Protein AF-0000000075993000 (afdb_homodimer)

InterPro domains:
  IPR000782 FAS1 domain [PF02469] (111-233)
  IPR000782 FAS1 domain [PF02469] (251-371)
  IPR000782 FAS1 domain [PF02469] (386-508)
  IPR000782 FAS1 domain [PF02469] (522-649)
  IPR000782 FAS1 domain [PS50213] (97-231)
  IPR000782 FAS1 domain [PS50213] (239-369)
  IPR000782 FAS1 domain [PS50213] (374-506)
  IPR000782 FAS1 domain [PS50213] (510-647)
  IPR000782 FAS1 domain [SM00554] (134-234)
  IPR000782 FAS1 domain [SM00554] (275-372)
  IPR000782 FAS1 domain [SM00554] (411-509)
  IPR000782 FAS1 domain [SM00554] (552-650)
  IPR011489 EMI domain [PS51041] (40-94)
  IPR036378 FAS1 domain superfamily [G3DSA:2.30.180.10] (84-234)
  IPR036378 FAS1 domain superfamily [G3DSA:2.30.180.10] (239-372)
  IPR036378 FAS1 domain superfamily [G3DSA:2.30.180.10] (373-509)
  IPR036378 FAS1 domain superfamily [G3DSA:2.30.180.10] (510-650)
  IPR036378 FAS1 domain superfamily [SSF82153] (71-234)
  IPR036378 FAS1 domain superfamily [SSF82153] (240-372)
  IPR036378 FAS1 domain superfamily [SSF82153] (376-510)

Nearest PDB structures (foldseek):
  7asg-assembly1_A  TM=9.316E-01  e=2.089E-61  Homo sapiens
  5yjg-assembly1_A  TM=9.046E-01  e=1.477E-60  Homo sapiens
  1x3b-assembly1_A  TM=9.179E-01  e=3.092E-10  Homo sapiens
  2vxp-assembly2_B  TM=9.434E-01  e=1.058E-09  Homo sapiens
  2ltc-assembly1_A  TM=9.354E-01  e=1.564E-09  Homo sapiens

Structure (mmCIF, N/CA/C/O backbone):
data_AF-0000000075993000-model_v1
#
loop_
_entity.id
_entity.type
_entity.pdbx_description
1 polymer 'Transforming growth factor-beta-induced protein ig-h3-like'
#
loop_
_atom_site.group_PDB
_atom_site.id
_atom_site.type_symbol
_atom_site.label_atom_id
_atom_site.label_alt_id
_atom_site.label_comp_id
_atom_site.label_asym_id
_atom_site.label_entity_id
_atom_site.label_seq_id
_atom_site.pdbx_PDB_ins_code
_atom_site.Cartn_x
_atom_site.Cartn_y
_atom_site.Cartn_z
_atom_site.occupancy
_atom_site.B_iso_or_equiv
_atom_site.auth_seq_id
_atom_site.auth_comp_id
_atom_site.auth_asym_id
_atom_site.auth_atom_id
_atom_site.pdbx_PDB_model_num
ATOM 1 N N . MET A 1 1 ? 17.406 63.75 -23.922 1 22.97 1 MET A N 1
ATOM 2 C CA . MET A 1 1 ? 16.062 63.188 -24 1 22.97 1 MET A CA 1
ATOM 3 C C . MET A 1 1 ? 16.078 61.688 -23.812 1 22.97 1 MET A C 1
ATOM 5 O O . MET A 1 1 ? 15.125 61 -24.188 1 22.97 1 MET A O 1
ATOM 9 N N . GLU A 1 2 ? 17.156 61.125 -23.328 1 26.25 2 GLU A N 1
ATOM 10 C CA . GLU A 1 2 ? 17.578 59.719 -23.188 1 26.25 2 GLU A CA 1
ATOM 11 C C . GLU A 1 2 ? 16.656 58.969 -22.234 1 26.25 2 GLU A C 1
ATOM 13 O O . GLU A 1 2 ? 16.547 59.312 -21.062 1 26.25 2 GLU A O 1
ATOM 18 N N . TYR A 1 3 ? 15.492 58.469 -22.812 1 26.23 3 TYR A N 1
ATOM 19 C CA . TYR A 1 3 ? 14.336 57.75 -22.266 1 26.23 3 TYR A CA 1
ATOM 20 C C . TYR A 1 3 ? 14.758 56.438 -21.625 1 26.23 3 TYR A C 1
ATOM 22 O O . TYR A 1 3 ? 15.273 55.562 -22.297 1 26.23 3 TYR A O 1
ATOM 30 N N . LEU A 1 4 ? 15.32 56.469 -20.406 1 24.98 4 LEU A N 1
ATOM 31 C CA . LEU A 1 4 ? 15.789 55.406 -19.547 1 24.98 4 LEU A CA 1
ATOM 32 C C . LEU A 1 4 ? 14.68 54.375 -19.297 1 24.98 4 LEU A C 1
ATOM 34 O O . LEU A 1 4 ? 13.648 54.719 -18.703 1 24.98 4 LEU A O 1
ATOM 38 N N . LEU A 1 5 ? 14.43 53.531 -20.312 1 24.03 5 LEU A N 1
ATOM 39 C CA . LEU A 1 5 ? 13.422 52.469 -20.344 1 24.03 5 LEU A CA 1
ATOM 40 C C . LEU A 1 5 ? 13.578 51.531 -19.156 1 24.03 5 LEU A C 1
ATOM 42 O O . LEU A 1 5 ? 14.648 50.938 -18.969 1 24.03 5 LEU A O 1
ATOM 46 N N . HIS A 1 6 ? 13.055 51.875 -18 1 26.45 6 HIS A N 1
ATOM 47 C CA . HIS A 1 6 ? 12.977 51.094 -16.766 1 26.45 6 HIS A CA 1
ATOM 48 C C . HIS A 1 6 ? 12.336 49.75 -17 1 26.45 6 HIS A C 1
ATOM 50 O O . HIS A 1 6 ? 11.156 49.656 -17.344 1 26.45 6 HIS A O 1
ATOM 56 N N . ARG A 1 7 ? 13.039 48.688 -17.594 1 23.31 7 ARG A N 1
ATOM 57 C CA . ARG A 1 7 ? 12.57 47.344 -17.828 1 23.31 7 ARG A CA 1
ATOM 58 C C . ARG A 1 7 ? 12.133 46.656 -16.531 1 23.31 7 ARG A C 1
ATOM 60 O O . ARG A 1 7 ? 12.898 46.594 -15.562 1 23.31 7 ARG A O 1
ATOM 67 N N . LYS A 1 8 ? 10.789 46.625 -16.281 1 26.06 8 LYS A N 1
ATOM 68 C CA . LYS A 1 8 ? 10.016 45.906 -15.273 1 26.06 8 LYS A CA 1
ATOM 69 C C . LYS A 1 8 ? 10.336 44.438 -15.297 1 26.06 8 LYS A C 1
ATOM 71 O O . LYS A 1 8 ? 10.094 43.75 -16.297 1 26.06 8 LYS A O 1
ATOM 76 N N . PHE A 1 9 ? 11.461 44 -14.656 1 25.22 9 PHE A N 1
ATOM 77 C CA . PHE A 1 9 ? 11.734 42.562 -14.484 1 25.22 9 PHE A CA 1
ATOM 78 C C . PHE A 1 9 ? 10.594 41.906 -13.734 1 25.22 9 PHE A C 1
ATOM 80 O O . PHE A 1 9 ? 10.32 42.219 -12.578 1 25.22 9 PHE A O 1
ATOM 87 N N . PHE A 1 10 ? 9.461 41.625 -14.352 1 25.41 10 PHE A N 1
ATOM 88 C CA . PHE A 1 10 ? 8.414 40.781 -13.812 1 25.41 10 PHE A CA 1
ATOM 89 C C . PHE A 1 10 ? 9 39.438 -13.367 1 25.41 10 PHE A C 1
ATOM 91 O O . PHE A 1 10 ? 9.602 38.719 -14.164 1 25.41 10 PHE A O 1
ATOM 98 N N . PHE A 1 11 ? 9.5 39.375 -12.117 1 25.78 11 PHE A N 1
ATOM 99 C CA . PHE A 1 11 ? 9.844 38.125 -11.461 1 25.78 11 PHE A CA 1
ATOM 100 C C . PHE A 1 11 ? 8.664 37.156 -11.492 1 25.78 11 PHE A C 1
ATOM 102 O O . PHE A 1 11 ? 7.621 37.438 -10.898 1 25.78 11 PHE A O 1
ATOM 109 N N . PHE A 1 12 ? 8.438 36.438 -12.578 1 25.92 12 PHE A N 1
ATOM 110 C CA . PHE A 1 12 ? 7.578 35.25 -12.625 1 25.92 12 PHE A CA 1
ATOM 111 C C . PHE A 1 12 ? 7.965 34.281 -11.539 1 25.92 12 PHE A C 1
ATOM 113 O O . PHE A 1 12 ? 9.062 33.719 -11.562 1 25.92 12 PHE A O 1
ATOM 120 N N . LEU A 1 13 ? 7.535 34.562 -10.281 1 24.69 13 LEU A N 1
ATOM 121 C CA . LEU A 1 13 ? 7.57 33.5 -9.281 1 24.69 13 LEU A CA 1
ATOM 122 C C . LEU A 1 13 ? 6.895 32.219 -9.797 1 24.69 13 LEU A C 1
ATOM 124 O O . LEU A 1 13 ? 5.684 32.219 -10.016 1 24.69 13 LEU A O 1
ATOM 128 N N . LEU A 1 14 ? 7.602 31.438 -10.57 1 25.73 14 LEU A N 1
ATOM 129 C CA . LEU A 1 14 ? 7.199 30.062 -10.891 1 25.73 14 LEU A CA 1
ATOM 130 C C . LEU A 1 14 ? 6.961 29.266 -9.617 1 25.73 14 LEU A C 1
ATOM 132 O O . LEU A 1 14 ? 7.895 29 -8.859 1 25.73 14 LEU A O 1
ATOM 136 N N . LEU A 1 15 ? 5.832 29.484 -8.945 1 24.83 15 LEU A N 1
ATOM 137 C CA . LEU A 1 15 ? 5.379 28.531 -7.949 1 24.83 15 LEU A CA 1
ATOM 138 C C . LEU A 1 15 ? 5.484 27.094 -8.484 1 24.83 15 LEU A C 1
ATOM 140 O O . LEU A 1 15 ? 4.82 26.75 -9.461 1 24.83 15 LEU A O 1
ATOM 144 N N . THR A 1 16 ? 6.664 26.531 -8.344 1 27.11 16 THR A N 1
ATOM 145 C CA . THR A 1 16 ? 6.84 25.109 -8.594 1 27.11 16 THR A CA 1
ATOM 146 C C . THR A 1 16 ? 5.816 24.297 -7.805 1 27.11 16 THR A C 1
ATOM 148 O O . THR A 1 16 ? 5.84 24.281 -6.574 1 27.11 16 THR A O 1
ATOM 151 N N . LEU A 1 17 ? 4.57 24.219 -8.211 1 26.45 17 LEU A N 1
ATOM 152 C CA . LEU A 1 17 ? 3.682 23.156 -7.758 1 26.45 17 LEU A CA 1
ATOM 153 C C . LEU A 1 17 ? 4.406 21.812 -7.738 1 26.45 17 LEU A C 1
ATOM 155 O O . LEU A 1 17 ? 4.906 21.359 -8.766 1 26.45 17 LEU A O 1
ATOM 159 N N . SER A 1 18 ? 5.016 21.578 -6.578 1 27.55 18 SER A N 1
ATOM 160 C CA . SER A 1 18 ? 5.523 20.234 -6.371 1 27.55 18 SER A CA 1
ATOM 161 C C . SER A 1 18 ? 4.516 19.188 -6.828 1 27.55 18 SER A C 1
ATOM 163 O O . SER A 1 18 ? 3.455 19.031 -6.219 1 27.55 18 SER A O 1
ATOM 165 N N . ALA A 1 19 ? 4.367 19.031 -8.062 1 30.27 19 ALA A N 1
ATOM 166 C CA . ALA A 1 19 ? 3.627 17.891 -8.609 1 30.27 19 ALA A CA 1
ATOM 167 C C . ALA A 1 19 ? 4.062 16.578 -7.945 1 30.27 19 ALA A C 1
ATOM 169 O O . ALA A 1 19 ? 5.234 16.203 -8.016 1 30.27 19 ALA A O 1
ATOM 170 N N . ASN A 1 20 ? 3.51 16.234 -6.828 1 30.47 20 ASN A N 1
ATOM 171 C CA . ASN A 1 20 ? 3.666 14.836 -6.422 1 30.47 20 ASN A CA 1
ATOM 172 C C . ASN A 1 20 ? 3.611 13.891 -7.617 1 30.47 20 ASN A C 1
ATOM 174 O O . ASN A 1 20 ? 2.682 13.961 -8.422 1 30.47 20 ASN A O 1
ATOM 178 N N . PRO A 1 21 ? 4.766 13.43 -8.023 1 31.42 21 PRO A N 1
ATOM 179 C CA . PRO A 1 21 ? 4.684 12.492 -9.148 1 31.42 21 PRO A CA 1
ATOM 180 C C . PRO A 1 21 ? 3.609 11.43 -8.953 1 31.42 21 PRO A C 1
ATOM 182 O O . PRO A 1 21 ? 3.658 10.664 -7.984 1 31.42 21 PRO A O 1
ATOM 185 N N . VAL A 1 22 ? 2.363 11.742 -9.203 1 32.16 22 VAL A N 1
ATOM 186 C CA . VAL A 1 22 ? 1.381 10.68 -9.414 1 32.16 22 VAL A CA 1
ATOM 187 C C . VAL A 1 22 ? 2.023 9.516 -10.164 1 32.16 22 VAL A C 1
ATOM 189 O O . VAL A 1 22 ? 2.654 9.719 -11.203 1 32.16 22 VAL A O 1
ATOM 192 N N . ILE A 1 23 ? 2.385 8.547 -9.516 1 34.31 23 ILE A N 1
ATOM 193 C CA . ILE A 1 23 ? 2.674 7.316 -10.25 1 34.31 23 ILE A CA 1
ATOM 194 C C . ILE A 1 23 ? 1.697 7.168 -11.414 1 34.31 23 ILE A C 1
ATOM 196 O O . ILE A 1 23 ? 0.492 7.012 -11.203 1 34.31 23 ILE A O 1
ATOM 200 N N . GLN A 1 24 ? 1.908 7.863 -12.508 1 34.94 24 GLN A N 1
ATOM 201 C CA . GLN A 1 24 ? 1.195 7.727 -13.773 1 34.94 24 GLN A CA 1
ATOM 202 C C . GLN A 1 24 ? 1.063 6.262 -14.172 1 34.94 24 GLN A C 1
ATOM 204 O O . GLN A 1 24 ? 2.064 5.598 -14.453 1 34.94 24 GLN A O 1
ATOM 209 N N . CYS A 1 25 ? 0.255 5.535 -13.508 1 42.47 25 CYS A N 1
ATOM 210 C CA . CYS A 1 25 ? -0.104 4.305 -14.195 1 42.47 25 CYS A CA 1
ATOM 211 C C . CYS A 1 25 ? -0.369 4.566 -15.68 1 42.47 25 CYS A C 1
ATOM 213 O O . CYS A 1 25 ? -1.432 5.074 -16.047 1 42.47 25 CYS A O 1
ATOM 215 N N . ARG A 1 26 ? 0.635 4.801 -16.469 1 51.22 26 ARG A N 1
ATOM 216 C CA . ARG A 1 26 ? 0.528 5.188 -17.875 1 51.22 26 ARG A CA 1
ATOM 217 C C . ARG A 1 26 ? -0.186 4.109 -18.688 1 51.22 26 ARG A C 1
ATOM 219 O O . ARG A 1 26 ? 0.268 2.967 -18.75 1 51.22 26 ARG A O 1
ATOM 226 N N . ARG A 1 27 ? -1.456 4.219 -18.891 1 67.5 27 ARG A N 1
ATOM 227 C CA . ARG A 1 27 ? -2.148 3.443 -19.922 1 67.5 27 ARG A CA 1
ATOM 228 C C . ARG A 1 27 ? -1.314 3.346 -21.188 1 67.5 27 ARG A C 1
ATOM 230 O O . ARG A 1 27 ? -0.72 4.332 -21.625 1 67.5 27 ARG A O 1
ATOM 237 N N . ILE A 1 28 ? -1.024 2.068 -21.547 1 80 28 ILE A N 1
ATOM 238 C CA . ILE A 1 28 ? -0.287 1.869 -22.797 1 80 28 ILE A CA 1
ATOM 239 C C . ILE A 1 28 ? -1.031 2.539 -23.953 1 80 28 ILE A C 1
ATOM 241 O O . ILE A 1 28 ? -2.213 2.264 -24.172 1 80 28 ILE A O 1
ATOM 245 N N . PRO A 1 29 ? -0.452 3.484 -24.547 1 84 29 PRO A N 1
ATOM 246 C CA . PRO A 1 29 ? -1.113 4.168 -25.656 1 84 29 PRO A CA 1
ATOM 247 C C . PRO A 1 29 ? -1.571 3.207 -26.75 1 84 29 PRO A C 1
ATOM 249 O O . PRO A 1 29 ? -0.965 2.15 -26.938 1 84 29 PRO A O 1
ATOM 252 N N . ARG A 1 30 ? -2.559 3.564 -27.5 1 85.81 30 ARG A N 1
ATOM 253 C CA . ARG A 1 30 ? -3.176 2.73 -28.516 1 85.81 30 ARG A CA 1
ATOM 254 C C . ARG A 1 30 ? -2.176 2.389 -29.625 1 85.81 30 ARG A C 1
ATOM 256 O O . ARG A 1 30 ? -2.199 1.282 -30.172 1 85.81 30 ARG A O 1
ATOM 263 N N . TRP A 1 31 ? -1.375 3.328 -29.969 1 88.44 31 TRP A N 1
ATOM 264 C CA . TRP A 1 31 ? -0.399 3.08 -31.031 1 88.44 31 TRP A CA 1
ATOM 265 C C . TRP A 1 31 ? 0.56 1.963 -30.625 1 88.44 31 TRP A C 1
ATOM 267 O O . TRP A 1 31 ? 0.963 1.155 -31.469 1 88.44 31 TRP A O 1
ATOM 277 N N . HIS A 1 32 ? 0.935 1.922 -29.422 1 88.12 32 HIS A N 1
ATOM 278 C CA . HIS A 1 32 ? 1.843 0.882 -28.953 1 88.12 32 HIS A CA 1
ATOM 279 C C . HIS A 1 32 ? 1.156 -0.48 -28.938 1 88.12 32 HIS A C 1
ATOM 281 O O . HIS A 1 32 ? 1.783 -1.5 -29.234 1 88.12 32 HIS A O 1
ATOM 287 N N . ILE A 1 33 ? -0.085 -0.45 -28.562 1 89.88 33 ILE A N 1
ATOM 288 C CA . ILE A 1 33 ? -0.856 -1.688 -28.562 1 89.88 33 ILE A CA 1
ATOM 289 C C . ILE A 1 33 ? -0.908 -2.256 -29.984 1 89.88 33 ILE A C 1
ATOM 291 O O . ILE A 1 33 ? -0.686 -3.451 -30.188 1 89.88 33 ILE A O 1
ATOM 295 N N . LYS A 1 34 ? -1.112 -1.364 -30.922 1 91.25 34 LYS A N 1
ATOM 296 C CA . LYS A 1 34 ? -1.179 -1.784 -32.312 1 91.25 34 LYS A CA 1
ATOM 297 C C . LYS A 1 34 ? 0.169 -2.314 -32.781 1 91.25 34 LYS A C 1
ATOM 299 O O . LYS A 1 34 ? 0.229 -3.318 -33.5 1 91.25 34 LYS A O 1
ATOM 304 N N . MET A 1 35 ? 1.173 -1.666 -32.438 1 91.62 35 MET A N 1
ATOM 305 C CA . MET A 1 35 ? 2.516 -2.096 -32.812 1 91.62 35 MET A CA 1
ATOM 306 C C . MET A 1 35 ? 2.836 -3.465 -32.219 1 91.62 35 MET A C 1
ATOM 308 O O . MET A 1 35 ? 3.396 -4.324 -32.906 1 91.62 35 MET A O 1
ATOM 312 N N . ALA A 1 36 ? 2.496 -3.672 -31 1 92.44 36 ALA A N 1
ATOM 313 C CA . ALA A 1 36 ? 2.734 -4.953 -30.328 1 92.44 36 ALA A CA 1
ATOM 314 C C . ALA A 1 36 ? 1.921 -6.066 -30.984 1 92.44 36 ALA A C 1
ATOM 316 O O . ALA A 1 36 ? 2.422 -7.176 -31.172 1 92.44 36 ALA A O 1
ATOM 317 N N . GLN A 1 37 ? 0.7 -5.734 -31.312 1 92.5 37 GLN A N 1
ATOM 318 C CA . GLN A 1 37 ? -0.177 -6.711 -31.938 1 92.5 37 GLN A CA 1
ATOM 319 C C . GLN A 1 37 ? 0.339 -7.098 -33.312 1 92.5 37 GLN A C 1
ATOM 321 O O . GLN A 1 37 ? 0.194 -8.242 -33.75 1 92.5 37 GLN A O 1
ATOM 326 N N . SER A 1 38 ? 0.966 -6.172 -34 1 93 38 SER A N 1
ATOM 327 C CA . SER A 1 38 ? 1.459 -6.398 -35.344 1 93 38 SER A CA 1
ATOM 328 C C . SER A 1 38 ? 2.621 -7.387 -35.375 1 93 38 SER A C 1
ATOM 330 O O . SER A 1 38 ? 2.951 -7.961 -36.406 1 93 38 SER A O 1
ATOM 332 N N . GLN A 1 39 ? 3.207 -7.652 -34.188 1 93 39 GLN A N 1
ATOM 333 C CA . GLN A 1 39 ? 4.328 -8.578 -34.094 1 93 39 GLN A CA 1
ATOM 334 C C . GLN A 1 39 ? 3.855 -10.031 -34.188 1 93 39 GLN A C 1
ATOM 336 O O . GLN A 1 39 ? 4.664 -10.945 -34.375 1 93 39 GLN A O 1
ATOM 341 N N . GLY A 1 40 ? 2.52 -10.234 -34.062 1 93.19 40 GLY A N 1
ATOM 342 C CA . GLY A 1 40 ? 1.977 -11.578 -34.219 1 93.19 40 GLY A CA 1
ATOM 343 C C . GLY A 1 40 ? 1.785 -12.281 -32.875 1 93.19 40 GLY A C 1
ATOM 344 O O . GLY A 1 40 ? 2.121 -11.734 -31.828 1 93.19 40 GLY A O 1
ATOM 345 N N . PRO A 1 41 ? 1.266 -13.469 -32.906 1 94.38 41 PRO A N 1
ATOM 346 C CA . PRO A 1 41 ? 0.976 -14.203 -31.688 1 94.38 41 PRO A CA 1
ATOM 347 C C . PRO A 1 41 ? 2.238 -14.703 -30.984 1 94.38 41 PRO A C 1
ATOM 349 O O . PRO A 1 41 ? 3.225 -15.031 -31.656 1 94.38 41 PRO A O 1
ATOM 352 N N . ASN A 1 42 ? 2.203 -14.758 -29.703 1 96 42 ASN A N 1
ATOM 353 C CA . ASN A 1 42 ? 3.227 -15.344 -28.844 1 96 42 ASN A CA 1
ATOM 354 C C . ASN A 1 42 ? 4.57 -14.641 -29 1 96 42 ASN A C 1
ATOM 356 O O . ASN A 1 42 ? 5.617 -15.289 -29.031 1 96 42 ASN A O 1
ATOM 360 N N . THR A 1 43 ? 4.5 -13.375 -29.328 1 96.94 43 THR A N 1
ATOM 361 C CA . THR A 1 43 ? 5.672 -12.508 -29.312 1 96.94 43 THR A CA 1
ATOM 362 C C . THR A 1 43 ? 5.73 -11.688 -28.031 1 96.94 43 THR A C 1
ATOM 364 O O . THR A 1 43 ? 4.699 -11.25 -27.516 1 96.94 43 THR A O 1
ATOM 367 N N . CYS A 1 44 ? 6.91 -11.555 -27.516 1 96.62 44 CYS A N 1
ATOM 368 C CA . CYS A 1 44 ? 7.066 -10.859 -26.25 1 96.62 44 CYS A CA 1
ATOM 369 C C . CYS A 1 44 ? 8.141 -9.789 -26.344 1 96.62 44 CYS A C 1
ATOM 371 O O . CYS A 1 44 ? 9.07 -9.906 -27.141 1 96.62 44 CYS A O 1
ATOM 373 N N . ALA A 1 45 ? 8.039 -8.82 -25.484 1 96.19 45 ALA A N 1
ATOM 374 C CA . ALA A 1 45 ? 8.953 -7.684 -25.484 1 96.19 45 ALA A CA 1
ATOM 375 C C . ALA A 1 45 ? 10.219 -8 -24.688 1 96.19 45 ALA A C 1
ATOM 377 O O . ALA A 1 45 ? 10.156 -8.617 -23.625 1 96.19 45 ALA A O 1
ATOM 378 N N . VAL A 1 46 ? 11.336 -7.672 -25.188 1 96.88 46 VAL A N 1
ATOM 379 C CA . VAL A 1 46 ? 12.625 -7.684 -24.516 1 96.88 46 VAL A CA 1
ATOM 380 C C . VAL A 1 46 ? 13.125 -6.254 -24.312 1 96.88 46 VAL A C 1
ATOM 382 O O . VAL A 1 46 ? 13.273 -5.504 -25.281 1 96.88 46 VAL A O 1
ATOM 385 N N . GLU A 1 47 ? 13.305 -5.941 -23.109 1 96.44 47 GLU A N 1
ATOM 386 C CA . GLU A 1 47 ? 13.773 -4.602 -22.766 1 96.44 47 GLU A CA 1
ATOM 387 C C . GLU A 1 47 ? 15.297 -4.562 -22.672 1 96.44 47 GLU A C 1
ATOM 389 O O . GLU A 1 47 ? 15.898 -5.336 -21.938 1 96.44 47 GLU A O 1
ATOM 394 N N . GLU A 1 48 ? 15.898 -3.684 -23.406 1 96.81 48 GLU A N 1
ATOM 395 C CA . GLU A 1 48 ? 17.359 -3.561 -23.422 1 96.81 48 GLU A CA 1
ATOM 396 C C . GLU A 1 48 ? 17.797 -2.178 -22.969 1 96.81 48 GLU A C 1
ATOM 398 O O . GLU A 1 48 ? 17.141 -1.175 -23.266 1 96.81 48 GLU A O 1
ATOM 403 N N . VAL A 1 49 ? 18.875 -2.15 -22.219 1 94.88 49 VAL A N 1
ATOM 404 C CA . VAL A 1 49 ? 19.469 -0.895 -21.766 1 94.88 49 VAL A CA 1
ATOM 405 C C . VAL A 1 49 ? 20.672 -0.548 -22.625 1 94.88 49 VAL A C 1
ATOM 407 O O . VAL A 1 49 ? 21.766 -1.104 -22.438 1 94.88 49 VAL A O 1
ATOM 410 N N . PRO A 1 50 ? 20.5 0.38 -23.5 1 94.44 50 PRO A N 1
ATOM 411 C CA . PRO A 1 50 ? 21.594 0.703 -24.406 1 94.44 50 PRO A CA 1
ATOM 412 C C . PRO A 1 50 ? 22.891 1.068 -23.672 1 94.44 50 PRO A C 1
ATOM 414 O O . PRO A 1 50 ? 22.844 1.743 -22.625 1 94.44 50 PRO A O 1
ATOM 417 N N . GLY A 1 51 ? 23.969 0.574 -24.188 1 90.75 51 GLY A N 1
ATOM 418 C CA . GLY A 1 51 ? 25.25 0.896 -23.594 1 90.75 51 GLY A CA 1
ATOM 419 C C . GLY A 1 51 ? 25.688 -0.091 -22.516 1 90.75 51 GLY A C 1
ATOM 420 O O . GLY A 1 51 ? 26.797 -0.007 -22 1 90.75 51 GLY A O 1
ATOM 421 N N . THR A 1 52 ? 24.766 -0.912 -22.141 1 88.5 52 THR A N 1
ATOM 422 C CA . THR A 1 52 ? 25.078 -1.95 -21.172 1 88.5 52 THR A CA 1
ATOM 423 C C . THR A 1 52 ? 24.734 -3.332 -21.719 1 88.5 52 THR A C 1
ATOM 425 O O . THR A 1 52 ? 24.219 -3.451 -22.844 1 88.5 52 THR A O 1
ATOM 428 N N . ASN A 1 53 ? 25.047 -4.312 -21.016 1 87.56 53 ASN A N 1
ATOM 429 C CA . ASN A 1 53 ? 24.703 -5.68 -21.406 1 87.56 53 ASN A CA 1
ATOM 430 C C . ASN A 1 53 ? 23.438 -6.16 -20.703 1 87.56 53 ASN A C 1
ATOM 432 O O . ASN A 1 53 ? 23.125 -7.348 -20.734 1 87.56 53 ASN A O 1
ATOM 436 N N . LYS A 1 54 ? 22.75 -5.207 -20.188 1 91.06 54 LYS A N 1
ATOM 437 C CA . LYS A 1 54 ? 21.562 -5.59 -19.422 1 91.06 54 LYS A CA 1
ATOM 438 C C . LYS A 1 54 ? 20.344 -5.746 -20.344 1 91.06 54 LYS A C 1
ATOM 440 O O . LYS A 1 54 ? 20.031 -4.84 -21.125 1 91.06 54 LYS A O 1
ATOM 445 N N . LYS A 1 55 ? 19.781 -6.855 -20.312 1 95 55 LYS A N 1
ATOM 446 C CA . LYS A 1 55 ? 18.562 -7.195 -21.047 1 95 55 LYS A CA 1
ATOM 447 C C . LYS A 1 55 ? 17.562 -7.883 -20.125 1 95 55 LYS A C 1
ATOM 449 O O . LYS A 1 55 ? 17.938 -8.695 -19.281 1 95 55 LYS A O 1
ATOM 454 N N . PHE A 1 56 ? 16.297 -7.523 -20.328 1 95.31 56 PHE A N 1
ATOM 455 C CA . PHE A 1 56 ? 15.242 -8.125 -19.531 1 95.31 56 PHE A CA 1
ATOM 456 C C . PHE A 1 56 ? 14.164 -8.734 -20.422 1 95.31 56 PHE A C 1
ATOM 458 O O . PHE A 1 56 ? 13.508 -8.031 -21.188 1 95.31 56 PHE A O 1
ATOM 465 N N . TRP A 1 57 ? 14.039 -9.969 -20.344 1 95.69 57 TRP A N 1
ATOM 466 C CA . TRP A 1 57 ? 12.953 -10.664 -21.031 1 95.69 57 TRP A CA 1
ATOM 467 C C . TRP A 1 57 ? 11.656 -10.578 -20.219 1 95.69 57 TRP A C 1
ATOM 469 O O . TRP A 1 57 ? 11.492 -11.289 -19.234 1 95.69 57 TRP A O 1
ATOM 479 N N . THR A 1 58 ? 10.703 -9.82 -20.641 1 92 58 THR A N 1
ATOM 480 C CA . THR A 1 58 ? 9.508 -9.508 -19.859 1 92 58 THR A CA 1
ATOM 481 C C . THR A 1 58 ? 8.492 -10.641 -19.953 1 92 58 THR A C 1
ATOM 483 O O . THR A 1 58 ? 7.609 -10.758 -19.094 1 92 58 THR A O 1
ATOM 486 N N . GLU A 1 59 ? 8.539 -11.414 -21.016 1 91.19 59 GLU A N 1
ATOM 487 C CA . GLU A 1 59 ? 7.562 -12.453 -21.328 1 91.19 59 GLU A CA 1
ATOM 488 C C . GLU A 1 59 ? 6.156 -11.867 -21.438 1 91.19 59 GLU A C 1
ATOM 490 O O . GLU A 1 59 ? 5.172 -12.547 -21.125 1 91.19 59 GLU A O 1
ATOM 495 N N . CYS A 1 60 ? 6.086 -10.617 -21.734 1 89.75 60 CYS A N 1
ATOM 496 C CA . CYS A 1 60 ? 4.844 -9.898 -21.969 1 89.75 60 CYS A CA 1
ATOM 497 C C . CYS A 1 60 ? 4.844 -9.234 -23.344 1 89.75 60 CYS A C 1
ATOM 499 O O . CYS A 1 60 ? 5.867 -8.703 -23.781 1 89.75 60 CYS A O 1
ATOM 501 N N . LYS A 1 61 ? 3.693 -9.281 -23.922 1 90 61 LYS A N 1
ATOM 502 C CA . LYS A 1 61 ? 3.574 -8.664 -25.234 1 90 61 LYS A CA 1
ATOM 503 C C . LYS A 1 61 ? 3.516 -7.145 -25.125 1 90 61 LYS A C 1
ATOM 505 O O . LYS A 1 61 ? 4.125 -6.438 -25.922 1 90 61 LYS A O 1
ATOM 510 N N . TYR A 1 62 ? 2.795 -6.723 -24.172 1 92 62 TYR A N 1
ATOM 511 C CA . TYR A 1 62 ? 2.562 -5.289 -24.016 1 92 62 TYR A CA 1
ATOM 512 C C . TYR A 1 62 ? 3.463 -4.703 -22.938 1 92 62 TYR A C 1
ATOM 514 O O . TYR A 1 62 ? 3.18 -4.84 -21.75 1 92 62 TYR A O 1
ATOM 522 N N . TRP A 1 63 ? 4.586 -4.145 -23.375 1 92.38 63 TRP A N 1
ATOM 523 C CA . TRP A 1 63 ? 5.598 -3.562 -22.5 1 92.38 63 TRP A CA 1
ATOM 524 C C . TRP A 1 63 ? 6.125 -2.254 -23.078 1 92.38 63 TRP A C 1
ATOM 526 O O . TRP A 1 63 ? 6.602 -2.215 -24.219 1 92.38 63 TRP A O 1
ATOM 536 N N . MET A 1 64 ? 6.051 -1.215 -22.281 1 89.75 64 MET A N 1
ATOM 537 C CA . MET A 1 64 ? 6.523 0.083 -22.75 1 89.75 64 MET A CA 1
ATOM 538 C C . MET A 1 64 ? 7.949 0.35 -22.281 1 89.75 64 MET A C 1
ATOM 540 O O . MET A 1 64 ? 8.336 -0.077 -21.188 1 89.75 64 MET A O 1
ATOM 544 N N . ASN A 1 65 ? 8.672 1.039 -23.172 1 89.88 65 ASN A N 1
ATOM 545 C CA . ASN A 1 65 ? 10.016 1.443 -22.75 1 89.88 65 ASN A CA 1
ATOM 546 C C . ASN A 1 65 ? 9.969 2.396 -21.562 1 89.88 65 ASN A C 1
ATOM 548 O O . ASN A 1 65 ? 8.992 3.129 -21.391 1 89.88 65 ASN A O 1
ATOM 552 N N . ARG A 1 66 ? 10.969 2.33 -20.75 1 92.25 66 ARG A N 1
ATOM 553 C CA . ARG A 1 66 ? 11.086 3.17 -19.562 1 92.25 66 ARG A CA 1
ATOM 554 C C . ARG A 1 66 ? 12.523 3.648 -19.375 1 92.25 66 ARG A C 1
ATOM 556 O O . ARG A 1 66 ? 13.352 3.516 -20.281 1 92.25 66 ARG A O 1
ATOM 563 N N . GLU A 1 67 ? 12.75 4.387 -18.328 1 93.31 67 GLU A N 1
ATOM 564 C CA . GLU A 1 67 ? 14.086 4.848 -17.984 1 93.31 67 GLU A CA 1
ATOM 565 C C . GLU A 1 67 ? 14.664 4.039 -16.828 1 93.31 67 GLU A C 1
ATOM 567 O O . GLU A 1 67 ? 14 3.852 -15.797 1 93.31 67 GLU A O 1
ATOM 572 N N . ILE A 1 68 ? 15.812 3.484 -17.078 1 95.06 68 ILE A N 1
ATOM 573 C CA . ILE A 1 68 ? 16.5 2.752 -16.031 1 95.06 68 ILE A CA 1
ATOM 574 C C . ILE A 1 68 ? 17.828 3.441 -15.695 1 95.06 68 ILE A C 1
ATOM 576 O O . ILE A 1 68 ? 18.766 3.42 -16.5 1 95.06 68 ILE A O 1
ATOM 580 N N . CYS A 1 69 ? 17.859 4.105 -14.531 1 94.94 69 CYS A N 1
ATOM 581 C CA . CYS A 1 69 ? 19.031 4.805 -14.016 1 94.94 69 CYS A CA 1
ATOM 582 C C . CYS A 1 69 ? 19.516 5.859 -15.008 1 94.94 69 CYS A C 1
ATOM 584 O O . CYS A 1 69 ? 20.703 5.934 -15.312 1 94.94 69 CYS A O 1
ATOM 586 N N . GLY A 1 70 ? 18.609 6.508 -15.602 1 92.75 70 GLY A N 1
ATOM 587 C CA . GLY A 1 70 ? 18.906 7.652 -16.453 1 92.75 70 GLY A CA 1
ATOM 588 C C . GLY A 1 70 ? 19.047 7.293 -17.922 1 92.75 70 GLY A C 1
ATOM 589 O O . GLY A 1 70 ? 19.281 8.164 -18.75 1 92.75 70 GLY A O 1
ATOM 590 N N . VAL A 1 71 ? 18.891 5.992 -18.25 1 95.06 71 VAL A N 1
ATOM 591 C CA . VAL A 1 71 ? 19.016 5.555 -19.641 1 95.06 71 VAL A CA 1
ATOM 592 C C . VAL A 1 71 ? 17.672 5.094 -20.172 1 95.06 71 VAL A C 1
ATOM 594 O O . VAL A 1 71 ? 17.031 4.227 -19.578 1 95.06 71 VAL A O 1
ATOM 597 N N . LYS A 1 72 ? 17.297 5.652 -21.281 1 95.25 72 LYS A N 1
ATOM 598 C CA . LYS A 1 72 ? 16.062 5.215 -21.922 1 95.25 72 LYS A CA 1
ATOM 599 C C . LYS A 1 72 ? 16.234 3.84 -22.562 1 95.25 72 LYS A C 1
ATOM 601 O O . LYS A 1 72 ? 17.156 3.625 -23.344 1 95.25 72 LYS A O 1
ATOM 606 N N . THR A 1 73 ? 15.32 2.984 -22.234 1 96 73 THR A N 1
ATOM 607 C CA . THR A 1 73 ? 15.453 1.614 -22.719 1 96 73 THR A CA 1
ATOM 608 C C . THR A 1 73 ? 14.852 1.475 -24.125 1 96 73 THR A C 1
ATOM 610 O O . THR A 1 73 ? 14.133 2.361 -24.578 1 96 73 THR A O 1
ATOM 613 N N . VAL A 1 74 ? 15.266 0.374 -24.781 1 96.38 74 VAL A N 1
ATOM 614 C CA . VAL A 1 74 ? 14.727 0.036 -26.094 1 96.38 74 VAL A CA 1
ATOM 615 C C . VAL A 1 74 ? 14.016 -1.316 -26.031 1 96.38 74 VAL A C 1
ATOM 617 O O . VAL A 1 74 ? 14.477 -2.23 -25.344 1 96.38 74 VAL A O 1
ATOM 620 N N . ILE A 1 75 ? 12.891 -1.357 -26.797 1 95.25 75 ILE A N 1
ATOM 621 C CA . ILE A 1 75 ? 12.102 -2.584 -26.797 1 95.25 75 ILE A CA 1
ATOM 622 C C . ILE A 1 75 ? 12.312 -3.338 -28.109 1 95.25 75 ILE A C 1
ATOM 624 O O . ILE A 1 75 ? 12.242 -2.748 -29.188 1 95.25 75 ILE A O 1
ATOM 628 N N . ARG A 1 76 ? 12.664 -4.566 -27.953 1 95.31 76 ARG A N 1
ATOM 629 C CA . ARG A 1 76 ? 12.711 -5.496 -29.078 1 95.31 76 ARG A CA 1
ATOM 630 C C . ARG A 1 76 ? 11.773 -6.676 -28.844 1 95.31 76 ARG A C 1
ATOM 632 O O . ARG A 1 76 ? 11.453 -7.012 -27.703 1 95.31 76 ARG A O 1
ATOM 639 N N . TYR A 1 77 ? 11.273 -7.25 -29.938 1 95.56 77 TYR A N 1
ATOM 640 C CA . TYR A 1 77 ? 10.367 -8.383 -29.797 1 95.56 77 TYR A CA 1
ATOM 641 C C . TYR A 1 77 ? 11.039 -9.68 -30.219 1 95.56 77 TYR A C 1
ATOM 643 O O . TYR A 1 77 ? 11.805 -9.703 -31.188 1 95.56 77 TYR A O 1
ATOM 651 N N . GLU A 1 78 ? 10.828 -10.656 -29.469 1 96.31 78 GLU A N 1
ATOM 652 C CA . GLU A 1 78 ? 11.211 -12.039 -29.75 1 96.31 78 GLU A CA 1
ATOM 653 C C . GLU A 1 78 ? 10.078 -13.008 -29.422 1 96.31 78 GLU A C 1
ATOM 655 O O . GLU A 1 78 ? 9.047 -12.594 -28.875 1 96.31 78 GLU A O 1
ATOM 660 N N . CYS A 1 79 ? 10.227 -14.211 -29.859 1 96.88 79 CYS A N 1
ATOM 661 C CA . CYS A 1 79 ? 9.234 -15.203 -29.469 1 96.88 79 CYS A CA 1
ATOM 662 C C . CYS A 1 79 ? 9.219 -15.398 -27.953 1 96.88 79 CYS A C 1
ATOM 664 O O . CYS A 1 79 ? 10.273 -15.414 -27.312 1 96.88 79 CYS A O 1
ATOM 666 N N . CYS A 1 80 ? 8.062 -15.508 -27.438 1 96 80 CYS A N 1
ATOM 667 C CA . CYS A 1 80 ? 7.93 -15.828 -26.016 1 96 80 CYS A CA 1
ATOM 668 C C . CYS A 1 80 ? 8.555 -17.188 -25.703 1 96 80 CYS A C 1
ATOM 670 O O . CYS A 1 80 ? 8.891 -17.938 -26.625 1 96 80 CYS A O 1
ATOM 672 N N . GLU A 1 81 ? 8.688 -17.375 -24.406 1 94.25 81 GLU A N 1
ATOM 673 C CA . GLU A 1 81 ? 9.227 -18.656 -23.969 1 94.25 81 GLU A CA 1
ATOM 674 C C . GLU A 1 81 ? 8.414 -19.828 -24.531 1 94.25 81 GLU A C 1
ATOM 676 O O . GLU A 1 81 ? 7.184 -19.828 -24.469 1 94.25 81 GLU A O 1
ATOM 681 N N . GLY A 1 82 ? 9.141 -20.797 -25.141 1 94.81 82 GLY A N 1
ATOM 682 C CA . GLY A 1 82 ? 8.516 -22.031 -25.594 1 94.81 82 GLY A CA 1
ATOM 683 C C . GLY A 1 82 ? 7.992 -21.938 -27.016 1 94.81 82 GLY A C 1
ATOM 684 O O . GLY A 1 82 ? 7.531 -22.938 -27.578 1 94.81 82 GLY A O 1
ATOM 685 N N . PHE A 1 83 ? 8.086 -20.797 -27.656 1 96.56 83 PHE A N 1
ATOM 686 C CA . PHE A 1 83 ? 7.539 -20.625 -29 1 96.56 83 PHE A CA 1
ATOM 687 C C . PHE A 1 83 ? 8.641 -20.281 -29.984 1 96.56 83 PHE A C 1
ATOM 689 O O . PHE A 1 83 ? 9.734 -19.875 -29.594 1 96.56 83 PHE A O 1
ATOM 696 N N . GLN A 1 84 ? 8.367 -20.562 -31.219 1 96.25 84 GLN A N 1
ATOM 697 C CA . GLN A 1 84 ? 9.32 -20.281 -32.281 1 96.25 84 GLN A CA 1
ATOM 698 C C . GLN A 1 84 ? 8.594 -19.875 -33.562 1 96.25 84 GLN A C 1
ATOM 700 O O . GLN A 1 84 ? 7.383 -20.047 -33.688 1 96.25 84 GLN A O 1
ATOM 705 N N . GLN A 1 85 ? 9.336 -19.297 -34.438 1 96.06 85 GLN A N 1
ATOM 706 C CA . GLN A 1 85 ? 8.758 -18.875 -35.719 1 96.06 85 GLN A CA 1
ATOM 707 C C . GLN A 1 85 ? 8.562 -20.062 -36.656 1 96.06 85 GLN A C 1
ATOM 709 O O . GLN A 1 85 ? 9.344 -21.016 -36.625 1 96.06 85 GLN A O 1
ATOM 714 N N . VAL A 1 86 ? 7.547 -20.031 -37.312 1 94.69 86 VAL A N 1
ATOM 715 C CA . VAL A 1 86 ? 7.266 -21 -38.375 1 94.69 86 VAL A CA 1
ATOM 716 C C . VAL A 1 86 ? 7.25 -20.297 -39.719 1 94.69 86 VAL A C 1
ATOM 718 O O . VAL A 1 86 ? 6.738 -19.188 -39.844 1 94.69 86 VAL A O 1
ATOM 721 N N . LYS A 1 87 ? 7.848 -20.953 -40.719 1 91.56 87 LYS A N 1
ATOM 722 C CA . LYS A 1 87 ? 7.953 -20.359 -42.031 1 91.56 87 LYS A CA 1
ATOM 723 C C . LYS A 1 87 ? 6.578 -20 -42.594 1 91.56 87 LYS A C 1
ATOM 725 O O . LYS A 1 87 ? 5.648 -20.812 -42.531 1 91.56 87 LYS A O 1
ATOM 730 N N . HIS A 1 88 ? 6.449 -18.75 -43 1 90 88 HIS A N 1
ATOM 731 C CA . HIS A 1 88 ? 5.285 -18.203 -43.688 1 90 88 HIS A CA 1
ATOM 732 C C . HIS A 1 88 ? 4.102 -18.047 -42.75 1 90 88 HIS A C 1
ATOM 734 O O . HIS A 1 88 ? 2.951 -18 -43.188 1 90 88 HIS A O 1
ATOM 740 N N . LYS A 1 89 ? 4.27 -18.172 -41.5 1 91.81 89 LYS A N 1
ATOM 741 C CA . LYS A 1 89 ? 3.232 -17.906 -40.5 1 91.81 89 LYS A CA 1
ATOM 742 C C . LYS A 1 89 ? 3.566 -16.672 -39.688 1 91.81 89 LYS A C 1
ATOM 744 O O . LYS A 1 89 ? 4.738 -16.375 -39.406 1 91.81 89 LYS A O 1
ATOM 749 N N . PRO A 1 90 ? 2.596 -15.992 -39.344 1 91.56 90 PRO A N 1
ATOM 750 C CA . PRO A 1 90 ? 2.855 -14.766 -38.594 1 91.56 90 PRO A CA 1
ATOM 751 C C . PRO A 1 90 ? 3.303 -15.047 -37.156 1 91.56 90 PRO A C 1
ATOM 753 O O . PRO A 1 90 ? 2.834 -16.016 -36.531 1 91.56 90 PRO A O 1
ATOM 756 N N . GLY A 1 91 ? 4.156 -14.195 -36.688 1 95.12 91 GLY A N 1
ATOM 757 C CA . GLY A 1 91 ? 4.582 -14.25 -35.312 1 95.12 91 GLY A CA 1
ATOM 758 C C . GLY A 1 91 ? 5.305 -15.539 -34.938 1 95.12 91 GLY A C 1
ATOM 759 O O . GLY A 1 91 ? 6.148 -16 -35.719 1 95.12 91 GLY A O 1
ATOM 760 N N . CYS A 1 92 ? 5.043 -15.938 -33.719 1 96.81 92 CYS A N 1
ATOM 761 C CA . CYS A 1 92 ? 5.656 -17.156 -33.219 1 96.81 92 CYS A CA 1
ATOM 762 C C . CYS A 1 92 ? 4.609 -18.234 -32.969 1 96.81 92 CYS A C 1
ATOM 764 O O . CYS A 1 92 ? 4.27 -18.5 -31.797 1 96.81 92 CYS A O 1
ATOM 766 N N . SER A 1 93 ? 4.246 -18.938 -34 1 96.19 93 SER A N 1
ATOM 767 C CA . SER A 1 93 ? 3.145 -19.891 -33.906 1 96.19 93 SER A CA 1
ATOM 768 C C . SER A 1 93 ? 3.658 -21.312 -33.719 1 96.19 93 SER A C 1
ATOM 770 O O . SER A 1 93 ? 2.873 -22.234 -33.5 1 96.19 93 SER A O 1
ATOM 772 N N . GLY A 1 94 ? 4.934 -21.5 -33.75 1 96.75 94 GLY A N 1
ATOM 773 C CA . GLY A 1 94 ? 5.531 -22.797 -33.469 1 96.75 94 GLY A CA 1
ATOM 774 C C . GLY A 1 94 ? 5.75 -23.047 -32 1 96.75 94 GLY A C 1
ATOM 775 O O . GLY A 1 94 ? 6.129 -22.125 -31.266 1 96.75 94 GLY A O 1
ATOM 776 N N . VAL A 1 95 ? 5.469 -24.266 -31.547 1 96.94 95 VAL A N 1
ATOM 777 C CA . VAL A 1 95 ? 5.703 -24.641 -30.156 1 96.94 95 VAL A CA 1
ATOM 778 C C . VAL A 1 95 ? 6.914 -25.562 -30.062 1 96.94 95 VAL A C 1
ATOM 780 O O . VAL A 1 95 ? 6.93 -26.641 -30.672 1 96.94 95 VAL A O 1
ATOM 783 N N . LYS A 1 96 ? 7.852 -25.156 -29.281 1 95 96 LYS A N 1
ATOM 784 C CA . LYS A 1 96 ? 9.062 -25.953 -29.109 1 95 96 LYS A CA 1
ATOM 785 C C . LYS A 1 96 ? 8.805 -27.125 -28.172 1 95 96 LYS A C 1
ATOM 787 O O . LYS A 1 96 ? 8.008 -27.031 -27.234 1 95 96 LYS A O 1
ATOM 792 N N . PRO A 1 97 ? 9.477 -28.234 -28.453 1 93.69 97 PRO A N 1
ATOM 793 C CA . PRO A 1 97 ? 9.359 -29.344 -27.484 1 93.69 97 PRO A CA 1
ATOM 794 C C . PRO A 1 97 ? 9.891 -28.969 -26.109 1 93.69 97 PRO A C 1
ATOM 796 O O . PRO A 1 97 ? 10.859 -28.219 -25.984 1 93.69 97 PRO A O 1
ATOM 799 N N . MET A 1 98 ? 9.273 -29.5 -25.125 1 93.44 98 MET A N 1
ATOM 800 C CA . MET A 1 98 ? 9.719 -29.25 -23.75 1 93.44 98 MET A CA 1
ATOM 801 C C . MET A 1 98 ? 10.883 -30.156 -23.391 1 93.44 98 MET A C 1
ATOM 803 O O . MET A 1 98 ? 10.961 -31.297 -23.859 1 93.44 98 MET A O 1
ATOM 807 N N . THR A 1 99 ? 11.758 -29.688 -22.641 1 93.38 99 THR A N 1
ATOM 808 C CA . THR A 1 99 ? 12.891 -30.438 -22.125 1 93.38 99 THR A CA 1
ATOM 809 C C . THR A 1 99 ? 12.93 -30.375 -20.594 1 93.38 99 THR A C 1
ATOM 811 O O . THR A 1 99 ? 12.055 -29.766 -19.969 1 93.38 99 THR A O 1
ATOM 814 N N . ASN A 1 100 ? 13.867 -31.125 -19.953 1 94.38 100 ASN A N 1
ATOM 815 C CA . ASN A 1 100 ? 14.031 -31.047 -18.516 1 94.38 100 ASN A CA 1
ATOM 816 C C . ASN A 1 100 ? 14.68 -29.719 -18.094 1 94.38 100 ASN A C 1
ATOM 818 O O . ASN A 1 100 ? 15.094 -28.938 -18.938 1 94.38 100 ASN A O 1
ATOM 822 N N . VAL A 1 101 ? 14.789 -29.469 -16.812 1 96.88 101 VAL A N 1
ATOM 823 C CA . VAL A 1 101 ? 15.234 -28.188 -16.297 1 96.88 101 VAL A CA 1
ATOM 824 C C . VAL A 1 101 ? 16.703 -27.953 -16.672 1 96.88 101 VAL A C 1
ATOM 826 O O . VAL A 1 101 ? 17.109 -26.812 -16.938 1 96.88 101 VAL A O 1
ATOM 829 N N . LEU A 1 102 ? 17.516 -29 -16.719 1 96.69 102 LEU A N 1
ATOM 830 C CA . LEU A 1 102 ? 18.938 -28.859 -17.031 1 96.69 102 LEU A CA 1
ATOM 831 C C . LEU A 1 102 ? 19.125 -28.438 -18.484 1 96.69 102 LEU A C 1
ATOM 833 O O . LEU A 1 102 ? 19.859 -27.484 -18.766 1 96.69 102 LEU A O 1
ATOM 837 N N . ASP A 1 103 ? 18.5 -29.125 -19.375 1 96.06 103 ASP A N 1
ATOM 838 C CA . ASP A 1 103 ? 18.609 -28.812 -20.797 1 96.06 103 ASP A CA 1
ATOM 839 C C . ASP A 1 103 ? 18 -27.453 -21.109 1 96.06 103 ASP A C 1
ATOM 841 O O . ASP A 1 103 ? 18.5 -26.719 -21.969 1 96.06 103 ASP A O 1
ATOM 845 N N . THR A 1 104 ? 16.891 -27.203 -20.422 1 97.12 104 THR A N 1
ATOM 846 C CA . THR A 1 104 ? 16.281 -25.875 -20.578 1 97.12 104 THR A CA 1
ATOM 847 C C . THR A 1 104 ? 17.25 -24.781 -20.172 1 97.12 104 THR A C 1
ATOM 849 O O . THR A 1 104 ? 17.438 -23.797 -20.891 1 97.12 104 THR A O 1
ATOM 852 N N . ALA A 1 105 ? 17.922 -24.938 -19 1 98.31 105 ALA A N 1
ATOM 853 C CA . ALA A 1 105 ? 18.906 -23.969 -18.516 1 98.31 105 ALA A CA 1
ATOM 854 C C . ALA A 1 105 ? 20.062 -23.828 -19.516 1 98.31 105 ALA A C 1
ATOM 856 O O . ALA A 1 105 ? 20.516 -22.703 -19.781 1 98.31 105 ALA A O 1
ATOM 857 N N . ARG A 1 106 ? 20.484 -24.922 -20.078 1 97.56 106 ARG A N 1
ATOM 858 C CA . ARG A 1 106 ? 21.562 -24.891 -21.047 1 97.56 106 ARG A CA 1
ATOM 859 C C . ARG A 1 106 ? 21.156 -24.141 -22.312 1 97.56 106 ARG A C 1
ATOM 861 O O . ARG A 1 106 ? 21.922 -23.328 -22.828 1 97.56 106 ARG A O 1
ATOM 868 N N . GLU A 1 107 ? 19.969 -24.406 -22.812 1 96.44 107 GLU A N 1
ATOM 869 C CA . GLU A 1 107 ? 19.453 -23.75 -24 1 96.44 107 GLU A CA 1
ATOM 870 C C . GLU A 1 107 ? 19.328 -22.25 -23.797 1 96.44 107 GLU A C 1
ATOM 872 O O . GLU A 1 107 ? 19.453 -21.469 -24.75 1 96.44 107 GLU A O 1
ATOM 877 N N . LEU A 1 108 ? 19.125 -21.875 -22.547 1 96.69 108 LEU A N 1
ATOM 878 C CA . LEU A 1 108 ? 18.953 -20.453 -22.219 1 96.69 108 LEU A CA 1
ATOM 879 C C . LEU A 1 108 ? 20.297 -19.766 -22.094 1 96.69 108 LEU A C 1
ATOM 881 O O . LEU A 1 108 ? 20.359 -18.531 -21.938 1 96.69 108 LEU A O 1
ATOM 885 N N . GLY A 1 109 ? 21.344 -20.516 -22.078 1 96.25 109 GLY A N 1
ATOM 886 C CA . GLY A 1 109 ? 22.672 -19.922 -22.062 1 96.25 109 GLY A CA 1
ATOM 887 C C . GLY A 1 109 ? 23.375 -20.078 -20.734 1 96.25 109 GLY A C 1
ATOM 888 O O . GLY A 1 109 ? 24.5 -19.609 -20.562 1 96.25 109 GLY A O 1
ATOM 889 N N . ALA A 1 110 ? 22.734 -20.703 -19.75 1 98.31 110 ALA A N 1
ATOM 890 C CA . ALA A 1 110 ? 23.375 -20.938 -18.453 1 98.31 110 ALA A CA 1
ATOM 891 C C . ALA A 1 110 ? 24.281 -22.156 -18.5 1 98.31 110 ALA A C 1
ATOM 893 O O . ALA A 1 110 ? 24.125 -23.078 -17.688 1 98.31 110 ALA A O 1
ATOM 894 N N . THR A 1 111 ? 25.266 -22.172 -19.359 1 98.44 111 THR A N 1
ATOM 895 C CA . THR A 1 111 ? 26.078 -23.344 -19.625 1 98.44 111 THR A CA 1
ATOM 896 C C . THR A 1 111 ? 27.031 -23.625 -18.469 1 98.44 111 THR A C 1
ATOM 898 O O . THR A 1 111 ? 27.234 -24.781 -18.094 1 98.44 111 THR A O 1
ATOM 901 N N . TYR A 1 112 ? 27.641 -22.547 -17.844 1 98 112 TYR A N 1
ATOM 902 C CA . TYR A 1 112 ? 28.516 -22.75 -16.688 1 98 112 TYR A CA 1
ATOM 903 C C . TYR A 1 112 ? 27.781 -23.438 -15.555 1 98 112 TYR A C 1
ATOM 905 O O . TYR A 1 112 ? 28.281 -24.406 -14.977 1 98 112 TYR A O 1
ATOM 913 N N . PHE A 1 113 ? 26.703 -22.984 -15.281 1 98.06 113 PHE A N 1
ATOM 914 C CA . PHE A 1 113 ? 25.906 -23.516 -14.18 1 98.06 113 PHE A CA 1
ATOM 915 C C . PHE A 1 113 ? 25.625 -25 -14.383 1 98.06 113 PHE A C 1
ATOM 917 O O . PHE A 1 113 ? 25.797 -25.797 -13.461 1 98.06 113 PHE A O 1
ATOM 924 N N . VAL A 1 114 ? 25.109 -25.344 -15.617 1 97.94 114 VAL A N 1
ATOM 925 C CA . VAL A 1 114 ? 24.781 -26.734 -15.945 1 97.94 114 VAL A CA 1
ATOM 926 C C . VAL A 1 114 ? 26.031 -27.594 -15.836 1 97.94 114 VAL A C 1
ATOM 928 O O . VAL A 1 114 ? 25.969 -28.719 -15.336 1 97.94 114 VAL A O 1
ATOM 931 N N . ASP A 1 115 ? 27.172 -27.078 -16.297 1 97 115 ASP A N 1
ATOM 932 C CA . ASP A 1 115 ? 28.422 -27.812 -16.188 1 97 115 ASP A CA 1
ATOM 933 C C . ASP A 1 115 ? 28.797 -28.062 -14.734 1 97 115 ASP A C 1
ATOM 935 O O . ASP A 1 115 ? 29.234 -29.156 -14.375 1 97 115 ASP A O 1
ATOM 939 N N . TYR A 1 116 ? 28.594 -27.078 -13.922 1 96.94 116 TYR A N 1
ATOM 940 C CA . TYR A 1 116 ? 28.891 -27.219 -12.5 1 96.94 116 TYR A CA 1
ATOM 941 C C . TYR A 1 116 ? 27.953 -28.219 -11.844 1 96.94 116 TYR A C 1
ATOM 943 O O . TYR A 1 116 ? 28.375 -28.984 -10.969 1 96.94 116 TYR A O 1
ATOM 951 N N . LEU A 1 117 ? 26.703 -28.219 -12.18 1 96.06 117 LEU A N 1
ATOM 952 C CA . LEU A 1 117 ? 25.766 -29.203 -11.664 1 96.06 117 LEU A CA 1
ATOM 953 C C . LEU A 1 117 ? 26.203 -30.625 -12.031 1 96.06 117 LEU A C 1
ATOM 955 O O . LEU A 1 117 ? 26.109 -31.531 -11.203 1 96.06 117 LEU A O 1
ATOM 959 N N . THR A 1 118 ? 26.656 -30.75 -13.281 1 93.94 118 THR A N 1
ATOM 960 C CA . THR A 1 118 ? 27.125 -32.031 -13.766 1 93.94 118 THR A CA 1
ATOM 961 C C . THR A 1 118 ? 28.375 -32.469 -13 1 93.94 118 THR A C 1
ATOM 963 O O . THR A 1 118 ? 28.469 -33.625 -12.562 1 93.94 118 THR A O 1
ATOM 966 N N . GLN A 1 119 ? 29.25 -31.578 -12.82 1 92.75 119 GLN A N 1
ATOM 967 C CA . GLN A 1 119 ? 30.484 -31.844 -12.094 1 92.75 119 GLN A CA 1
ATOM 968 C C . GLN A 1 119 ? 30.203 -32.281 -10.656 1 92.75 119 GLN A C 1
ATOM 970 O O . GLN A 1 119 ? 30.875 -33.156 -10.109 1 92.75 119 GLN A O 1
ATOM 975 N N . ALA A 1 120 ? 29.188 -31.703 -10.109 1 92.56 120 ALA A N 1
ATOM 976 C CA . ALA A 1 120 ? 28.859 -31.938 -8.711 1 92.56 120 ALA A CA 1
ATOM 977 C C . ALA A 1 120 ? 28 -33.188 -8.555 1 92.56 120 ALA A C 1
ATOM 979 O O . ALA A 1 120 ? 27.625 -33.562 -7.441 1 92.56 120 ALA A O 1
ATOM 980 N N . GLY A 1 121 ? 27.547 -33.812 -9.648 1 90.5 121 GLY A N 1
ATOM 981 C CA . GLY A 1 121 ? 26.75 -35.031 -9.586 1 90.5 121 GLY A CA 1
ATOM 982 C C . GLY A 1 121 ? 25.266 -34.781 -9.367 1 90.5 121 GLY A C 1
ATOM 983 O O . GLY A 1 121 ? 24.547 -35.656 -8.891 1 90.5 121 GLY A O 1
ATOM 984 N N . LEU A 1 122 ? 24.828 -33.625 -9.609 1 91.56 122 LEU A N 1
ATOM 985 C CA . LEU A 1 122 ? 23.422 -33.281 -9.375 1 91.56 122 LEU A CA 1
ATOM 986 C C . LEU A 1 122 ? 22.625 -33.375 -10.664 1 91.56 122 LEU A C 1
ATOM 988 O O . LEU A 1 122 ? 21.391 -33.281 -10.641 1 91.56 122 LEU A O 1
ATOM 992 N N . ALA A 1 123 ? 23.234 -33.594 -11.797 1 92 123 ALA A N 1
ATOM 993 C CA . ALA A 1 123 ? 22.594 -33.531 -13.117 1 92 123 ALA A CA 1
ATOM 994 C C . ALA A 1 123 ? 21.609 -34.688 -13.305 1 92 123 ALA A C 1
ATOM 996 O O . ALA A 1 123 ? 20.516 -34.469 -13.836 1 92 123 ALA A O 1
ATOM 997 N N . ASP A 1 124 ? 21.938 -35.844 -12.891 1 88.88 124 ASP A N 1
ATOM 998 C CA . ASP A 1 124 ? 21.109 -37 -13.141 1 88.88 124 ASP A CA 1
ATOM 999 C C . ASP A 1 124 ? 19.75 -36.875 -12.445 1 88.88 124 ASP A C 1
ATOM 1001 O O . ASP A 1 124 ? 18.719 -37.219 -13.031 1 88.88 124 ASP A O 1
ATOM 1005 N N . SER A 1 125 ? 19.797 -36.406 -11.242 1 86.75 125 SER A N 1
ATOM 1006 C CA . SER A 1 125 ? 18.547 -36.219 -10.508 1 86.75 125 SER A CA 1
ATOM 1007 C C . SER A 1 125 ? 17.672 -35.156 -11.164 1 86.75 125 SER A C 1
ATOM 1009 O O . SER A 1 125 ? 16.438 -35.219 -11.094 1 86.75 125 SER A O 1
ATOM 1011 N N . LEU A 1 126 ? 18.266 -34.281 -11.805 1 91.12 126 LEU A N 1
ATOM 1012 C CA . LEU A 1 126 ? 17.547 -33.156 -12.422 1 91.12 126 LEU A CA 1
ATOM 1013 C C . LEU A 1 126 ? 17.047 -33.562 -13.812 1 91.12 126 LEU A C 1
ATOM 1015 O O . LEU A 1 126 ? 16.172 -32.875 -14.367 1 91.12 126 LEU A O 1
ATOM 1019 N N . ARG A 1 127 ? 17.578 -34.594 -14.398 1 85.56 127 ARG A N 1
ATOM 1020 C CA . ARG A 1 127 ? 17.156 -35.062 -15.711 1 85.56 127 ARG A CA 1
ATOM 1021 C C . ARG A 1 127 ? 15.969 -36.031 -15.594 1 85.56 127 ARG A C 1
ATOM 1023 O O . ARG A 1 127 ? 15.133 -36.094 -16.484 1 85.56 127 ARG A O 1
ATOM 1030 N N . GLN A 1 128 ? 15.953 -36.75 -14.547 1 74.69 128 GLN A N 1
ATOM 1031 C CA . GLN A 1 128 ? 14.938 -37.781 -14.391 1 74.69 128 GLN A CA 1
ATOM 1032 C C . GLN A 1 128 ? 13.625 -37.188 -13.898 1 74.69 128 GLN A C 1
ATOM 1034 O O . GLN A 1 128 ? 13.602 -36.125 -13.281 1 74.69 128 GLN A O 1
ATOM 1039 N N . ALA A 1 129 ? 12.555 -38 -14.445 1 66.06 129 ALA A N 1
ATOM 1040 C CA . ALA A 1 129 ? 11.211 -37.656 -14.008 1 66.06 129 ALA A CA 1
ATOM 1041 C C . ALA A 1 129 ? 11.047 -37.844 -12.5 1 66.06 129 ALA A C 1
ATOM 1043 O O . ALA A 1 129 ? 11.492 -38.875 -11.961 1 66.06 129 ALA A O 1
ATOM 1044 N N . GLY A 1 130 ? 10.945 -36.812 -11.75 1 73.44 130 GLY A N 1
ATOM 1045 C CA . GLY A 1 130 ? 10.75 -36.875 -10.305 1 73.44 130 GLY A CA 1
ATOM 1046 C C . GLY A 1 130 ? 10.07 -35.625 -9.758 1 73.44 130 GLY A C 1
ATOM 1047 O O . GLY A 1 130 ? 9.07 -35.156 -10.297 1 73.44 130 GLY A O 1
ATOM 1048 N N . ALA A 1 131 ? 10.602 -35.219 -8.75 1 84.12 131 ALA A N 1
ATOM 1049 C CA . ALA A 1 131 ? 10.039 -34.094 -8.039 1 84.12 131 ALA A CA 1
ATOM 1050 C C . ALA A 1 131 ? 10.289 -32.781 -8.82 1 84.12 131 ALA A C 1
ATOM 1052 O O . ALA A 1 131 ? 11.344 -32.625 -9.438 1 84.12 131 ALA A O 1
ATOM 1053 N N . ALA A 1 132 ? 9.266 -32 -8.938 1 94.06 132 ALA A N 1
ATOM 1054 C CA . ALA A 1 132 ? 9.375 -30.719 -9.617 1 94.06 132 ALA A CA 1
ATOM 1055 C C . ALA A 1 132 ? 10.398 -29.828 -8.922 1 94.06 132 ALA A C 1
ATOM 1057 O O . ALA A 1 132 ? 10.539 -29.859 -7.695 1 94.06 132 ALA A O 1
ATOM 1058 N N . VAL A 1 133 ? 11.133 -29.078 -9.727 1 96.19 133 VAL A N 1
ATOM 1059 C CA . VAL A 1 133 ? 12.18 -28.219 -9.18 1 96.19 133 VAL A CA 1
ATOM 1060 C C . VAL A 1 133 ? 12.172 -26.875 -9.891 1 96.19 133 VAL A C 1
ATOM 1062 O O . VAL A 1 133 ? 11.805 -26.781 -11.062 1 96.19 133 VAL A O 1
ATOM 1065 N N . THR A 1 134 ? 12.477 -25.875 -9.211 1 97.88 134 THR A N 1
ATOM 1066 C CA . THR A 1 134 ? 12.773 -24.562 -9.797 1 97.88 134 THR A CA 1
ATOM 1067 C C . THR A 1 134 ? 14.266 -24.266 -9.711 1 97.88 134 THR A C 1
ATOM 1069 O O . THR A 1 134 ? 14.875 -24.422 -8.656 1 97.88 134 THR A O 1
ATOM 1072 N N . LEU A 1 135 ? 14.844 -23.922 -10.82 1 98.44 135 LEU A N 1
ATOM 1073 C CA . LEU A 1 135 ? 16.234 -23.516 -10.859 1 98.44 135 LEU A CA 1
ATOM 1074 C C . LEU A 1 135 ? 16.344 -22 -11.016 1 98.44 135 LEU A C 1
ATOM 1076 O O . LEU A 1 135 ? 15.773 -21.422 -11.938 1 98.44 135 LEU A O 1
ATOM 1080 N N . PHE A 1 136 ? 16.984 -21.422 -10.086 1 98.75 136 PHE A N 1
ATOM 1081 C CA . PHE A 1 136 ? 17.484 -20.062 -10.305 1 98.75 136 PHE A CA 1
ATOM 1082 C C . PHE A 1 136 ? 18.875 -20.094 -10.898 1 98.75 136 PHE A C 1
ATOM 1084 O O . PHE A 1 136 ? 19.875 -20.062 -10.164 1 98.75 136 PHE A O 1
ATOM 1091 N N . ALA A 1 137 ? 18.938 -20.094 -12.195 1 98.81 137 ALA A N 1
ATOM 1092 C CA . ALA A 1 137 ? 20.172 -20.359 -12.914 1 98.81 137 ALA A CA 1
ATOM 1093 C C . ALA A 1 137 ? 20.938 -19.062 -13.188 1 98.81 137 ALA A C 1
ATOM 1095 O O . ALA A 1 137 ? 20.469 -18.203 -13.938 1 98.81 137 ALA A O 1
ATOM 1096 N N . PRO A 1 138 ? 22.141 -18.938 -12.641 1 98.62 138 PRO A N 1
ATOM 1097 C CA . PRO A 1 138 ? 22.922 -17.75 -12.945 1 98.62 138 PRO A CA 1
ATOM 1098 C C . PRO A 1 138 ? 23.422 -17.734 -14.391 1 98.62 138 PRO A C 1
ATOM 1100 O O . PRO A 1 138 ? 23.766 -18.781 -14.945 1 98.62 138 PRO A O 1
ATOM 1103 N N . THR A 1 139 ? 23.469 -16.594 -14.906 1 97.88 139 THR A N 1
ATOM 1104 C CA . THR A 1 139 ? 24.078 -16.422 -16.219 1 97.88 139 THR A CA 1
ATOM 1105 C C . THR A 1 139 ? 25.594 -16.688 -16.141 1 97.88 139 THR A C 1
ATOM 1107 O O . THR A 1 139 ? 26.172 -16.703 -15.062 1 97.88 139 THR A O 1
ATOM 1110 N N . ASN A 1 140 ? 26.172 -16.938 -17.312 1 97.88 140 ASN A N 1
ATOM 1111 C CA . ASN A 1 140 ? 27.625 -17.109 -17.359 1 97.88 140 ASN A CA 1
ATOM 1112 C C . ASN A 1 140 ? 28.328 -15.859 -16.844 1 97.88 140 ASN A C 1
ATOM 1114 O O . ASN A 1 140 ? 29.328 -15.961 -16.109 1 97.88 140 ASN A O 1
ATOM 1118 N N . GLU A 1 141 ? 27.766 -14.703 -17.156 1 95.75 141 GLU A N 1
ATOM 1119 C CA . GLU A 1 141 ? 28.344 -13.43 -16.719 1 95.75 141 GLU A CA 1
ATOM 1120 C C . GLU A 1 141 ? 28.328 -13.305 -15.203 1 95.75 141 GLU A C 1
ATOM 1122 O O . GLU A 1 141 ? 29.219 -12.711 -14.617 1 95.75 141 GLU A O 1
ATOM 1127 N N . ALA A 1 142 ? 27.328 -13.828 -14.57 1 96.56 142 ALA A N 1
ATOM 1128 C CA . ALA A 1 142 ? 27.219 -13.781 -13.117 1 96.56 142 ALA A CA 1
ATOM 1129 C C . ALA A 1 142 ? 28.406 -14.484 -12.461 1 96.56 142 ALA A C 1
ATOM 1131 O O . ALA A 1 142 ? 28.922 -14.016 -11.438 1 96.56 142 ALA A O 1
ATOM 1132 N N . PHE A 1 143 ? 28.859 -15.578 -12.992 1 96.88 143 PHE A N 1
ATOM 1133 C CA . PHE A 1 143 ? 30.016 -16.297 -12.469 1 96.88 143 PHE A CA 1
ATOM 1134 C C . PHE A 1 143 ? 31.297 -15.508 -12.711 1 96.88 143 PHE A C 1
ATOM 1136 O O . PHE A 1 143 ? 32.188 -15.492 -11.859 1 96.88 143 PHE A O 1
ATOM 1143 N N . GLU A 1 144 ? 31.359 -14.852 -13.82 1 94.88 144 GLU A N 1
ATOM 1144 C CA . GLU A 1 144 ? 32.562 -14.109 -14.203 1 94.88 144 GLU A CA 1
ATOM 1145 C C . GLU A 1 144 ? 32.75 -12.883 -13.32 1 94.88 144 GLU A C 1
ATOM 1147 O O . GLU A 1 144 ? 33.875 -12.445 -13.086 1 94.88 144 GLU A O 1
ATOM 1152 N N . THR A 1 145 ? 31.688 -12.375 -12.812 1 91.12 145 THR A N 1
ATOM 1153 C CA . THR A 1 145 ? 31.75 -11.117 -12.078 1 91.12 145 THR A CA 1
ATOM 1154 C C . THR A 1 145 ? 31.859 -11.375 -10.578 1 91.12 145 THR A C 1
ATOM 1156 O O . THR A 1 145 ? 31.859 -10.43 -9.781 1 91.12 145 THR A O 1
ATOM 1159 N N . MET A 1 146 ? 31.906 -12.586 -10.148 1 94.06 146 MET A N 1
ATOM 1160 C CA . MET A 1 146 ? 32.062 -12.906 -8.727 1 94.06 146 MET A CA 1
ATOM 1161 C C . MET A 1 146 ? 33.375 -12.375 -8.195 1 94.06 146 MET A C 1
ATOM 1163 O O . MET A 1 146 ? 34.406 -12.391 -8.898 1 94.06 146 MET A O 1
ATOM 1167 N N . SER A 1 147 ? 33.375 -12 -6.977 1 90.81 147 SER A N 1
ATOM 1168 C CA . SER A 1 147 ? 34.625 -11.617 -6.336 1 90.81 147 SER A CA 1
ATOM 1169 C C . SER A 1 147 ? 35.594 -12.797 -6.219 1 90.81 147 SER A C 1
ATOM 1171 O O . SER A 1 147 ? 35.156 -13.945 -6.141 1 90.81 147 SER A O 1
ATOM 1173 N N . PRO A 1 148 ? 36.875 -12.492 -6.156 1 93.62 148 PRO A N 1
ATOM 1174 C CA . PRO A 1 148 ? 37.844 -13.586 -6.059 1 93.62 148 PRO A CA 1
ATOM 1175 C C . PRO A 1 148 ? 37.656 -14.453 -4.82 1 93.62 148 PRO A C 1
ATOM 1177 O O . PRO A 1 148 ? 37.75 -15.68 -4.898 1 93.62 148 PRO A O 1
ATOM 1180 N N . LEU A 1 149 ? 37.281 -13.883 -3.801 1 91.56 149 LEU A N 1
ATOM 1181 C CA . LEU A 1 149 ? 37.062 -14.617 -2.562 1 91.56 149 LEU A CA 1
ATOM 1182 C C . LEU A 1 149 ? 35.875 -15.555 -2.691 1 91.56 149 LEU A C 1
ATOM 1184 O O . LEU A 1 149 ? 35.938 -16.719 -2.299 1 91.56 149 LEU A O 1
ATOM 1188 N N . LYS A 1 150 ? 34.844 -15.078 -3.244 1 91.5 150 LYS A N 1
ATOM 1189 C CA . LYS A 1 150 ? 33.625 -15.875 -3.393 1 91.5 150 LYS A CA 1
ATOM 1190 C C . LYS A 1 150 ? 33.812 -16.969 -4.449 1 91.5 150 LYS A C 1
ATOM 1192 O O . LYS A 1 150 ? 33.25 -18.047 -4.332 1 91.5 150 LYS A O 1
ATOM 1197 N N . ARG A 1 151 ? 34.562 -16.656 -5.434 1 94.38 151 ARG A N 1
ATOM 1198 C CA . ARG A 1 151 ? 34.875 -17.641 -6.469 1 94.38 151 ARG A CA 1
ATOM 1199 C C . ARG A 1 151 ? 35.625 -18.828 -5.898 1 94.38 151 ARG A C 1
ATOM 1201 O O . ARG A 1 151 ? 35.344 -19.984 -6.246 1 94.38 151 ARG A O 1
ATOM 1208 N N . LYS A 1 152 ? 36.562 -18.484 -5.031 1 94.62 152 LYS A N 1
ATOM 1209 C CA . LYS A 1 152 ? 37.312 -19.531 -4.371 1 94.62 152 LYS A CA 1
ATOM 1210 C C . LYS A 1 152 ? 36.406 -20.391 -3.49 1 94.62 152 LYS A C 1
ATOM 1212 O O . LYS A 1 152 ? 36.5 -21.625 -3.5 1 94.62 152 LYS A O 1
ATOM 1217 N N . GLU A 1 153 ? 35.562 -19.75 -2.797 1 92.94 153 GLU A N 1
ATOM 1218 C CA . GLU A 1 153 ? 34.625 -20.453 -1.951 1 92.94 153 GLU A CA 1
ATOM 1219 C C . GLU A 1 153 ? 33.719 -21.359 -2.781 1 92.94 153 GLU A C 1
ATOM 1221 O O . GLU A 1 153 ? 33.406 -22.484 -2.377 1 92.94 153 GLU A O 1
ATOM 1226 N N . PHE A 1 154 ? 33.281 -20.891 -3.852 1 94.94 154 PHE A N 1
ATOM 1227 C CA . PHE A 1 154 ? 32.406 -21.625 -4.766 1 94.94 154 PHE A CA 1
ATOM 1228 C C . PHE A 1 154 ? 33.094 -22.859 -5.293 1 94.94 154 PHE A C 1
ATOM 1230 O O . PHE A 1 154 ? 32.531 -23.953 -5.27 1 94.94 154 PHE A O 1
ATOM 1237 N N . GLN A 1 155 ? 34.375 -22.688 -5.68 1 93.62 155 GLN A N 1
ATOM 1238 C CA . GLN A 1 155 ? 35.125 -23.797 -6.219 1 93.62 155 GLN A CA 1
ATOM 1239 C C . GLN A 1 155 ? 35.344 -24.891 -5.168 1 93.62 155 GLN A C 1
ATOM 1241 O O . GLN A 1 155 ? 35.281 -26.078 -5.48 1 93.62 155 GLN A O 1
ATOM 1246 N N . GLU A 1 156 ? 35.5 -24.438 -4.012 1 92.81 156 GLU A N 1
ATOM 1247 C CA . GLU A 1 156 ? 35.656 -25.391 -2.912 1 92.81 156 GLU A CA 1
ATOM 1248 C C . GLU A 1 156 ? 34.344 -26.156 -2.652 1 92.81 156 GLU A C 1
ATOM 1250 O O . GLU A 1 156 ? 34.375 -27.328 -2.303 1 92.81 156 GLU A O 1
ATOM 1255 N N . SER A 1 157 ? 33.281 -25.484 -2.855 1 91.5 157 SER A N 1
ATOM 1256 C CA . SER A 1 157 ? 31.969 -26.094 -2.629 1 91.5 157 SER A CA 1
ATOM 1257 C C . SER A 1 157 ? 31.688 -27.188 -3.66 1 91.5 157 SER A C 1
ATOM 1259 O O . SER A 1 157 ? 30.938 -28.125 -3.383 1 91.5 157 SER A O 1
ATOM 1261 N N . LEU A 1 158 ? 32.25 -27.047 -4.848 1 92.06 158 LEU A N 1
ATOM 1262 C CA . LEU A 1 158 ? 32 -27.984 -5.934 1 92.06 158 LEU A CA 1
ATOM 1263 C C . LEU A 1 158 ? 32.625 -29.359 -5.629 1 92.06 158 LEU A C 1
ATOM 1265 O O . LEU A 1 158 ? 32.219 -30.359 -6.223 1 92.06 158 LEU A O 1
ATOM 1269 N N . LYS A 1 159 ? 33.531 -29.406 -4.727 1 88.94 159 LYS A N 1
ATOM 1270 C CA . LYS A 1 159 ? 34.188 -30.641 -4.367 1 88.94 159 LYS A CA 1
ATOM 1271 C C . LYS A 1 159 ? 33.344 -31.484 -3.424 1 88.94 159 LYS A C 1
ATOM 1273 O O . LYS A 1 159 ? 33.594 -32.688 -3.25 1 88.94 159 LYS A O 1
ATOM 1278 N N . LYS A 1 160 ? 32.312 -30.891 -2.934 1 85.56 160 LYS A N 1
ATOM 1279 C CA . LYS A 1 160 ? 31.406 -31.594 -2.043 1 85.56 160 LYS A CA 1
ATOM 1280 C C . LYS A 1 160 ? 30.234 -32.188 -2.816 1 85.56 160 LYS A C 1
ATOM 1282 O O . LYS A 1 160 ? 29.734 -31.578 -3.77 1 85.56 160 LYS A O 1
ATOM 1287 N N . PRO A 1 161 ? 29.828 -33.406 -2.557 1 78 161 PRO A N 1
ATOM 1288 C CA . PRO A 1 161 ? 28.703 -34.031 -3.268 1 78 161 PRO A CA 1
ATOM 1289 C C . PRO A 1 161 ? 27.422 -33.188 -3.199 1 78 161 PRO A C 1
ATOM 1291 O O . PRO A 1 161 ? 26.656 -33.125 -4.164 1 78 161 PRO A O 1
ATOM 1294 N N . GLU A 1 162 ? 27.141 -32.594 -2.127 1 86.56 162 GLU A N 1
ATOM 1295 C CA . GLU A 1 162 ? 26 -31.688 -1.945 1 86.56 162 GLU A CA 1
ATOM 1296 C C . GLU A 1 162 ? 26.469 -30.25 -1.759 1 86.56 162 GLU A C 1
ATOM 1298 O O . GLU A 1 162 ? 26.375 -29.703 -0.659 1 86.56 162 GLU A O 1
ATOM 1303 N N . SER A 1 163 ? 26.906 -29.734 -3.02 1 92 163 SER A N 1
ATOM 1304 C CA . SER A 1 163 ? 27.438 -28.375 -2.98 1 92 163 SER A CA 1
ATOM 1305 C C . SER A 1 163 ? 26.406 -27.406 -2.432 1 92 163 SER A C 1
ATOM 1307 O O . SER A 1 163 ? 25.328 -27.219 -3.02 1 92 163 SER A O 1
ATOM 1309 N N . PRO A 1 164 ? 26.719 -26.703 -1.365 1 92.88 164 PRO A N 1
ATOM 1310 C CA . PRO A 1 164 ? 25.797 -25.719 -0.803 1 92.88 164 PRO A CA 1
ATOM 1311 C C . PRO A 1 164 ? 25.438 -24.609 -1.792 1 92.88 164 PRO A C 1
ATOM 1313 O O . PRO A 1 164 ? 24.281 -24.172 -1.85 1 92.88 164 PRO A O 1
ATOM 1316 N N . TYR A 1 165 ? 26.375 -24.172 -2.613 1 95.12 165 TYR A N 1
ATOM 1317 C CA . TYR A 1 165 ? 26.141 -23.125 -3.598 1 95.12 165 TYR A CA 1
ATOM 1318 C C . TYR A 1 165 ? 25.094 -23.562 -4.613 1 95.12 165 TYR A C 1
ATOM 1320 O O . TYR A 1 165 ? 24.125 -22.844 -4.875 1 95.12 165 TYR A O 1
ATOM 1328 N N . LEU A 1 166 ? 25.297 -24.766 -5.113 1 96.69 166 LEU A N 1
ATOM 1329 C CA . LEU A 1 166 ? 24.422 -25.234 -6.176 1 96.69 166 LEU A CA 1
ATOM 1330 C C . LEU A 1 166 ? 23.016 -25.531 -5.629 1 96.69 166 LEU A C 1
ATOM 1332 O O . LEU A 1 166 ? 22.016 -25.156 -6.242 1 96.69 166 LEU A O 1
ATOM 1336 N N . LEU A 1 167 ? 22.938 -26.156 -4.441 1 96.19 167 LEU A N 1
ATOM 1337 C CA . LEU A 1 167 ? 21.641 -26.5 -3.838 1 96.19 167 LEU A CA 1
ATOM 1338 C C . LEU A 1 167 ? 20.875 -25.234 -3.451 1 96.19 167 LEU A C 1
ATOM 1340 O O . LEU A 1 167 ? 19.641 -25.234 -3.436 1 96.19 167 LEU A O 1
ATOM 1344 N N . HIS A 1 168 ? 21.609 -24.141 -3.145 1 96.94 168 HIS A N 1
ATOM 1345 C CA . HIS A 1 168 ? 20.984 -22.891 -2.75 1 96.94 168 HIS A CA 1
ATOM 1346 C C . HIS A 1 168 ? 20.344 -22.188 -3.947 1 96.94 168 HIS A C 1
ATOM 1348 O O . HIS A 1 168 ? 19.641 -21.188 -3.785 1 96.94 168 HIS A O 1
ATOM 1354 N N . HIS A 1 169 ? 20.547 -22.75 -5.195 1 98.19 169 HIS A N 1
ATOM 1355 C CA . HIS A 1 169 ? 19.938 -22.203 -6.402 1 98.19 169 HIS A CA 1
ATOM 1356 C C . HIS A 1 169 ? 18.719 -23.016 -6.809 1 98.19 169 HIS A C 1
ATOM 1358 O O . HIS A 1 169 ? 18.156 -22.812 -7.891 1 98.19 169 HIS A O 1
ATOM 1364 N N . MET A 1 170 ? 18.297 -23.938 -5.965 1 96.94 170 MET A N 1
ATOM 1365 C CA . MET A 1 170 ? 17.219 -24.859 -6.328 1 96.94 170 MET A CA 1
ATOM 1366 C C . MET A 1 170 ? 16.125 -24.859 -5.266 1 96.94 170 MET A C 1
ATOM 1368 O O . MET A 1 170 ? 16.422 -24.797 -4.07 1 96.94 170 MET A O 1
ATOM 1372 N N . VAL A 1 171 ? 14.922 -24.906 -5.734 1 96.69 171 VAL A N 1
ATOM 1373 C CA . VAL A 1 171 ? 13.75 -25.031 -4.871 1 96.69 171 VAL A CA 1
ATOM 1374 C C . VAL A 1 171 ? 12.938 -26.25 -5.277 1 96.69 171 VAL A C 1
ATOM 1376 O O . VAL A 1 171 ? 12.742 -26.5 -6.469 1 96.69 171 VAL A O 1
ATOM 1379 N N . GLY A 1 172 ? 12.477 -27.016 -4.305 1 94.75 172 GLY A N 1
ATOM 1380 C CA . GLY A 1 172 ? 11.844 -28.297 -4.547 1 94.75 172 GLY A CA 1
ATOM 1381 C C . GLY A 1 172 ? 10.383 -28.188 -4.945 1 94.75 172 GLY A C 1
ATOM 1382 O O . GLY A 1 172 ? 9.547 -28.969 -4.488 1 94.75 172 GLY A O 1
ATOM 1383 N N . ARG A 1 173 ? 9.969 -27.266 -5.73 1 95.44 173 ARG A N 1
ATOM 1384 C CA . ARG A 1 173 ? 8.648 -27.062 -6.32 1 95.44 173 ARG A CA 1
ATOM 1385 C C . ARG A 1 173 ? 8.695 -26.031 -7.441 1 95.44 173 ARG A C 1
ATOM 1387 O O . ARG A 1 173 ? 9.688 -25.312 -7.594 1 95.44 173 ARG A O 1
ATOM 1394 N N . LYS A 1 174 ? 7.676 -25.984 -8.203 1 96.62 174 LYS A N 1
ATOM 1395 C CA . LYS A 1 174 ? 7.566 -24.984 -9.25 1 96.62 174 LYS A CA 1
ATOM 1396 C C . LYS A 1 174 ? 7.195 -23.625 -8.68 1 96.62 174 LYS A C 1
ATOM 1398 O O . LYS A 1 174 ? 6.203 -23.5 -7.957 1 96.62 174 LYS A O 1
ATOM 1403 N N . LEU A 1 175 ? 8.016 -22.688 -8.93 1 96.88 175 LEU A N 1
ATOM 1404 C CA . LEU A 1 175 ? 7.75 -21.312 -8.531 1 96.88 175 LEU A CA 1
ATOM 1405 C C . LEU A 1 175 ? 7.574 -20.406 -9.742 1 96.88 175 LEU A C 1
ATOM 1407 O O . LEU A 1 175 ? 8.562 -20 -10.359 1 96.88 175 LEU A O 1
ATOM 1411 N N . GLN A 1 176 ? 6.336 -20.094 -10.023 1 95.88 176 GLN A N 1
ATOM 1412 C CA . GLN A 1 176 ? 6.035 -19.172 -11.102 1 95.88 176 GLN A CA 1
ATOM 1413 C C . GLN A 1 176 ? 6.035 -17.719 -10.602 1 95.88 176 GLN A C 1
ATOM 1415 O O . GLN A 1 176 ? 5.656 -17.453 -9.461 1 95.88 176 GLN A O 1
ATOM 1420 N N . SER A 1 177 ? 6.445 -16.828 -11.469 1 95.56 177 SER A N 1
ATOM 1421 C CA . SER A 1 177 ? 6.551 -15.422 -11.07 1 95.56 177 SER A CA 1
ATOM 1422 C C . SER A 1 177 ? 5.195 -14.859 -10.664 1 95.56 177 SER A C 1
ATOM 1424 O O . SER A 1 177 ? 5.121 -13.898 -9.898 1 95.56 177 SER A O 1
ATOM 1426 N N . SER A 1 178 ? 4.129 -15.398 -11.148 1 91 178 SER A N 1
ATOM 1427 C CA . SER A 1 178 ? 2.787 -14.953 -10.789 1 91 178 SER A CA 1
ATOM 1428 C C . SER A 1 178 ? 2.506 -15.172 -9.305 1 91 178 SER A C 1
ATOM 1430 O O . SER A 1 178 ? 1.602 -14.555 -8.742 1 91 178 SER A O 1
ATOM 1432 N N . ASN A 1 179 ? 3.299 -16.031 -8.727 1 90.69 179 ASN A N 1
ATOM 1433 C CA . ASN A 1 179 ? 3.125 -16.344 -7.309 1 90.69 179 ASN A CA 1
ATOM 1434 C C . ASN A 1 179 ? 4.074 -15.516 -6.438 1 90.69 179 ASN A C 1
ATOM 1436 O O . ASN A 1 179 ? 4.117 -15.695 -5.219 1 90.69 179 ASN A O 1
ATOM 1440 N N . PHE A 1 180 ? 4.816 -14.688 -7.094 1 94.06 180 PHE A N 1
ATOM 1441 C CA . PHE A 1 180 ? 5.738 -13.859 -6.328 1 94.06 180 PHE A CA 1
ATOM 1442 C C . PHE A 1 180 ? 5.02 -12.656 -5.73 1 94.06 180 PHE A C 1
ATOM 1444 O O . PHE A 1 180 ? 4.148 -12.062 -6.375 1 94.06 180 PHE A O 1
ATOM 1451 N N . ASP A 1 181 ? 5.301 -12.391 -4.492 1 89.69 181 ASP A N 1
ATOM 1452 C CA . ASP A 1 181 ? 4.77 -11.227 -3.795 1 89.69 181 ASP A CA 1
ATOM 1453 C C . ASP A 1 181 ? 5.848 -10.164 -3.604 1 89.69 181 ASP A C 1
ATOM 1455 O O . ASP A 1 181 ? 6.957 -10.297 -4.125 1 89.69 181 ASP A O 1
ATOM 1459 N N . ALA A 1 182 ? 5.473 -9.117 -2.959 1 89.94 182 ALA A N 1
ATOM 1460 C CA . ALA A 1 182 ? 6.438 -8.062 -2.656 1 89.94 182 ALA A CA 1
ATOM 1461 C C . ALA A 1 182 ? 7.625 -8.617 -1.876 1 89.94 182 ALA A C 1
ATOM 1463 O O . ALA A 1 182 ? 8.758 -8.156 -2.043 1 89.94 182 ALA A O 1
ATOM 1464 N N . ASP A 1 183 ? 7.359 -9.586 -1.097 1 93.88 183 ASP A N 1
ATOM 1465 C CA . ASP A 1 183 ? 8.383 -10.297 -0.333 1 93.88 183 ASP A CA 1
ATOM 1466 C C . ASP A 1 183 ? 7.965 -11.742 -0.065 1 93.88 183 ASP A C 1
ATOM 1468 O O . ASP A 1 183 ? 6.973 -11.984 0.625 1 93.88 183 ASP A O 1
ATOM 1472 N N . LEU A 1 184 ? 8.758 -12.641 -0.566 1 95.81 184 LEU A N 1
ATOM 1473 C CA . LEU A 1 184 ? 8.469 -14.07 -0.433 1 95.81 184 LEU A CA 1
ATOM 1474 C C . LEU A 1 184 ? 9.711 -14.836 0.002 1 95.81 184 LEU A C 1
ATOM 1476 O O . LEU A 1 184 ? 10.766 -14.727 -0.626 1 95.81 184 LEU A O 1
ATOM 1480 N N . GLU A 1 185 ? 9.586 -15.57 1.074 1 95.44 185 GLU A N 1
ATOM 1481 C CA . GLU A 1 185 ? 10.664 -16.453 1.508 1 95.44 185 GLU A CA 1
ATOM 1482 C C . GLU A 1 185 ? 10.359 -17.906 1.145 1 95.44 185 GLU A C 1
ATOM 1484 O O . GLU A 1 185 ? 9.266 -18.406 1.418 1 95.44 185 GLU A O 1
ATOM 1489 N N . VAL A 1 186 ? 11.297 -18.531 0.483 1 96.19 186 VAL A N 1
ATOM 1490 C CA . VAL A 1 186 ? 11.117 -19.922 0.083 1 96.19 186 VAL A CA 1
ATOM 1491 C C . VAL A 1 186 ? 12.328 -20.734 0.511 1 96.19 186 VAL A C 1
ATOM 1493 O O . VAL A 1 186 ? 13.469 -20.281 0.419 1 96.19 186 VAL A O 1
ATOM 1496 N N . GLU A 1 187 ? 12.086 -21.922 0.992 1 95.88 187 GLU A N 1
ATOM 1497 C CA . GLU A 1 187 ? 13.18 -22.797 1.388 1 95.88 187 GLU A CA 1
ATOM 1498 C C . GLU A 1 187 ? 13.867 -23.406 0.169 1 95.88 187 GLU A C 1
ATOM 1500 O O . GLU A 1 187 ? 13.203 -23.953 -0.72 1 95.88 187 GLU A O 1
ATOM 1505 N N . SER A 1 188 ? 15.156 -23.234 0.072 1 95.94 188 SER A N 1
ATOM 1506 C CA . SER A 1 188 ? 15.93 -23.875 -0.986 1 95.94 188 SER A CA 1
ATOM 1507 C C . SER A 1 188 ? 16.219 -25.344 -0.649 1 95.94 188 SER A C 1
ATOM 1509 O O . SER A 1 188 ? 15.844 -25.828 0.418 1 95.94 188 SER A O 1
ATOM 1511 N N . LEU A 1 189 ? 16.828 -26.031 -1.544 1 94.62 189 LEU A N 1
ATOM 1512 C CA . LEU A 1 189 ? 17.172 -27.422 -1.32 1 94.62 189 LEU A CA 1
ATOM 1513 C C . LEU A 1 189 ? 18.406 -27.547 -0.447 1 94.62 189 LEU A C 1
ATOM 1515 O O . LEU A 1 189 ? 18.797 -28.656 -0.055 1 94.62 189 LEU A O 1
ATOM 1519 N N . TYR A 1 190 ? 19.109 -26.406 -0.211 1 92.94 190 TYR A N 1
ATOM 1520 C CA . TYR A 1 190 ? 20.188 -26.406 0.77 1 92.94 190 TYR A CA 1
ATOM 1521 C C . TYR A 1 190 ? 19.641 -26.312 2.188 1 92.94 190 TYR A C 1
ATOM 1523 O O . TYR A 1 190 ? 19.391 -25.219 2.695 1 92.94 190 TYR A O 1
ATOM 1531 N N . ASP A 1 191 ? 19.547 -27.484 2.818 1 77.5 191 ASP A N 1
ATOM 1532 C CA . ASP A 1 191 ? 18.906 -27.938 4.047 1 77.5 191 ASP A CA 1
ATOM 1533 C C . ASP A 1 191 ? 18.562 -26.766 4.961 1 77.5 191 ASP A C 1
ATOM 1535 O O . ASP A 1 191 ? 19.344 -26.422 5.855 1 77.5 191 ASP A O 1
ATOM 1539 N N . GLY A 1 192 ? 17.281 -26.141 4.82 1 80 192 GLY A N 1
ATOM 1540 C CA . GLY A 1 192 ? 16.656 -25.219 5.754 1 80 192 GLY A CA 1
ATOM 1541 C C . GLY A 1 192 ? 16.922 -23.766 5.422 1 80 192 GLY A C 1
ATOM 1542 O O . GLY A 1 192 ? 16.422 -22.859 6.109 1 80 192 GLY A O 1
ATOM 1543 N N . GLN A 1 193 ? 17.703 -23.578 4.359 1 92.5 193 GLN A N 1
ATOM 1544 C CA . GLN A 1 193 ? 18.031 -22.188 4.047 1 92.5 193 GLN A CA 1
ATOM 1545 C C . GLN A 1 193 ? 17 -21.594 3.09 1 92.5 193 GLN A C 1
ATOM 1547 O O . GLN A 1 193 ? 16.5 -22.266 2.195 1 92.5 193 GLN A O 1
ATOM 1552 N N . LYS A 1 194 ? 16.719 -20.328 3.312 1 95.56 194 LYS A N 1
ATOM 1553 C CA . LYS A 1 194 ? 15.633 -19.688 2.566 1 95.56 194 LYS A CA 1
ATOM 1554 C C . LYS A 1 194 ? 16.188 -18.688 1.556 1 95.56 194 LYS A C 1
ATOM 1556 O O . LYS A 1 194 ? 17.266 -18.109 1.753 1 95.56 194 LYS A O 1
ATOM 1561 N N . LEU A 1 195 ? 15.492 -18.578 0.456 1 96.69 195 LEU A N 1
ATOM 1562 C CA . LEU A 1 195 ? 15.68 -17.516 -0.532 1 96.69 195 LEU A CA 1
ATOM 1563 C C . LEU A 1 195 ? 14.633 -16.422 -0.36 1 96.69 195 LEU A C 1
ATOM 1565 O O . LEU A 1 195 ? 13.484 -16.703 -0.024 1 96.69 195 LEU A O 1
ATOM 1569 N N . ARG A 1 196 ? 15.102 -15.273 -0.493 1 96.69 196 ARG A N 1
ATOM 1570 C CA . ARG A 1 196 ? 14.18 -14.141 -0.466 1 96.69 196 ARG A CA 1
ATOM 1571 C C . ARG A 1 196 ? 13.891 -13.641 -1.876 1 96.69 196 ARG A C 1
ATOM 1573 O O . ARG A 1 196 ? 14.797 -13.219 -2.592 1 96.69 196 ARG A O 1
ATOM 1580 N N . ILE A 1 197 ? 12.625 -13.719 -2.232 1 98 197 ILE A N 1
ATOM 1581 C CA . ILE A 1 197 ? 12.195 -13.297 -3.559 1 98 197 ILE A CA 1
ATOM 1582 C C . ILE A 1 197 ? 11.352 -12.023 -3.447 1 98 197 ILE A C 1
ATOM 1584 O O . ILE A 1 197 ? 10.438 -11.953 -2.625 1 98 197 ILE A O 1
ATOM 1588 N N . ASN A 1 198 ? 11.688 -11.008 -4.238 1 97.56 198 ASN A N 1
ATOM 1589 C CA . ASN A 1 198 ? 10.984 -9.734 -4.184 1 97.56 198 ASN A CA 1
ATOM 1590 C C . ASN A 1 198 ? 10.508 -9.297 -5.566 1 97.56 198 ASN A C 1
ATOM 1592 O O . ASN A 1 198 ? 11.266 -9.359 -6.535 1 97.56 198 ASN A O 1
ATOM 1596 N N . ARG A 1 199 ? 9.305 -8.953 -5.621 1 97.06 199 ARG A N 1
ATOM 1597 C CA . ARG A 1 199 ? 8.727 -8.375 -6.832 1 97.06 199 ARG A CA 1
ATOM 1598 C C . ARG A 1 199 ? 8.391 -6.902 -6.629 1 97.06 199 ARG A C 1
ATOM 1600 O O . ARG A 1 199 ? 7.707 -6.543 -5.668 1 97.06 199 ARG A O 1
ATOM 1607 N N . TYR A 1 200 ? 8.844 -6.055 -7.508 1 94.12 200 TYR A N 1
ATOM 1608 C CA . TYR A 1 200 ? 8.641 -4.617 -7.395 1 94.12 200 TYR A CA 1
ATOM 1609 C C . TYR A 1 200 ? 7.566 -4.141 -8.367 1 94.12 200 TYR A C 1
ATOM 1611 O O . TYR A 1 200 ? 7.27 -4.816 -9.352 1 94.12 200 TYR A O 1
ATOM 1619 N N . SER A 1 201 ? 6.992 -2.977 -8.102 1 89.5 201 SER A N 1
ATOM 1620 C CA . SER A 1 201 ? 5.891 -2.439 -8.898 1 89.5 201 SER A CA 1
ATOM 1621 C C . SER A 1 201 ? 6.34 -2.131 -10.32 1 89.5 201 SER A C 1
ATOM 1623 O O . SER A 1 201 ? 5.523 -2.127 -11.25 1 89.5 201 SER A O 1
ATOM 1625 N N . ASN A 1 202 ? 7.602 -1.898 -10.523 1 90.44 202 ASN A N 1
ATOM 1626 C CA . ASN A 1 202 ? 8.109 -1.573 -11.852 1 90.44 202 ASN A CA 1
ATOM 1627 C C . ASN A 1 202 ? 8.359 -2.83 -12.68 1 90.44 202 ASN A C 1
ATOM 1629 O O . ASN A 1 202 ? 8.844 -2.748 -13.805 1 90.44 202 ASN A O 1
ATOM 1633 N N . GLY A 1 203 ? 8.133 -4.016 -12.086 1 92.12 203 GLY A N 1
ATOM 1634 C CA . GLY A 1 203 ? 8.234 -5.258 -12.828 1 92.12 203 GLY A CA 1
ATOM 1635 C C . GLY A 1 203 ? 9.531 -6 -12.578 1 92.12 203 GLY A C 1
ATOM 1636 O O . GLY A 1 203 ? 9.688 -7.156 -12.977 1 92.12 203 GLY A O 1
ATOM 1637 N N . MET A 1 204 ? 10.414 -5.367 -11.875 1 95.62 204 MET A N 1
ATOM 1638 C CA . MET A 1 204 ? 11.672 -6.047 -11.555 1 95.62 204 MET A CA 1
ATOM 1639 C C . MET A 1 204 ? 11.445 -7.121 -10.492 1 95.62 204 MET A C 1
ATOM 1641 O O . MET A 1 204 ? 10.609 -6.961 -9.602 1 95.62 204 MET A O 1
ATOM 1645 N N . ILE A 1 205 ? 12.156 -8.211 -10.633 1 97.5 205 ILE A N 1
ATOM 1646 C CA . ILE A 1 205 ? 12.117 -9.32 -9.688 1 97.5 205 ILE A CA 1
ATOM 1647 C C . ILE A 1 205 ? 13.539 -9.648 -9.234 1 97.5 205 ILE A C 1
ATOM 1649 O O . ILE A 1 205 ? 14.477 -9.633 -10.031 1 97.5 205 ILE A O 1
ATOM 1653 N N . THR A 1 206 ? 13.656 -9.891 -7.953 1 98 206 THR A N 1
ATOM 1654 C CA . THR A 1 206 ? 14.969 -10.266 -7.445 1 98 206 THR A CA 1
ATOM 1655 C C . THR A 1 206 ? 14.875 -11.523 -6.582 1 98 206 THR A C 1
ATOM 1657 O O . THR A 1 206 ? 13.82 -11.812 -6.012 1 98 206 THR A O 1
ATOM 1660 N N . VAL A 1 207 ? 15.914 -12.281 -6.559 1 98.25 207 VAL A N 1
ATOM 1661 C CA . VAL A 1 207 ? 16.141 -13.391 -5.648 1 98.25 207 VAL A CA 1
ATOM 1662 C C . VAL A 1 207 ? 17.422 -13.156 -4.848 1 98.25 207 VAL A C 1
ATOM 1664 O O . VAL A 1 207 ? 18.516 -13.141 -5.41 1 98.25 207 VAL A O 1
ATOM 1667 N N . ASN A 1 208 ? 17.266 -12.992 -3.551 1 97.25 208 ASN A N 1
ATOM 1668 C CA . ASN A 1 208 ? 18.375 -12.547 -2.711 1 97.25 208 ASN A CA 1
ATOM 1669 C C . ASN A 1 208 ? 19.062 -11.312 -3.297 1 97.25 208 ASN A C 1
ATOM 1671 O O . ASN A 1 208 ? 20.297 -11.273 -3.402 1 97.25 208 ASN A O 1
ATOM 1675 N N . CYS A 1 209 ? 18.281 -10.453 -3.795 1 96.94 209 CYS A N 1
ATOM 1676 C CA . CYS A 1 209 ? 18.641 -9.141 -4.324 1 96.94 209 CYS A CA 1
ATOM 1677 C C . CYS A 1 209 ? 19.422 -9.281 -5.629 1 96.94 209 CYS A C 1
ATOM 1679 O O . CYS A 1 209 ? 20 -8.312 -6.125 1 96.94 209 CYS A O 1
ATOM 1681 N N . GLY A 1 210 ? 19.547 -10.477 -6.176 1 96.62 210 GLY A N 1
ATOM 1682 C CA . GLY A 1 210 ? 19.984 -10.672 -7.543 1 96.62 210 GLY A CA 1
ATOM 1683 C C . GLY A 1 210 ? 18.875 -10.555 -8.562 1 96.62 210 GLY A C 1
ATOM 1684 O O . GLY A 1 210 ? 17.797 -11.141 -8.383 1 96.62 210 GLY A O 1
ATOM 1685 N N . PRO A 1 211 ? 19.016 -9.828 -9.562 1 96.81 211 PRO A N 1
ATOM 1686 C CA . PRO A 1 211 ? 17.922 -9.602 -10.5 1 96.81 211 PRO A CA 1
ATOM 1687 C C . PRO A 1 211 ? 17.609 -10.828 -11.352 1 96.81 211 PRO A C 1
ATOM 1689 O O . PRO A 1 211 ? 18.516 -11.539 -11.781 1 96.81 211 PRO A O 1
ATOM 1692 N N . VAL A 1 212 ? 16.312 -11.109 -11.547 1 98.12 212 VAL A N 1
ATOM 1693 C CA . VAL A 1 212 ? 15.852 -12.102 -12.508 1 98.12 212 VAL A CA 1
ATOM 1694 C C . VAL A 1 212 ? 15.797 -11.492 -13.906 1 98.12 212 VAL A C 1
ATOM 1696 O O . VAL A 1 212 ? 15.086 -10.516 -14.141 1 98.12 212 VAL A O 1
ATOM 1699 N N . VAL A 1 213 ? 16.547 -12.055 -14.867 1 97.25 213 VAL A N 1
ATOM 1700 C CA . VAL A 1 213 ? 16.656 -11.445 -16.188 1 97.25 213 VAL A CA 1
ATOM 1701 C C . VAL A 1 213 ? 15.672 -12.117 -17.156 1 97.25 213 VAL A C 1
ATOM 1703 O O . VAL A 1 213 ? 15.203 -11.5 -18.109 1 97.25 213 VAL A O 1
ATOM 1706 N N . ARG A 1 214 ? 15.414 -13.375 -16.969 1 97.31 214 ARG A N 1
ATOM 1707 C CA . ARG A 1 214 ? 14.422 -14.133 -17.719 1 97.31 214 ARG A CA 1
ATOM 1708 C C . ARG A 1 214 ? 13.641 -15.07 -16.812 1 97.31 214 ARG A C 1
ATOM 1710 O O . ARG A 1 214 ? 14.219 -15.914 -16.141 1 97.31 214 ARG A O 1
ATOM 1717 N N . LYS A 1 215 ? 12.328 -14.812 -16.844 1 97.19 215 LYS A N 1
ATOM 1718 C CA . LYS A 1 215 ? 11.523 -15.531 -15.867 1 97.19 215 LYS A CA 1
ATOM 1719 C C . LYS A 1 215 ? 10.656 -16.594 -16.531 1 97.19 215 LYS A C 1
ATOM 1721 O O . LYS A 1 215 ? 10.461 -16.562 -17.75 1 97.19 215 LYS A O 1
ATOM 1726 N N . ASP A 1 216 ? 10.242 -17.609 -15.781 1 96.94 216 ASP A N 1
ATOM 1727 C CA . ASP A 1 216 ? 9.141 -18.531 -16.078 1 96.94 216 ASP A CA 1
ATOM 1728 C C . ASP A 1 216 ? 9.445 -19.359 -17.328 1 96.94 216 ASP A C 1
ATOM 1730 O O . ASP A 1 216 ? 8.609 -19.469 -18.219 1 96.94 216 ASP A O 1
ATOM 1734 N N . GLN A 1 217 ? 10.625 -19.891 -17.359 1 97.94 217 GLN A N 1
ATOM 1735 C CA . GLN A 1 217 ? 10.938 -20.844 -18.422 1 97.94 217 GLN A CA 1
ATOM 1736 C C . GLN A 1 217 ? 10.508 -22.25 -18.031 1 97.94 217 GLN A C 1
ATOM 1738 O O . GLN A 1 217 ? 11.148 -22.906 -17.203 1 97.94 217 GLN A O 1
ATOM 1743 N N . GLU A 1 218 ? 9.5 -22.766 -18.656 1 96.62 218 GLU A N 1
ATOM 1744 C CA . GLU A 1 218 ? 8.859 -24.016 -18.266 1 96.62 218 GLU A CA 1
ATOM 1745 C C . GLU A 1 218 ? 9.648 -25.234 -18.766 1 96.62 218 GLU A C 1
ATOM 1747 O O . GLU A 1 218 ? 10.164 -25.219 -19.891 1 96.62 218 GLU A O 1
ATOM 1752 N N . ALA A 1 219 ? 9.758 -26.188 -17.922 1 96.25 219 ALA A N 1
ATOM 1753 C CA . ALA A 1 219 ? 10.367 -27.469 -18.234 1 96.25 219 ALA A CA 1
ATOM 1754 C C . ALA A 1 219 ? 9.445 -28.625 -17.828 1 96.25 219 ALA A C 1
ATOM 1756 O O . ALA A 1 219 ? 8.422 -28.406 -17.172 1 96.25 219 ALA A O 1
ATOM 1757 N N . LYS A 1 220 ? 9.766 -29.812 -18.297 1 93.94 220 LYS A N 1
ATOM 1758 C CA . LYS A 1 220 ? 8.961 -31 -18.016 1 93.94 220 LYS A CA 1
ATOM 1759 C C . LYS A 1 220 ? 8.867 -31.266 -16.5 1 93.94 220 LYS A C 1
ATOM 1761 O O . LYS A 1 220 ? 7.848 -31.734 -16.016 1 93.94 220 LYS A O 1
ATOM 1766 N N . ASN A 1 221 ? 9.945 -30.953 -15.852 1 95 221 ASN A N 1
ATOM 1767 C CA . ASN A 1 221 ? 10 -31.281 -14.43 1 95 221 ASN A CA 1
ATOM 1768 C C . ASN A 1 221 ? 10.227 -30.031 -13.578 1 95 221 ASN A C 1
ATOM 1770 O O . ASN A 1 221 ? 10.797 -30.109 -12.492 1 95 221 ASN A O 1
ATOM 1774 N N . GLY A 1 222 ? 9.875 -28.875 -14.133 1 96.44 222 GLY A N 1
ATOM 1775 C CA . GLY A 1 222 ? 10.055 -27.688 -13.297 1 96.44 222 GLY A CA 1
ATOM 1776 C C . GLY A 1 222 ? 10.062 -26.391 -14.078 1 96.44 222 GLY A C 1
ATOM 1777 O O . GLY A 1 222 ? 9.406 -26.281 -15.117 1 96.44 222 GLY A O 1
ATOM 1778 N N . ILE A 1 223 ? 10.672 -25.359 -13.414 1 97.5 223 ILE A N 1
ATOM 1779 C CA . ILE A 1 223 ? 10.773 -24.016 -13.984 1 97.5 223 ILE A CA 1
ATOM 1780 C C . ILE A 1 223 ? 12.203 -23.5 -13.852 1 97.5 223 ILE A C 1
ATOM 1782 O O . ILE A 1 223 ? 12.891 -23.797 -12.867 1 97.5 223 ILE A O 1
ATOM 1786 N N . VAL A 1 224 ? 12.648 -22.781 -14.828 1 98.56 224 VAL A N 1
ATOM 1787 C CA . VAL A 1 224 ? 13.977 -22.172 -14.789 1 98.56 224 VAL A CA 1
ATOM 1788 C C . VAL A 1 224 ? 13.844 -20.656 -14.859 1 98.56 224 VAL A C 1
ATOM 1790 O O . VAL A 1 224 ? 13.141 -20.125 -15.727 1 98.56 224 VAL A O 1
ATOM 1793 N N . HIS A 1 225 ? 14.391 -20 -13.922 1 98.69 225 HIS A N 1
ATOM 1794 C CA . HIS A 1 225 ? 14.594 -18.547 -13.977 1 98.69 225 HIS A CA 1
ATOM 1795 C C . HIS A 1 225 ? 16.062 -18.203 -14.156 1 98.69 225 HIS A C 1
ATOM 1797 O O . HIS A 1 225 ? 16.922 -18.734 -13.445 1 98.69 225 HIS A O 1
ATOM 1803 N N . LEU A 1 226 ? 16.359 -17.375 -15.125 1 98.56 226 LEU A N 1
ATOM 1804 C CA . LEU A 1 226 ? 17.734 -16.906 -15.273 1 98.56 226 LEU A CA 1
ATOM 1805 C C . LEU A 1 226 ? 18 -15.695 -14.383 1 98.56 226 LEU A C 1
ATOM 1807 O O . LEU A 1 226 ? 17.203 -14.75 -14.359 1 98.56 226 LEU A O 1
ATOM 1811 N N . ILE A 1 227 ? 19.062 -15.727 -13.609 1 98.31 227 ILE A N 1
ATOM 1812 C CA . ILE A 1 227 ? 19.391 -14.633 -12.703 1 98.31 227 ILE A CA 1
ATOM 1813 C C . ILE A 1 227 ? 20.797 -14.125 -13 1 98.31 227 ILE A C 1
ATOM 1815 O O . ILE A 1 227 ? 21.625 -14.859 -13.547 1 98.31 227 ILE A O 1
ATOM 1819 N N . ASP A 1 228 ? 21.031 -12.906 -12.688 1 96.88 228 ASP A N 1
ATOM 1820 C CA . ASP A 1 228 ? 22.328 -12.289 -12.992 1 96.88 228 ASP A CA 1
ATOM 1821 C C . ASP A 1 228 ? 23.188 -12.172 -11.734 1 96.88 228 ASP A C 1
ATOM 1823 O O . ASP A 1 228 ? 23.797 -11.125 -11.5 1 96.88 228 ASP A O 1
ATOM 1827 N N . GLN A 1 229 ? 23.125 -13.18 -10.883 1 96.06 229 GLN A N 1
ATOM 1828 C CA . GLN A 1 229 ? 23.906 -13.227 -9.656 1 96.06 229 GLN A CA 1
ATOM 1829 C C . GLN A 1 229 ? 24.016 -14.648 -9.117 1 96.06 229 GLN A C 1
ATOM 1831 O O . GLN A 1 229 ? 23.047 -15.406 -9.164 1 96.06 229 GLN A O 1
ATOM 1836 N N . VAL A 1 230 ? 25.188 -14.977 -8.664 1 97.69 230 VAL A N 1
ATOM 1837 C CA . VAL A 1 230 ? 25.328 -16.266 -7.98 1 97.69 230 VAL A CA 1
ATOM 1838 C C . VAL A 1 230 ? 24.844 -16.125 -6.539 1 97.69 230 VAL A C 1
ATOM 1840 O O . VAL A 1 230 ? 25.219 -15.195 -5.832 1 97.69 230 VAL A O 1
ATOM 1843 N N . LEU A 1 231 ? 23.984 -17 -6.156 1 97 231 LEU A N 1
ATOM 1844 C CA . LEU A 1 231 ? 23.438 -16.953 -4.805 1 97 231 LEU A CA 1
ATOM 1845 C C . LEU A 1 231 ? 24.422 -17.562 -3.807 1 97 231 LEU A C 1
ATOM 1847 O O . LEU A 1 231 ? 24.812 -18.734 -3.939 1 97 231 LEU A O 1
ATOM 1851 N N . VAL A 1 232 ? 24.797 -16.797 -2.848 1 94.19 232 VAL A N 1
ATOM 1852 C CA . VAL A 1 232 ? 25.75 -17.219 -1.829 1 94.19 232 VAL A CA 1
ATOM 1853 C C . VAL A 1 232 ? 25 -17.812 -0.639 1 94.19 232 VAL A C 1
ATOM 1855 O O . VAL A 1 232 ? 24.172 -17.141 -0.025 1 94.19 232 VAL A O 1
ATOM 1858 N N . PRO A 1 233 ? 25.234 -19.062 -0.347 1 93.62 233 PRO A N 1
ATOM 1859 C CA . PRO A 1 233 ? 24.562 -19.672 0.806 1 93.62 233 PRO A CA 1
ATOM 1860 C C . PRO A 1 233 ? 25.062 -19.109 2.139 1 93.62 233 PRO A C 1
ATOM 1862 O O . PRO A 1 233 ? 26.219 -18.703 2.248 1 93.62 233 PRO A O 1
ATOM 1865 N N . PRO A 1 234 ? 24.109 -19.078 3.07 1 88.81 234 PRO A N 1
ATOM 1866 C CA . PRO A 1 234 ? 24.547 -18.625 4.395 1 88.81 234 PRO A CA 1
ATOM 1867 C C . PRO A 1 234 ? 25.531 -19.578 5.051 1 88.81 234 PRO A C 1
ATOM 1869 O O . PRO A 1 234 ? 25.641 -20.75 4.648 1 88.81 234 PRO A O 1
ATOM 1872 N N . GLY A 1 235 ? 26.234 -19.094 5.957 1 80.25 235 GLY A N 1
ATOM 1873 C CA . GLY A 1 235 ? 27.203 -19.906 6.676 1 80.25 235 GLY A CA 1
ATOM 1874 C C . GLY A 1 235 ? 26.562 -20.953 7.566 1 80.25 235 GLY A C 1
ATOM 1875 O O . GLY A 1 235 ? 25.359 -21.188 7.473 1 80.25 235 GLY A O 1
ATOM 1876 N N . ARG A 1 236 ? 27.328 -21.609 8.414 1 74.06 236 ARG A N 1
ATOM 1877 C CA . ARG A 1 236 ? 26.938 -22.719 9.266 1 74.06 236 ARG A CA 1
ATOM 1878 C C . ARG A 1 236 ? 25.875 -22.297 10.273 1 74.06 236 ARG A C 1
ATOM 1880 O O . ARG A 1 236 ? 25.016 -23.094 10.672 1 74.06 236 ARG A O 1
ATOM 1887 N N . THR A 1 237 ? 25.891 -21.031 10.594 1 75.31 237 THR A N 1
ATOM 1888 C CA . THR A 1 237 ? 24.953 -20.531 11.594 1 75.31 237 THR A CA 1
ATOM 1889 C C . THR A 1 237 ? 23.656 -20.078 10.945 1 75.31 237 THR A C 1
ATOM 1891 O O . THR A 1 237 ? 22.734 -19.625 11.633 1 75.31 237 THR A O 1
ATOM 1894 N N . GLY A 1 238 ? 23.562 -20.266 9.695 1 84 238 GLY A N 1
ATOM 1895 C CA . GLY A 1 238 ? 22.359 -19.828 8.992 1 84 238 GLY A CA 1
ATOM 1896 C C . GLY A 1 238 ? 22.344 -18.328 8.703 1 84 238 GLY A C 1
ATOM 1897 O O . GLY A 1 238 ? 23.359 -17.656 8.883 1 84 238 GLY A O 1
ATOM 1898 N N . THR A 1 239 ? 21.25 -17.938 8.203 1 87 239 THR A N 1
ATOM 1899 C CA . THR A 1 239 ? 21.094 -16.516 7.918 1 87 239 THR A CA 1
ATOM 1900 C C . THR A 1 239 ? 20.859 -15.734 9.195 1 87 239 THR A C 1
ATOM 1902 O O . THR A 1 239 ? 20 -16.094 10.008 1 87 239 THR A O 1
ATOM 1905 N N . LEU A 1 240 ? 21.672 -14.719 9.414 1 92.94 240 LEU A N 1
ATOM 1906 C CA . LEU A 1 240 ? 21.609 -13.891 10.617 1 92.94 240 LEU A CA 1
ATOM 1907 C C . LEU A 1 240 ? 20.609 -12.75 10.438 1 92.94 240 LEU A C 1
ATOM 1909 O O . LEU A 1 240 ? 20.281 -12.383 9.305 1 92.94 240 LEU A O 1
ATOM 1913 N N . THR A 1 241 ? 20.078 -12.273 11.617 1 95.31 241 THR A N 1
ATOM 1914 C CA . THR A 1 241 ? 19.234 -11.078 11.578 1 95.31 241 THR A CA 1
ATOM 1915 C C . THR A 1 241 ? 20.078 -9.836 11.305 1 95.31 241 THR A C 1
ATOM 1917 O O . THR A 1 241 ? 21.297 -9.867 11.398 1 95.31 241 THR A O 1
ATOM 1920 N N . ILE A 1 242 ? 19.469 -8.75 11.008 1 96.44 242 ILE A N 1
ATOM 1921 C CA . ILE A 1 242 ? 20.125 -7.5 10.656 1 96.44 242 ILE A CA 1
ATOM 1922 C C . ILE A 1 242 ? 21.047 -7.066 11.797 1 96.44 242 ILE A C 1
ATOM 1924 O O . ILE A 1 242 ? 22.234 -6.816 11.586 1 96.44 242 ILE A O 1
ATOM 1928 N N . PRO A 1 243 ? 20.562 -7.07 13.078 1 96.19 243 PRO A N 1
ATOM 1929 C CA . PRO A 1 243 ? 21.453 -6.645 14.148 1 96.19 243 PRO A CA 1
ATOM 1930 C C . PRO A 1 243 ? 22.641 -7.594 14.336 1 96.19 243 PRO A C 1
ATOM 1932 O O . PRO A 1 243 ? 23.766 -7.145 14.617 1 96.19 243 PRO A O 1
ATOM 1935 N N . GLU A 1 244 ? 22.453 -8.836 14.133 1 95.19 244 GLU A N 1
ATOM 1936 C CA . GLU A 1 244 ? 23.516 -9.82 14.281 1 95.19 244 GLU A CA 1
ATOM 1937 C C . GLU A 1 244 ? 24.609 -9.617 13.227 1 95.19 244 GLU A C 1
ATOM 1939 O O . GLU A 1 244 ? 25.797 -9.719 13.523 1 95.19 244 GLU A O 1
ATOM 1944 N N . ILE A 1 245 ? 24.156 -9.359 12.031 1 95.81 245 ILE A N 1
ATOM 1945 C CA . ILE A 1 245 ? 25.109 -9.125 10.953 1 95.81 245 ILE A CA 1
ATOM 1946 C C . ILE A 1 245 ? 25.969 -7.898 11.273 1 95.81 245 ILE A C 1
ATOM 1948 O O . ILE A 1 245 ? 27.188 -7.91 11.086 1 95.81 245 ILE A O 1
ATOM 1952 N N . LEU A 1 246 ? 25.359 -6.844 11.758 1 96.38 246 LEU A N 1
ATOM 1953 C CA . LEU A 1 246 ? 26.062 -5.602 12.07 1 96.38 246 LEU A CA 1
ATOM 1954 C C . LEU A 1 246 ? 27.141 -5.836 13.125 1 96.38 246 LEU A C 1
ATOM 1956 O O . LEU A 1 246 ? 28.234 -5.289 13.031 1 96.38 246 LEU A O 1
ATOM 1960 N N . VAL A 1 247 ? 26.859 -6.641 14.109 1 94.25 247 VAL A N 1
ATOM 1961 C CA . VAL A 1 247 ? 27.781 -6.887 15.211 1 94.25 247 VAL A CA 1
ATOM 1962 C C . VAL A 1 247 ? 28.938 -7.754 14.734 1 94.25 247 VAL A C 1
ATOM 1964 O O . VAL A 1 247 ? 30.094 -7.535 15.117 1 94.25 247 VAL A O 1
ATOM 1967 N N . GLU A 1 248 ? 28.719 -8.656 13.805 1 93.56 248 GLU A N 1
ATOM 1968 C CA . GLU A 1 248 ? 29.719 -9.625 13.359 1 93.56 248 GLU A CA 1
ATOM 1969 C C . GLU A 1 248 ? 30.641 -9.016 12.312 1 93.56 248 GLU A C 1
ATOM 1971 O O . GLU A 1 248 ? 31.828 -9.359 12.25 1 93.56 248 GLU A O 1
ATOM 1976 N N . ASP A 1 249 ? 30.25 -8.266 11.258 1 92.19 249 ASP A N 1
ATOM 1977 C CA . ASP A 1 249 ? 31 -7.77 10.109 1 92.19 249 ASP A CA 1
ATOM 1978 C C . ASP A 1 249 ? 32.125 -6.832 10.555 1 92.19 249 ASP A C 1
ATOM 1980 O O . ASP A 1 249 ? 33.188 -6.82 9.961 1 92.19 249 ASP A O 1
ATOM 1984 N N . GLY A 1 250 ? 32.125 -6.09 11.641 1 93 250 GLY A N 1
ATOM 1985 C CA . GLY A 1 250 ? 33.188 -5.223 12.18 1 93 250 GLY A CA 1
ATOM 1986 C C . GLY A 1 250 ? 33.25 -3.881 11.477 1 93 250 GLY A C 1
ATOM 1987 O O . GLY A 1 250 ? 33.875 -2.947 11.977 1 93 250 GLY A O 1
ATOM 1988 N N . ARG A 1 251 ? 32.812 -3.621 10.273 1 95.38 251 ARG A N 1
ATOM 1989 C CA . ARG A 1 251 ? 32.844 -2.361 9.539 1 95.38 251 ARG A CA 1
ATOM 1990 C C . ARG A 1 251 ? 31.766 -1.398 10.031 1 95.38 251 ARG A C 1
ATOM 1992 O O . ARG A 1 251 ? 31.734 -0.236 9.625 1 95.38 251 ARG A O 1
ATOM 1999 N N . PHE A 1 252 ? 30.844 -1.978 10.883 1 97.81 252 PHE A N 1
ATOM 2000 C CA . PHE A 1 252 ? 29.688 -1.2 11.336 1 97.81 252 PHE A CA 1
ATOM 2001 C C . PHE A 1 252 ? 29.703 -1.053 12.852 1 97.81 252 PHE A C 1
ATOM 2003 O O . PHE A 1 252 ? 28.656 -1.114 13.492 1 97.81 252 PHE A O 1
ATOM 2010 N N . ARG A 1 253 ? 30.844 -0.858 13.438 1 96.38 253 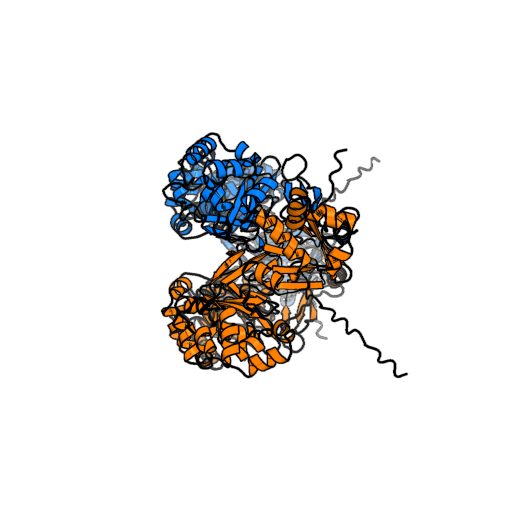ARG A N 1
ATOM 2011 C CA . ARG A 1 253 ? 30.984 -0.837 14.891 1 96.38 253 ARG A CA 1
ATOM 2012 C C . ARG A 1 253 ? 30.203 0.318 15.5 1 96.38 253 ARG A C 1
ATOM 2014 O O . ARG A 1 253 ? 29.516 0.144 16.516 1 96.38 253 ARG A O 1
ATOM 2021 N N . GLU A 1 254 ? 30.281 1.498 14.945 1 95 254 GLU A N 1
ATOM 2022 C CA . GLU A 1 254 ? 29.578 2.664 15.469 1 95 254 GLU A CA 1
ATOM 2023 C C . GLU A 1 254 ? 28.062 2.479 15.383 1 95 254 GLU A C 1
ATOM 2025 O O . GLU A 1 254 ? 27.344 2.768 16.344 1 95 254 GLU A O 1
ATOM 2030 N N . LEU A 1 255 ? 27.609 2.01 14.266 1 96.25 255 LEU A N 1
ATOM 2031 C CA . LEU A 1 255 ? 26.172 1.778 14.078 1 96.25 255 LEU A CA 1
ATOM 2032 C C . LEU A 1 255 ? 25.672 0.704 15.039 1 96.25 255 LEU A C 1
ATOM 2034 O O . LEU A 1 255 ? 24.609 0.863 15.656 1 96.25 255 LEU A O 1
ATOM 2038 N N . ALA A 1 256 ? 26.438 -0.381 15.18 1 96.19 256 ALA A N 1
ATOM 2039 C CA . ALA A 1 256 ? 26.062 -1.477 16.078 1 96.19 256 ALA A CA 1
ATOM 2040 C C . ALA A 1 256 ? 25.984 -1.001 17.516 1 96.19 256 ALA A C 1
ATOM 2042 O O . ALA A 1 256 ? 25.031 -1.318 18.234 1 96.19 256 ALA A O 1
ATOM 2043 N N . THR A 1 257 ? 26.969 -0.237 17.906 1 94.38 257 THR A N 1
ATOM 2044 C CA . THR A 1 257 ? 27 0.283 19.266 1 94.38 257 THR A CA 1
ATOM 2045 C C . THR A 1 257 ? 25.812 1.198 19.531 1 94.38 257 THR A C 1
ATOM 2047 O O . THR A 1 257 ? 25.156 1.104 20.562 1 94.38 257 THR A O 1
ATOM 2050 N N . THR A 1 258 ? 25.516 2.053 18.578 1 94.31 258 THR A N 1
ATOM 2051 C CA . THR A 1 258 ? 24.391 2.969 18.688 1 94.31 258 THR A CA 1
ATOM 2052 C C . THR A 1 258 ? 23.062 2.197 18.766 1 94.31 258 THR A C 1
ATOM 2054 O O . THR A 1 258 ? 22.172 2.551 19.531 1 94.31 258 THR A O 1
ATOM 2057 N N . LEU A 1 259 ? 22.984 1.219 18.016 1 95.25 259 LEU A N 1
ATOM 2058 C CA . LEU A 1 259 ? 21.781 0.38 17.984 1 95.25 259 LEU A CA 1
ATOM 2059 C C . LEU A 1 259 ? 21.594 -0.332 19.312 1 95.25 259 LEU A C 1
ATOM 2061 O O . LEU A 1 259 ? 20.484 -0.37 19.844 1 95.25 259 LEU A O 1
ATOM 2065 N N . LEU A 1 260 ? 22.641 -0.858 19.875 1 92.75 260 LEU A N 1
ATOM 2066 C CA . LEU A 1 260 ? 22.578 -1.585 21.141 1 92.75 260 LEU A CA 1
ATOM 2067 C C . LEU A 1 260 ? 22.188 -0.655 22.281 1 92.75 260 LEU A C 1
ATOM 2069 O O . LEU A 1 260 ? 21.531 -1.079 23.234 1 92.75 260 LEU A O 1
ATOM 2073 N N . GLN A 1 261 ? 22.531 0.591 22.141 1 92.56 261 GLN A N 1
ATOM 2074 C CA . GLN A 1 261 ? 22.203 1.577 23.156 1 92.56 261 GLN A CA 1
ATOM 2075 C C . GLN A 1 261 ? 20.734 1.994 23.062 1 92.56 261 GLN A C 1
ATOM 2077 O O . GLN A 1 261 ? 20.203 2.66 23.953 1 92.56 261 GLN A O 1
ATOM 2082 N N . SER A 1 262 ? 20.156 1.598 21.984 1 91.12 262 SER A N 1
ATOM 2083 C CA . SER A 1 262 ? 18.766 1.953 21.75 1 91.12 262 SER A CA 1
ATOM 2084 C C . SER A 1 262 ? 17.859 0.734 21.875 1 91.12 262 SER A C 1
ATOM 2086 O O . SER A 1 262 ? 18.312 -0.402 21.719 1 91.12 262 SER A O 1
ATOM 2088 N N . ASN A 1 263 ? 16.672 0.897 22.203 1 87.56 263 ASN A N 1
ATOM 2089 C CA . ASN A 1 263 ? 15.711 -0.199 22.281 1 87.56 263 ASN A CA 1
ATOM 2090 C C . ASN A 1 263 ? 15.258 -0.641 20.891 1 87.56 263 ASN A C 1
ATOM 2092 O O . ASN A 1 263 ? 14.438 -1.553 20.766 1 87.56 263 ASN A O 1
ATOM 2096 N N . LEU A 1 264 ? 15.859 -0.043 19.922 1 92.69 264 LEU A N 1
ATOM 2097 C CA . LEU A 1 264 ? 15.477 -0.371 18.547 1 92.69 264 LEU A CA 1
ATOM 2098 C C . LEU A 1 264 ? 16 -1.748 18.156 1 92.69 264 LEU A C 1
ATOM 2100 O O . LEU A 1 264 ? 15.438 -2.398 17.266 1 92.69 264 LEU A O 1
ATOM 2104 N N . VAL A 1 265 ? 17.047 -2.262 18.812 1 92.94 265 VAL A N 1
ATOM 2105 C CA . VAL A 1 265 ? 17.672 -3.537 18.484 1 92.94 265 VAL A CA 1
ATOM 2106 C C . VAL A 1 265 ? 16.656 -4.668 18.625 1 92.94 265 VAL A C 1
ATOM 2108 O O . VAL A 1 265 ? 16.578 -5.562 17.781 1 92.94 265 VAL A O 1
ATOM 2111 N N . ASN A 1 266 ? 15.875 -4.629 19.625 1 90.5 266 ASN A N 1
ATOM 2112 C CA . ASN A 1 266 ? 14.875 -5.668 19.859 1 90.5 266 ASN A CA 1
ATOM 2113 C C . ASN A 1 266 ? 13.766 -5.613 18.812 1 90.5 266 ASN A C 1
ATOM 2115 O O . ASN A 1 266 ? 13.305 -6.652 18.328 1 90.5 266 ASN A O 1
ATOM 2119 N N . GLU A 1 267 ? 13.375 -4.402 18.547 1 89.25 267 GLU A N 1
ATOM 2120 C CA . GLU A 1 267 ? 12.367 -4.238 17.516 1 89.25 267 GLU A CA 1
ATOM 2121 C C . GLU A 1 267 ? 12.844 -4.801 16.188 1 89.25 267 GLU A C 1
ATOM 2123 O O . GLU A 1 267 ? 12.094 -5.473 15.477 1 89.25 267 GLU A O 1
ATOM 2128 N N . LEU A 1 268 ? 14.109 -4.605 15.844 1 92.81 268 LEU A N 1
ATOM 2129 C CA . LEU A 1 268 ? 14.664 -5.035 14.57 1 92.81 268 LEU A CA 1
ATOM 2130 C C . LEU A 1 268 ? 14.922 -6.539 14.562 1 92.81 268 LEU A C 1
ATOM 2132 O O . LEU A 1 268 ? 14.859 -7.18 13.516 1 92.81 268 LEU A O 1
ATOM 2136 N N . ARG A 1 269 ? 15.125 -7.031 15.719 1 90.38 269 ARG A N 1
ATOM 2137 C CA . ARG A 1 269 ? 15.375 -8.469 15.828 1 90.38 269 ARG A CA 1
ATOM 2138 C C . ARG A 1 269 ? 14.094 -9.266 15.625 1 90.38 269 ARG A C 1
ATOM 2140 O O . ARG A 1 269 ? 14.094 -10.305 14.969 1 90.38 269 ARG A O 1
ATOM 2147 N N . LEU A 1 270 ? 13.023 -8.781 16.141 1 84.69 270 LEU A N 1
ATOM 2148 C CA . LEU A 1 270 ? 11.773 -9.531 16.172 1 84.69 270 LEU A CA 1
ATOM 2149 C C . LEU A 1 270 ? 10.891 -9.156 14.977 1 84.69 270 LEU A C 1
ATOM 2151 O O . LEU A 1 270 ? 9.969 -9.898 14.633 1 84.69 270 LEU A O 1
ATOM 2155 N N . GLY A 1 271 ? 11.25 -8.031 14.438 1 85.81 271 GLY A N 1
ATOM 2156 C CA . GLY A 1 271 ? 10.391 -7.547 13.367 1 85.81 271 GLY A CA 1
ATOM 2157 C C . GLY A 1 271 ? 10.977 -7.77 11.984 1 85.81 271 GLY A C 1
ATOM 2158 O O . GLY A 1 271 ? 11.945 -8.516 11.828 1 85.81 271 GLY A O 1
ATOM 2159 N N . GLY A 1 272 ? 10.203 -7.09 10.969 1 88.19 272 GLY A N 1
ATOM 2160 C CA . GLY A 1 272 ? 10.617 -7.172 9.578 1 88.19 272 GLY A CA 1
ATOM 2161 C C . GLY A 1 272 ? 9.523 -7.703 8.664 1 88.19 272 GLY A C 1
ATOM 2162 O O . GLY A 1 272 ? 8.422 -8 9.117 1 88.19 272 GLY A O 1
ATOM 2163 N N . PRO A 1 273 ? 9.984 -7.75 7.355 1 94.88 273 PRO A N 1
ATOM 2164 C CA . PRO A 1 273 ? 11.305 -7.512 6.781 1 94.88 273 PRO A CA 1
ATOM 2165 C C . PRO A 1 273 ? 11.648 -6.027 6.684 1 94.88 273 PRO A C 1
ATOM 2167 O O . PRO A 1 273 ? 10.75 -5.188 6.566 1 94.88 273 PRO A O 1
ATOM 2170 N N . TYR A 1 274 ? 13.039 -5.691 6.727 1 97.38 274 TYR A N 1
ATOM 2171 C CA . TYR A 1 274 ? 13.555 -4.324 6.684 1 97.38 274 TYR A CA 1
ATOM 2172 C C . TYR A 1 274 ? 14.641 -4.184 5.625 1 97.38 274 TYR A C 1
ATOM 2174 O O . TYR A 1 274 ? 15.195 -5.184 5.164 1 97.38 274 TYR A O 1
ATOM 2182 N N . THR A 1 275 ? 14.867 -3.047 5.191 1 97.88 275 THR A N 1
ATOM 2183 C CA . THR A 1 275 ? 16.109 -2.641 4.559 1 97.88 275 THR A CA 1
ATOM 2184 C C . THR A 1 275 ? 16.891 -1.688 5.461 1 97.88 275 THR A C 1
ATOM 2186 O O . THR A 1 275 ? 16.422 -0.597 5.781 1 97.88 275 THR A O 1
ATOM 2189 N N . LEU A 1 276 ? 17.953 -2.113 5.902 1 98.31 276 LEU A N 1
ATOM 2190 C CA . LEU A 1 276 ? 18.812 -1.239 6.691 1 98.31 276 LEU A CA 1
ATOM 2191 C C . LEU A 1 276 ? 19.844 -0.543 5.809 1 98.31 276 LEU A C 1
ATOM 2193 O O . LEU A 1 276 ? 20.594 -1.202 5.082 1 98.31 276 LEU A O 1
ATOM 2197 N N . LEU A 1 277 ? 19.812 0.716 5.801 1 98.12 277 LEU A N 1
ATOM 2198 C CA . LEU A 1 277 ? 20.859 1.528 5.191 1 98.12 277 LEU A CA 1
ATOM 2199 C C . LEU A 1 277 ? 22.016 1.766 6.168 1 98.12 277 LEU A C 1
ATOM 2201 O O . LEU A 1 277 ? 21.938 2.66 7.012 1 98.12 277 LEU A O 1
ATOM 2205 N N . ALA A 1 278 ? 23.062 1.041 5.996 1 98.25 278 ALA A N 1
ATOM 2206 C CA . ALA A 1 278 ? 24.094 0.982 7.031 1 98.25 278 ALA A CA 1
ATOM 2207 C C . ALA A 1 278 ? 25.312 1.814 6.641 1 98.25 278 ALA A C 1
ATOM 2209 O O . ALA A 1 278 ? 26.062 1.444 5.734 1 98.25 278 ALA A O 1
ATOM 2210 N N . PRO A 1 279 ? 25.578 2.879 7.395 1 97.75 279 PRO A N 1
ATOM 2211 C CA . PRO A 1 279 ? 26.828 3.609 7.156 1 97.75 279 PRO A CA 1
ATOM 2212 C C . PRO A 1 279 ? 28.047 2.883 7.703 1 97.75 279 PRO A C 1
ATOM 2214 O O . PRO A 1 279 ? 27.984 2.246 8.758 1 97.75 279 PRO A O 1
ATOM 2217 N N . LEU A 1 280 ? 29.125 3.012 7.012 1 97.19 280 LEU A N 1
ATOM 2218 C CA . LEU A 1 280 ? 30.406 2.467 7.461 1 97.19 280 LEU A CA 1
ATOM 2219 C C . LEU A 1 280 ? 30.969 3.293 8.609 1 97.19 280 LEU A C 1
ATOM 2221 O O . LEU A 1 280 ? 30.547 4.434 8.828 1 97.19 280 LEU A O 1
ATOM 2225 N N . ASP A 1 281 ? 31.891 2.682 9.328 1 97 281 ASP A N 1
ATOM 2226 C CA . ASP A 1 281 ? 32.562 3.406 10.406 1 97 281 ASP A CA 1
ATOM 2227 C C . ASP A 1 281 ? 33.219 4.676 9.875 1 97 281 ASP A C 1
ATOM 2229 O O . ASP A 1 281 ? 33.219 5.715 10.539 1 97 281 ASP A O 1
ATOM 2233 N N . GLU A 1 282 ? 33.781 4.648 8.672 1 95.94 282 GLU A N 1
ATOM 2234 C CA . GLU A 1 282 ? 34.406 5.797 8.047 1 95.94 282 GLU A CA 1
ATOM 2235 C C . GLU A 1 282 ? 33.438 6.945 7.848 1 95.94 282 GLU A C 1
ATOM 2237 O O . GLU A 1 282 ? 33.812 8.117 7.891 1 95.94 282 GLU A O 1
ATOM 2242 N N . SER A 1 283 ? 32.219 6.598 7.605 1 95.69 283 SER A N 1
ATOM 2243 C CA . SER A 1 283 ? 31.172 7.602 7.41 1 95.69 283 SER A CA 1
ATOM 2244 C C . SER A 1 283 ? 30.922 8.391 8.688 1 95.69 283 SER A C 1
ATOM 2246 O O . SER A 1 283 ? 30.688 9.602 8.641 1 95.69 283 SER A O 1
ATOM 2248 N N . PHE A 1 284 ? 31.016 7.738 9.859 1 94.69 284 PHE A N 1
ATOM 2249 C CA . PHE A 1 284 ? 30.828 8.398 11.141 1 94.69 284 PHE A CA 1
ATOM 2250 C C . PHE A 1 284 ? 32.031 9.297 11.461 1 94.69 284 PHE A C 1
ATOM 2252 O O . PHE A 1 284 ? 31.875 10.32 12.125 1 94.69 284 PHE A O 1
ATOM 2259 N N . GLU A 1 285 ? 33.156 8.898 11.016 1 93.31 285 GLU A N 1
ATOM 2260 C CA . GLU A 1 285 ? 34.375 9.648 11.289 1 93.31 285 GLU A CA 1
ATOM 2261 C C . GLU A 1 285 ? 34.375 10.992 10.57 1 93.31 285 GLU A C 1
ATOM 2263 O O . GLU A 1 285 ? 35.094 11.914 10.961 1 93.31 285 GLU A O 1
ATOM 2268 N N . LYS A 1 286 ? 33.562 11.062 9.484 1 92.44 286 LYS A N 1
ATOM 2269 C CA . LYS A 1 286 ? 33.469 12.312 8.742 1 92.44 286 LYS A CA 1
ATOM 2270 C C . LYS A 1 286 ? 32.719 13.375 9.555 1 92.44 286 LYS A C 1
ATOM 2272 O O . LYS A 1 286 ? 32.781 14.562 9.242 1 92.44 286 LYS A O 1
ATOM 2277 N N . ILE A 1 287 ? 32.031 12.945 10.547 1 90.5 287 ILE A N 1
ATOM 2278 C CA . ILE A 1 287 ? 31.234 13.828 11.398 1 90.5 287 ILE A CA 1
ATOM 2279 C C . ILE A 1 287 ? 32.062 14.25 12.602 1 90.5 287 ILE A C 1
ATOM 2281 O O . ILE A 1 287 ? 32.781 13.43 13.203 1 90.5 287 ILE A O 1
ATOM 2285 N N . SER A 1 288 ? 32 15.5 13 1 88.5 288 SER A N 1
ATOM 2286 C CA . SER A 1 288 ? 32.781 16 14.133 1 88.5 288 SER A CA 1
ATOM 2287 C C . SER A 1 288 ? 32.406 15.273 15.422 1 88.5 288 SER A C 1
ATOM 2289 O O . SER A 1 288 ? 31.297 14.773 15.562 1 88.5 288 SER A O 1
ATOM 2291 N N . LEU A 1 289 ? 33.375 15.172 16.234 1 89.25 289 LEU A N 1
ATOM 2292 C CA . LEU A 1 289 ? 33.188 14.469 17.5 1 89.25 289 LEU A CA 1
ATOM 2293 C C . LEU A 1 289 ? 32.031 15.094 18.281 1 89.25 289 LEU A C 1
ATOM 2295 O O . LEU A 1 289 ? 31.234 14.375 18.875 1 89.25 289 LEU A O 1
ATOM 2299 N N . ALA A 1 290 ? 31.984 16.375 18.234 1 81.75 290 ALA A N 1
ATOM 2300 C CA . ALA A 1 290 ? 30.922 17.078 18.969 1 81.75 290 ALA A CA 1
ATOM 2301 C C . ALA A 1 290 ? 29.547 16.766 18.391 1 81.75 290 ALA A C 1
ATOM 2303 O O . ALA A 1 290 ? 28.594 16.516 19.141 1 81.75 290 ALA A O 1
ATOM 2304 N N . GLU A 1 291 ? 29.5 16.766 17.109 1 83 291 GLU A N 1
ATOM 2305 C CA . GLU A 1 291 ? 28.234 16.484 16.438 1 83 291 GLU A CA 1
ATOM 2306 C C . GLU A 1 291 ? 27.812 15.023 16.656 1 83 291 GLU A C 1
ATOM 2308 O O . GLU A 1 291 ? 26.641 14.734 16.859 1 83 291 GLU A O 1
ATOM 2313 N N . ARG A 1 292 ? 28.734 14.148 16.656 1 89.75 292 ARG A N 1
ATOM 2314 C CA . ARG A 1 292 ? 28.469 12.734 16.875 1 89.75 292 ARG A CA 1
ATOM 2315 C C . ARG A 1 292 ? 27.922 12.5 18.281 1 89.75 292 ARG A C 1
ATOM 2317 O O . ARG A 1 292 ? 26.984 11.727 18.484 1 89.75 292 ARG A O 1
ATOM 2324 N N . ALA A 1 293 ? 28.578 13.172 19.172 1 87.06 293 ALA A N 1
ATOM 2325 C CA . ALA A 1 293 ? 28.156 13.047 20.562 1 87.06 293 ALA A CA 1
ATOM 2326 C C . ALA A 1 293 ? 26.719 13.547 20.75 1 87.06 293 ALA A C 1
ATOM 2328 O O . ALA A 1 293 ? 25.953 12.969 21.516 1 87.06 293 ALA A O 1
ATOM 2329 N N . ARG A 1 294 ? 26.406 14.539 20.031 1 81.19 294 ARG A N 1
ATOM 2330 C CA . ARG A 1 294 ? 25.062 15.094 20.109 1 81.19 294 ARG A CA 1
ATOM 2331 C C . ARG A 1 294 ? 24.047 14.156 19.484 1 81.19 294 ARG A C 1
ATOM 2333 O O . ARG A 1 294 ? 22.938 13.977 20.016 1 81.19 294 ARG A O 1
ATOM 2340 N N . MET A 1 295 ? 24.375 13.609 18.438 1 86.62 295 MET A N 1
ATOM 2341 C CA . MET A 1 295 ? 23.469 12.766 17.672 1 86.62 295 MET A CA 1
ATOM 2342 C C . MET A 1 295 ? 23.219 11.438 18.375 1 86.62 295 MET A C 1
ATOM 2344 O O . MET A 1 295 ? 22.109 10.898 18.328 1 86.62 295 MET A O 1
ATOM 2348 N N . THR A 1 296 ? 24.219 10.938 19.094 1 88.25 296 THR A N 1
ATOM 2349 C CA . THR A 1 296 ? 24.125 9.594 19.641 1 88.25 296 THR A CA 1
ATOM 2350 C C . THR A 1 296 ? 23.922 9.633 21.141 1 88.25 296 THR A C 1
ATOM 2352 O O . THR A 1 296 ? 23.516 8.641 21.75 1 88.25 296 THR A O 1
ATOM 2355 N N . GLY A 1 297 ? 24.25 10.789 21.719 1 86.25 297 GLY A N 1
ATOM 2356 C CA . GLY A 1 297 ? 24.188 10.898 23.172 1 86.25 297 GLY A CA 1
ATOM 2357 C C . GLY A 1 297 ? 22.766 11.062 23.688 1 86.25 297 GLY A C 1
ATOM 2358 O O . GLY A 1 297 ? 22.422 10.523 24.734 1 86.25 297 GLY A O 1
ATOM 2359 N N . ASP A 1 298 ? 21.953 11.789 22.969 1 87.81 298 ASP A N 1
ATOM 2360 C CA . ASP A 1 298 ? 20.547 11.977 23.328 1 87.81 298 ASP A CA 1
ATOM 2361 C C . ASP A 1 298 ? 19.703 10.805 22.844 1 87.81 298 ASP A C 1
ATOM 2363 O O . ASP A 1 298 ? 19.719 10.461 21.672 1 87.81 298 ASP A O 1
ATOM 2367 N N . PRO A 1 299 ? 18.938 10.18 23.812 1 90.5 299 PRO A N 1
ATOM 2368 C CA . PRO A 1 299 ? 18.172 8.992 23.438 1 90.5 299 PRO A CA 1
ATOM 2369 C C . PRO A 1 299 ? 17.188 9.258 22.297 1 90.5 299 PRO A C 1
ATOM 2371 O O . PRO A 1 299 ? 17.031 8.414 21.406 1 90.5 299 PRO A O 1
ATOM 2374 N N . GLU A 1 300 ? 16.484 10.383 22.281 1 89.44 300 GLU A N 1
ATOM 2375 C CA . GLU A 1 300 ? 15.516 10.695 21.219 1 89.44 300 GLU A CA 1
ATOM 2376 C C . GLU A 1 300 ? 16.219 10.914 19.891 1 89.44 300 GLU A C 1
ATOM 2378 O O . GLU A 1 300 ? 15.727 10.469 18.844 1 89.44 300 GLU A O 1
ATOM 2383 N N . SER A 1 301 ? 17.328 11.617 19.969 1 90.75 301 SER A N 1
ATOM 2384 C CA . SER A 1 301 ? 18.094 11.859 18.75 1 90.75 301 SER A CA 1
ATOM 2385 C C . SER A 1 301 ? 18.688 10.57 18.203 1 90.75 301 SER A C 1
ATOM 2387 O O . SER A 1 301 ? 18.688 10.336 17 1 90.75 301 SER A O 1
ATOM 2389 N N . ARG A 1 302 ? 19.156 9.781 19.125 1 94.19 302 ARG A N 1
ATOM 2390 C CA . ARG A 1 302 ? 19.719 8.492 18.75 1 94.19 302 ARG A CA 1
ATOM 2391 C C . ARG A 1 302 ? 18.672 7.629 18.031 1 94.19 302 ARG A C 1
ATOM 2393 O O . ARG A 1 302 ? 18.969 7.055 16.984 1 94.19 302 ARG A O 1
ATOM 2400 N N . LEU A 1 303 ? 17.516 7.598 18.578 1 94.69 303 LEU A N 1
ATOM 2401 C CA . LEU A 1 303 ? 16.438 6.809 18 1 94.69 303 LEU A CA 1
ATOM 2402 C C . LEU A 1 303 ? 16.031 7.367 16.641 1 94.69 303 LEU A C 1
ATOM 2404 O O . LEU A 1 303 ? 15.805 6.609 15.688 1 94.69 303 LEU A O 1
ATOM 2408 N N . ALA A 1 304 ? 15.906 8.656 16.547 1 93.62 304 ALA A N 1
ATOM 2409 C CA . ALA A 1 304 ? 15.547 9.297 15.281 1 93.62 304 ALA A CA 1
ATOM 2410 C C . ALA A 1 304 ? 16.578 9.008 14.203 1 93.62 304 ALA A C 1
ATOM 2412 O O . ALA A 1 304 ? 16.234 8.742 13.055 1 93.62 304 ALA A O 1
ATOM 2413 N N . LEU A 1 305 ? 17.797 9.102 14.594 1 95.38 305 LEU A N 1
ATOM 2414 C CA . LEU A 1 305 ? 18.891 8.828 13.664 1 95.38 305 LEU A CA 1
ATOM 2415 C C . LEU A 1 305 ? 18.797 7.395 13.133 1 95.38 305 LEU A C 1
ATOM 2417 O O . LEU A 1 305 ? 18.859 7.172 11.922 1 95.38 305 LEU A O 1
ATOM 2421 N N . LEU A 1 306 ? 18.656 6.457 14.047 1 97 306 LEU A N 1
ATOM 2422 C CA . LEU A 1 306 ? 18.625 5.043 13.688 1 97 306 LEU A CA 1
ATOM 2423 C C . LEU A 1 306 ? 17.406 4.73 12.812 1 97 306 LEU A C 1
ATOM 2425 O O . LEU A 1 306 ? 17.547 4.074 11.773 1 97 306 LEU A O 1
ATOM 2429 N N . LYS A 1 307 ? 16.266 5.219 13.211 1 97 307 LYS A N 1
ATOM 2430 C CA . LYS A 1 307 ? 15.031 4.93 12.492 1 97 307 LYS A CA 1
ATOM 2431 C C . LYS A 1 307 ? 15.047 5.547 11.094 1 97 307 LYS A C 1
ATOM 2433 O O . LYS A 1 307 ? 14.367 5.066 10.195 1 97 307 LYS A O 1
ATOM 2438 N N . ASN A 1 308 ? 15.828 6.605 10.938 1 96.81 308 ASN A N 1
ATOM 2439 C CA . ASN A 1 308 ? 15.961 7.234 9.633 1 96.81 308 ASN A CA 1
ATOM 2440 C C . ASN A 1 308 ? 16.75 6.359 8.664 1 96.81 308 ASN A C 1
ATOM 2442 O O . ASN A 1 308 ? 16.75 6.598 7.457 1 96.81 308 ASN A O 1
ATOM 2446 N N . HIS A 1 309 ? 17.375 5.309 9.148 1 98 309 HIS A N 1
ATOM 2447 C CA . HIS A 1 309 ? 18.188 4.41 8.336 1 98 309 HIS A CA 1
ATOM 2448 C C . HIS A 1 309 ? 17.469 3.08 8.109 1 98 309 HIS A C 1
ATOM 2450 O O . HIS A 1 309 ? 18.078 2.127 7.605 1 98 309 HIS A O 1
ATOM 2456 N N . VAL A 1 310 ? 16.25 2.975 8.484 1 98 310 VAL A N 1
ATOM 2457 C CA . VAL A 1 310 ? 15.531 1.717 8.359 1 98 310 VAL A CA 1
ATOM 2458 C C . VAL A 1 310 ? 14.289 1.92 7.492 1 98 310 VAL A C 1
ATOM 2460 O O . VAL A 1 310 ? 13.438 2.756 7.805 1 98 310 VAL A O 1
ATOM 2463 N N . ILE A 1 311 ? 14.227 1.227 6.426 1 97 311 ILE A N 1
ATOM 2464 C CA . ILE A 1 311 ? 13.039 1.17 5.574 1 97 311 ILE A CA 1
ATOM 2465 C C . ILE A 1 311 ? 12.188 -0.038 5.953 1 97 311 ILE A C 1
ATOM 2467 O O . ILE A 1 311 ? 12.688 -1.165 6.008 1 97 311 ILE A O 1
ATOM 2471 N N . PRO A 1 312 ? 10.859 0.101 6.238 1 95.25 312 PRO A N 1
ATOM 2472 C CA . PRO A 1 312 ? 10.031 -1.005 6.719 1 95.25 312 PRO A CA 1
ATOM 2473 C C . PRO A 1 312 ? 9.547 -1.912 5.59 1 95.25 312 PRO A C 1
ATOM 2475 O O . PRO A 1 312 ? 8.375 -2.312 5.574 1 95.25 312 PRO A O 1
ATOM 2478 N N . HIS A 1 313 ? 10.352 -2.275 4.656 1 94.5 313 HIS A N 1
ATOM 2479 C CA . HIS A 1 313 ? 10.18 -3.26 3.594 1 94.5 313 HIS A CA 1
ATOM 2480 C C . HIS A 1 313 ? 11.484 -3.492 2.842 1 94.5 313 HIS A C 1
ATOM 2482 O O . HIS A 1 313 ? 12.445 -2.736 3.008 1 94.5 313 HIS A O 1
ATOM 2488 N N . VAL A 1 314 ? 11.492 -4.449 2.059 1 96.81 314 VAL A N 1
ATOM 2489 C CA . VAL A 1 314 ? 12.734 -4.824 1.402 1 96.81 314 VAL A CA 1
ATOM 2490 C C . VAL A 1 314 ? 12.922 -4.008 0.125 1 96.81 314 VAL A C 1
ATOM 2492 O O . VAL A 1 314 ? 12.023 -3.959 -0.72 1 96.81 314 VAL A O 1
ATOM 2495 N N . MET A 1 315 ? 14.055 -3.369 0.038 1 96.12 315 MET A N 1
ATOM 2496 C CA . MET A 1 315 ? 14.438 -2.629 -1.161 1 96.12 315 MET A CA 1
ATOM 2497 C C . MET A 1 315 ? 15.828 -3.051 -1.64 1 96.12 315 MET A C 1
ATOM 2499 O O . MET A 1 315 ? 16.844 -2.627 -1.077 1 96.12 315 MET A O 1
ATOM 2503 N N . CYS A 1 316 ? 15.82 -3.846 -2.674 1 96.12 316 CYS A N 1
ATOM 2504 C CA . CYS A 1 316 ? 17.062 -4.25 -3.314 1 96.12 316 CYS A CA 1
ATOM 2505 C C . CYS A 1 316 ? 17.469 -3.26 -4.402 1 96.12 316 CYS A C 1
ATOM 2507 O O . CYS A 1 316 ? 16.609 -2.633 -5.023 1 96.12 316 CYS A O 1
ATOM 2509 N N . THR A 1 317 ? 18.75 -3.131 -4.672 1 92.69 317 THR A N 1
ATOM 2510 C CA . THR A 1 317 ? 19.297 -2.146 -5.602 1 92.69 317 THR A CA 1
ATOM 2511 C C . THR A 1 317 ? 18.688 -2.316 -6.992 1 92.69 317 THR A C 1
ATOM 2513 O O . THR A 1 317 ? 18.344 -1.332 -7.645 1 92.69 317 THR A O 1
ATOM 2516 N N . PRO A 1 318 ? 18.516 -3.596 -7.488 1 91.44 318 PRO A N 1
ATOM 2517 C CA . PRO A 1 318 ? 17.938 -3.729 -8.828 1 91.44 318 PRO A CA 1
ATOM 2518 C C . PRO A 1 318 ? 16.5 -3.23 -8.906 1 91.44 318 PRO A C 1
ATOM 2520 O O . PRO A 1 318 ? 15.984 -2.977 -10 1 91.44 318 PRO A O 1
ATOM 2523 N N . GLY A 1 319 ? 15.852 -3.145 -7.801 1 93.75 319 GLY A N 1
ATOM 2524 C CA . GLY A 1 319 ? 14.492 -2.625 -7.762 1 93.75 319 GLY A CA 1
ATOM 2525 C C . GLY A 1 319 ? 14.43 -1.114 -7.875 1 93.75 319 GLY A C 1
ATOM 2526 O O . GLY A 1 319 ? 13.359 -0.549 -8.102 1 93.75 319 GLY A O 1
ATOM 2527 N N . ILE A 1 320 ? 15.586 -0.475 -7.77 1 95.88 320 ILE A N 1
ATOM 2528 C CA . ILE A 1 320 ? 15.68 0.977 -7.875 1 95.88 320 ILE A CA 1
ATOM 2529 C C . ILE A 1 320 ? 16.062 1.364 -9.305 1 95.88 320 ILE A C 1
ATOM 2531 O O . ILE A 1 320 ? 17.219 1.284 -9.688 1 95.88 320 ILE A O 1
ATOM 2535 N N . ILE A 1 321 ? 15.062 1.76 -10.062 1 94.44 321 ILE A N 1
ATOM 2536 C CA . ILE A 1 321 ? 15.359 2.029 -11.461 1 94.44 321 ILE A CA 1
ATOM 2537 C C . ILE A 1 321 ? 15.219 3.525 -11.742 1 94.44 321 ILE A C 1
ATOM 2539 O O . ILE A 1 321 ? 15.742 4.027 -12.742 1 94.44 321 ILE A O 1
ATOM 2543 N N . ASP A 1 322 ? 14.391 4.152 -10.891 1 92.56 322 ASP A N 1
ATOM 2544 C CA . ASP A 1 322 ? 14.148 5.59 -10.969 1 92.56 322 ASP A CA 1
ATOM 2545 C C . ASP A 1 322 ? 14.031 6.199 -9.57 1 92.56 322 ASP A C 1
ATOM 2547 O O . ASP A 1 322 ? 14.484 5.605 -8.586 1 92.56 322 ASP A O 1
ATOM 2551 N N . LYS A 1 323 ? 13.586 7.406 -9.555 1 92.94 323 LYS A N 1
ATOM 2552 C CA . LYS A 1 323 ? 13.453 8.062 -8.25 1 92.94 323 LYS A CA 1
ATOM 2553 C C . LYS A 1 323 ? 12.281 7.484 -7.465 1 92.94 323 LYS A C 1
ATOM 2555 O O . LYS A 1 323 ? 11.172 7.367 -7.984 1 92.94 323 LYS A O 1
ATOM 2560 N N . HIS A 1 324 ? 12.656 7.035 -6.273 1 94.06 324 HIS A N 1
ATOM 2561 C CA . HIS A 1 324 ? 11.656 6.492 -5.359 1 94.06 324 HIS A CA 1
ATOM 2562 C C . HIS A 1 324 ? 11.625 7.273 -4.051 1 94.06 324 HIS A C 1
ATOM 2564 O O . HIS A 1 324 ? 12.641 7.402 -3.373 1 94.06 324 HIS A O 1
ATOM 2570 N N . LYS A 1 325 ? 10.477 7.836 -3.764 1 94.69 325 LYS A N 1
ATOM 2571 C CA . LYS A 1 325 ? 10.266 8.438 -2.451 1 94.69 325 LYS A CA 1
ATOM 2572 C C . LYS A 1 325 ? 9.789 7.395 -1.439 1 94.69 325 LYS A C 1
ATOM 2574 O O . LYS A 1 325 ? 8.734 6.781 -1.616 1 94.69 325 LYS A O 1
ATOM 2579 N N . ILE A 1 326 ? 10.531 7.215 -0.373 1 94.88 326 ILE A N 1
ATOM 2580 C CA . ILE A 1 326 ? 10.242 6.148 0.58 1 94.88 326 ILE A CA 1
ATOM 2581 C C . ILE A 1 326 ? 10.164 6.727 1.991 1 94.88 326 ILE A C 1
ATOM 2583 O O . ILE A 1 326 ? 10.953 7.598 2.357 1 94.88 326 ILE A O 1
ATOM 2587 N N . ARG A 1 327 ? 9.219 6.219 2.771 1 93.56 327 ARG A N 1
ATOM 2588 C CA . ARG A 1 327 ? 9.094 6.613 4.172 1 93.56 327 ARG A CA 1
ATOM 2589 C C . ARG A 1 327 ? 9.891 5.684 5.074 1 93.56 327 ARG A C 1
ATOM 2591 O O . ARG A 1 327 ? 9.781 4.461 4.973 1 93.56 327 ARG A O 1
ATOM 2598 N N . THR A 1 328 ? 10.688 6.203 5.934 1 96.19 328 THR A N 1
ATOM 2599 C CA . THR A 1 328 ? 11.477 5.406 6.863 1 96.19 328 THR A CA 1
ATOM 2600 C C . THR A 1 328 ? 10.656 5.043 8.094 1 96.19 328 THR A C 1
ATOM 2602 O O . THR A 1 328 ? 9.516 5.488 8.242 1 96.19 328 THR A O 1
ATOM 2605 N N . LEU A 1 329 ? 11.258 4.254 8.906 1 93.75 329 LEU A N 1
ATOM 2606 C CA . LEU A 1 329 ? 10.617 3.861 10.156 1 93.75 329 LEU A CA 1
ATOM 2607 C C . LEU A 1 329 ? 10.391 5.07 11.055 1 93.75 329 LEU A C 1
ATOM 2609 O O . LEU A 1 329 ? 9.461 5.078 11.867 1 93.75 329 LEU A O 1
ATOM 2613 N N . GLY A 1 330 ? 11.25 6.059 10.875 1 90.38 330 GLY A N 1
ATOM 2614 C CA . GLY A 1 330 ? 11.133 7.273 11.664 1 90.38 330 GLY A CA 1
ATOM 2615 C C . GLY A 1 330 ? 10.086 8.234 11.125 1 90.38 330 GLY A C 1
ATOM 2616 O O . GLY A 1 330 ? 9.797 9.258 11.742 1 90.38 330 GLY A O 1
ATOM 2617 N N . GLY A 1 331 ? 9.555 7.91 9.977 1 87.88 331 GLY A N 1
ATOM 2618 C CA . GLY A 1 331 ? 8.5 8.734 9.414 1 87.88 331 GLY A CA 1
ATOM 2619 C C . GLY A 1 331 ? 9 9.719 8.375 1 87.88 331 GLY A C 1
ATOM 2620 O O . GLY A 1 331 ? 8.203 10.281 7.609 1 87.88 331 GLY A O 1
ATOM 2621 N N . ASP A 1 332 ? 10.266 9.906 8.281 1 91.06 332 ASP A N 1
ATOM 2622 C CA . ASP A 1 332 ? 10.844 10.812 7.297 1 91.06 332 ASP A CA 1
ATOM 2623 C C . ASP A 1 332 ? 10.844 10.188 5.906 1 91.06 332 ASP A C 1
ATOM 2625 O O . ASP A 1 332 ? 10.766 8.969 5.766 1 91.06 332 ASP A O 1
ATOM 2629 N N . HIS A 1 333 ? 10.945 11.078 4.941 1 93.44 333 HIS A N 1
ATOM 2630 C CA . HIS A 1 333 ? 11.023 10.609 3.562 1 93.44 333 HIS A CA 1
ATOM 2631 C C . HIS A 1 333 ? 12.453 10.68 3.033 1 93.44 333 HIS A C 1
ATOM 2633 O O . HIS A 1 333 ? 13.148 11.672 3.262 1 93.44 333 HIS A O 1
ATOM 2639 N N . ILE A 1 334 ? 12.797 9.648 2.451 1 95.88 334 ILE A N 1
ATOM 2640 C CA . ILE A 1 334 ? 14.07 9.641 1.754 1 95.88 334 ILE A CA 1
ATOM 2641 C C . ILE A 1 334 ? 13.859 9.297 0.281 1 95.88 334 ILE A C 1
ATOM 2643 O O . ILE A 1 334 ? 12.828 8.727 -0.084 1 95.88 334 ILE A O 1
ATOM 2647 N N . HIS A 1 335 ? 14.859 9.711 -0.515 1 96.44 335 HIS A N 1
ATOM 2648 C CA . HIS A 1 335 ? 14.781 9.477 -1.953 1 96.44 335 HIS A CA 1
ATOM 2649 C C . HIS A 1 335 ? 15.836 8.469 -2.406 1 96.44 335 HIS A C 1
ATOM 2651 O O . HIS A 1 335 ? 17.031 8.711 -2.242 1 96.44 335 HIS A O 1
ATOM 2657 N N . LEU A 1 336 ? 15.344 7.418 -2.934 1 97.06 336 LEU A N 1
ATOM 2658 C CA . LEU A 1 336 ? 16.234 6.461 -3.576 1 97.06 336 LEU A CA 1
ATOM 2659 C C . LEU A 1 336 ? 16.266 6.672 -5.086 1 97.06 336 LEU A C 1
ATOM 2661 O O . LEU A 1 336 ? 15.219 6.848 -5.715 1 97.06 336 LEU A O 1
ATOM 2665 N N . HIS A 1 337 ? 17.422 6.734 -5.629 1 96 337 HIS A N 1
ATOM 2666 C CA . HIS A 1 337 ? 17.547 6.898 -7.074 1 96 337 HIS A CA 1
ATOM 2667 C C . HIS A 1 337 ? 18.859 6.316 -7.582 1 96 337 HIS A C 1
ATOM 2669 O O . HIS A 1 337 ? 19.703 5.895 -6.793 1 96 337 HIS A O 1
ATOM 2675 N N . CYS A 1 338 ? 18.922 6.184 -8.906 1 95.62 338 CYS A N 1
ATOM 2676 C CA . CYS A 1 338 ? 20.141 5.645 -9.508 1 95.62 338 CYS A CA 1
ATOM 2677 C C . CYS A 1 338 ? 20.5 6.398 -10.781 1 95.62 338 CYS A C 1
ATOM 2679 O O . CYS A 1 338 ? 19.656 7.105 -11.344 1 95.62 338 CYS A O 1
ATOM 2681 N N . ASN A 1 339 ? 21.734 6.363 -11.062 1 93 339 ASN A N 1
ATOM 2682 C CA . ASN A 1 339 ? 22.281 6.797 -12.336 1 93 339 ASN A CA 1
ATOM 2683 C C . ASN A 1 339 ? 23.406 5.867 -12.812 1 93 339 ASN A C 1
ATOM 2685 O O . ASN A 1 339 ? 23.547 4.754 -12.305 1 93 339 ASN A O 1
ATOM 2689 N N . GLN A 1 340 ? 24.109 6.227 -13.758 1 88.62 340 GLN A N 1
ATOM 2690 C CA . GLN A 1 340 ? 25.125 5.363 -14.352 1 88.62 340 GLN A CA 1
ATOM 2691 C C . GLN A 1 340 ? 26.266 5.086 -13.359 1 88.62 340 GLN A C 1
ATOM 2693 O O . GLN A 1 340 ? 26.969 4.082 -13.484 1 88.62 340 GLN A O 1
ATOM 2698 N N . SER A 1 341 ? 26.344 5.914 -12.352 1 90.25 341 SER A N 1
ATOM 2699 C CA . SER A 1 341 ? 27.438 5.773 -11.391 1 90.25 341 SER A CA 1
ATOM 2700 C C . SER A 1 341 ? 27.047 4.863 -10.234 1 90.25 341 SER A C 1
ATOM 2702 O O . SER A 1 341 ? 27.922 4.375 -9.5 1 90.25 341 SER A O 1
ATOM 2704 N N . GLY A 1 342 ? 25.781 4.773 -10.055 1 93.06 342 GLY A N 1
ATOM 2705 C CA . GLY A 1 342 ? 25.344 3.898 -8.977 1 93.06 342 GLY A CA 1
ATOM 2706 C C . GLY A 1 342 ? 24.016 4.309 -8.367 1 93.06 342 GLY A C 1
ATOM 2707 O O . GLY A 1 342 ? 23.219 4.992 -9.016 1 93.06 342 GLY A O 1
ATOM 2708 N N . THR A 1 343 ? 23.781 3.77 -7.203 1 95.62 343 THR A N 1
ATOM 2709 C CA . THR A 1 343 ? 22.531 4.047 -6.484 1 95.62 343 THR A CA 1
ATOM 2710 C C . THR A 1 343 ? 22.781 5.031 -5.344 1 95.62 343 THR A C 1
ATOM 2712 O O . THR A 1 343 ? 23.844 5.027 -4.734 1 95.62 343 THR A O 1
ATOM 2715 N N . PHE A 1 344 ? 21.797 5.828 -5.105 1 97.06 344 PHE A N 1
ATOM 2716 C CA . PHE A 1 344 ? 21.922 6.891 -4.117 1 97.06 344 PHE A CA 1
ATOM 2717 C C . PHE A 1 344 ? 20.703 6.918 -3.193 1 97.06 344 PHE A C 1
ATOM 2719 O O . PHE A 1 344 ? 19.594 6.57 -3.604 1 97.06 344 PHE A O 1
ATOM 2726 N N . VAL A 1 345 ? 20.906 7.242 -1.963 1 97.25 345 VAL A N 1
ATOM 2727 C CA . VAL A 1 345 ? 19.891 7.652 -1.009 1 97.25 345 VAL A CA 1
ATOM 2728 C C . VAL A 1 345 ? 20.031 9.141 -0.703 1 97.25 345 VAL A C 1
ATOM 2730 O O . VAL A 1 345 ? 21 9.555 -0.051 1 97.25 345 VAL A O 1
ATOM 2733 N N . ASN A 1 346 ? 19 9.828 -1.102 1 95.5 346 ASN A N 1
ATOM 2734 C CA . ASN A 1 346 ? 19.219 11.273 -1.141 1 95.5 346 ASN A CA 1
ATOM 2735 C C . ASN A 1 346 ? 20.484 11.641 -1.901 1 95.5 346 ASN A C 1
ATOM 2737 O O . ASN A 1 346 ? 20.625 11.312 -3.082 1 95.5 346 ASN A O 1
ATOM 2741 N N . ASP A 1 347 ? 21.547 12.195 -1.266 1 92.38 347 ASP A N 1
ATOM 2742 C CA . ASP A 1 347 ? 22.797 12.57 -1.925 1 92.38 347 ASP A CA 1
ATOM 2743 C C . ASP A 1 347 ? 23.922 11.625 -1.522 1 92.38 347 ASP A C 1
ATOM 2745 O O . ASP A 1 347 ? 25.078 11.852 -1.885 1 92.38 347 ASP A O 1
ATOM 2749 N N . VAL A 1 348 ? 23.531 10.594 -0.859 1 96 348 VAL A N 1
ATOM 2750 C CA . VAL A 1 348 ? 24.547 9.672 -0.355 1 96 348 VAL A CA 1
ATOM 2751 C C . VAL A 1 348 ? 24.625 8.445 -1.255 1 96 348 VAL A C 1
ATOM 2753 O O . VAL A 1 348 ? 23.609 7.797 -1.52 1 96 348 VAL A O 1
ATOM 2756 N N . LYS A 1 349 ? 25.812 8.047 -1.638 1 95.44 349 LYS A N 1
ATOM 2757 C CA . LYS A 1 349 ? 26.016 6.902 -2.518 1 95.44 349 LYS A CA 1
ATOM 2758 C C . LYS A 1 349 ? 26 5.594 -1.73 1 95.44 349 LYS A C 1
ATOM 2760 O O . LYS A 1 349 ? 26.516 5.535 -0.615 1 95.44 349 LYS A O 1
ATOM 2765 N N . THR A 1 350 ? 25.391 4.578 -2.273 1 95.25 350 THR A N 1
ATOM 2766 C CA . THR A 1 350 ? 25.453 3.232 -1.713 1 95.25 350 THR A CA 1
ATOM 2767 C C . THR A 1 350 ? 26.547 2.41 -2.379 1 95.25 350 THR A C 1
ATOM 2769 O O . THR A 1 350 ? 26.922 2.682 -3.52 1 95.25 350 THR A O 1
ATOM 2772 N N . THR A 1 351 ? 27.062 1.482 -1.646 1 92.38 351 THR A N 1
ATOM 2773 C CA . THR A 1 351 ? 28 0.543 -2.26 1 92.38 351 THR A CA 1
ATOM 2774 C C . THR A 1 351 ? 27.25 -0.531 -3.041 1 92.38 351 THR A C 1
ATOM 2776 O O . THR A 1 351 ? 26.016 -0.642 -2.936 1 92.38 351 THR A O 1
ATOM 2779 N N . SER A 1 352 ? 27.953 -1.274 -3.842 1 86.19 352 SER A N 1
ATOM 2780 C CA . SER A 1 352 ? 27.344 -2.33 -4.648 1 86.19 352 SER A CA 1
ATOM 2781 C C . SER A 1 352 ? 27.062 -3.576 -3.814 1 86.19 352 SER A C 1
ATOM 2783 O O . SER A 1 352 ? 26.328 -4.461 -4.238 1 86.19 352 SER A O 1
ATOM 2785 N N . GLU A 1 353 ? 27.594 -3.562 -2.711 1 89.12 353 GLU A N 1
ATOM 2786 C CA . GLU A 1 353 ? 27.453 -4.73 -1.846 1 89.12 353 GLU A CA 1
ATOM 2787 C C . GLU A 1 353 ? 26.125 -4.691 -1.093 1 89.12 353 GLU A C 1
ATOM 2789 O O . GLU A 1 353 ? 25.75 -3.662 -0.527 1 89.12 353 GLU A O 1
ATOM 2794 N N . VAL A 1 354 ? 25.422 -5.785 -1.197 1 93.31 354 VAL A N 1
ATOM 2795 C CA . VAL A 1 354 ? 24.188 -5.965 -0.433 1 93.31 354 VAL A CA 1
ATOM 2796 C C . VAL A 1 354 ? 24.297 -7.215 0.436 1 93.31 354 VAL A C 1
ATOM 2798 O O . VAL A 1 354 ? 24.812 -8.25 -0.009 1 93.31 354 VAL A O 1
ATOM 2801 N N . MET A 1 355 ? 23.922 -7.098 1.657 1 94.81 355 MET A N 1
ATOM 2802 C CA . MET A 1 355 ? 23.938 -8.242 2.559 1 94.81 355 MET A CA 1
ATOM 2803 C C . MET A 1 355 ? 22.516 -8.734 2.838 1 94.81 355 MET A C 1
ATOM 2805 O O . MET A 1 355 ? 21.641 -7.945 3.178 1 94.81 355 MET A O 1
ATOM 2809 N N . ILE A 1 356 ? 22.312 -10.031 2.686 1 95.25 356 ILE A N 1
ATOM 2810 C CA . ILE A 1 356 ? 21 -10.633 2.92 1 95.25 356 ILE A CA 1
ATOM 2811 C C . ILE A 1 356 ? 20.891 -11.078 4.375 1 95.25 356 ILE A C 1
ATOM 2813 O O . ILE A 1 356 ? 21.797 -11.75 4.895 1 95.25 356 ILE A O 1
ATOM 2817 N N . ALA A 1 357 ? 19.859 -10.641 5.031 1 95.94 357 ALA A N 1
ATOM 2818 C CA . ALA A 1 357 ? 19.562 -11.031 6.41 1 95.94 357 ALA A CA 1
ATOM 2819 C C . ALA A 1 357 ? 18.281 -11.836 6.5 1 95.94 357 ALA A C 1
ATOM 2821 O O . ALA A 1 357 ? 17.516 -11.898 5.535 1 95.94 357 ALA A O 1
ATOM 2822 N N . LYS A 1 358 ? 18.078 -12.492 7.605 1 94.25 358 LYS A N 1
ATOM 2823 C CA . LYS A 1 358 ? 16.859 -13.266 7.867 1 94.25 358 LYS A CA 1
ATOM 2824 C C . LYS A 1 358 ? 15.625 -12.383 7.801 1 94.25 358 LYS A C 1
ATOM 2826 O O . LYS A 1 358 ? 14.578 -12.797 7.293 1 94.25 358 LYS A O 1
ATOM 2831 N N . ASN A 1 359 ? 15.781 -11.227 8.344 1 95.12 359 ASN A N 1
ATOM 2832 C CA . ASN A 1 359 ? 14.625 -10.344 8.43 1 95.12 359 ASN A CA 1
ATOM 2833 C C . ASN A 1 359 ? 14.789 -9.109 7.547 1 95.12 359 ASN A C 1
ATOM 2835 O O . ASN A 1 359 ? 14.352 -8.016 7.906 1 95.12 359 ASN A O 1
ATOM 2839 N N . GLY A 1 360 ? 15.516 -9.234 6.449 1 96.62 360 GLY A N 1
ATOM 2840 C CA . GLY A 1 360 ? 15.625 -8.125 5.516 1 96.62 360 GLY A CA 1
ATOM 2841 C C . GLY A 1 360 ? 16.938 -8.094 4.773 1 96.62 360 GLY A C 1
ATOM 2842 O O . GLY A 1 360 ? 17.484 -9.141 4.418 1 96.62 360 GLY A O 1
ATOM 2843 N N . VAL A 1 361 ? 17.359 -6.863 4.406 1 97.12 361 VAL A N 1
ATOM 2844 C CA . VAL A 1 361 ? 18.609 -6.676 3.66 1 97.12 361 VAL A CA 1
ATOM 2845 C C . VAL A 1 361 ? 19.359 -5.457 4.203 1 97.12 361 VAL A C 1
ATOM 2847 O O . VAL A 1 361 ? 18.766 -4.602 4.859 1 97.12 361 VAL A O 1
ATOM 2850 N N . ILE A 1 362 ? 20.656 -5.434 3.992 1 97.69 362 ILE A N 1
ATOM 2851 C CA . ILE A 1 362 ? 21.5 -4.32 4.406 1 97.69 362 ILE A CA 1
ATOM 2852 C C . ILE A 1 362 ? 22.188 -3.703 3.184 1 97.69 362 ILE A C 1
ATOM 2854 O O . ILE A 1 362 ? 22.875 -4.395 2.438 1 97.69 362 ILE A O 1
ATOM 2858 N N . ASN A 1 363 ? 21.906 -2.514 2.939 1 97.38 363 ASN A N 1
ATOM 2859 C CA . ASN A 1 363 ? 22.625 -1.718 1.952 1 97.38 363 ASN A CA 1
ATOM 2860 C C . ASN A 1 363 ? 23.672 -0.815 2.611 1 97.38 363 ASN A C 1
ATOM 2862 O O . ASN A 1 363 ? 23.375 -0.16 3.613 1 97.38 363 ASN A O 1
ATOM 2866 N N . ILE A 1 364 ? 24.828 -0.754 2.098 1 97.31 364 ILE A N 1
ATOM 2867 C CA . ILE A 1 364 ? 25.922 -0.038 2.736 1 97.31 364 ILE A CA 1
ATOM 2868 C C . ILE A 1 364 ? 26 1.39 2.197 1 97.31 364 ILE A C 1
ATOM 2870 O O . ILE A 1 364 ? 25.969 1.604 0.984 1 97.31 364 ILE A O 1
ATOM 2874 N N . LEU A 1 365 ? 26.094 2.334 3.09 1 97.06 365 LEU A N 1
ATOM 2875 C CA . LEU A 1 365 ? 26.156 3.748 2.736 1 97.06 365 LEU A CA 1
ATOM 2876 C C . LEU A 1 365 ? 27.562 4.305 2.957 1 97.06 365 LEU A C 1
ATOM 2878 O O . LEU A 1 365 ? 28.266 3.859 3.859 1 97.06 365 LEU A O 1
ATOM 2882 N N . THR A 1 366 ? 27.859 5.312 2.182 1 96.12 366 THR A N 1
ATOM 2883 C CA . THR A 1 366 ? 29.172 5.938 2.283 1 96.12 366 THR A CA 1
ATOM 2884 C C . THR A 1 366 ? 29.125 7.152 3.203 1 96.12 366 THR A C 1
ATOM 2886 O O . THR A 1 366 ? 30.172 7.742 3.512 1 96.12 366 THR A O 1
ATOM 2889 N N . ASP A 1 367 ? 27.922 7.559 3.625 1 96.44 367 ASP A N 1
ATOM 2890 C CA . ASP A 1 367 ? 27.719 8.648 4.578 1 96.44 367 ASP A CA 1
ATOM 2891 C C . ASP A 1 367 ? 26.516 8.383 5.473 1 96.44 367 ASP A C 1
ATOM 2893 O O . ASP A 1 367 ? 25.688 7.523 5.172 1 96.44 367 ASP A O 1
ATOM 2897 N N . VAL A 1 368 ? 26.453 9.102 6.562 1 96.06 368 VAL A N 1
ATOM 2898 C CA . VAL A 1 368 ? 25.344 8.969 7.496 1 96.06 368 VAL A CA 1
ATOM 2899 C C . VAL A 1 368 ? 24.172 9.836 7.027 1 96.06 368 VAL A C 1
ATOM 2901 O O . VAL A 1 368 ? 24.359 10.969 6.586 1 96.06 368 VAL A O 1
ATOM 2904 N N . LEU A 1 369 ? 23.016 9.297 7.066 1 95.5 369 LEU A N 1
ATOM 2905 C CA . LEU A 1 369 ? 21.797 10.055 6.777 1 95.5 369 LEU A CA 1
ATOM 2906 C C . LEU A 1 369 ? 21.297 10.781 8.023 1 95.5 369 LEU A C 1
ATOM 2908 O O . LEU A 1 369 ? 20.562 10.203 8.828 1 95.5 369 LEU A O 1
ATOM 2912 N N . VAL A 1 370 ? 21.625 11.992 8.164 1 92.69 370 VAL A N 1
ATOM 2913 C CA . VAL A 1 370 ? 21.25 12.742 9.359 1 92.69 370 VAL A CA 1
ATOM 2914 C C . VAL A 1 370 ? 19.906 13.438 9.141 1 92.69 370 VAL A C 1
ATOM 2916 O O . VAL A 1 370 ? 19.797 14.344 8.312 1 92.69 370 VAL A O 1
ATOM 2919 N N . PRO A 1 371 ? 18.891 13.086 9.883 1 92.88 371 PRO A N 1
ATOM 2920 C CA . PRO A 1 371 ? 17.594 13.766 9.742 1 92.88 371 PRO A CA 1
ATOM 2921 C C . PRO A 1 371 ? 17.578 15.133 10.414 1 92.88 371 PRO A C 1
ATOM 2923 O O . PRO A 1 371 ? 18.453 15.438 11.234 1 92.88 371 PRO A O 1
ATOM 2926 N N . GLU A 1 372 ? 16.625 15.891 10.062 1 90.69 372 GLU A N 1
ATOM 2927 C CA . GLU A 1 372 ? 16.5 17.234 10.625 1 90.69 372 GLU A CA 1
ATOM 2928 C C . GLU A 1 372 ? 16.328 17.172 12.141 1 90.69 372 GLU A C 1
ATOM 2930 O O . GLU A 1 372 ? 16.875 18.016 12.859 1 90.69 372 GLU A O 1
ATOM 2935 N N . ARG A 1 373 ? 15.664 16.234 12.617 1 90.5 373 ARG A N 1
ATOM 2936 C CA . ARG A 1 373 ? 15.289 16.125 14.023 1 90.5 373 ARG A CA 1
ATOM 2937 C C . ARG A 1 373 ? 16.516 15.914 14.906 1 90.5 373 ARG A C 1
ATOM 2939 O O . ARG A 1 373 ? 16.438 16.062 16.125 1 90.5 373 ARG A O 1
ATOM 2946 N N . VAL A 1 374 ? 17.625 15.578 14.305 1 91.88 374 VAL A N 1
ATOM 2947 C CA . VAL A 1 374 ? 18.844 15.32 15.07 1 91.88 374 VAL A CA 1
ATOM 2948 C C . VAL A 1 374 ? 19.766 16.531 15 1 91.88 374 VAL A C 1
ATOM 2950 O O . VAL A 1 374 ? 20.734 16.625 15.758 1 91.88 374 VAL A O 1
ATOM 2953 N N . ARG A 1 375 ? 19.438 17.516 14.227 1 90.12 375 ARG A N 1
ATOM 2954 C CA . ARG A 1 375 ? 20.25 18.719 14.062 1 90.12 375 ARG A CA 1
ATOM 2955 C C . ARG A 1 375 ? 19.812 19.797 15.031 1 90.12 375 ARG A C 1
ATOM 2957 O O . ARG A 1 375 ? 18.641 19.891 15.383 1 90.12 375 ARG A O 1
ATOM 2964 N N . SER A 1 376 ? 20.797 20.562 15.414 1 90.5 376 SER A N 1
ATOM 2965 C CA . SER A 1 376 ? 20.453 21.719 16.234 1 90.5 376 SER A CA 1
ATOM 2966 C C . SER A 1 376 ? 19.719 22.781 15.406 1 90.5 376 SER A C 1
ATOM 2968 O O . SER A 1 376 ? 19.781 22.766 14.172 1 90.5 376 SER A O 1
ATOM 2970 N N . VAL A 1 377 ? 19.062 23.656 16.094 1 93.25 377 VAL A N 1
ATOM 2971 C CA . VAL A 1 377 ? 18.328 24.734 15.43 1 93.25 377 VAL A CA 1
ATOM 2972 C C . VAL A 1 377 ? 19.281 25.562 14.586 1 93.25 377 VAL A C 1
ATOM 2974 O O . VAL A 1 377 ? 18.953 25.969 13.469 1 93.25 377 VAL A O 1
ATOM 2977 N N . LEU A 1 378 ? 20.5 25.797 15.094 1 93 378 LEU A N 1
ATOM 2978 C CA . LEU A 1 378 ? 21.469 26.578 14.328 1 93 378 LEU A CA 1
ATOM 2979 C C . LEU A 1 378 ? 21.906 25.844 13.078 1 93 378 LEU A C 1
ATOM 2981 O O . LEU A 1 378 ? 21.984 26.422 11.992 1 93 378 LEU A O 1
ATOM 2985 N N . ASP A 1 379 ? 22.156 24.578 13.234 1 90.38 379 ASP A N 1
ATOM 2986 C CA . ASP A 1 379 ? 22.562 23.781 12.086 1 90.38 379 ASP A CA 1
ATOM 2987 C C . ASP A 1 379 ? 21.453 23.75 11.023 1 90.38 379 ASP A C 1
ATOM 2989 O O . ASP A 1 379 ? 21.734 23.766 9.828 1 90.38 379 ASP A O 1
ATOM 2993 N N . LEU A 1 380 ? 20.219 23.656 11.508 1 93 380 LEU A N 1
ATOM 2994 C CA . LEU A 1 380 ? 19.094 23.703 10.578 1 93 380 LEU A CA 1
ATOM 2995 C C . LEU A 1 380 ? 19.078 25.031 9.828 1 93 380 LEU A C 1
ATOM 2997 O O . LEU A 1 380 ? 18.828 25.062 8.617 1 93 380 LEU A O 1
ATOM 3001 N N . ALA A 1 381 ? 19.297 26.062 10.547 1 95.94 381 ALA A N 1
ATOM 3002 C CA . ALA A 1 381 ? 19.281 27.391 9.945 1 95.94 381 ALA A CA 1
ATOM 3003 C C . ALA A 1 381 ? 20.406 27.547 8.922 1 95.94 381 ALA A C 1
ATOM 3005 O O . ALA A 1 381 ? 20.203 28.109 7.848 1 95.94 381 ALA A O 1
ATOM 3006 N N . VAL A 1 382 ? 21.578 27.016 9.25 1 93.06 382 VAL A N 1
ATOM 3007 C CA . VAL A 1 382 ? 22.75 27.109 8.383 1 93.06 382 VAL A CA 1
ATOM 3008 C C . VAL A 1 382 ? 22.5 26.344 7.09 1 93.06 382 VAL A C 1
ATOM 3010 O O . VAL A 1 382 ? 22.938 26.781 6.016 1 93.06 382 VAL A O 1
ATOM 3013 N N . GLN A 1 383 ? 21.781 25.281 7.234 1 89.19 383 GLN A N 1
ATOM 3014 C CA . GLN A 1 383 ? 21.531 24.438 6.074 1 89.19 383 GLN A CA 1
ATOM 3015 C C . GLN A 1 383 ? 20.438 25.016 5.188 1 89.19 383 GLN A C 1
ATOM 3017 O O . GLN A 1 383 ? 20.312 24.656 4.016 1 89.19 383 GLN A O 1
ATOM 3022 N N . SER A 1 384 ? 19.672 25.859 5.754 1 92.56 384 SER A N 1
ATOM 3023 C CA . SER A 1 384 ? 18.578 26.469 4.996 1 92.56 384 SER A CA 1
ATOM 3024 C C . SER A 1 384 ? 19.094 27.5 4.012 1 92.56 384 SER A C 1
ATOM 3026 O O . SER A 1 384 ? 19.984 28.297 4.352 1 92.56 384 SER A O 1
ATOM 3028 N N . ASN A 1 385 ? 18.625 27.547 2.791 1 91.06 385 ASN A N 1
ATOM 3029 C CA . ASN A 1 385 ? 19.062 28.484 1.766 1 91.06 385 ASN A CA 1
ATOM 3030 C C . ASN A 1 385 ? 18.453 29.859 1.98 1 91.06 385 ASN A C 1
ATOM 3032 O O . ASN A 1 385 ? 18.906 30.844 1.389 1 91.06 385 ASN A O 1
ATOM 3036 N N . ASN A 1 386 ? 17.562 30 2.875 1 94.5 386 ASN A N 1
ATOM 3037 C CA . ASN A 1 386 ? 16.844 31.266 3.041 1 94.5 386 ASN A CA 1
ATOM 3038 C C . ASN A 1 386 ? 17.172 31.922 4.375 1 94.5 386 ASN A C 1
ATOM 3040 O O . ASN A 1 386 ? 16.547 32.906 4.754 1 94.5 386 ASN A O 1
ATOM 3044 N N . LEU A 1 387 ? 18.156 31.359 5.09 1 97.94 387 LEU A N 1
ATOM 3045 C CA . LEU A 1 387 ? 18.422 31.875 6.422 1 97.94 387 LEU A CA 1
ATOM 3046 C C . LEU A 1 387 ? 19.922 32.188 6.598 1 97.94 387 LEU A C 1
ATOM 3048 O O . LEU A 1 387 ? 20.469 31.953 7.672 1 97.94 387 LEU A O 1
ATOM 3052 N N . LYS A 1 388 ? 20.609 32.656 5.59 1 96.75 388 LYS A N 1
ATOM 3053 C CA . LYS A 1 388 ? 22.047 32.938 5.633 1 96.75 388 LYS A CA 1
ATOM 3054 C C . LYS A 1 388 ? 22.359 34.094 6.562 1 96.75 388 LYS A C 1
ATOM 3056 O O . LYS A 1 388 ? 23.281 34 7.379 1 96.75 388 LYS A O 1
ATOM 3061 N N . THR A 1 389 ? 21.656 35.188 6.41 1 96.44 389 THR A N 1
ATOM 3062 C CA . THR A 1 389 ? 21.891 36.375 7.23 1 96.44 389 THR A CA 1
ATOM 3063 C C . THR A 1 389 ? 21.656 36.062 8.703 1 96.44 389 THR A C 1
ATOM 3065 O O . THR A 1 389 ? 22.469 36.438 9.562 1 96.44 389 THR A O 1
ATOM 3068 N N . PHE A 1 390 ? 20.594 35.438 8.961 1 97 390 PHE A N 1
ATOM 3069 C CA . PHE A 1 390 ? 20.281 35.031 10.328 1 97 390 PHE A CA 1
ATOM 3070 C C . PHE A 1 390 ? 21.406 34.219 10.938 1 97 390 PHE A C 1
ATOM 3072 O O . PHE A 1 390 ? 21.828 34.469 12.062 1 97 390 PHE A O 1
ATOM 3079 N N . SER A 1 391 ? 21.844 33.156 10.195 1 96.19 391 SER A N 1
ATOM 3080 C CA . SER A 1 391 ? 22.891 32.281 10.664 1 96.19 391 SER A CA 1
ATOM 3081 C C . SER A 1 391 ? 24.203 33.031 10.898 1 96.19 391 SER A C 1
ATOM 3083 O O . SER A 1 391 ? 24.906 32.75 11.875 1 96.19 391 SER A O 1
ATOM 3085 N N . THR A 1 392 ? 24.516 33.938 10.039 1 95.12 392 THR A N 1
ATOM 3086 C CA . THR A 1 392 ? 25.719 34.719 10.172 1 95.12 392 THR A CA 1
ATOM 3087 C C . THR A 1 392 ? 25.656 35.594 11.422 1 95.12 392 THR A C 1
ATOM 3089 O O . THR A 1 392 ? 26.625 35.688 12.172 1 95.12 392 THR A O 1
ATOM 3092 N N . LEU A 1 393 ? 24.516 36.219 11.633 1 95.75 393 LEU A N 1
ATOM 3093 C CA . LEU A 1 393 ? 24.328 37.062 12.812 1 95.75 393 LEU A CA 1
ATOM 3094 C C . LEU A 1 393 ? 24.438 36.25 14.086 1 95.75 393 LEU A C 1
ATOM 3096 O O . LEU A 1 393 ? 25.047 36.688 15.062 1 95.75 393 LEU A O 1
ATOM 3100 N N . ALA A 1 394 ? 23.812 35.094 14.055 1 95.31 394 ALA A N 1
ATOM 3101 C CA . ALA A 1 394 ? 23.859 34.219 15.219 1 95.31 394 ALA A CA 1
ATOM 3102 C C . ALA A 1 394 ? 25.297 33.844 15.555 1 95.31 394 ALA A C 1
ATOM 3104 O O . ALA A 1 394 ? 25.688 33.844 16.719 1 95.31 394 ALA A O 1
ATOM 3105 N N . ARG A 1 395 ? 26.047 33.5 14.578 1 92.75 395 ARG A N 1
ATOM 3106 C CA . ARG A 1 395 ? 27.438 33.062 14.758 1 92.75 395 ARG A CA 1
ATOM 3107 C C . ARG A 1 395 ? 28.312 34.219 15.234 1 92.75 395 ARG A C 1
ATOM 3109 O O . ARG A 1 395 ? 29.297 34 15.961 1 92.75 395 ARG A O 1
ATOM 3116 N N . SER A 1 396 ? 28 35.375 14.797 1 92.25 396 SER A N 1
ATOM 3117 C CA . SER A 1 396 ? 28.797 36.562 15.172 1 92.25 396 SER A CA 1
ATOM 3118 C C . SER A 1 396 ? 28.531 36.969 16.625 1 92.25 396 SER A C 1
ATOM 3120 O O . SER A 1 396 ? 29.297 37.719 17.203 1 92.25 396 SER A O 1
ATOM 3122 N N . THR A 1 397 ? 27.484 36.438 17.125 1 91.5 397 THR A N 1
ATOM 3123 C CA . THR A 1 397 ? 27.141 36.75 18.5 1 91.5 397 THR A CA 1
ATOM 3124 C C . THR A 1 397 ? 27.328 35.5 19.391 1 91.5 397 THR A C 1
ATOM 3126 O O . THR A 1 397 ? 27.688 34.438 18.906 1 91.5 397 THR A O 1
ATOM 3129 N N . ASP A 1 398 ? 27.188 35.656 20.641 1 87.06 398 ASP A N 1
ATOM 3130 C CA . ASP A 1 398 ? 27.281 34.562 21.594 1 87.06 398 ASP A CA 1
ATOM 3131 C C . ASP A 1 398 ? 26.047 33.688 21.562 1 87.06 398 ASP A C 1
ATOM 3133 O O . ASP A 1 398 ? 25.969 32.656 22.266 1 87.06 398 ASP A O 1
ATOM 3137 N N . MET A 1 399 ? 25.156 34.062 20.656 1 89 399 MET A N 1
ATOM 3138 C CA . MET A 1 399 ? 23.891 33.312 20.578 1 89 399 MET A CA 1
ATOM 3139 C C . MET A 1 399 ? 24.109 31.953 19.922 1 89 399 MET A C 1
ATOM 3141 O O . MET A 1 399 ? 23.281 31.062 20.062 1 89 399 MET A O 1
ATOM 3145 N N . ALA A 1 400 ? 25.141 31.781 19.156 1 90.56 400 ALA A N 1
ATOM 3146 C CA . ALA A 1 400 ? 25.453 30.5 18.5 1 90.56 400 ALA A CA 1
ATOM 3147 C C . ALA A 1 400 ? 25.5 29.359 19.516 1 90.56 400 ALA A C 1
ATOM 3149 O O . ALA A 1 400 ? 24.969 28.281 19.266 1 90.56 400 ALA A O 1
ATOM 3150 N N . GLN A 1 401 ? 26.047 29.641 20.641 1 88.12 401 GLN A N 1
ATOM 3151 C CA . GLN A 1 401 ? 26.188 28.609 21.656 1 88.12 401 GLN A CA 1
ATOM 3152 C C . GLN A 1 401 ? 24.844 28.219 22.234 1 88.12 401 GLN A C 1
ATOM 3154 O O . GLN A 1 401 ? 24.594 27.031 22.5 1 88.12 401 GLN A O 1
ATOM 3159 N N . GLU A 1 402 ? 24 29.188 22.375 1 86.81 402 GLU A N 1
ATOM 3160 C CA . GLU A 1 402 ? 22.656 28.922 22.891 1 86.81 402 GLU A CA 1
ATOM 3161 C C . GLU A 1 402 ? 21.844 28.094 21.906 1 86.81 402 GLU A C 1
ATOM 3163 O O . GLU A 1 402 ? 21.078 27.219 22.297 1 86.81 402 GLU A O 1
ATOM 3168 N N . LEU A 1 403 ? 22.016 28.375 20.688 1 91 403 LEU A N 1
ATOM 3169 C CA . LEU A 1 403 ? 21.25 27.734 19.641 1 91 403 LEU A CA 1
ATOM 3170 C C . LEU A 1 403 ? 21.766 26.328 19.375 1 91 403 LEU A C 1
ATOM 3172 O O . LEU A 1 403 ? 21.078 25.516 18.75 1 91 403 LEU A O 1
ATOM 3176 N N . LEU A 1 404 ? 22.969 26.031 19.844 1 86.44 404 LEU A N 1
ATOM 3177 C CA . LEU A 1 404 ? 23.578 24.719 19.641 1 86.44 404 LEU A CA 1
ATOM 3178 C C . LEU A 1 404 ? 23.359 23.812 20.859 1 86.44 404 LEU A C 1
ATOM 3180 O O . LEU A 1 404 ? 23.562 22.609 20.781 1 86.44 404 LEU A O 1
ATOM 3184 N N . ARG A 1 405 ? 22.906 24.344 21.953 1 83.12 405 ARG A N 1
ATOM 3185 C CA . ARG A 1 405 ? 22.812 23.594 23.203 1 83.12 405 ARG A CA 1
ATOM 3186 C C . ARG A 1 405 ? 21.719 22.547 23.125 1 83.12 405 ARG A C 1
ATOM 3188 O O . ARG A 1 405 ? 20.562 22.859 22.828 1 83.12 405 ARG A O 1
ATOM 3195 N N . PRO A 1 406 ? 22.031 21.281 23.469 1 77.75 406 PRO A N 1
ATOM 3196 C CA . PRO A 1 406 ? 21.062 20.188 23.328 1 77.75 406 PRO A CA 1
ATOM 3197 C C . PRO A 1 406 ? 19.984 20.219 24.406 1 77.75 406 PRO A C 1
ATOM 3199 O O . PRO A 1 406 ? 18.875 19.719 24.203 1 77.75 406 PRO A O 1
ATOM 3202 N N . ASN A 1 407 ? 20.188 20.734 25.547 1 78.38 407 ASN A N 1
ATOM 3203 C CA . ASN A 1 407 ? 19.25 20.625 26.656 1 78.38 407 ASN A CA 1
ATOM 3204 C C . ASN A 1 407 ? 18.312 21.812 26.734 1 78.38 407 ASN A C 1
ATOM 3206 O O . ASN A 1 407 ? 17.547 21.953 27.688 1 78.38 407 ASN A O 1
ATOM 3210 N N . VAL A 1 408 ? 18.438 22.641 25.734 1 83.06 408 VAL A N 1
ATOM 3211 C CA . VAL A 1 408 ? 17.531 23.781 25.734 1 83.06 408 VAL A CA 1
ATOM 3212 C C . VAL A 1 408 ? 16.516 23.609 24.609 1 83.06 408 VAL A C 1
ATOM 3214 O O . VAL A 1 408 ? 16.844 23.156 23.516 1 83.06 408 VAL A O 1
ATOM 3217 N N . THR A 1 409 ? 15.273 23.797 24.953 1 90.81 409 THR A N 1
ATOM 3218 C CA . THR A 1 409 ? 14.219 23.766 23.938 1 90.81 409 THR A CA 1
ATOM 3219 C C . THR A 1 409 ? 13.797 25.188 23.562 1 90.81 409 THR A C 1
ATOM 3221 O O . THR A 1 409 ? 13.438 25.984 24.438 1 90.81 409 THR A O 1
ATOM 3224 N N . ILE A 1 410 ? 13.984 25.484 22.297 1 94.69 410 ILE A N 1
ATOM 3225 C CA . ILE A 1 410 ? 13.688 26.844 21.875 1 94.69 410 ILE A CA 1
ATOM 3226 C C . ILE A 1 410 ? 12.898 26.828 20.578 1 94.69 410 ILE A C 1
ATOM 3228 O O . ILE A 1 410 ? 12.883 25.812 19.859 1 94.69 410 ILE A O 1
ATOM 3232 N N . THR A 1 411 ? 12.195 27.812 20.281 1 97.25 411 THR A N 1
ATOM 3233 C CA . THR A 1 411 ? 11.562 28.094 19 1 97.25 411 THR A CA 1
ATOM 3234 C C . THR A 1 411 ? 12.094 29.391 18.406 1 97.25 411 THR A C 1
ATOM 3236 O O . THR A 1 411 ? 12.133 30.422 19.094 1 97.25 411 THR A O 1
ATOM 3239 N N . VAL A 1 412 ? 12.562 29.281 17.203 1 97.69 412 VAL A N 1
ATOM 3240 C CA . VAL A 1 412 ? 13.148 30.438 16.531 1 97.69 412 VAL A CA 1
ATOM 3241 C C . VAL A 1 412 ? 12.211 30.906 15.414 1 97.69 412 VAL A C 1
ATOM 3243 O O . VAL A 1 412 ? 11.859 30.125 14.531 1 97.69 412 VAL A O 1
ATOM 3246 N N . PHE A 1 413 ? 11.781 32.094 15.547 1 98.31 413 PHE A N 1
ATOM 3247 C CA . PHE A 1 413 ? 11.148 32.75 14.414 1 98.31 413 PHE A CA 1
ATOM 3248 C C . PHE A 1 413 ? 12.195 33.469 13.555 1 98.31 413 PHE A C 1
ATOM 3250 O O . PHE A 1 413 ? 12.469 34.656 13.742 1 98.31 413 PHE A O 1
ATOM 3257 N N . ALA A 1 414 ? 12.703 32.75 12.57 1 98.38 414 ALA A N 1
ATOM 3258 C CA . ALA A 1 414 ? 13.859 33.219 11.812 1 98.38 414 ALA A CA 1
ATOM 3259 C C . ALA A 1 414 ? 13.422 34.031 10.594 1 98.38 414 ALA A C 1
ATOM 3261 O O . ALA A 1 414 ? 12.742 33.5 9.703 1 98.38 414 ALA A O 1
ATOM 3262 N N . PRO A 1 415 ? 13.836 35.312 10.562 1 98.5 415 PRO A N 1
ATOM 3263 C CA . PRO A 1 415 ? 13.523 36.062 9.352 1 98.5 415 PRO A CA 1
ATOM 3264 C C . PRO A 1 415 ? 14.281 35.562 8.125 1 98.5 415 PRO A C 1
ATOM 3266 O O . PRO A 1 415 ? 15.445 35.188 8.234 1 98.5 415 PRO A O 1
ATOM 3269 N N . SER A 1 416 ? 13.648 35.594 7.051 1 98.44 416 SER A N 1
ATOM 3270 C CA . SER A 1 416 ? 14.266 35.188 5.797 1 98.44 416 SER A CA 1
ATOM 3271 C C . SER A 1 416 ? 15.312 36.188 5.344 1 98.44 416 SER A C 1
ATOM 3273 O O . SER A 1 416 ? 15.383 37.312 5.879 1 98.44 416 SER A O 1
ATOM 3275 N N . ASP A 1 417 ? 16.156 35.781 4.387 1 98.12 417 ASP A N 1
ATOM 3276 C CA . ASP A 1 417 ? 17.109 36.688 3.799 1 98.12 417 ASP A CA 1
ATOM 3277 C C . ASP A 1 417 ? 16.422 37.906 3.16 1 98.12 417 ASP A C 1
ATOM 3279 O O . ASP A 1 417 ? 16.875 39.031 3.279 1 98.12 417 ASP A O 1
ATOM 3283 N N . LYS A 1 418 ? 15.328 37.656 2.535 1 97.75 418 LYS A N 1
ATOM 3284 C CA . LYS A 1 418 ? 14.547 38.75 1.928 1 97.75 418 LYS A CA 1
ATOM 3285 C C . LYS A 1 418 ? 14.039 39.719 2.984 1 97.75 418 LYS A C 1
ATOM 3287 O O . LYS A 1 418 ? 13.969 40.938 2.738 1 97.75 418 LYS A O 1
ATOM 3292 N N . ALA A 1 419 ? 13.625 39.219 4.133 1 98.06 419 ALA A N 1
ATOM 3293 C CA . ALA A 1 419 ? 13.172 40.062 5.234 1 98.06 419 ALA A CA 1
ATOM 3294 C C . ALA A 1 419 ? 14.289 41 5.691 1 98.06 419 ALA A C 1
ATOM 3296 O O . ALA A 1 419 ? 14.047 42.188 5.949 1 98.06 419 ALA A O 1
ATOM 3297 N N . PHE A 1 420 ? 15.523 40.5 5.82 1 97.56 420 PHE A N 1
ATOM 3298 C CA . PHE A 1 420 ? 16.656 41.344 6.23 1 97.56 420 PHE A CA 1
ATOM 3299 C C . PHE A 1 420 ? 17 42.375 5.16 1 97.56 420 PHE A C 1
ATOM 3301 O O . PHE A 1 420 ? 17.375 43.5 5.477 1 97.56 420 PHE A O 1
ATOM 3308 N N . GLU A 1 421 ? 16.875 41.938 3.91 1 96.69 421 GLU A N 1
ATOM 3309 C CA . GLU A 1 421 ? 17.172 42.844 2.799 1 96.69 421 GLU A CA 1
ATOM 3310 C C . GLU A 1 421 ? 16.203 44.031 2.771 1 96.69 421 GLU A C 1
ATOM 3312 O O . GLU A 1 421 ? 16.547 45.094 2.283 1 96.69 421 GLU A O 1
ATOM 3317 N N . ALA A 1 422 ? 15.016 43.812 3.271 1 95.75 422 ALA A N 1
ATOM 3318 C CA . ALA A 1 422 ? 13.984 44.844 3.256 1 95.75 422 ALA A CA 1
ATOM 3319 C C . ALA A 1 422 ? 14.242 45.906 4.324 1 95.75 422 ALA A C 1
ATOM 3321 O O . ALA A 1 422 ? 13.641 46.969 4.301 1 95.75 422 ALA A O 1
ATOM 3322 N N . LEU A 1 423 ? 15.172 45.688 5.258 1 96.06 423 LEU A N 1
ATOM 3323 C CA . LEU A 1 423 ? 15.523 46.656 6.27 1 96.06 423 LEU A CA 1
ATOM 3324 C C . LEU A 1 423 ? 16.281 47.844 5.645 1 96.06 423 LEU A C 1
ATOM 3326 O O . LEU A 1 423 ? 16.984 47.688 4.645 1 96.06 423 LEU A O 1
ATOM 3330 N N . PRO A 1 424 ? 16.141 49.031 6.316 1 94.69 424 PRO A N 1
ATOM 3331 C CA . PRO A 1 424 ? 16.984 50.125 5.863 1 94.69 424 PRO A CA 1
ATOM 3332 C C . PRO A 1 424 ? 18.469 49.812 5.938 1 94.69 424 PRO A C 1
ATOM 3334 O O . PRO A 1 424 ? 18.922 49.125 6.867 1 94.69 424 PRO A O 1
ATOM 3337 N N . GLU A 1 425 ? 19.219 50.375 5.039 1 95.19 425 GLU A N 1
ATOM 3338 C CA . GLU A 1 425 ? 20.641 50.062 4.934 1 95.19 425 GLU A CA 1
ATOM 3339 C C . GLU A 1 425 ? 21.359 50.406 6.234 1 95.19 425 GLU A C 1
ATOM 3341 O O . GLU A 1 425 ? 22.25 49.656 6.66 1 95.19 425 GLU A O 1
ATOM 3346 N N . GLU A 1 426 ? 21 51.438 6.801 1 95 426 GLU A N 1
ATOM 3347 C CA . GLU A 1 426 ? 21.641 51.844 8.039 1 95 426 GLU A CA 1
ATOM 3348 C C . GLU A 1 426 ? 21.438 50.812 9.148 1 95 426 GLU A C 1
ATOM 3350 O O . GLU A 1 426 ? 22.375 50.531 9.906 1 95 426 GLU A O 1
ATOM 3355 N N . ARG A 1 427 ? 20.281 50.312 9.195 1 94.31 427 ARG A N 1
ATOM 3356 C CA . ARG A 1 427 ? 19.969 49.312 10.211 1 94.31 427 ARG A CA 1
ATOM 3357 C C . ARG A 1 427 ? 20.719 48 9.93 1 94.31 427 ARG A C 1
ATOM 3359 O O . ARG A 1 427 ? 21.203 47.344 10.852 1 94.31 427 ARG A O 1
ATOM 3366 N N . ARG A 1 428 ? 20.812 47.594 8.711 1 95 428 ARG A N 1
ATOM 3367 C CA . ARG A 1 428 ? 21.531 46.406 8.328 1 95 428 ARG A CA 1
ATOM 3368 C C . ARG A 1 428 ? 23 46.5 8.711 1 95 428 ARG A C 1
ATOM 3370 O O . ARG A 1 428 ? 23.578 45.531 9.242 1 95 428 ARG A O 1
ATOM 3377 N N . GLN A 1 429 ? 23.516 47.688 8.461 1 93.81 429 GLN A N 1
ATOM 3378 C CA . GLN A 1 429 ? 24.922 47.906 8.789 1 93.81 429 GLN A CA 1
ATOM 3379 C C . GLN A 1 429 ? 25.156 47.875 10.297 1 93.81 429 GLN A C 1
ATOM 3381 O O . GLN A 1 429 ? 26.141 47.312 10.766 1 93.81 429 GLN A O 1
ATOM 3386 N N . ARG A 1 430 ? 24.266 48.438 10.977 1 94.94 430 ARG A N 1
ATOM 3387 C CA . ARG A 1 430 ? 24.375 48.469 12.43 1 94.94 430 ARG A CA 1
ATOM 3388 C C . ARG A 1 430 ? 24.312 47.031 13.008 1 94.94 430 ARG A C 1
ATOM 3390 O O . ARG A 1 430 ? 25.031 46.719 13.961 1 94.94 430 ARG A O 1
ATOM 3397 N N . LEU A 1 431 ? 23.516 46.25 12.422 1 94.19 431 LEU A N 1
ATOM 3398 C CA . LEU A 1 431 ? 23.359 44.875 12.891 1 94.19 431 LEU A CA 1
ATOM 3399 C C . LEU A 1 431 ? 24.625 44.094 12.617 1 94.19 431 LEU A C 1
ATOM 3401 O O . LEU A 1 431 ? 24.969 43.156 13.383 1 94.19 431 LEU A O 1
ATOM 3405 N N . GLN A 1 432 ? 25.312 44.438 11.57 1 91.38 432 GLN A N 1
ATOM 3406 C CA . GLN A 1 432 ? 26.531 43.719 11.203 1 91.38 432 GLN A CA 1
ATOM 3407 C C . GLN A 1 432 ? 27.719 44.188 12.047 1 91.38 432 GLN A C 1
ATOM 3409 O O . GLN A 1 432 ? 28.609 43.406 12.367 1 91.38 432 GLN A O 1
ATOM 3414 N N . GLU A 1 433 ? 27.609 45.438 12.461 1 92.81 433 GLU A N 1
ATOM 3415 C CA . GLU A 1 433 ? 28.766 46.062 13.109 1 92.81 433 GLU A CA 1
ATOM 3416 C C . GLU A 1 433 ? 28.656 45.969 14.625 1 92.81 433 GLU A C 1
ATOM 3418 O O . GLU A 1 433 ? 29.656 45.969 15.336 1 92.81 433 GLU A O 1
ATOM 3423 N N . ASN A 1 434 ? 27.469 46.031 15.102 1 94.81 434 ASN A N 1
ATOM 3424 C CA . ASN A 1 434 ? 27.234 46.062 16.547 1 94.81 434 ASN A CA 1
ATOM 3425 C C . ASN A 1 434 ? 26.719 44.719 17.047 1 94.81 434 ASN A C 1
ATOM 3427 O O . ASN A 1 434 ? 25.516 44.438 16.953 1 94.81 434 ASN A O 1
ATOM 3431 N N . THR A 1 435 ? 27.516 44.094 17.766 1 93.75 435 THR A N 1
ATOM 3432 C CA . THR A 1 435 ? 27.203 42.75 18.234 1 93.75 435 THR A CA 1
ATOM 3433 C C . THR A 1 435 ? 26.078 42.781 19.266 1 93.75 435 THR A C 1
ATOM 3435 O O . THR A 1 435 ? 25.281 41.844 19.344 1 93.75 435 THR A O 1
ATOM 3438 N N . ASP A 1 436 ? 26.047 43.781 19.984 1 93.38 436 ASP A N 1
ATOM 3439 C CA . ASP A 1 436 ? 25.016 43.906 21.016 1 93.38 436 ASP A CA 1
ATOM 3440 C C . ASP A 1 436 ? 23.641 44.094 20.406 1 93.38 436 ASP A C 1
ATOM 3442 O O . ASP A 1 436 ? 22.656 43.531 20.891 1 93.38 436 ASP A O 1
ATOM 3446 N N . GLU A 1 437 ? 23.609 44.938 19.422 1 93.06 437 GLU A N 1
ATOM 3447 C CA . GLU A 1 437 ? 22.344 45.125 18.719 1 93.06 437 GLU A CA 1
ATOM 3448 C C . GLU A 1 437 ? 21.875 43.844 18.047 1 93.06 437 GLU A C 1
ATOM 3450 O O . GLU A 1 437 ? 20.688 43.531 18.062 1 93.06 437 GLU A O 1
ATOM 3455 N N . ALA A 1 438 ? 22.828 43.156 17.453 1 94.81 438 ALA A N 1
ATOM 3456 C CA . ALA A 1 438 ? 22.516 41.906 16.812 1 94.81 438 ALA A CA 1
ATOM 3457 C C . ALA A 1 438 ? 22 40.875 17.844 1 94.81 438 ALA A C 1
ATOM 3459 O O . ALA A 1 438 ? 21.031 40.156 17.578 1 94.81 438 ALA A O 1
ATOM 3460 N N . ARG A 1 439 ? 22.625 40.812 18.938 1 93.81 439 ARG A N 1
ATOM 3461 C CA . ARG A 1 439 ? 22.234 39.906 20.016 1 93.81 439 ARG A CA 1
ATOM 3462 C C . ARG A 1 439 ? 20.828 40.219 20.484 1 93.81 439 ARG A C 1
ATOM 3464 O O . ARG A 1 439 ? 20.016 39.281 20.656 1 93.81 439 ARG A O 1
ATOM 3471 N N . ARG A 1 440 ? 20.531 41.469 20.719 1 92.12 440 ARG A N 1
ATOM 3472 C CA . ARG A 1 440 ? 19.203 41.875 21.172 1 92.12 440 ARG A CA 1
ATOM 3473 C C . ARG A 1 440 ? 18.141 41.5 20.141 1 92.12 440 ARG A C 1
ATOM 3475 O O . ARG A 1 440 ? 17.047 41.062 20.5 1 92.12 440 ARG A O 1
ATOM 3482 N N . LEU A 1 441 ? 18.484 41.75 18.922 1 93.94 441 LEU A N 1
ATOM 3483 C CA . LEU A 1 441 ? 17.562 41.375 17.844 1 93.94 441 LEU A CA 1
ATOM 3484 C C . LEU A 1 441 ? 17.25 39.906 17.859 1 93.94 441 LEU A C 1
ATOM 3486 O O . LEU A 1 441 ? 16.094 39.5 17.797 1 93.94 441 LEU A O 1
ATOM 3490 N N . LEU A 1 442 ? 18.297 39.094 17.922 1 94.88 442 LEU A N 1
ATOM 3491 C CA . LEU A 1 442 ? 18.141 37.656 17.891 1 94.88 442 LEU A CA 1
ATOM 3492 C C . LEU A 1 442 ? 17.359 37.156 19.109 1 94.88 442 LEU A C 1
ATOM 3494 O O . LEU A 1 442 ? 16.5 36.281 18.984 1 94.88 442 LEU A O 1
ATOM 3498 N N . GLN A 1 443 ? 17.625 37.719 20.25 1 94.06 443 GLN A N 1
ATOM 3499 C CA . GLN A 1 443 ? 16.922 37.344 21.469 1 94.06 443 GLN A CA 1
ATOM 3500 C C . GLN A 1 443 ? 15.422 37.594 21.344 1 94.06 443 GLN A C 1
ATOM 3502 O O . GLN A 1 443 ? 14.609 36.875 21.906 1 94.06 443 GLN A O 1
ATOM 3507 N N . TYR A 1 444 ? 15.062 38.625 20.594 1 95.62 444 TYR A N 1
ATOM 3508 C CA . TYR A 1 444 ? 13.656 38.969 20.406 1 95.62 444 TYR A CA 1
ATOM 3509 C C . TYR A 1 444 ? 12.992 38 19.438 1 95.62 444 TYR A C 1
ATOM 3511 O O . TYR A 1 444 ? 11.758 37.875 19.391 1 95.62 444 TYR A O 1
ATOM 3519 N N . HIS A 1 445 ? 13.789 37.188 18.703 1 97.19 445 HIS A N 1
ATOM 3520 C CA . HIS A 1 445 ? 13.25 36.281 17.703 1 97.19 445 HIS A CA 1
ATOM 3521 C C . HIS A 1 445 ? 13.266 34.844 18.234 1 97.19 445 HIS A C 1
ATOM 3523 O O . HIS A 1 445 ? 12.922 33.906 17.5 1 97.19 445 HIS A O 1
ATOM 3529 N N . ILE A 1 446 ? 13.68 34.656 19.453 1 95.88 446 ILE A N 1
ATOM 3530 C CA . ILE A 1 446 ? 13.812 33.312 20.031 1 95.88 446 ILE A CA 1
ATOM 3531 C C . ILE A 1 446 ? 12.953 33.219 21.297 1 95.88 446 ILE A C 1
ATOM 3533 O O . ILE A 1 446 ? 13.008 34.094 22.156 1 95.88 446 ILE A O 1
ATOM 3537 N N . ILE A 1 447 ? 12.148 32.219 21.328 1 95.5 447 ILE A N 1
ATOM 3538 C CA . ILE A 1 447 ? 11.344 32 22.516 1 95.5 447 ILE A CA 1
ATOM 3539 C C . ILE A 1 447 ? 11.742 30.672 23.172 1 95.5 447 ILE A C 1
ATOM 3541 O O . ILE A 1 447 ? 12.344 29.812 22.516 1 95.5 447 ILE A O 1
ATOM 3545 N N . GLN A 1 448 ? 11.344 30.562 24.453 1 90.75 448 GLN A N 1
ATOM 3546 C CA . GLN A 1 448 ? 11.609 29.328 25.172 1 90.75 448 GLN A CA 1
ATOM 3547 C C . GLN A 1 448 ? 10.531 28.281 24.891 1 90.75 448 GLN A C 1
ATOM 3549 O O . GLN A 1 448 ? 9.352 28.625 24.781 1 90.75 448 GLN A O 1
ATOM 3554 N N . GLY A 1 449 ? 11.008 27.062 24.75 1 91.5 449 GLY A N 1
ATOM 3555 C CA . GLY A 1 449 ? 10.086 25.953 24.531 1 91.5 449 GLY A CA 1
ATOM 3556 C C . GLY A 1 449 ? 9.852 25.656 23.062 1 91.5 449 GLY A C 1
ATOM 3557 O O . GLY A 1 449 ? 10.172 26.469 22.188 1 91.5 449 GLY A O 1
ATOM 3558 N N . LYS A 1 450 ? 9.375 24.484 22.781 1 92.5 450 LYS A N 1
ATOM 3559 C CA . LYS A 1 450 ? 8.992 24.078 21.422 1 92.5 450 LYS A CA 1
ATOM 3560 C C . LYS A 1 450 ? 7.535 24.422 21.141 1 92.5 450 LYS A C 1
ATOM 3562 O O . LYS A 1 450 ? 6.625 23.797 21.688 1 92.5 450 LYS A O 1
ATOM 3567 N N . VAL A 1 451 ? 7.332 25.391 20.344 1 94.94 451 VAL A N 1
ATOM 3568 C CA . VAL A 1 451 ? 5.988 25.844 19.984 1 94.94 451 VAL A CA 1
ATOM 3569 C C . VAL A 1 451 ? 5.73 25.547 18.5 1 94.94 451 VAL A C 1
ATOM 3571 O O . VAL A 1 451 ? 6.137 26.328 17.641 1 94.94 451 VAL A O 1
ATOM 3574 N N . LYS A 1 452 ? 5.016 24.5 18.219 1 95.19 452 LYS A N 1
ATOM 3575 C CA . LYS A 1 452 ? 4.617 24.125 16.875 1 95.19 452 LYS A CA 1
ATOM 3576 C C . LYS A 1 452 ? 3.328 24.844 16.469 1 95.19 452 LYS A C 1
ATOM 3578 O O . LYS A 1 452 ? 2.572 25.297 17.312 1 95.19 452 LYS A O 1
ATOM 3583 N N . THR A 1 453 ? 3.131 24.844 15.164 1 96.25 453 THR A N 1
ATOM 3584 C CA . THR A 1 453 ? 1.976 25.578 14.656 1 96.25 453 THR A CA 1
ATOM 3585 C C . THR A 1 453 ? 0.676 24.906 15.102 1 96.25 453 THR A C 1
ATOM 3587 O O . THR A 1 453 ? -0.37 25.562 15.156 1 96.25 453 THR A O 1
ATOM 3590 N N . ASP A 1 454 ? 0.653 23.703 15.445 1 95.06 454 ASP A N 1
ATOM 3591 C CA . ASP A 1 454 ? -0.565 23.016 15.867 1 95.06 454 ASP A CA 1
ATOM 3592 C C . ASP A 1 454 ? -0.985 23.469 17.266 1 95.06 454 ASP A C 1
ATOM 3594 O O . ASP A 1 454 ? -2.104 23.188 17.703 1 95.06 454 ASP A O 1
ATOM 3598 N N . THR A 1 455 ? -0.137 24.25 17.984 1 94.56 455 THR A N 1
ATOM 3599 C CA . THR A 1 455 ? -0.478 24.734 19.312 1 94.56 455 THR A CA 1
ATOM 3600 C C . THR A 1 455 ? -0.763 26.234 19.266 1 94.56 455 THR A C 1
ATOM 3602 O O . THR A 1 455 ? -1.016 26.859 20.312 1 94.56 455 THR A O 1
ATOM 3605 N N . PHE A 1 456 ? -0.73 26.781 18.078 1 95.12 456 PHE A N 1
ATOM 3606 C CA . PHE A 1 456 ? -0.958 28.219 17.938 1 95.12 456 PHE A CA 1
ATOM 3607 C C . PHE A 1 456 ? -2.4 28.578 18.281 1 95.12 456 PHE A C 1
ATOM 3609 O O . PHE A 1 456 ? -3.334 27.922 17.812 1 95.12 456 PHE A O 1
ATOM 3616 N N . SER A 1 457 ? -2.557 29.5 19.109 1 93.69 457 SER A N 1
ATOM 3617 C CA . SER A 1 457 ? -3.83 30.188 19.328 1 93.69 457 SER A CA 1
ATOM 3618 C C . SER A 1 457 ? -3.719 31.688 19.078 1 93.69 457 SER A C 1
ATOM 3620 O O . SER A 1 457 ? -2.703 32.312 19.406 1 93.69 457 SER A O 1
ATOM 3622 N N . ASP A 1 458 ? -4.766 32.188 18.438 1 93.5 458 ASP A N 1
ATOM 3623 C CA . ASP A 1 458 ? -4.707 33.594 18.062 1 93.5 458 ASP A CA 1
ATOM 3624 C C . ASP A 1 458 ? -4.496 34.5 19.281 1 93.5 458 ASP A C 1
ATOM 3626 O O . ASP A 1 458 ? -5.145 34.312 20.312 1 93.5 458 ASP A O 1
ATOM 3630 N N . ASN A 1 459 ? -3.52 35.438 19.188 1 90.56 459 ASN A N 1
ATOM 3631 C CA . ASN A 1 459 ? -3.193 36.438 20.203 1 90.56 459 ASN A CA 1
ATOM 3632 C C . ASN A 1 459 ? -2.494 35.844 21.406 1 90.56 459 ASN A C 1
ATOM 3634 O O . ASN A 1 459 ? -2.355 36.469 22.453 1 90.56 459 ASN A O 1
ATOM 3638 N N . GLN A 1 460 ? -2.141 34.594 21.25 1 90.56 460 GLN A N 1
ATOM 3639 C CA . GLN A 1 460 ? -1.354 34 22.312 1 90.56 460 GLN A CA 1
ATOM 3640 C C . GLN A 1 460 ? -0.023 34.719 22.5 1 90.56 460 GLN A C 1
ATOM 3642 O O . GLN A 1 460 ? 0.654 35.031 21.531 1 90.56 460 GLN A O 1
ATOM 3647 N N . LYS A 1 461 ? 0.294 35 23.719 1 90.75 461 LYS A N 1
ATOM 3648 C CA . LYS A 1 461 ? 1.562 35.656 24.031 1 90.75 461 LYS A CA 1
ATOM 3649 C C . LYS A 1 461 ? 2.605 34.656 24.484 1 90.75 461 LYS A C 1
ATOM 3651 O O . LYS A 1 461 ? 2.309 33.781 25.312 1 90.75 461 LYS A O 1
ATOM 3656 N N . VAL A 1 462 ? 3.738 34.719 23.922 1 92.25 462 VAL A N 1
ATOM 3657 C CA . VAL A 1 462 ? 4.844 33.844 24.281 1 92.25 462 VAL A CA 1
ATOM 3658 C C . VAL A 1 462 ? 6.055 34.688 24.688 1 92.25 462 VAL A C 1
ATOM 3660 O O . VAL A 1 462 ? 6.324 35.719 24.109 1 92.25 462 VAL A O 1
ATOM 3663 N N . GLU A 1 463 ? 6.723 34.188 25.625 1 92.75 463 GLU A N 1
ATOM 3664 C CA . GLU A 1 463 ? 7.84 34.938 26.172 1 92.75 463 GLU A CA 1
ATOM 3665 C C . GLU A 1 463 ? 9.117 34.719 25.375 1 92.75 463 GLU A C 1
ATOM 3667 O O . GLU A 1 463 ? 9.414 33.594 24.984 1 92.75 463 GLU A O 1
ATOM 3672 N N . THR A 1 464 ? 9.836 35.781 25.016 1 93.38 464 THR A N 1
ATOM 3673 C CA . THR A 1 464 ? 11.125 35.656 24.328 1 93.38 464 THR A CA 1
ATOM 3674 C C . THR A 1 464 ? 12.219 35.25 25.312 1 93.38 464 THR A C 1
ATOM 3676 O O . THR A 1 464 ? 12.008 35.281 26.531 1 93.38 464 THR A O 1
ATOM 3679 N N . THR A 1 465 ? 13.312 34.938 24.672 1 84.75 465 THR A N 1
ATOM 3680 C CA . THR A 1 465 ? 14.461 34.562 25.5 1 84.75 465 THR A CA 1
ATOM 3681 C C . THR A 1 465 ? 15.016 35.781 26.219 1 84.75 465 THR A C 1
ATOM 3683 O O . THR A 1 465 ? 15.109 36.875 25.641 1 84.75 465 THR A O 1
ATOM 3686 N N . GLY A 1 466 ? 15.195 35.812 27.469 1 73.19 466 GLY A N 1
ATOM 3687 C CA . GLY A 1 466 ? 15.656 36.906 28.312 1 73.19 466 GLY A CA 1
ATOM 3688 C C . GLY A 1 466 ? 14.547 37.562 29.125 1 73.19 466 GLY A C 1
ATOM 3689 O O . GLY A 1 466 ? 14.812 38.375 30 1 73.19 466 GLY A O 1
ATOM 3690 N N . LYS A 1 467 ? 13.266 37.125 28.844 1 67.62 467 LYS A N 1
ATOM 3691 C CA . LYS A 1 467 ? 12.062 37.438 29.609 1 67.62 467 LYS A CA 1
ATOM 3692 C C . LYS A 1 467 ? 11.797 38.938 29.641 1 67.62 467 LYS A C 1
ATOM 3694 O O . LYS A 1 467 ? 11.273 39.469 30.625 1 67.62 467 LYS A O 1
ATOM 3699 N N . LYS A 1 468 ? 12.242 39.562 28.625 1 77 468 LYS A N 1
ATOM 3700 C CA . LYS A 1 468 ? 12.047 41 28.609 1 77 468 LYS A CA 1
ATOM 3701 C C . LYS A 1 468 ? 10.875 41.406 27.719 1 77 468 LYS A C 1
ATOM 3703 O O . LYS A 1 468 ? 10.242 42.438 27.938 1 77 468 LYS A O 1
ATOM 3708 N N . ASN A 1 469 ? 10.633 40.531 26.828 1 87.94 469 ASN A N 1
ATOM 3709 C CA . ASN A 1 469 ? 9.602 40.844 25.859 1 87.94 469 ASN A CA 1
ATOM 3710 C C . ASN A 1 469 ? 8.695 39.656 25.562 1 87.94 469 ASN A C 1
ATOM 3712 O O . ASN A 1 469 ? 8.977 38.562 26 1 87.94 469 ASN A O 1
ATOM 3716 N N . GLN A 1 470 ? 7.574 40 25.016 1 91.62 470 GLN A N 1
ATOM 3717 C CA . GLN A 1 470 ? 6.629 38.969 24.578 1 91.62 470 GLN A CA 1
ATOM 3718 C C . GLN A 1 470 ? 6.332 39.094 23.078 1 91.62 470 GLN A C 1
ATOM 3720 O O . GLN A 1 470 ? 6.449 40.188 22.516 1 91.62 470 GLN A O 1
ATOM 3725 N N . LEU A 1 471 ? 6.082 38 22.516 1 94.62 471 LEU A N 1
ATOM 3726 C CA . LEU A 1 471 ? 5.625 37.969 21.141 1 94.62 471 LEU A CA 1
ATOM 3727 C C . LEU A 1 471 ? 4.176 37.5 21.062 1 94.62 471 LEU A C 1
ATOM 3729 O O . LEU A 1 471 ? 3.77 36.594 21.797 1 94.62 471 LEU A O 1
ATOM 3733 N N . ARG A 1 472 ? 3.406 38.062 20.203 1 93.88 472 ARG A N 1
ATOM 3734 C CA . ARG A 1 472 ? 2.025 37.656 19.984 1 93.88 472 ARG A CA 1
ATOM 3735 C C . ARG A 1 472 ? 1.92 36.719 18.781 1 93.88 472 ARG A C 1
ATOM 3737 O O . ARG A 1 472 ? 2.322 37.094 17.672 1 93.88 472 ARG A O 1
ATOM 3744 N N . LEU A 1 473 ? 1.423 35.562 19.016 1 94.75 473 LEU A N 1
ATOM 3745 C CA . LEU A 1 473 ? 1.143 34.656 17.906 1 94.75 473 LEU A CA 1
ATOM 3746 C C . LEU A 1 473 ? -0.179 35 17.234 1 94.75 473 LEU A C 1
ATOM 3748 O O . LEU A 1 473 ? -1.13 35.406 17.891 1 94.75 473 LEU A O 1
ATOM 3752 N N . LYS A 1 474 ? -0.218 34.844 15.93 1 95.38 474 LYS A N 1
ATOM 3753 C CA . LYS A 1 474 ? -1.416 35.219 15.195 1 95.38 474 LYS A CA 1
ATOM 3754 C C . LYS A 1 474 ? -1.915 34.094 14.312 1 95.38 474 LYS A C 1
ATOM 3756 O O . LYS A 1 474 ? -1.117 33.375 13.711 1 95.38 474 LYS A O 1
ATOM 3761 N N . VAL A 1 475 ? -3.184 33.969 14.297 1 95.56 475 VAL A N 1
ATOM 3762 C CA . VAL A 1 475 ? -3.865 33 13.414 1 95.56 475 VAL A CA 1
ATOM 3763 C C . VAL A 1 475 ? -4.793 33.781 12.469 1 95.56 475 VAL A C 1
ATOM 3765 O O . VAL A 1 475 ? -5.68 34.5 12.914 1 95.56 475 VAL A O 1
ATOM 3768 N N . TYR A 1 476 ? -4.535 33.719 11.18 1 95.12 476 TYR A N 1
ATOM 3769 C CA . TYR A 1 476 ? -5.363 34.281 10.125 1 95.12 476 TYR A CA 1
ATOM 3770 C C . TYR A 1 476 ? -5.996 33.188 9.281 1 95.12 476 TYR A C 1
ATOM 3772 O O . TYR A 1 476 ? -5.656 32 9.422 1 95.12 476 TYR A O 1
ATOM 3780 N N . ARG A 1 477 ? -7 33.625 8.547 1 92.25 477 ARG A N 1
ATOM 3781 C CA . ARG A 1 477 ? -7.551 32.625 7.609 1 92.25 477 ARG A CA 1
ATOM 3782 C C . ARG A 1 477 ? -6.469 32.094 6.684 1 92.25 477 ARG A C 1
ATOM 3784 O O . ARG A 1 477 ? -5.918 32.844 5.867 1 92.25 477 ARG A O 1
ATOM 3791 N N . LYS A 1 478 ? -6.145 30.859 6.801 1 90.88 478 LYS A N 1
ATOM 3792 C CA . LYS A 1 478 ? -5.207 30.125 5.949 1 90.88 478 LYS A CA 1
ATOM 3793 C C . LYS A 1 478 ? -3.787 30.672 6.105 1 90.88 478 LYS A C 1
ATOM 3795 O O . LYS A 1 478 ? -2.961 30.516 5.203 1 90.88 478 LYS A O 1
ATOM 3800 N N . ALA A 1 479 ? -3.523 31.312 7.184 1 95 479 ALA A N 1
ATOM 3801 C CA . ALA A 1 479 ? -2.182 31.828 7.426 1 95 479 ALA A CA 1
ATOM 3802 C C . ALA A 1 479 ? -1.889 31.922 8.922 1 95 479 ALA A C 1
ATOM 3804 O O . ALA A 1 479 ? -2.811 31.969 9.742 1 95 479 ALA A O 1
ATOM 3805 N N . LEU A 1 480 ? -0.607 31.859 9.219 1 97.06 480 LEU A N 1
ATOM 3806 C CA . LEU A 1 480 ? -0.121 32.031 10.586 1 97.06 480 LEU A CA 1
ATOM 3807 C C . LEU A 1 480 ? 0.946 33.125 10.641 1 97.06 480 LEU A C 1
ATOM 3809 O O . LEU A 1 480 ? 1.63 33.375 9.648 1 97.06 480 LEU A O 1
ATOM 3813 N N . GLY A 1 481 ? 0.972 33.781 11.789 1 97.38 481 GLY A N 1
ATOM 3814 C CA . GLY A 1 481 ? 1.951 34.844 11.93 1 97.38 481 GLY A CA 1
ATOM 3815 C C . GLY A 1 481 ? 2.428 35.031 13.352 1 97.38 481 GLY A C 1
ATOM 3816 O O . GLY A 1 481 ? 2.02 34.312 14.258 1 97.38 481 GLY A O 1
ATOM 3817 N N . VAL A 1 482 ? 3.361 35.906 13.531 1 97.62 482 VAL A N 1
ATOM 3818 C CA . VAL A 1 482 ? 3.879 36.406 14.805 1 97.62 482 VAL A CA 1
ATOM 3819 C C . VAL A 1 482 ? 4.078 37.906 14.742 1 97.62 482 VAL A C 1
ATOM 3821 O O . VAL A 1 482 ? 4.777 38.406 13.859 1 97.62 482 VAL A O 1
ATOM 3824 N N . GLU A 1 483 ? 3.43 38.594 15.664 1 96.38 483 GLU A N 1
ATOM 3825 C CA . GLU A 1 483 ? 3.4 40.062 15.594 1 96.38 483 GLU A CA 1
ATOM 3826 C C . GLU A 1 483 ? 2.92 40.531 14.227 1 96.38 483 GLU A C 1
ATOM 3828 O O . GLU A 1 483 ? 1.84 40.156 13.773 1 96.38 483 GLU A O 1
ATOM 3833 N N . SER A 1 484 ? 3.697 41.281 13.5 1 96.56 484 SER A N 1
ATOM 3834 C CA . SER A 1 484 ? 3.254 41.781 12.203 1 96.56 484 SER A CA 1
ATOM 3835 C C . SER A 1 484 ? 3.844 40.969 11.07 1 96.56 484 SER A C 1
ATOM 3837 O O . SER A 1 484 ? 3.613 41.25 9.891 1 96.56 484 SER A O 1
ATOM 3839 N N . ALA A 1 485 ? 4.555 39.875 11.375 1 98.06 485 ALA A N 1
ATOM 3840 C CA . ALA A 1 485 ? 5.188 39.031 10.367 1 98.06 485 ALA A CA 1
ATOM 3841 C C . ALA A 1 485 ? 4.336 37.812 10.078 1 98.06 485 ALA A C 1
ATOM 3843 O O . ALA A 1 485 ? 3.566 37.344 10.93 1 98.06 485 ALA A O 1
ATOM 3844 N N . MET A 1 486 ? 4.484 37.25 8.836 1 98 486 MET A N 1
ATOM 3845 C CA . MET A 1 486 ? 3.832 36.031 8.438 1 98 486 MET A CA 1
ATOM 3846 C C . MET A 1 486 ? 4.832 34.875 8.406 1 98 486 MET A C 1
ATOM 3848 O O . MET A 1 486 ? 5.992 35.062 8.039 1 98 486 MET A O 1
ATOM 3852 N N . ILE A 1 487 ? 4.383 33.719 8.836 1 98.19 487 ILE A N 1
ATOM 3853 C CA . ILE A 1 487 ? 5.207 32.5 8.742 1 98.19 487 ILE A CA 1
ATOM 3854 C C . ILE A 1 487 ? 5.16 31.969 7.316 1 98.19 487 ILE A C 1
ATOM 3856 O O . ILE A 1 487 ? 4.086 31.688 6.789 1 98.19 487 ILE A O 1
ATOM 3860 N N . THR A 1 488 ? 6.297 31.844 6.68 1 97.5 488 THR A N 1
ATOM 3861 C CA . THR A 1 488 ? 6.367 31.375 5.305 1 97.5 488 THR A CA 1
ATOM 3862 C C . THR A 1 488 ? 6.691 29.875 5.262 1 97.5 488 THR A C 1
ATOM 3864 O O . THR A 1 488 ? 6.25 29.172 4.359 1 97.5 488 THR A O 1
ATOM 3867 N N . LYS A 1 489 ? 7.496 29.391 6.117 1 96.94 489 LYS A N 1
ATOM 3868 C CA . LYS A 1 489 ? 7.785 27.969 6.336 1 96.94 489 LYS A CA 1
ATOM 3869 C C . LYS A 1 489 ? 7.707 27.625 7.82 1 96.94 489 LYS A C 1
ATOM 3871 O O . LYS A 1 489 ? 8.359 28.25 8.648 1 96.94 489 LYS A O 1
ATOM 3876 N N . ALA A 1 490 ? 6.895 26.625 8.008 1 96.88 490 ALA A N 1
ATOM 3877 C CA . ALA A 1 490 ? 6.598 26.344 9.414 1 96.88 490 ALA A CA 1
ATOM 3878 C C . ALA A 1 490 ? 7.195 25.016 9.844 1 96.88 490 ALA A C 1
ATOM 3880 O O . ALA A 1 490 ? 7.473 24.156 9.008 1 96.88 490 ALA A O 1
ATOM 3881 N N . ASP A 1 491 ? 7.48 24.906 11.125 1 96.19 491 ASP A N 1
ATOM 3882 C CA . ASP A 1 491 ? 7.648 23.656 11.852 1 96.19 491 ASP A CA 1
ATOM 3883 C C . ASP A 1 491 ? 8.875 22.891 11.359 1 96.19 491 ASP A C 1
ATOM 3885 O O . ASP A 1 491 ? 8.812 21.672 11.156 1 96.19 491 ASP A O 1
ATOM 3889 N N . LYS A 1 492 ? 9.906 23.578 11.023 1 95.88 492 LYS A N 1
ATOM 3890 C CA . LYS A 1 492 ? 11.18 22.875 10.844 1 95.88 492 LYS A CA 1
ATOM 3891 C C . LYS A 1 492 ? 11.75 22.422 12.188 1 95.88 492 LYS A C 1
ATOM 3893 O O . LYS A 1 492 ? 12.328 23.219 12.922 1 95.88 492 LYS A O 1
ATOM 3898 N N . GLU A 1 493 ? 11.625 21.172 12.508 1 93.19 493 GLU A N 1
ATOM 3899 C CA . GLU A 1 493 ? 11.922 20.656 13.844 1 93.19 493 GLU A CA 1
ATOM 3900 C C . GLU A 1 493 ? 13.328 20.062 13.906 1 93.19 493 GLU A C 1
ATOM 3902 O O . GLU A 1 493 ? 13.703 19.234 13.086 1 93.19 493 GLU A O 1
ATOM 3907 N N . GLY A 1 494 ? 14.07 20.562 14.781 1 91.88 494 GLY A N 1
ATOM 3908 C CA . GLY A 1 494 ? 15.391 20.031 15.086 1 91.88 494 GLY A CA 1
ATOM 3909 C C . GLY A 1 494 ? 15.453 19.312 16.422 1 91.88 494 GLY A C 1
ATOM 3910 O O . GLY A 1 494 ? 14.414 18.969 16.984 1 91.88 494 GLY A O 1
ATOM 3911 N N . GLN A 1 495 ? 16.625 19.047 16.875 1 90.94 495 GLN A N 1
ATOM 3912 C CA . GLN A 1 495 ? 16.844 18.312 18.125 1 90.94 495 GLN A CA 1
ATOM 3913 C C . GLN A 1 495 ? 16.422 19.156 19.328 1 90.94 495 GLN A C 1
ATOM 3915 O O . GLN A 1 495 ? 15.727 18.656 20.219 1 90.94 495 GLN A O 1
ATOM 3920 N N . ASN A 1 496 ? 16.906 20.422 19.328 1 90.75 496 ASN A N 1
ATOM 3921 C CA . ASN A 1 496 ? 16.719 21.234 20.531 1 90.75 496 ASN A CA 1
ATOM 3922 C C . ASN A 1 496 ? 15.664 22.312 20.297 1 90.75 496 ASN A C 1
ATOM 3924 O O . ASN A 1 496 ? 15.562 23.25 21.078 1 90.75 496 ASN A O 1
ATOM 3928 N N . GLY A 1 497 ? 14.953 22.219 19.141 1 93.62 497 GLY A N 1
ATOM 3929 C CA . GLY A 1 497 ? 13.953 23.25 18.969 1 93.62 497 GLY A CA 1
ATOM 3930 C C . GLY A 1 497 ? 13.281 23.203 17.609 1 93.62 497 GLY A C 1
ATOM 3931 O O . GLY A 1 497 ? 13.328 22.172 16.922 1 93.62 497 GLY A O 1
ATOM 3932 N N . ILE A 1 498 ? 12.547 24.344 17.281 1 96.38 498 ILE A N 1
ATOM 3933 C CA . ILE A 1 498 ? 11.773 24.484 16.062 1 96.38 498 ILE A CA 1
ATOM 3934 C C . ILE A 1 498 ? 12.102 25.812 15.391 1 96.38 498 ILE A C 1
ATOM 3936 O O . ILE A 1 498 ? 12.32 26.828 16.062 1 96.38 498 ILE A O 1
ATOM 3940 N N . ILE A 1 499 ? 12.172 25.766 14.062 1 97.69 499 ILE A N 1
ATOM 3941 C CA . ILE A 1 499 ? 12.359 26.984 13.305 1 97.69 499 ILE A CA 1
ATOM 3942 C C . ILE A 1 499 ? 11.109 27.281 12.484 1 97.69 499 ILE A C 1
ATOM 3944 O O . ILE A 1 499 ? 10.602 26.422 11.766 1 97.69 499 ILE A O 1
ATOM 3948 N N . HIS A 1 500 ? 10.562 28.422 12.695 1 98.31 500 HIS A N 1
ATOM 3949 C CA . HIS A 1 500 ? 9.594 29.016 11.781 1 98.31 500 HIS A CA 1
ATOM 3950 C C . HIS A 1 500 ? 10.219 30.156 10.969 1 98.31 500 HIS A C 1
ATOM 3952 O O . HIS A 1 500 ? 10.727 31.125 11.539 1 98.31 500 HIS A O 1
ATOM 3958 N N . ILE A 1 501 ? 10.172 30.094 9.672 1 98.56 501 ILE A N 1
ATOM 3959 C CA . ILE A 1 501 ? 10.711 31.172 8.852 1 98.56 501 ILE A CA 1
ATOM 3960 C C . ILE A 1 501 ? 9.648 32.25 8.648 1 98.56 501 ILE A C 1
ATOM 3962 O O . ILE A 1 501 ? 8.508 31.953 8.312 1 98.56 501 ILE A O 1
ATOM 3966 N N . ILE A 1 502 ? 10.031 33.5 8.898 1 98.62 502 ILE A N 1
ATOM 3967 C CA . ILE A 1 502 ? 9.078 34.594 8.812 1 98.62 502 ILE A CA 1
ATOM 3968 C C . ILE A 1 502 ? 9.531 35.594 7.75 1 98.62 502 ILE A C 1
ATOM 3970 O O . ILE A 1 502 ? 10.703 35.625 7.367 1 98.62 502 ILE A O 1
ATOM 3974 N N . ASP A 1 503 ? 8.656 36.469 7.289 1 98.12 503 ASP A N 1
ATOM 3975 C CA . ASP A 1 503 ? 8.922 37.312 6.117 1 98.12 503 ASP A CA 1
ATOM 3976 C C . ASP A 1 503 ? 9.266 38.75 6.523 1 98.12 503 ASP A C 1
ATOM 3978 O O . ASP A 1 503 ? 9.391 39.625 5.672 1 98.12 503 ASP A O 1
ATOM 3982 N N . LYS A 1 504 ? 9.367 39.031 7.852 1 97.56 504 LYS A N 1
ATOM 3983 C CA . LYS A 1 504 ? 9.695 40.375 8.359 1 97.56 504 LYS A CA 1
ATOM 3984 C C . LYS A 1 504 ? 10.555 40.281 9.617 1 97.56 504 LYS A C 1
ATOM 3986 O O . LYS A 1 504 ? 10.336 39.406 10.461 1 97.56 504 LYS A O 1
ATOM 3991 N N . VAL A 1 505 ? 11.547 41.188 9.727 1 97.69 505 VAL A N 1
ATOM 3992 C CA . VAL A 1 505 ? 12.336 41.281 10.953 1 97.69 505 VAL A CA 1
ATOM 3993 C C . VAL A 1 505 ? 11.508 41.938 12.055 1 97.69 505 VAL A C 1
ATOM 3995 O O . VAL A 1 505 ? 10.906 43 11.836 1 97.69 505 VAL A O 1
ATOM 3998 N N . LEU A 1 506 ? 11.453 41.312 13.18 1 96.69 506 LEU A N 1
ATOM 3999 C CA . LEU A 1 506 ? 10.664 41.844 14.289 1 96.69 506 LEU A CA 1
ATOM 4000 C C . LEU A 1 506 ? 11.445 42.875 15.078 1 96.69 506 LEU A C 1
ATOM 4002 O O . LEU A 1 506 ? 12.656 42.75 15.266 1 96.69 506 LEU A O 1
ATOM 4006 N N . THR A 1 507 ? 10.773 43.844 15.492 1 92.62 507 THR A N 1
ATOM 4007 C CA . THR A 1 507 ? 11.312 44.906 16.359 1 92.62 507 THR A CA 1
ATOM 4008 C C . THR A 1 507 ? 10.43 45.094 17.578 1 92.62 507 THR A C 1
ATOM 4010 O O . THR A 1 507 ? 9.211 45.25 17.453 1 92.62 507 THR A O 1
ATOM 4013 N N . PRO A 1 508 ? 11.023 45.031 18.734 1 92.31 508 PRO A N 1
ATOM 4014 C CA . PRO A 1 508 ? 10.211 45.219 19.938 1 92.31 508 PRO A CA 1
ATOM 4015 C C . PRO A 1 508 ? 9.539 46.594 19.969 1 92.31 508 PRO A C 1
ATOM 4017 O O . PRO A 1 508 ? 10.18 47.625 19.688 1 92.31 508 PRO A O 1
ATOM 4020 N N . PRO A 1 509 ? 8.25 46.562 20.266 1 91.62 509 PRO A N 1
ATOM 4021 C CA . PRO A 1 509 ? 7.574 47.844 20.391 1 91.62 509 PRO A CA 1
ATOM 4022 C C . PRO A 1 509 ? 8.023 48.656 21.609 1 91.62 509 PRO A C 1
ATOM 4024 O O . PRO A 1 509 ? 8.25 48.062 22.672 1 91.62 509 PRO A O 1
ATOM 4027 N N . GLU A 1 510 ? 8.094 49.938 21.531 1 88.56 510 GLU A N 1
ATOM 4028 C CA . GLU A 1 510 ? 8.609 50.781 22.609 1 88.56 510 GLU A CA 1
ATOM 4029 C C . GLU A 1 510 ? 7.484 51.562 23.266 1 88.56 510 GLU A C 1
ATOM 4031 O O . GLU A 1 510 ? 7.582 51.938 24.438 1 88.56 510 GLU A O 1
ATOM 4036 N N . ARG A 1 511 ? 6.48 51.844 22.578 1 91.75 511 ARG A N 1
ATOM 4037 C CA . ARG A 1 511 ? 5.41 52.719 23.062 1 91.75 511 ARG A CA 1
ATOM 4038 C C . ARG A 1 511 ? 4.059 52 22.984 1 91.75 511 ARG A C 1
ATOM 4040 O O . ARG A 1 511 ? 3.885 51.062 22.219 1 91.75 511 ARG A O 1
ATOM 4047 N N . SER A 1 512 ? 3.164 52.469 23.812 1 90.38 512 SER A N 1
ATOM 4048 C CA . SER A 1 512 ? 1.771 52.062 23.688 1 90.38 512 SER A CA 1
ATOM 4049 C C . SER A 1 512 ? 1.091 52.781 22.516 1 90.38 512 SER A C 1
ATOM 4051 O O . SER A 1 512 ? 1.637 53.75 21.969 1 90.38 512 SER A O 1
ATOM 4053 N N . THR A 1 513 ? -0.011 52.312 22.188 1 90.94 513 THR A N 1
ATOM 4054 C CA . THR A 1 513 ? -0.753 52.906 21.078 1 90.94 513 THR A CA 1
ATOM 4055 C C . THR A 1 513 ? -1.078 54.375 21.359 1 90.94 513 THR A C 1
ATOM 4057 O O . THR A 1 513 ? -0.865 55.219 20.516 1 90.94 513 THR A O 1
ATOM 4060 N N . LEU A 1 514 ? -1.558 54.656 22.531 1 89 514 LEU A N 1
ATOM 4061 C CA . LEU A 1 514 ? -1.951 56 22.891 1 89 514 LEU A CA 1
ATOM 4062 C C . LEU A 1 514 ? -0.74 56.938 22.938 1 89 514 LEU A C 1
ATOM 4064 O O . LEU A 1 514 ? -0.813 58.062 22.484 1 89 514 LEU A O 1
ATOM 4068 N N . GLU A 1 515 ? 0.331 56.438 23.5 1 92 515 GLU A N 1
ATOM 4069 C CA . GLU A 1 515 ? 1.566 57.219 23.531 1 92 515 GLU A CA 1
ATOM 4070 C C . GLU A 1 515 ? 2.049 57.531 22.125 1 92 515 GLU A C 1
ATOM 4072 O O . GLU A 1 515 ? 2.465 58.656 21.859 1 92 515 GLU A O 1
ATOM 4077 N N . MET A 1 516 ? 1.949 56.5 21.328 1 93.44 516 MET A N 1
ATOM 4078 C CA . MET A 1 516 ? 2.391 56.688 19.938 1 93.44 516 MET A CA 1
ATOM 4079 C C . MET A 1 516 ? 1.539 57.719 19.219 1 93.44 516 MET A C 1
ATOM 4081 O O . MET A 1 516 ? 2.066 58.594 18.516 1 93.44 516 MET A O 1
ATOM 4085 N N . LEU A 1 517 ? 0.229 57.719 19.406 1 94.12 517 LEU A N 1
ATOM 4086 C CA . LEU A 1 517 ? -0.688 58.656 18.75 1 94.12 517 LEU A CA 1
ATOM 4087 C C . LEU A 1 517 ? -0.494 60.062 19.297 1 94.12 517 LEU A C 1
ATOM 4089 O O . LEU A 1 517 ? -0.539 61.031 18.531 1 94.12 517 LEU A O 1
ATOM 4093 N N . GLU A 1 518 ? -0.21 60.25 20.531 1 93.94 518 GLU A N 1
ATOM 4094 C CA . GLU A 1 518 ? -0.067 61.531 21.188 1 93.94 518 GLU A CA 1
ATOM 4095 C C . GLU A 1 518 ? 1.242 62.219 20.781 1 93.94 518 GLU A C 1
ATOM 4097 O O . GLU A 1 518 ? 1.311 63.438 20.688 1 93.94 518 GLU A O 1
ATOM 4102 N N . GLU A 1 519 ? 2.191 61.406 20.625 1 94.88 519 GLU A N 1
ATOM 4103 C CA . GLU A 1 519 ? 3.506 61.969 20.297 1 94.88 519 GLU A CA 1
ATOM 4104 C C . GLU A 1 519 ? 3.57 62.406 18.828 1 94.88 519 GLU A C 1
ATOM 4106 O O . GLU A 1 519 ? 4.418 63.219 18.469 1 94.88 519 GLU A O 1
ATOM 4111 N N . ASN A 1 520 ? 2.74 61.875 18.062 1 95.06 520 ASN A N 1
ATOM 4112 C CA . ASN A 1 520 ? 2.719 62.219 16.656 1 95.06 520 ASN A CA 1
ATOM 4113 C C . ASN A 1 520 ? 1.688 63.312 16.359 1 95.06 520 ASN A C 1
ATOM 4115 O O . ASN A 1 520 ? 0.483 63.062 16.391 1 95.06 520 ASN A O 1
ATOM 4119 N N . SER A 1 521 ? 2.121 64.438 15.977 1 93.81 521 SER A N 1
ATOM 4120 C CA . SER A 1 521 ? 1.266 65.625 15.797 1 93.81 521 SER A CA 1
ATOM 4121 C C . SER A 1 521 ? 0.277 65.438 14.656 1 93.81 521 SER A C 1
ATOM 4123 O O . SER A 1 521 ? -0.753 66.062 14.594 1 93.81 521 SER A O 1
ATOM 4125 N N . ASN A 1 522 ? 0.586 64.5 13.812 1 95.69 522 ASN A N 1
ATOM 4126 C CA . ASN A 1 522 ? -0.287 64.25 12.672 1 95.69 522 ASN A CA 1
ATOM 4127 C C . ASN A 1 522 ? -1.616 63.625 13.117 1 95.69 522 ASN A C 1
ATOM 4129 O O . ASN A 1 522 ? -2.562 63.562 12.328 1 95.69 522 ASN A O 1
ATOM 4133 N N . PHE A 1 523 ? -1.733 63.188 14.375 1 97.25 523 PH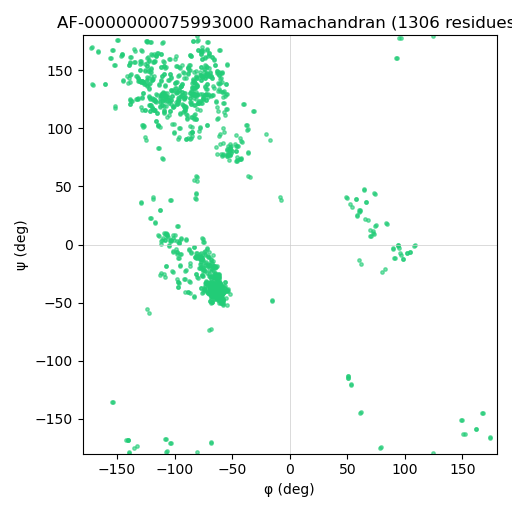E A N 1
ATOM 4134 C CA . PHE A 1 523 ? -2.936 62.531 14.852 1 97.25 523 PHE A CA 1
ATOM 4135 C C . PHE A 1 523 ? -3.605 63.344 15.961 1 97.25 523 PHE A C 1
ATOM 4137 O O . PHE A 1 523 ? -4.406 62.812 16.734 1 97.25 523 PHE A O 1
ATOM 4144 N N . SER A 1 524 ? -3.314 64.625 16.094 1 95.88 524 SER A N 1
ATOM 4145 C CA . SER A 1 524 ? -3.777 65.438 17.219 1 95.88 524 SER A CA 1
ATOM 4146 C C . SER A 1 524 ? -5.301 65.5 17.266 1 95.88 524 SER A C 1
ATOM 4148 O O . SER A 1 524 ? -5.887 65.438 18.359 1 95.88 524 SER A O 1
ATOM 4150 N N . MET A 1 525 ? -5.945 65.562 16.141 1 95.25 525 MET A N 1
ATOM 4151 C CA . MET A 1 525 ? -7.406 65.625 16.125 1 95.25 525 MET A CA 1
ATOM 4152 C C . MET A 1 525 ? -8.008 64.312 16.594 1 95.25 525 MET A C 1
ATOM 4154 O O . MET A 1 525 ? -8.984 64.312 17.344 1 95.25 525 MET A O 1
ATOM 4158 N N . PHE A 1 526 ? -7.445 63.25 16.125 1 96.25 526 PHE A N 1
ATOM 4159 C CA . PHE A 1 526 ? -7.926 61.938 16.531 1 96.25 526 PHE A CA 1
ATOM 4160 C C . PHE A 1 526 ? -7.684 61.719 18.016 1 96.25 526 PHE A C 1
ATOM 4162 O O . PHE A 1 526 ? -8.531 61.156 18.719 1 96.25 526 PHE A O 1
ATOM 4169 N N . THR A 1 527 ? -6.477 62.094 18.5 1 95.31 527 THR A N 1
ATOM 4170 C CA . THR A 1 527 ? -6.152 61.969 19.922 1 95.31 527 THR A CA 1
ATOM 4171 C C . THR A 1 527 ? -7.113 62.812 20.766 1 95.31 527 THR A C 1
ATOM 4173 O O . THR A 1 527 ? -7.477 62.406 21.875 1 95.31 527 THR A O 1
ATOM 4176 N N . ASP A 1 528 ? -7.438 63.969 20.266 1 94.56 528 ASP A N 1
ATOM 4177 C CA . ASP A 1 528 ? -8.414 64.812 20.953 1 94.56 528 ASP A CA 1
ATOM 4178 C C . ASP A 1 528 ? -9.766 64.062 21.062 1 94.56 528 ASP A C 1
ATOM 4180 O O . ASP A 1 528 ? -10.422 64.125 22.094 1 94.56 528 ASP A O 1
ATOM 4184 N N . ALA A 1 529 ? -10.164 63.5 19.953 1 95.06 529 ALA A N 1
ATOM 4185 C CA . ALA A 1 529 ? -11.406 62.719 19.953 1 95.06 529 ALA A CA 1
ATOM 4186 C C . ALA A 1 529 ? -11.367 61.625 21 1 95.06 529 ALA A C 1
ATOM 4188 O O . ALA A 1 529 ? -12.328 61.438 21.75 1 95.06 529 ALA A O 1
ATOM 4189 N N . ILE A 1 530 ? -10.32 60.875 21.109 1 94.44 530 ILE A N 1
ATOM 4190 C CA . ILE A 1 530 ? -10.156 59.781 22.062 1 94.44 530 ILE A CA 1
ATOM 4191 C C . ILE A 1 530 ? -10.203 60.312 23.484 1 94.44 530 ILE A C 1
ATOM 4193 O O . ILE A 1 530 ? -10.859 59.75 24.359 1 94.44 530 ILE A O 1
ATOM 4197 N N . ARG A 1 531 ? -9.523 61.438 23.688 1 92.06 531 ARG A N 1
ATOM 4198 C CA . ARG A 1 531 ? -9.492 62.062 25 1 92.06 531 ARG A CA 1
ATOM 4199 C C . ARG A 1 531 ? -10.891 62.469 25.453 1 92.06 531 ARG A C 1
ATOM 4201 O O . ARG A 1 531 ? -11.234 62.312 26.641 1 92.06 531 ARG A O 1
ATOM 4208 N N . ARG A 1 532 ? -11.625 62.938 24.594 1 93.88 532 ARG A N 1
ATOM 4209 C CA . ARG A 1 532 ? -12.992 63.344 24.906 1 93.88 532 ARG A CA 1
ATOM 4210 C C . ARG A 1 532 ? -13.844 62.156 25.281 1 93.88 532 ARG A C 1
ATOM 4212 O O . ARG A 1 532 ? -14.664 62.219 26.203 1 93.88 532 ARG A O 1
ATOM 4219 N N . VAL A 1 533 ? -13.68 61.094 24.531 1 93.5 533 VAL A N 1
ATOM 4220 C CA . VAL A 1 533 ? -14.398 59.875 24.844 1 93.5 533 VAL A CA 1
ATOM 4221 C C . VAL A 1 533 ? -13.953 59.344 26.219 1 93.5 533 VAL A C 1
ATOM 4223 O O . VAL A 1 533 ? -14.773 58.875 27.016 1 93.5 533 VAL A O 1
ATOM 4226 N N . ARG A 1 534 ? -12.664 59.438 26.531 1 90.62 534 ARG A N 1
ATOM 4227 C CA . ARG A 1 534 ? -12.094 58.906 27.766 1 90.62 534 ARG A CA 1
ATOM 4228 C C . ARG A 1 534 ? -12.531 59.75 28.953 1 90.62 534 ARG A C 1
ATOM 4230 O O . ARG A 1 534 ? -12.508 59.281 30.094 1 90.62 534 ARG A O 1
ATOM 4237 N N . LYS A 1 535 ? -12.875 61 28.734 1 89.38 535 LYS A N 1
ATOM 4238 C CA . LYS A 1 535 ? -13.398 61.844 29.812 1 89.38 535 LYS A CA 1
ATOM 4239 C C . LYS A 1 535 ? -14.703 61.281 30.359 1 89.38 535 LYS A C 1
ATOM 4241 O O . LYS A 1 535 ? -14.969 61.406 31.562 1 89.38 535 LYS A O 1
ATOM 4246 N N . VAL A 1 536 ? -15.422 60.719 29.516 1 88.69 536 VAL A N 1
ATOM 4247 C CA . VAL A 1 536 ? -16.703 60.125 29.906 1 88.69 536 VAL A CA 1
ATOM 4248 C C . VAL A 1 536 ? -16.516 58.688 30.344 1 88.69 536 VAL A C 1
ATOM 4250 O O . VAL A 1 536 ? -17.125 58.25 31.328 1 88.69 536 VAL A O 1
ATOM 4253 N N . GLU A 1 537 ? -15.633 57.969 29.562 1 88.94 537 GLU A N 1
ATOM 4254 C CA . GLU A 1 537 ? -15.312 56.562 29.859 1 88.94 537 GLU A CA 1
ATOM 4255 C C . GLU A 1 537 ? -13.805 56.375 29.984 1 88.94 537 GLU A C 1
ATOM 4257 O O . GLU A 1 537 ? -13.141 55.938 29.031 1 88.94 537 GLU A O 1
ATOM 4262 N N . PRO A 1 538 ? -13.328 56.469 31.109 1 82.44 538 PRO A N 1
ATOM 4263 C CA . PRO A 1 538 ? -11.875 56.438 31.312 1 82.44 538 PRO A CA 1
ATOM 4264 C C . PRO A 1 538 ? -11.25 55.094 30.953 1 82.44 538 PRO A C 1
ATOM 4266 O O . PRO A 1 538 ? -10.062 55.031 30.641 1 82.44 538 PRO A O 1
ATOM 4269 N N . GLU A 1 539 ? -12.039 54.062 30.875 1 77.94 539 GLU A N 1
ATOM 4270 C CA . GLU A 1 539 ? -11.492 52.75 30.609 1 77.94 539 GLU A CA 1
ATOM 4271 C C . GLU A 1 539 ? -11.391 52.5 29.109 1 77.94 539 GLU A C 1
ATOM 4273 O O . GLU A 1 539 ? -10.805 51.5 28.688 1 77.94 539 GLU A O 1
ATOM 4278 N N . PHE A 1 540 ? -11.891 53.5 28.484 1 77.38 540 PHE A N 1
ATOM 4279 C CA . PHE A 1 540 ? -11.859 53.344 27.031 1 77.38 540 PHE A CA 1
ATOM 4280 C C . PHE A 1 540 ? -10.422 53.281 26.516 1 77.38 540 PHE A C 1
ATOM 4282 O O . PHE A 1 540 ? -9.617 54.188 26.828 1 77.38 540 PHE A O 1
ATOM 4289 N N . LEU A 1 541 ? -9.875 52.25 25.766 1 69.12 541 LEU A N 1
ATOM 4290 C CA . LEU A 1 541 ? -8.57 51.969 25.172 1 69.12 541 LEU A CA 1
ATOM 4291 C C . LEU A 1 541 ? -7.488 51.906 26.25 1 69.12 541 LEU A C 1
ATOM 4293 O O . LEU A 1 541 ? -6.301 52.031 25.938 1 69.12 541 LEU A O 1
ATOM 4297 N N . SER A 1 542 ? -7.727 52.344 27.484 1 60.06 542 SER A N 1
ATOM 4298 C CA . SER A 1 542 ? -6.68 52.375 28.5 1 60.06 542 SER A CA 1
ATOM 4299 C C . SER A 1 542 ? -6.297 50.969 28.953 1 60.06 542 SER A C 1
ATOM 4301 O O . SER A 1 542 ? -5.129 50.719 29.234 1 60.06 542 SER A O 1
ATOM 4303 N N . GLY A 1 543 ? -7.145 50.219 29.781 1 50.88 543 GLY A N 1
ATOM 4304 C CA . GLY A 1 543 ? -6.773 49.188 30.719 1 50.88 543 GLY A CA 1
ATOM 4305 C C . GLY A 1 543 ? -6.723 47.812 30.094 1 50.88 543 GLY A C 1
ATOM 4306 O O . GLY A 1 543 ? -7.125 47.625 28.938 1 50.88 543 GLY A O 1
ATOM 4307 N N . PRO A 1 544 ? -5.785 47.062 30.859 1 48.5 544 PRO A N 1
ATOM 4308 C CA . PRO A 1 544 ? -5.797 45.656 30.453 1 48.5 544 PRO A CA 1
ATOM 4309 C C . PRO A 1 544 ? -7.211 45.094 30.312 1 48.5 544 PRO A C 1
ATOM 4311 O O . PRO A 1 544 ? -7.996 45.125 31.25 1 48.5 544 PRO A O 1
ATOM 4314 N N . LYS A 1 545 ? -7.895 45.406 29.328 1 51.78 545 LYS A N 1
ATOM 4315 C CA . LYS A 1 545 ? -9.086 44.562 29.234 1 51.78 545 LYS A CA 1
ATOM 4316 C C . LYS A 1 545 ? -8.812 43.156 29.766 1 51.78 545 LYS A C 1
ATOM 4318 O O . LYS A 1 545 ? -7.684 42.688 29.703 1 51.78 545 LYS A O 1
ATOM 4323 N N . PRO A 1 546 ? -9.492 42.969 30.766 1 46.81 546 PRO A N 1
ATOM 4324 C CA . PRO A 1 546 ? -9.219 41.625 31.25 1 46.81 546 PRO A CA 1
ATOM 4325 C C . PRO A 1 546 ? -8.508 40.75 30.203 1 46.81 546 PRO A C 1
ATOM 4327 O O . PRO A 1 546 ? -7.695 39.906 30.562 1 46.81 546 PRO A O 1
ATOM 4330 N N . SER A 1 547 ? -9.109 40.812 29 1 50.12 547 SER A N 1
ATOM 4331 C CA . SER A 1 547 ? -8.586 39.969 27.938 1 50.12 547 SER A CA 1
ATOM 4332 C C . SER A 1 547 ? -7.418 40.625 27.219 1 50.12 547 SER A C 1
ATOM 4334 O O . SER A 1 547 ? -7.426 41.812 26.984 1 50.12 547 SER A O 1
ATOM 4336 N N . GLN A 1 548 ? -6.172 40.406 27.578 1 59.19 548 GLN A N 1
ATOM 4337 C CA . GLN A 1 548 ? -4.887 40.438 26.875 1 59.19 548 GLN A CA 1
ATOM 4338 C C . GLN A 1 548 ? -5.082 40.625 25.375 1 59.19 548 GLN A C 1
ATOM 4340 O O . GLN A 1 548 ? -4.43 39.938 24.578 1 59.19 548 GLN A O 1
ATOM 4345 N N . ILE A 1 549 ? -6.031 41.438 25.078 1 69.81 549 ILE A N 1
ATOM 4346 C CA . ILE A 1 549 ? -6.34 41.469 23.656 1 69.81 549 ILE A CA 1
ATOM 4347 C C . ILE A 1 549 ? -5.527 42.562 22.953 1 69.81 549 ILE A C 1
ATOM 4349 O O . ILE A 1 549 ? -5.387 43.656 23.484 1 69.81 549 ILE A O 1
ATOM 4353 N N . SER A 1 550 ? -4.855 42.281 22 1 85.56 550 SER A N 1
ATOM 4354 C CA . SER A 1 550 ? -4.191 43.219 21.109 1 85.56 550 SER A CA 1
ATOM 4355 C C . SER A 1 550 ? -5.168 43.781 20.078 1 85.56 550 SER A C 1
ATOM 4357 O O . SER A 1 550 ? -6.09 43.094 19.641 1 85.56 550 SER A O 1
ATOM 4359 N N . PHE A 1 551 ? -5.086 45.094 19.844 1 90.94 551 PHE A N 1
ATOM 4360 C CA . PHE A 1 551 ? -6.074 45.719 18.953 1 90.94 551 PHE A CA 1
ATOM 4361 C C . PHE A 1 551 ? -5.402 46.281 17.719 1 90.94 551 PHE A C 1
ATOM 4363 O O . PHE A 1 551 ? -4.176 46.406 17.656 1 90.94 551 PHE A O 1
ATOM 4370 N N . THR A 1 552 ? -6.168 46.531 16.75 1 95.5 552 THR A N 1
ATOM 4371 C CA . THR A 1 552 ? -5.816 47.312 15.555 1 95.5 552 THR A CA 1
ATOM 4372 C C . THR A 1 552 ? -6.543 48.656 15.539 1 95.5 552 THR A C 1
ATOM 4374 O O . THR A 1 552 ? -7.746 48.719 15.781 1 95.5 552 THR A O 1
ATOM 4377 N N . ILE A 1 553 ? -5.828 49.688 15.32 1 96.56 553 ILE A N 1
ATOM 4378 C CA . ILE A 1 553 ? -6.445 51 15.18 1 96.56 553 ILE A CA 1
ATOM 4379 C C . ILE A 1 553 ? -6.188 51.562 13.781 1 96.56 553 ILE A C 1
ATOM 4381 O O . ILE A 1 553 ? -5.039 51.625 13.336 1 96.56 553 ILE A O 1
ATOM 4385 N N . PHE A 1 554 ? -7.266 51.875 13.125 1 97.81 554 PHE A N 1
ATOM 4386 C CA . PHE A 1 554 ? -7.172 52.656 11.898 1 97.81 554 PHE A CA 1
ATOM 4387 C C . PHE A 1 554 ? -7.16 54.156 12.219 1 97.81 554 PHE A C 1
ATOM 4389 O O . PHE A 1 554 ? -8.211 54.781 12.289 1 97.81 554 PHE A O 1
ATOM 4396 N N . ALA A 1 555 ? -5.957 54.719 12.297 1 97.94 555 ALA A N 1
ATOM 4397 C CA . ALA A 1 555 ? -5.809 56.094 12.797 1 97.94 555 ALA A CA 1
ATOM 4398 C C . ALA A 1 555 ? -5.863 57.094 11.648 1 97.94 555 ALA A C 1
ATOM 4400 O O . ALA A 1 555 ? -4.973 57.125 10.805 1 97.94 555 ALA A O 1
ATOM 4401 N N . PRO A 1 556 ? -6.883 57.938 11.617 1 97.75 556 PRO A N 1
ATOM 4402 C CA . PRO A 1 556 ? -6.93 58.969 10.578 1 97.75 556 PRO A CA 1
ATOM 4403 C C . PRO A 1 556 ? -5.988 60.125 10.867 1 97.75 556 PRO A C 1
ATOM 4405 O O . PRO A 1 556 ? -5.836 60.531 12.031 1 97.75 556 PRO A O 1
ATOM 4408 N N . THR A 1 557 ? -5.438 60.656 9.891 1 97.31 557 THR A N 1
ATOM 4409 C CA . THR A 1 557 ? -4.582 61.844 10.016 1 97.31 557 THR A CA 1
ATOM 4410 C C . THR A 1 557 ? -5.422 63.094 10.203 1 97.31 557 THR A C 1
ATOM 4412 O O . THR A 1 557 ? -6.641 63.062 10.016 1 97.31 557 THR A O 1
ATOM 4415 N N . ASN A 1 558 ? -4.691 64.125 10.617 1 96.5 558 ASN A N 1
ATOM 4416 C CA . ASN A 1 558 ? -5.375 65.438 10.703 1 96.5 558 ASN A CA 1
ATOM 4417 C C . ASN A 1 558 ? -5.969 65.812 9.352 1 96.5 558 ASN A C 1
ATOM 4419 O O . ASN A 1 558 ? -7.059 66.438 9.297 1 96.5 558 ASN A O 1
ATOM 4423 N N . LYS A 1 559 ? -5.258 65.562 8.305 1 96.12 559 LYS A N 1
ATOM 4424 C CA . LYS A 1 559 ? -5.742 65.812 6.957 1 96.12 559 LYS A CA 1
ATOM 4425 C C . LYS A 1 559 ? -7.043 65.062 6.668 1 96.12 559 LYS A C 1
ATOM 4427 O O . LYS A 1 559 ? -7.926 65.625 5.984 1 96.12 559 LYS A O 1
ATOM 4432 N N . ALA A 1 560 ? -7.184 63.875 7.164 1 96.25 560 ALA A N 1
ATOM 4433 C CA . ALA A 1 560 ? -8.398 63.094 6.992 1 96.25 560 ALA A CA 1
ATOM 4434 C C . ALA A 1 560 ? -9.594 63.75 7.664 1 96.25 560 ALA A C 1
ATOM 4436 O O . ALA A 1 560 ? -10.695 63.781 7.105 1 96.25 560 ALA A O 1
ATOM 4437 N N . PHE A 1 561 ? -9.406 64.312 8.828 1 93.94 561 PHE A N 1
ATOM 4438 C CA . PHE A 1 561 ? -10.453 65 9.555 1 93.94 561 PHE A CA 1
ATOM 4439 C C . PHE A 1 561 ? -10.875 66.312 8.805 1 93.94 561 PHE A C 1
ATOM 4441 O O . PHE A 1 561 ? -12.062 66.625 8.734 1 93.94 561 PHE A O 1
ATOM 4448 N N . LYS A 1 562 ? -9.891 66.938 8.281 1 92.56 562 LYS A N 1
ATOM 4449 C CA . LYS A 1 562 ? -10.141 68.188 7.605 1 92.56 562 LYS A CA 1
ATOM 4450 C C . LYS A 1 562 ? -10.906 68 6.301 1 92.56 562 LYS A C 1
ATOM 4452 O O . LYS A 1 562 ? -11.492 68.938 5.762 1 92.56 562 LYS A O 1
ATOM 4457 N N . ARG A 1 563 ? -10.867 66.812 5.844 1 91.94 563 ARG A N 1
ATOM 4458 C CA . ARG A 1 563 ? -11.625 66.5 4.641 1 91.94 563 ARG A CA 1
ATOM 4459 C C . ARG A 1 563 ? -13.117 66.438 4.934 1 91.94 563 ARG A C 1
ATOM 4461 O O . ARG A 1 563 ? -13.938 66.5 4.016 1 91.94 563 ARG A O 1
ATOM 4468 N N . MET A 1 564 ? -13.469 66.312 6.184 1 90.31 564 MET A N 1
ATOM 4469 C CA . MET A 1 564 ? -14.875 66.375 6.582 1 90.31 564 MET A CA 1
ATOM 4470 C C . MET A 1 564 ? -15.43 67.812 6.52 1 90.31 564 MET A C 1
ATOM 4472 O O . MET A 1 564 ? -14.68 68.75 6.648 1 90.31 564 MET A O 1
ATOM 4476 N N . ARG A 1 565 ? -16.75 67.938 6.336 1 88.5 565 ARG A N 1
ATOM 4477 C CA . ARG A 1 565 ? -17.375 69.25 6.41 1 88.5 565 ARG A CA 1
ATOM 4478 C C . ARG A 1 565 ? -17.312 69.812 7.824 1 88.5 565 ARG A C 1
ATOM 4480 O O . ARG A 1 565 ? -17.516 69.062 8.797 1 88.5 565 ARG A O 1
ATOM 4487 N N . ASN A 1 566 ? -16.984 71.062 7.867 1 85.56 566 ASN A N 1
ATOM 4488 C CA . ASN A 1 566 ? -16.75 71.688 9.148 1 85.56 566 ASN A CA 1
ATOM 4489 C C . ASN A 1 566 ? -17.922 71.5 10.102 1 85.56 566 ASN A C 1
ATOM 4491 O O . ASN A 1 566 ? -17.719 71.188 11.273 1 85.56 566 ASN A O 1
ATOM 4495 N N . HIS A 1 567 ? -19.109 71.562 9.555 1 87.62 567 HIS A N 1
ATOM 4496 C CA . HIS A 1 567 ? -20.281 71.438 10.398 1 87.62 567 HIS A CA 1
ATOM 4497 C C . HIS A 1 567 ? -20.422 70 10.922 1 87.62 567 HIS A C 1
ATOM 4499 O O . HIS A 1 567 ? -20.844 69.812 12.07 1 87.62 567 HIS A O 1
ATOM 4505 N N . GLU A 1 568 ? -20.047 69.062 10.086 1 87.88 568 GLU A N 1
ATOM 4506 C CA . GLU A 1 568 ? -20.109 67.688 10.461 1 87.88 568 GLU A CA 1
ATOM 4507 C C . GLU A 1 568 ? -19.094 67.312 11.539 1 87.88 568 GLU A C 1
ATOM 4509 O O . GLU A 1 568 ? -19.391 66.625 12.484 1 87.88 568 GLU A O 1
ATOM 4514 N N . MET A 1 569 ? -17.938 67.938 11.375 1 89.19 569 MET A N 1
ATOM 4515 C CA . MET A 1 569 ? -16.859 67.688 12.336 1 89.19 569 MET A CA 1
ATOM 4516 C C . MET A 1 569 ? -17.188 68.25 13.695 1 89.19 569 MET A C 1
ATOM 4518 O O . MET A 1 569 ? -17.016 67.625 14.727 1 89.19 569 MET A O 1
ATOM 4522 N N . GLU A 1 570 ? -17.719 69.5 13.648 1 88.94 570 GLU A N 1
ATOM 4523 C CA . GLU A 1 570 ? -18.078 70.188 14.891 1 88.94 570 GLU A CA 1
ATOM 4524 C C . GLU A 1 570 ? -19.203 69.438 15.617 1 88.94 570 GLU A C 1
ATOM 4526 O O . GLU A 1 570 ? -19.156 69.25 16.844 1 88.94 570 GLU A O 1
ATOM 4531 N N . SER A 1 571 ? -20.141 69.062 14.852 1 91 571 SER A N 1
ATOM 4532 C CA . SER A 1 571 ? -21.266 68.312 15.43 1 91 571 SER A CA 1
ATOM 4533 C C . SER A 1 571 ? -20.812 67 16.031 1 91 571 SER A C 1
ATOM 4535 O O . SER A 1 571 ? -21.281 66.625 17.094 1 91 571 SER A O 1
ATOM 4537 N N . LEU A 1 572 ? -19.938 66.312 15.336 1 90.19 572 LEU A N 1
ATOM 4538 C CA . LEU A 1 572 ? -19.406 65.062 15.789 1 90.19 572 LEU A CA 1
ATOM 4539 C C . LEU A 1 572 ? -18.641 65.188 17.094 1 90.19 572 LEU A C 1
ATOM 4541 O O . LEU A 1 572 ? -18.828 64.438 18.031 1 90.19 572 LEU A O 1
ATOM 4545 N N . MET A 1 573 ? -17.859 66.312 17.188 1 89.75 573 MET A N 1
ATOM 4546 C CA . MET A 1 573 ? -16.984 66.5 18.328 1 89.75 573 MET A CA 1
ATOM 4547 C C . MET A 1 573 ? -17.781 66.938 19.547 1 89.75 573 MET A C 1
ATOM 4549 O O . MET A 1 573 ? -17.344 66.75 20.688 1 89.75 573 MET A O 1
ATOM 4553 N N . LYS A 1 574 ? -18.969 67.438 19.328 1 89.25 574 LYS A N 1
ATOM 4554 C CA . LYS A 1 574 ? -19.781 68 20.406 1 89.25 574 LYS A CA 1
ATOM 4555 C C . LYS A 1 574 ? -20.703 66.875 20.984 1 89.25 574 LYS A C 1
ATOM 4557 O O . LYS A 1 574 ? -21.047 66.938 22.156 1 89.25 574 LYS A O 1
ATOM 4562 N N . ASN A 1 575 ? -21.062 65.938 20.125 1 91.94 575 ASN A N 1
ATOM 4563 C CA . ASN A 1 575 ? -21.969 64.875 20.547 1 91.94 575 ASN A CA 1
ATOM 4564 C C . ASN A 1 575 ? -21.188 63.688 21.094 1 91.94 575 ASN A C 1
ATOM 4566 O O . ASN A 1 575 ? -20.594 62.906 20.328 1 91.94 575 ASN A O 1
ATOM 4570 N N . GLU A 1 576 ? -21.297 63.438 22.344 1 90.69 576 GLU A N 1
ATOM 4571 C CA . GLU A 1 576 ? -20.5 62.438 23.031 1 90.69 576 GLU A CA 1
ATOM 4572 C C . GLU A 1 576 ? -20.812 61.031 22.516 1 90.69 576 GLU A C 1
ATOM 4574 O O . GLU A 1 576 ? -19.891 60.219 22.312 1 90.69 576 GLU A O 1
ATOM 4579 N N . LYS A 1 577 ? -22.078 60.75 22.297 1 91.31 577 LYS A N 1
ATOM 4580 C CA . LYS A 1 577 ? -22.484 59.406 21.844 1 91.31 577 LYS A CA 1
ATOM 4581 C C . LYS A 1 577 ? -21.984 59.156 20.422 1 91.31 577 LYS A C 1
ATOM 4583 O O . LYS A 1 577 ? -21.469 58.062 20.141 1 91.31 577 LYS A O 1
ATOM 4588 N N . SER A 1 578 ? -22.172 60.125 19.578 1 93.31 578 SER A N 1
ATOM 4589 C CA . SER A 1 578 ? -21.734 60 18.203 1 93.31 578 SER A CA 1
ATOM 4590 C C . SER A 1 578 ? -20.219 59.906 18.109 1 93.31 578 SER A C 1
ATOM 4592 O O . SER A 1 578 ? -19.688 59.188 17.266 1 93.31 578 SER A O 1
ATOM 4594 N N . LEU A 1 579 ? -19.531 60.656 18.953 1 94.5 579 LEU A N 1
ATOM 4595 C CA . LEU A 1 579 ? -18.078 60.656 18.953 1 94.5 579 LEU A CA 1
ATOM 4596 C C . LEU A 1 579 ? -17.531 59.312 19.391 1 94.5 579 LEU A C 1
ATOM 4598 O O . LEU A 1 579 ? -16.547 58.812 18.828 1 94.5 579 LEU A O 1
ATOM 4602 N N . LYS A 1 580 ? -18.125 58.719 20.391 1 94.06 580 LYS A N 1
ATOM 4603 C CA . LYS A 1 580 ? -17.719 57.406 20.859 1 94.06 580 LYS A CA 1
ATOM 4604 C C . LYS A 1 580 ? -17.859 56.375 19.75 1 94.06 580 LYS A C 1
ATOM 4606 O O . LYS A 1 580 ? -16.953 55.562 19.516 1 94.06 580 LYS A O 1
ATOM 4611 N N . LYS A 1 581 ? -19 56.375 19.094 1 94.38 581 LYS A N 1
ATOM 4612 C CA . LYS A 1 581 ? -19.25 55.438 17.984 1 94.38 581 LYS A CA 1
ATOM 4613 C C . LYS A 1 581 ? -18.234 55.656 16.859 1 94.38 581 LYS A C 1
ATOM 4615 O O . LYS A 1 581 ? -17.797 54.688 16.25 1 94.38 581 LYS A O 1
ATOM 4620 N N . PHE A 1 582 ? -17.969 56.875 16.672 1 94.75 582 PHE A N 1
ATOM 4621 C CA . PHE A 1 582 ? -17 57.219 15.648 1 94.75 582 PHE A CA 1
ATOM 4622 C C . PHE A 1 582 ? -15.625 56.625 15.969 1 94.75 582 PHE A C 1
ATOM 4624 O O . PHE A 1 582 ? -15.008 56 15.117 1 94.75 582 PHE A O 1
ATOM 4631 N N . VAL A 1 583 ? -15.172 56.844 17.172 1 95.69 583 VAL A N 1
ATOM 4632 C CA . VAL A 1 583 ? -13.859 56.344 17.578 1 95.69 583 VAL A CA 1
ATOM 4633 C C . VAL A 1 583 ? -13.859 54.812 17.547 1 95.69 583 VAL A C 1
ATOM 4635 O O . VAL A 1 583 ? -12.906 54.188 17.062 1 95.69 583 VAL A O 1
ATOM 4638 N N . GLN A 1 584 ? -14.938 54.219 18 1 95 584 GLN A N 1
ATOM 4639 C CA . GLN A 1 584 ? -15.086 52.75 18.031 1 95 584 GLN A CA 1
ATOM 4640 C C . GLN A 1 584 ? -15.023 52.188 16.625 1 95 584 GLN A C 1
ATOM 4642 O O . GLN A 1 584 ? -14.562 51.062 16.438 1 95 584 GLN A O 1
ATOM 4647 N N . ASN A 1 585 ? -15.469 52.906 15.648 1 96.31 585 ASN A N 1
ATOM 4648 C CA . ASN A 1 585 ? -15.477 52.438 14.258 1 96.31 585 ASN A CA 1
ATOM 4649 C C . ASN A 1 585 ? -14.062 52.406 13.672 1 96.31 585 ASN A C 1
ATOM 4651 O O . ASN A 1 585 ? -13.859 51.938 12.555 1 96.31 585 ASN A O 1
ATOM 4655 N N . HIS A 1 586 ? -13.031 52.875 14.438 1 97.38 586 HIS A N 1
ATOM 4656 C CA . HIS A 1 586 ? -11.641 52.844 14.016 1 97.38 586 HIS A CA 1
ATOM 4657 C C . HIS A 1 586 ? -10.828 51.844 14.805 1 97.38 586 HIS A C 1
ATOM 4659 O O . HIS A 1 586 ? -9.602 51.75 14.648 1 97.38 586 HIS A O 1
ATOM 4665 N N . ILE A 1 587 ? -11.492 51.062 15.672 1 94.81 587 ILE A N 1
ATOM 4666 C CA . ILE A 1 587 ? -10.797 50.156 16.562 1 94.81 587 ILE A CA 1
ATOM 4667 C C . ILE A 1 587 ? -11.289 48.719 16.312 1 94.81 587 ILE A C 1
ATOM 4669 O O . ILE A 1 587 ? -12.5 48.469 16.297 1 94.81 587 ILE A O 1
ATOM 4673 N N . VAL A 1 588 ? -10.375 47.844 16.047 1 94.5 588 VAL A N 1
ATOM 4674 C CA . VAL A 1 588 ? -10.656 46.438 15.906 1 94.5 588 VAL A CA 1
ATOM 4675 C C . VAL A 1 588 ? -10.031 45.656 17.078 1 94.5 588 VAL A C 1
ATOM 4677 O O . VAL A 1 588 ? -8.844 45.812 17.359 1 94.5 588 VAL A O 1
ATOM 4680 N N . ASP A 1 589 ? -10.812 44.812 17.781 1 89.56 589 ASP A N 1
ATOM 4681 C CA . ASP A 1 589 ? -10.32 44.031 18.922 1 89.56 589 ASP A CA 1
ATOM 4682 C C . ASP A 1 589 ? -9.57 42.781 18.453 1 89.56 589 ASP A C 1
ATOM 4684 O O . ASP A 1 589 ? -9.922 41.688 18.844 1 89.56 589 ASP A O 1
ATOM 4688 N N . ASN A 1 590 ? -8.617 42.969 17.656 1 91.5 590 ASN A N 1
ATOM 4689 C CA . ASN A 1 590 ? -7.691 41.969 17.141 1 91.5 590 ASN A CA 1
ATOM 4690 C C . ASN A 1 590 ? -6.539 42.625 16.375 1 91.5 590 ASN A C 1
ATOM 4692 O O . ASN A 1 590 ? -6.742 43.594 15.656 1 91.5 590 ASN A O 1
ATOM 4696 N N . MET A 1 591 ? -5.441 42.156 16.594 1 93.44 591 MET A N 1
ATOM 4697 C CA . MET A 1 591 ? -4.293 42.688 15.852 1 93.44 591 MET A CA 1
ATOM 4698 C C . MET A 1 591 ? -4.25 42.125 14.438 1 93.44 591 MET A C 1
ATOM 4700 O O . MET A 1 591 ? -4.238 40.906 14.25 1 93.44 591 MET A O 1
ATOM 4704 N N . MET A 1 592 ? -4.238 42.938 13.453 1 95.19 592 MET A N 1
ATOM 4705 C CA . MET A 1 592 ? -4.227 42.469 12.062 1 95.19 592 MET A CA 1
ATOM 4706 C C . MET A 1 592 ? -3.096 43.156 11.289 1 95.19 592 MET A C 1
ATOM 4708 O O . MET A 1 592 ? -3.082 44.375 11.133 1 95.19 592 MET A O 1
ATOM 4712 N N . SER A 1 593 ? -2.227 42.312 10.852 1 96.25 593 SER A N 1
ATOM 4713 C CA . SER A 1 593 ? -1.109 42.781 10.039 1 96.25 593 SER A CA 1
ATOM 4714 C C . SER A 1 593 ? -1.546 43.062 8.602 1 96.25 593 SER A C 1
ATOM 4716 O O . SER A 1 593 ? -2.438 42.375 8.078 1 96.25 593 SER A O 1
ATOM 4718 N N . SER A 1 594 ? -0.904 44.031 7.992 1 96.12 594 SER A N 1
ATOM 4719 C CA . SER A 1 594 ? -1.205 44.344 6.602 1 96.12 594 SER A CA 1
ATOM 4720 C C . SER A 1 594 ? -0.914 43.156 5.691 1 96.12 594 SER A C 1
ATOM 4722 O O . SER A 1 594 ? -1.537 43 4.637 1 96.12 594 SER A O 1
ATOM 4724 N N . ARG A 1 595 ? -0.00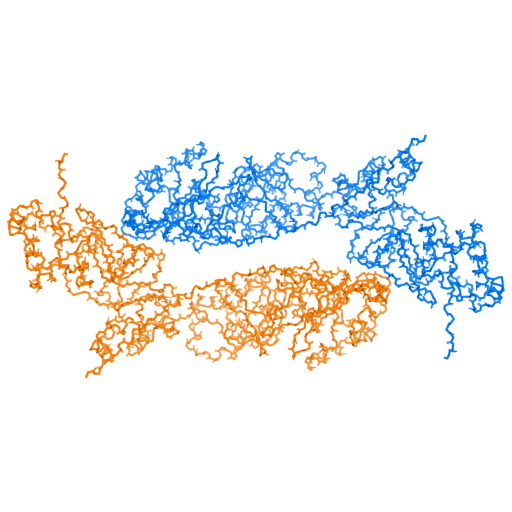7 42.281 6.078 1 94.44 595 ARG A N 1
ATOM 4725 C CA . ARG A 1 595 ? 0.437 41.156 5.254 1 94.44 595 ARG A CA 1
ATOM 4726 C C . ARG A 1 595 ? -0.551 40 5.328 1 94.44 595 ARG A C 1
ATOM 4728 O O . ARG A 1 595 ? -0.468 39.062 4.539 1 94.44 595 ARG A O 1
ATOM 4735 N N . SER A 1 596 ? -1.461 40.062 6.242 1 95.44 596 SER A N 1
ATOM 4736 C CA . SER A 1 596 ? -2.469 39 6.359 1 95.44 596 SER A CA 1
ATOM 4737 C C . SER A 1 596 ? -3.551 39.156 5.297 1 95.44 596 SER A C 1
ATOM 4739 O O . SER A 1 596 ? -4.352 38.25 5.078 1 95.44 596 SER A O 1
ATOM 4741 N N . PHE A 1 597 ? -3.619 40.281 4.602 1 96.19 597 PHE A N 1
ATOM 4742 C CA . PHE A 1 597 ? -4.621 40.531 3.572 1 96.19 597 PHE A CA 1
ATOM 4743 C C . PHE A 1 597 ? -4.066 40.219 2.188 1 96.19 597 PHE A C 1
ATOM 4745 O O . PHE A 1 597 ? -3.049 40.781 1.777 1 96.19 597 PHE A O 1
ATOM 4752 N N . ARG A 1 598 ? -4.734 39.406 1.515 1 94.38 598 ARG A N 1
ATOM 4753 C CA . ARG A 1 598 ? -4.289 38.969 0.195 1 94.38 598 ARG A CA 1
ATOM 4754 C C . ARG A 1 598 ? -5.016 39.719 -0.907 1 94.38 598 ARG A C 1
ATOM 4756 O O . ARG A 1 598 ? -6.086 40.281 -0.676 1 94.38 598 ARG A O 1
ATOM 4763 N N . SER A 1 599 ? -4.434 39.719 -2.061 1 93.69 599 SER A N 1
ATOM 4764 C CA . SER A 1 599 ? -5.035 40.375 -3.213 1 93.69 599 SER A CA 1
ATOM 4765 C C . SER A 1 599 ? -6.273 39.625 -3.697 1 93.69 599 SER A C 1
ATOM 4767 O O . SER A 1 599 ? -6.387 38.406 -3.512 1 93.69 599 SER A O 1
ATOM 4769 N N . ARG A 1 600 ? -7.277 40.344 -4.203 1 91.94 600 ARG A N 1
ATOM 4770 C CA . ARG A 1 600 ? -8.477 39.844 -4.852 1 91.94 600 ARG A CA 1
ATOM 4771 C C . ARG A 1 600 ? -9.445 39.25 -3.822 1 91.94 600 ARG A C 1
ATOM 4773 O O . ARG A 1 600 ? -10.305 38.438 -4.168 1 91.94 600 ARG A O 1
ATOM 4780 N N . LEU A 1 601 ? -9.18 39.594 -2.559 1 95.5 601 LEU A N 1
ATOM 4781 C CA . LEU A 1 601 ? -10.078 39.188 -1.488 1 95.5 601 LEU A CA 1
ATOM 4782 C C . LEU A 1 601 ? -10.602 40.406 -0.719 1 95.5 601 LEU A C 1
ATOM 4784 O O . LEU A 1 601 ? -9.945 41.438 -0.672 1 95.5 601 LEU A O 1
ATOM 4788 N N . PHE A 1 602 ? -11.734 40.25 -0.225 1 96.5 602 PHE A N 1
ATOM 4789 C CA . PHE A 1 602 ? -12.398 41.281 0.575 1 96.5 602 PHE A CA 1
ATOM 4790 C C . PHE A 1 602 ? -12.648 40.781 1.992 1 96.5 602 PHE A C 1
ATOM 4792 O O . PHE A 1 602 ? -13.445 39.875 2.203 1 96.5 602 PHE A O 1
ATOM 4799 N N . TYR A 1 603 ? -12.016 41.406 2.941 1 97.25 603 TYR A N 1
ATOM 4800 C CA . TYR A 1 603 ? -12.078 40.938 4.32 1 97.25 603 TYR A CA 1
ATOM 4801 C C . TYR A 1 603 ? -13.109 41.719 5.121 1 97.25 603 TYR A C 1
ATOM 4803 O O . TYR A 1 603 ? -13.047 42.969 5.195 1 97.25 603 TYR A O 1
ATOM 4811 N N . ASP A 1 604 ? -14.102 41.062 5.676 1 96 604 ASP A N 1
ATOM 4812 C CA . ASP A 1 604 ? -14.992 41.656 6.664 1 96 604 ASP A CA 1
ATOM 4813 C C . ASP A 1 604 ? -14.328 41.719 8.039 1 96 604 ASP A C 1
ATOM 4815 O O . ASP A 1 604 ? -13.977 40.688 8.609 1 96 604 ASP A O 1
ATOM 4819 N N . VAL A 1 605 ? -14.125 42.938 8.5 1 96.19 605 VAL A N 1
ATOM 4820 C CA . VAL A 1 605 ? -13.469 43.125 9.789 1 96.19 605 VAL A CA 1
ATOM 4821 C C . VAL A 1 605 ? -14.43 43.812 10.75 1 96.19 605 VAL A C 1
ATOM 4823 O O . VAL A 1 605 ? -14.977 44.875 10.453 1 96.19 605 VAL A O 1
ATOM 4826 N N . HIS A 1 606 ? -14.656 43.188 11.867 1 94.5 606 HIS A N 1
ATOM 4827 C CA . HIS A 1 606 ? -15.539 43.75 12.875 1 94.5 606 HIS A CA 1
ATOM 4828 C C . HIS A 1 606 ? -14.797 44.781 13.742 1 94.5 606 HIS A C 1
ATOM 4830 O O . HIS A 1 606 ? -13.906 44.406 14.508 1 94.5 606 HIS A O 1
ATOM 4836 N N . THR A 1 607 ? -15.203 46.031 13.594 1 95.25 607 THR A N 1
ATOM 4837 C CA . THR A 1 607 ? -14.703 47.031 14.547 1 95.25 607 THR A CA 1
ATOM 4838 C C . THR A 1 607 ? -15.508 46.969 15.844 1 95.25 607 THR A C 1
ATOM 4840 O O . THR A 1 607 ? -16.359 46.094 16.016 1 95.25 607 THR A O 1
ATOM 4843 N N . GLU A 1 608 ? -15.195 47.781 16.797 1 92.88 608 GLU A N 1
ATOM 4844 C CA . GLU A 1 608 ? -15.93 47.812 18.062 1 92.88 608 GLU A CA 1
ATOM 4845 C C . GLU A 1 608 ? -17.359 48.312 17.875 1 92.88 608 GLU A C 1
ATOM 4847 O O . GLU A 1 608 ? -18.172 48.25 18.781 1 92.88 608 GLU A O 1
ATOM 4852 N N . TYR A 1 609 ? -17.656 48.812 16.688 1 92.69 609 TYR A N 1
ATOM 4853 C CA . TYR A 1 609 ? -18.984 49.344 16.438 1 92.69 609 TYR A CA 1
ATOM 4854 C C . TYR A 1 609 ? -19.656 48.625 15.266 1 92.69 609 TYR A C 1
ATOM 4856 O O . TYR A 1 609 ? -20.734 48.062 15.406 1 92.69 609 TYR A O 1
ATOM 4864 N N . GLU A 1 610 ? -19.016 48.688 14.125 1 94 610 GLU A N 1
ATOM 4865 C CA . GLU A 1 610 ? -19.594 48.094 12.922 1 94 610 GLU A CA 1
ATOM 4866 C C . GLU A 1 610 ? -18.578 47.25 12.172 1 94 610 GLU A C 1
ATOM 4868 O O . GLU A 1 610 ? -17.531 46.906 12.711 1 94 610 GLU A O 1
ATOM 4873 N N . MET A 1 611 ? -19.031 46.781 10.953 1 94.62 611 MET A N 1
ATOM 4874 C CA . MET A 1 611 ? -18.156 46.031 10.07 1 94.62 611 MET A CA 1
ATOM 4875 C C . MET A 1 611 ? -17.531 46.938 9.016 1 94.62 611 MET A C 1
ATOM 4877 O O . MET A 1 611 ? -18.203 47.812 8.469 1 94.62 611 MET A O 1
ATOM 4881 N N . VAL A 1 612 ? -16.25 46.812 8.836 1 95.94 612 VAL A N 1
ATOM 4882 C CA . VAL A 1 612 ? -15.555 47.5 7.758 1 95.94 612 VAL A CA 1
ATOM 4883 C C . VAL A 1 612 ? -14.953 46.5 6.789 1 95.94 612 VAL A C 1
ATOM 4885 O O . VAL A 1 612 ? -14.758 45.312 7.145 1 95.94 612 VAL A O 1
ATOM 4888 N N . LYS A 1 613 ? -14.711 46.938 5.598 1 95.75 613 LYS A N 1
ATOM 4889 C CA . LYS A 1 613 ? -14.148 46.062 4.566 1 95.75 613 LYS A CA 1
ATOM 4890 C C . LYS A 1 613 ? -12.695 46.438 4.273 1 95.75 613 LYS A C 1
ATOM 4892 O O . LYS A 1 613 ? -12.391 47.594 3.998 1 95.75 613 LYS A O 1
ATOM 4897 N N . VAL A 1 614 ? -11.867 45.469 4.383 1 97.44 614 VAL A N 1
ATOM 4898 C CA . VAL A 1 614 ? -10.461 45.688 4.055 1 97.44 614 VAL A CA 1
ATOM 4899 C C . VAL A 1 614 ? -10.109 44.906 2.781 1 97.44 614 VAL A C 1
ATOM 4901 O O . VAL A 1 614 ? -10.414 43.719 2.662 1 97.44 614 VAL A O 1
ATOM 4904 N N . HIS A 1 615 ? -9.523 45.531 1.811 1 96.56 615 HIS A N 1
ATOM 4905 C CA . HIS A 1 615 ? -9.172 44.906 0.54 1 96.56 615 HIS A CA 1
ATOM 4906 C C . HIS A 1 615 ? -8.016 45.656 -0.131 1 96.56 615 HIS A C 1
ATOM 4908 O O . HIS A 1 615 ? -7.652 46.75 0.276 1 96.56 615 HIS A O 1
ATOM 4914 N N . LYS A 1 616 ? -7.414 45 -1.001 1 95.75 616 LYS A N 1
ATOM 4915 C CA . LYS A 1 616 ? -6.352 45.625 -1.781 1 95.75 616 LYS A CA 1
ATOM 4916 C C . LYS A 1 616 ? -6.879 46.125 -3.121 1 95.75 616 LYS A C 1
ATOM 4918 O O . LYS A 1 616 ? -7.609 45.406 -3.814 1 95.75 616 LYS A O 1
ATOM 4923 N N . ARG A 1 617 ? -6.656 47.344 -3.391 1 92.94 617 ARG A N 1
ATOM 4924 C CA . ARG A 1 617 ? -6.992 47.969 -4.668 1 92.94 617 ARG A CA 1
ATOM 4925 C C . ARG A 1 617 ? -5.742 48.469 -5.375 1 92.94 617 ARG A C 1
ATOM 4927 O O . ARG A 1 617 ? -5.07 49.375 -4.883 1 92.94 617 ARG A O 1
ATOM 4934 N N . ARG A 1 618 ? -5.391 47.938 -6.516 1 91.06 618 ARG A N 1
ATOM 4935 C CA . ARG A 1 618 ? -4.211 48.312 -7.293 1 91.06 618 ARG A CA 1
ATOM 4936 C C . ARG A 1 618 ? -2.949 48.219 -6.441 1 91.06 618 ARG A C 1
ATOM 4938 O O . ARG A 1 618 ? -2.152 49.188 -6.422 1 91.06 618 ARG A O 1
ATOM 4945 N N . GLY A 1 619 ? -2.91 47.344 -5.559 1 88.25 619 GLY A N 1
ATOM 4946 C CA . GLY A 1 619 ? -1.716 47.062 -4.77 1 88.25 619 GLY A CA 1
ATOM 4947 C C . GLY A 1 619 ? -1.714 47.781 -3.436 1 88.25 619 GLY A C 1
ATOM 4948 O O . GLY A 1 619 ? -0.851 47.531 -2.59 1 88.25 619 GLY A O 1
ATOM 4949 N N . HIS A 1 620 ? -2.686 48.656 -3.244 1 93.56 620 HIS A N 1
ATOM 4950 C CA . HIS A 1 620 ? -2.75 49.406 -1.994 1 93.56 620 HIS A CA 1
ATOM 4951 C C . HIS A 1 620 ? -3.83 48.844 -1.072 1 93.56 620 HIS A C 1
ATOM 4953 O O . HIS A 1 620 ? -4.898 48.438 -1.536 1 93.56 620 HIS A O 1
ATOM 4959 N N . LEU A 1 621 ? -3.535 48.875 0.173 1 96.81 621 LEU A N 1
ATOM 4960 C CA . LEU A 1 621 ? -4.484 48.375 1.165 1 96.81 621 LEU A CA 1
ATOM 4961 C C . LEU A 1 621 ? -5.5 49.469 1.525 1 96.81 621 LEU A C 1
ATOM 4963 O O . LEU A 1 621 ? -5.125 50.594 1.788 1 96.81 621 LEU A O 1
ATOM 4967 N N . MET A 1 622 ? -6.742 49.062 1.461 1 97.38 622 MET A N 1
ATOM 4968 C CA . MET A 1 622 ? -7.848 49.969 1.732 1 97.38 622 MET A CA 1
ATOM 4969 C C . MET A 1 622 ? -8.688 49.469 2.902 1 97.38 622 MET A C 1
ATOM 4971 O O . MET A 1 622 ? -8.812 48.281 3.117 1 97.38 622 MET A O 1
ATOM 4975 N N . VAL A 1 623 ? -9.18 50.312 3.654 1 97.88 623 VAL A N 1
ATOM 4976 C CA . VAL A 1 623 ? -10.273 50.062 4.586 1 97.88 623 VAL A CA 1
ATOM 4977 C C . VAL A 1 623 ? -11.492 50.875 4.199 1 97.88 623 VAL A C 1
ATOM 4979 O O . VAL A 1 623 ? -11.469 52.125 4.293 1 97.88 623 VAL A O 1
ATOM 4982 N N . ASN A 1 624 ? -12.547 50.156 3.783 1 95.88 624 ASN A N 1
ATOM 4983 C CA . ASN A 1 624 ? -13.625 50.844 3.066 1 95.88 624 ASN A CA 1
ATOM 4984 C C . ASN A 1 624 ? -13.086 51.688 1.92 1 95.88 624 ASN A C 1
ATOM 4986 O O . ASN A 1 624 ? -12.461 51.156 0.996 1 95.88 624 ASN A O 1
ATOM 4990 N N . ASN A 1 625 ? -13.25 53.031 2.014 1 93.88 625 ASN A N 1
ATOM 4991 C CA . ASN A 1 625 ? -12.75 53.906 0.953 1 93.88 625 ASN A CA 1
ATOM 4992 C C . ASN A 1 625 ? -11.508 54.656 1.388 1 93.88 625 ASN A C 1
ATOM 4994 O O . ASN A 1 625 ? -11.023 55.531 0.667 1 93.88 625 ASN A O 1
ATOM 4998 N N . ALA A 1 626 ? -10.961 54.344 2.541 1 96.94 626 ALA A N 1
ATOM 4999 C CA . ALA A 1 626 ? -9.773 55 3.059 1 96.94 626 ALA A CA 1
ATOM 5000 C C . ALA A 1 626 ? -8.508 54.219 2.686 1 96.94 626 ALA A C 1
ATOM 5002 O O . ALA A 1 626 ? -8.453 53 2.834 1 96.94 626 ALA A O 1
ATOM 5003 N N . HIS A 1 627 ? -7.484 54.969 2.262 1 96.88 627 HIS A N 1
ATOM 5004 C CA . HIS A 1 627 ? -6.184 54.375 1.984 1 96.88 627 HIS A CA 1
ATOM 5005 C C . HIS A 1 627 ? -5.359 54.219 3.26 1 96.88 627 HIS A C 1
ATOM 5007 O O . HIS A 1 627 ? -5.316 55.125 4.082 1 96.88 627 HIS A O 1
ATOM 5013 N N . ILE A 1 628 ? -4.801 53.094 3.367 1 97.38 628 ILE A N 1
ATOM 5014 C CA . ILE A 1 628 ? -3.812 52.906 4.426 1 97.38 628 ILE A CA 1
ATOM 5015 C C . ILE A 1 628 ? -2.459 53.438 3.957 1 97.38 628 ILE A C 1
ATOM 5017 O O . ILE A 1 628 ? -1.791 52.812 3.135 1 97.38 628 ILE A O 1
ATOM 5021 N N . ILE A 1 629 ? -2.037 54.531 4.492 1 95.62 629 ILE A N 1
ATOM 5022 C CA . ILE A 1 629 ? -0.857 55.25 4.02 1 95.62 629 ILE A CA 1
ATOM 5023 C C . ILE A 1 629 ? 0.391 54.688 4.703 1 95.62 629 ILE A C 1
ATOM 5025 O O . ILE A 1 629 ? 1.464 54.625 4.098 1 95.62 629 ILE A O 1
ATOM 5029 N N . GLU A 1 630 ? 0.369 54.406 5.945 1 95.31 630 GLU A N 1
ATOM 5030 C CA . GLU A 1 630 ? 1.441 53.812 6.719 1 95.31 630 GLU A CA 1
ATOM 5031 C C . GLU A 1 630 ? 0.939 52.594 7.48 1 95.31 630 GLU A C 1
ATOM 5033 O O . GLU A 1 630 ? 0.374 52.719 8.57 1 95.31 630 GLU A O 1
ATOM 5038 N N . PRO A 1 631 ? 1.262 51.5 6.898 1 95.81 631 PRO A N 1
ATOM 5039 C CA . PRO A 1 631 ? 0.779 50.281 7.547 1 95.81 631 PRO A CA 1
ATOM 5040 C C . PRO A 1 631 ? 1.732 49.75 8.625 1 95.81 631 PRO A C 1
ATOM 5042 O O . PRO A 1 631 ? 2.928 50.062 8.586 1 95.81 631 PRO A O 1
ATOM 5045 N N . ASP A 1 632 ? 1.199 49.062 9.68 1 95.88 632 ASP A N 1
ATOM 5046 C CA . ASP A 1 632 ? 1.907 48.125 10.562 1 95.88 632 ASP A CA 1
ATOM 5047 C C . ASP A 1 632 ? 2.818 48.906 11.523 1 95.88 632 ASP A C 1
ATOM 5049 O O . ASP A 1 632 ? 3.998 48.562 11.664 1 95.88 632 ASP A O 1
ATOM 5053 N N . VAL A 1 633 ? 2.361 49.938 12.062 1 95.62 633 VAL A N 1
ATOM 5054 C CA . VAL A 1 633 ? 3.057 50.5 13.211 1 95.62 633 VAL A CA 1
ATOM 5055 C C . VAL A 1 633 ? 2.736 49.688 14.469 1 95.62 633 VAL A C 1
ATOM 5057 O O . VAL A 1 633 ? 1.687 49.875 15.086 1 95.62 633 VAL A O 1
ATOM 5060 N N . VAL A 1 634 ? 3.676 48.844 14.82 1 95.56 634 VAL A N 1
ATOM 5061 C CA . VAL A 1 634 ? 3.441 47.906 15.914 1 95.56 634 VAL A CA 1
ATOM 5062 C C . VAL A 1 634 ? 3.674 48.625 17.25 1 95.56 634 VAL A C 1
ATOM 5064 O O . VAL A 1 634 ? 4.66 49.312 17.422 1 95.56 634 VAL A O 1
ATOM 5067 N N . THR A 1 635 ? 2.75 48.5 18.172 1 93.69 635 THR A N 1
ATOM 5068 C CA . THR A 1 635 ? 2.822 49.062 19.516 1 93.69 635 THR A CA 1
ATOM 5069 C C . THR A 1 635 ? 2.715 47.969 20.562 1 93.69 635 THR A C 1
ATOM 5071 O O . THR A 1 635 ? 2.543 46.812 20.234 1 93.69 635 THR A O 1
ATOM 5074 N N . LYS A 1 636 ? 2.863 48.25 21.828 1 90.31 636 LYS A N 1
ATOM 5075 C CA . LYS A 1 636 ? 2.834 47.281 22.922 1 90.31 636 LYS A CA 1
ATOM 5076 C C . LYS A 1 636 ? 1.461 46.625 23.031 1 90.31 636 LYS A C 1
ATOM 5078 O O . LYS A 1 636 ? 1.355 45.469 23.406 1 90.31 636 LYS A O 1
ATOM 5083 N N . ASP A 1 637 ? 0.464 47.406 22.625 1 89.31 637 ASP A N 1
ATOM 5084 C CA . ASP A 1 637 ? -0.884 46.906 22.859 1 89.31 637 ASP A CA 1
ATOM 5085 C C . ASP A 1 637 ? -1.574 46.562 21.531 1 89.31 637 ASP A C 1
ATOM 5087 O O . ASP A 1 637 ? -2.746 46.188 21.516 1 89.31 637 ASP A O 1
ATOM 5091 N N . GLY A 1 638 ? -0.866 46.75 20.422 1 92.75 638 GLY A N 1
ATOM 5092 C CA . GLY A 1 638 ? -1.495 46.375 19.156 1 92.75 638 GLY A CA 1
ATOM 5093 C C . GLY A 1 638 ? -0.733 46.906 17.953 1 92.75 638 GLY A C 1
ATOM 5094 O O . GLY A 1 638 ? 0.494 46.812 17.906 1 92.75 638 GLY A O 1
ATOM 5095 N N . ILE A 1 639 ? -1.521 47.25 16.953 1 95.81 639 ILE A N 1
ATOM 5096 C CA . ILE A 1 639 ? -0.961 47.719 15.688 1 95.81 639 ILE A CA 1
ATOM 5097 C C . ILE A 1 639 ? -1.774 48.906 15.164 1 95.81 639 ILE A C 1
ATOM 5099 O O . ILE A 1 639 ? -2.992 48.969 15.352 1 95.81 639 ILE A O 1
ATOM 5103 N N . VAL A 1 640 ? -1.099 49.875 14.625 1 96.56 640 VAL A N 1
ATOM 5104 C CA . VAL A 1 640 ? -1.755 51.062 14.102 1 96.56 640 VAL A CA 1
ATOM 5105 C C . VAL A 1 640 ? -1.543 51.156 12.594 1 96.56 640 VAL A C 1
ATOM 5107 O O . VAL A 1 640 ? -0.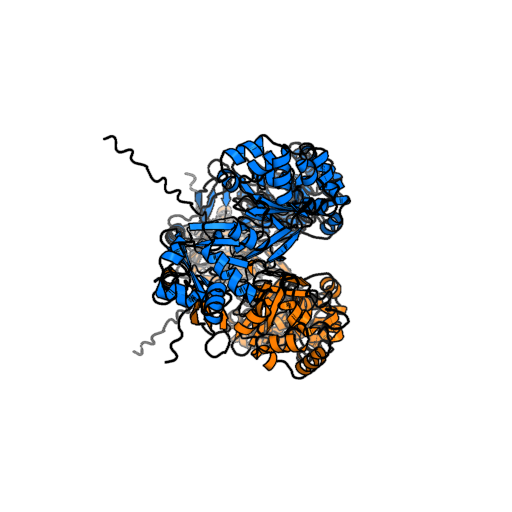421 51 12.109 1 96.56 640 VAL A O 1
ATOM 5110 N N . HIS A 1 641 ? -2.611 51.344 11.898 1 97.75 641 HIS A N 1
ATOM 5111 C CA . HIS A 1 641 ? -2.592 51.656 10.477 1 97.75 641 HIS A CA 1
ATOM 5112 C C . HIS A 1 641 ? -3.045 53.094 10.234 1 97.75 641 HIS A C 1
ATOM 5114 O O . HIS A 1 641 ? -4.172 53.469 10.578 1 97.75 641 HIS A O 1
ATOM 5120 N N . CYS A 1 642 ? -2.225 53.875 9.594 1 97.88 642 CYS A N 1
ATOM 5121 C CA . CYS A 1 642 ? -2.564 55.281 9.305 1 97.88 642 CYS A CA 1
ATOM 5122 C C . CYS A 1 642 ? -3.436 55.375 8.062 1 97.88 642 CYS A C 1
ATOM 5124 O O . CYS A 1 642 ? -3.09 54.844 7.008 1 97.88 642 CYS A O 1
ATOM 5126 N N . ILE A 1 643 ? -4.551 56.094 8.195 1 98 643 ILE A N 1
ATOM 5127 C CA . ILE A 1 643 ? -5.457 56.156 7.051 1 98 643 ILE A CA 1
ATOM 5128 C C . ILE A 1 643 ? -5.684 57.625 6.645 1 98 643 ILE A C 1
ATOM 5130 O O . ILE A 1 643 ? -5.496 58.531 7.457 1 98 643 ILE A O 1
ATOM 5134 N N . ASP A 1 644 ? -6.145 57.844 5.434 1 96.94 644 ASP A N 1
ATOM 5135 C CA . ASP A 1 644 ? -6.234 59.188 4.879 1 96.94 644 ASP A CA 1
ATOM 5136 C C . ASP A 1 644 ? -7.68 59.688 4.867 1 96.94 644 ASP A C 1
ATOM 5138 O O . ASP A 1 644 ? -7.961 60.781 4.395 1 96.94 644 ASP A O 1
ATOM 5142 N N . LYS A 1 645 ? -8.602 58.875 5.312 1 96.38 645 LYS A N 1
ATOM 5143 C CA . LYS A 1 645 ? -10.008 59.219 5.445 1 96.38 645 LYS A CA 1
ATOM 5144 C C . LYS A 1 645 ? -10.609 58.656 6.723 1 96.38 645 LYS A C 1
ATOM 5146 O O . LYS A 1 645 ? -10.242 57.562 7.145 1 96.38 645 LYS A O 1
ATOM 5151 N N . VAL A 1 646 ? -11.484 59.375 7.336 1 96.25 646 VAL A N 1
ATOM 5152 C CA . VAL A 1 646 ? -12.125 58.906 8.555 1 96.25 646 VAL A CA 1
ATOM 5153 C C . VAL A 1 646 ? -13.141 57.812 8.211 1 96.25 646 VAL A C 1
ATOM 5155 O O . VAL A 1 646 ? -13.672 57.781 7.098 1 96.25 646 VAL A O 1
ATOM 5158 N N . LEU A 1 647 ? -13.352 56.938 9.102 1 96.12 647 LEU A N 1
ATOM 5159 C CA . LEU A 1 647 ? -14.359 55.906 8.961 1 96.12 647 LEU A CA 1
ATOM 5160 C C . LEU A 1 647 ? -15.656 56.281 9.664 1 96.12 647 LEU A C 1
ATOM 5162 O O . LEU A 1 647 ? -15.859 55.969 10.836 1 96.12 647 LEU A O 1
ATOM 5166 N N . MET A 1 648 ? -16.531 56.906 8.969 1 92.88 648 MET A N 1
ATOM 5167 C CA . MET A 1 648 ? -17.797 57.375 9.539 1 92.88 648 MET A CA 1
ATOM 5168 C C . MET A 1 648 ? -18.766 56.219 9.711 1 92.88 648 MET A C 1
ATOM 5170 O O . MET A 1 648 ? -18.922 55.375 8.82 1 92.88 648 MET A O 1
ATOM 5174 N N . PRO A 1 649 ? -19.406 56.031 10.93 1 91 649 PRO A N 1
ATOM 5175 C CA . PRO A 1 649 ? -20.438 55 11.102 1 91 649 PRO A CA 1
ATOM 5176 C C . PRO A 1 649 ? -21.609 55.188 10.148 1 91 649 PRO A C 1
ATOM 5178 O O . PRO A 1 649 ? -21.938 56.312 9.781 1 91 649 PRO A O 1
ATOM 5181 N N . LYS A 1 650 ? -22.172 54.031 9.547 1 73.5 650 LYS A N 1
ATOM 5182 C CA . LYS A 1 650 ? -23.312 54.094 8.656 1 73.5 650 LYS A CA 1
ATOM 5183 C C . LYS A 1 650 ? -24.547 54.625 9.398 1 73.5 650 LYS A C 1
ATOM 5185 O O . LYS A 1 650 ? -24.812 54.219 10.539 1 73.5 650 LYS A O 1
ATOM 5190 N N . HIS A 1 651 ? -25.141 55.75 9.039 1 64.19 651 HIS A N 1
ATOM 5191 C CA . HIS A 1 651 ? -26.391 56.281 9.594 1 64.19 651 HIS A CA 1
ATOM 5192 C C . HIS A 1 651 ? -27.547 55.312 9.359 1 64.19 651 HIS A C 1
ATOM 5194 O O . HIS A 1 651 ? -27.766 54.875 8.234 1 64.19 651 HIS A O 1
ATOM 5200 N N . HIS A 1 652 ? -27.812 54.344 10.172 1 47.31 652 HIS A N 1
ATOM 5201 C CA . HIS A 1 652 ? -29.078 53.625 10.016 1 47.31 652 HIS A CA 1
ATOM 5202 C C . HIS A 1 652 ? -30.25 54.594 9.969 1 47.31 652 HIS A C 1
ATOM 5204 O O . HIS A 1 652 ? -30.516 55.312 10.93 1 47.31 652 HIS A O 1
ATOM 5210 N N . ARG A 1 653 ? -30.609 55.188 8.891 1 38.28 653 ARG A N 1
ATOM 5211 C CA . ARG A 1 653 ? -31.922 55.812 8.797 1 38.28 653 ARG A CA 1
ATOM 5212 C C . ARG A 1 653 ? -33.031 54.906 9.32 1 38.28 653 ARG A C 1
ATOM 5214 O O . ARG A 1 653 ? -33.062 53.719 8.961 1 38.28 653 ARG A O 1
ATOM 5221 N N . HIS A 1 654 ? -33.375 55.062 10.57 1 31.39 654 HIS A N 1
ATOM 5222 C CA . HIS A 1 654 ? -34.75 54.656 10.82 1 31.39 654 HIS A CA 1
ATOM 5223 C C . HIS A 1 654 ? -35.656 55 9.641 1 31.39 654 HIS A C 1
ATOM 5225 O O . HIS A 1 654 ? -35.906 56.156 9.375 1 31.39 654 HIS A O 1
ATOM 5231 N N . LEU A 1 655 ? -35.406 54.5 8.453 1 25.8 655 LEU A N 1
ATOM 5232 C CA . LEU A 1 655 ? -36.75 54.438 7.855 1 25.8 655 LEU A CA 1
ATOM 5233 C C . LEU A 1 655 ? -37.656 53.5 8.656 1 25.8 655 LEU A C 1
ATOM 5235 O O . LEU A 1 655 ? -37.188 52.438 9.117 1 25.8 655 LEU A O 1
ATOM 5239 N N . MET B 1 1 ? -39.812 -30.781 -48.969 1 22.98 1 MET B N 1
ATOM 5240 C CA . MET B 1 1 ? -38.656 -29.938 -49.281 1 22.98 1 MET B CA 1
ATOM 5241 C C . MET B 1 1 ? -38.281 -29.078 -48.062 1 22.98 1 MET B C 1
ATOM 5243 O O . MET B 1 1 ? -37.594 -28.062 -48.25 1 22.98 1 MET B O 1
ATOM 5247 N N . GLU B 1 2 ? -38.719 -29.406 -46.875 1 25.94 2 GLU B N 1
ATOM 5248 C CA . GLU B 1 2 ? -38.688 -28.781 -45.562 1 25.94 2 GLU B CA 1
ATOM 5249 C C . GLU B 1 2 ? -37.25 -28.625 -45.062 1 25.94 2 GLU B C 1
ATOM 5251 O O . GLU B 1 2 ? -36.562 -29.625 -44.875 1 25.94 2 GLU B O 1
ATOM 5256 N N . TYR B 1 3 ? -36.562 -27.578 -45.625 1 25.91 3 TYR B N 1
ATOM 5257 C CA . TYR B 1 3 ? -35.156 -27.125 -45.469 1 25.91 3 TYR B CA 1
ATOM 5258 C C . TYR B 1 3 ? -34.875 -26.797 -44 1 25.91 3 TYR B C 1
ATOM 5260 O O . TYR B 1 3 ? -35.469 -25.875 -43.438 1 25.91 3 TYR B O 1
ATOM 5268 N N . LEU B 1 4 ? -34.688 -27.812 -43.156 1 24.95 4 LEU B N 1
ATOM 5269 C CA . LEU B 1 4 ? -34.344 -27.797 -41.719 1 24.95 4 LEU B CA 1
ATOM 5270 C C . LEU B 1 4 ? -33.094 -26.953 -41.469 1 24.95 4 LEU B C 1
ATOM 5272 O O . LEU B 1 4 ? -32 -27.281 -41.969 1 24.95 4 LEU B O 1
ATOM 5276 N N . LEU B 1 5 ? -33.281 -25.609 -41.469 1 24.12 5 LEU B N 1
ATOM 5277 C CA . LEU B 1 5 ? -32.25 -24.594 -41.25 1 24.12 5 LEU B CA 1
ATOM 5278 C C . LEU B 1 5 ? -31.516 -24.844 -39.938 1 24.12 5 LEU B C 1
ATOM 5280 O O . LEU B 1 5 ? -32.156 -24.859 -38.875 1 24.12 5 LEU B O 1
ATOM 5284 N N . HIS B 1 6 ? -30.547 -25.734 -39.875 1 26.66 6 HIS B N 1
ATOM 5285 C CA . HIS B 1 6 ? -29.656 -26.047 -38.781 1 26.66 6 HIS B CA 1
ATOM 5286 C C . HIS B 1 6 ? -28.953 -24.797 -38.25 1 26.66 6 HIS B C 1
ATOM 5288 O O . HIS B 1 6 ? -28.125 -24.203 -38.969 1 26.66 6 HIS B O 1
ATOM 5294 N N . ARG B 1 7 ? -29.609 -23.844 -37.5 1 23.53 7 ARG B N 1
ATOM 5295 C CA . ARG B 1 7 ? -29.016 -22.641 -36.906 1 23.53 7 ARG B CA 1
ATOM 5296 C C . ARG B 1 7 ? -27.859 -23 -35.969 1 23.53 7 ARG B C 1
ATOM 5298 O O . ARG B 1 7 ? -28.031 -23.766 -35.031 1 23.53 7 ARG B O 1
ATOM 5305 N N . LYS B 1 8 ? -26.594 -22.922 -36.5 1 26.5 8 LYS B N 1
ATOM 5306 C CA . LYS B 1 8 ? -25.297 -22.984 -35.812 1 26.5 8 LYS B CA 1
ATOM 5307 C C . LYS B 1 8 ? -25.234 -21.969 -34.688 1 26.5 8 LYS B C 1
ATOM 5309 O O . LYS B 1 8 ? -25.344 -20.766 -34.906 1 26.5 8 LYS B O 1
ATOM 5314 N N . PHE B 1 9 ? -25.766 -22.328 -33.469 1 25.22 9 PHE B N 1
ATOM 5315 C CA . PHE B 1 9 ? -25.594 -21.531 -32.281 1 25.22 9 PHE B CA 1
ATOM 5316 C C . PHE B 1 9 ? -24.109 -21.344 -31.969 1 25.22 9 PHE B C 1
ATOM 5318 O O . PHE B 1 9 ? -23.391 -22.312 -31.734 1 25.22 9 PHE B O 1
ATOM 5325 N N . PHE B 1 10 ? -23.391 -20.469 -32.656 1 25.5 10 PHE B N 1
ATOM 5326 C CA . PHE B 1 10 ? -22.047 -20.031 -32.281 1 25.5 10 PHE B CA 1
ATOM 5327 C C . PHE B 1 10 ? -22 -19.578 -30.844 1 25.5 10 PHE B C 1
ATOM 5329 O O . PHE B 1 10 ? -22.734 -18.656 -30.453 1 25.5 10 PHE B O 1
ATOM 5336 N N . PHE B 1 11 ? -21.812 -20.531 -29.906 1 25.86 11 PHE B N 1
ATOM 5337 C CA . PHE B 1 11 ? -21.484 -20.219 -28.516 1 25.86 11 PHE B CA 1
ATOM 5338 C C . PHE B 1 11 ? -20.281 -19.266 -28.453 1 25.86 11 PHE B C 1
ATOM 5340 O O . PHE B 1 11 ? -19.172 -19.641 -28.844 1 25.86 11 PHE B O 1
ATOM 5347 N N . PHE B 1 12 ? -20.453 -17.969 -28.609 1 26.06 12 PHE B N 1
ATOM 5348 C CA . PHE B 1 12 ? -19.484 -16.953 -28.234 1 26.06 12 PHE B CA 1
ATOM 5349 C C . PHE B 1 12 ? -19.047 -17.125 -26.781 1 26.06 12 PHE B C 1
ATOM 5351 O O . PHE B 1 12 ? -19.859 -16.969 -25.859 1 26.06 12 PHE B O 1
ATOM 5358 N N . LEU B 1 13 ? -18.141 -18.109 -26.547 1 24.66 13 LEU B N 1
ATOM 5359 C CA . LEU B 1 13 ? -17.438 -18.109 -25.266 1 24.66 13 LEU B CA 1
ATOM 5360 C C . LEU B 1 13 ? -16.844 -16.75 -24.969 1 24.66 13 LEU B C 1
ATOM 5362 O O . LEU B 1 13 ? -15.914 -16.312 -25.656 1 24.66 13 LEU B O 1
ATOM 5366 N N . LEU B 1 14 ? -17.656 -15.82 -24.484 1 25.58 14 LEU B N 1
ATOM 5367 C CA . LEU B 1 14 ? -17.156 -14.586 -23.891 1 25.58 14 LEU B CA 1
ATOM 5368 C C . LEU B 1 14 ? -16.156 -14.883 -22.781 1 25.58 14 LEU B C 1
ATOM 5370 O O . LEU B 1 14 ? -16.516 -15.445 -21.734 1 25.58 14 LEU B O 1
ATOM 5374 N N . LEU B 1 15 ? -14.906 -15.227 -23.141 1 25.28 15 LEU B N 1
ATOM 5375 C CA . LEU B 1 15 ? -13.82 -15.156 -22.156 1 25.28 15 LEU B CA 1
ATOM 5376 C C . LEU B 1 15 ? -13.883 -13.859 -21.359 1 25.28 15 LEU B C 1
ATOM 5378 O O . LEU B 1 15 ? -13.75 -12.773 -21.938 1 25.28 15 LEU B O 1
ATOM 5382 N N . THR B 1 16 ? -14.688 -13.875 -20.328 1 27.31 16 THR B N 1
ATOM 5383 C CA . THR B 1 16 ? -14.656 -12.789 -19.359 1 27.31 16 THR B CA 1
ATOM 5384 C C . THR B 1 16 ? -13.234 -12.539 -18.859 1 27.31 16 THR B C 1
ATOM 5386 O O . THR B 1 16 ? -12.633 -13.406 -18.234 1 27.31 16 THR B O 1
ATOM 5389 N N . LEU B 1 17 ? -12.375 -11.891 -19.625 1 26.52 17 LEU B N 1
ATOM 5390 C CA . LEU B 1 17 ? -11.18 -11.266 -19.062 1 26.52 17 LEU B CA 1
ATOM 5391 C C . LEU B 1 17 ? -11.5 -10.57 -17.734 1 26.52 17 LEU B C 1
ATOM 5393 O O . LEU B 1 17 ? -12.344 -9.672 -17.688 1 26.52 17 LEU B O 1
ATOM 5397 N N . SER B 1 18 ? -11.383 -11.406 -16.688 1 27.56 18 SER B N 1
ATOM 5398 C CA . SER B 1 18 ? -11.414 -10.773 -15.375 1 27.56 18 SER B CA 1
ATOM 5399 C C . SER B 1 18 ? -10.57 -9.508 -15.352 1 27.56 18 SER B C 1
ATOM 5401 O O . SER B 1 18 ? -9.336 -9.57 -15.43 1 27.56 18 SER B O 1
ATOM 5403 N N . ALA B 1 19 ? -11.023 -8.5 -15.938 1 30.27 19 ALA B N 1
ATOM 5404 C CA . ALA B 1 19 ? -10.43 -7.172 -15.773 1 30.27 19 ALA B CA 1
ATOM 5405 C C . ALA B 1 19 ? -10.195 -6.863 -14.297 1 30.27 19 ALA B C 1
ATOM 5407 O O . ALA B 1 19 ? -11.141 -6.836 -13.5 1 30.27 19 ALA B O 1
ATOM 5408 N N . ASN B 1 20 ? -9.086 -7.254 -13.742 1 30.44 20 ASN B N 1
ATOM 5409 C CA . ASN B 1 20 ? -8.719 -6.633 -12.469 1 30.44 20 ASN B CA 1
ATOM 5410 C C . ASN B 1 20 ? -9.07 -5.148 -12.445 1 30.44 20 ASN B C 1
ATOM 5412 O O . ASN B 1 20 ? -8.711 -4.406 -13.367 1 30.44 20 ASN B O 1
ATOM 5416 N N . PRO B 1 21 ? -10.148 -4.832 -11.766 1 31.31 21 PRO B N 1
ATOM 5417 C CA . PRO B 1 21 ? -10.438 -3.398 -11.727 1 31.31 21 PRO B CA 1
ATOM 5418 C C . PRO B 1 21 ? -9.203 -2.555 -11.406 1 31.31 21 PRO B C 1
ATOM 5420 O O . PRO B 1 21 ? -8.594 -2.725 -10.344 1 31.31 21 PRO B O 1
ATOM 5423 N N . VAL B 1 22 ? -8.367 -2.291 -12.367 1 32.47 22 VAL B N 1
ATOM 5424 C CA . VAL B 1 22 ? -7.418 -1.192 -12.219 1 32.47 22 VAL B CA 1
ATOM 5425 C C . VAL B 1 22 ? -8.078 -0.037 -11.469 1 32.47 22 VAL B C 1
ATOM 5427 O O . VAL B 1 22 ? -9.172 0.408 -11.836 1 32.47 22 VAL B O 1
ATOM 5430 N N . ILE B 1 23 ? -7.848 0.071 -10.266 1 34.09 23 ILE B N 1
ATOM 5431 C CA . ILE B 1 23 ? -8.18 1.351 -9.648 1 34.09 23 ILE B CA 1
ATOM 5432 C C . ILE B 1 23 ? -7.891 2.486 -10.625 1 34.09 23 ILE B C 1
ATOM 5434 O O . ILE B 1 23 ? -6.738 2.723 -10.992 1 34.09 23 ILE B O 1
ATOM 5438 N N . GLN B 1 24 ? -8.758 2.754 -11.578 1 34.72 24 GLN B N 1
ATOM 5439 C CA . GLN B 1 24 ? -8.742 3.898 -12.484 1 34.72 24 GLN B CA 1
ATOM 5440 C C . GLN B 1 24 ? -8.484 5.199 -11.727 1 34.72 24 GLN B C 1
ATOM 5442 O O . GLN B 1 24 ? -9.305 5.617 -10.906 1 34.72 24 GLN B O 1
ATOM 5447 N N . CYS B 1 25 ? -7.32 5.41 -11.273 1 42.31 25 CYS B N 1
ATOM 5448 C CA . CYS B 1 25 ? -7.07 6.809 -10.945 1 42.31 25 CYS B CA 1
ATOM 5449 C C . CYS B 1 25 ? -7.629 7.73 -12.016 1 42.31 25 CYS B C 1
ATOM 5451 O O . CYS B 1 25 ? -7.035 7.875 -13.086 1 42.31 25 CYS B O 1
ATOM 5453 N N . ARG B 1 26 ? -8.914 7.918 -12.094 1 51.03 26 ARG B N 1
ATOM 5454 C CA . ARG B 1 26 ? -9.602 8.672 -13.141 1 51.03 26 ARG B CA 1
ATOM 5455 C C . ARG B 1 26 ? -9.148 10.125 -13.156 1 51.03 26 ARG B C 1
ATOM 5457 O O . ARG B 1 26 ? -9.312 10.844 -12.164 1 51.03 26 ARG B O 1
ATOM 5464 N N . ARG B 1 27 ? -8.188 10.484 -13.945 1 67.5 27 ARG B N 1
ATOM 5465 C CA . ARG B 1 27 ? -7.91 11.883 -14.266 1 67.5 27 ARG B CA 1
ATOM 5466 C C . ARG B 1 27 ? -9.203 12.656 -14.477 1 67.5 27 ARG B C 1
ATOM 5468 O O . ARG B 1 27 ? -10.133 12.172 -15.125 1 67.5 27 ARG B O 1
ATOM 5475 N N . ILE B 1 28 ? -9.367 13.711 -13.625 1 79.75 28 ILE B N 1
ATOM 5476 C CA . ILE B 1 28 ? -10.539 14.562 -13.789 1 79.75 28 ILE B CA 1
ATOM 5477 C C . ILE B 1 28 ? -10.602 15.086 -15.227 1 79.75 28 ILE B C 1
ATOM 5479 O O . ILE B 1 28 ? -9.641 15.688 -15.719 1 79.75 28 ILE B O 1
ATOM 5483 N N . PRO B 1 29 ? -11.57 14.75 -15.922 1 83.88 29 PRO B N 1
ATOM 5484 C CA . PRO B 1 29 ? -11.68 15.219 -17.297 1 83.88 29 PRO B CA 1
ATOM 5485 C C . PRO B 1 29 ? -11.602 16.734 -17.422 1 83.88 29 PRO B C 1
ATOM 5487 O O . PRO B 1 29 ? -11.977 17.453 -16.5 1 83.88 29 PRO B O 1
ATOM 5490 N N . ARG B 1 30 ? -11.203 17.234 -18.547 1 85.81 30 ARG B N 1
ATOM 5491 C CA . ARG B 1 30 ? -10.984 18.656 -18.781 1 85.81 30 ARG B CA 1
ATOM 5492 C C . ARG B 1 30 ? -12.281 19.438 -18.656 1 85.81 30 ARG B C 1
ATOM 5494 O O . ARG B 1 30 ? -12.281 20.578 -18.188 1 85.81 30 ARG B O 1
ATOM 5501 N N . TRP B 1 31 ? -13.328 18.875 -19.125 1 88.5 31 TRP B N 1
ATOM 5502 C CA . TRP B 1 31 ? -14.602 19.578 -19.062 1 88.5 31 TRP B CA 1
ATOM 5503 C C . TRP B 1 31 ? -14.992 19.844 -17.609 1 88.5 31 TRP B C 1
ATOM 5505 O O . TRP B 1 31 ? -15.562 20.891 -17.297 1 88.5 31 TRP B O 1
ATOM 5515 N N . HIS B 1 32 ? -14.734 18.938 -16.75 1 88.06 32 HIS B N 1
ATOM 5516 C CA . HIS B 1 32 ? -15.055 19.125 -15.336 1 88.06 32 HIS B CA 1
ATOM 5517 C C . HIS B 1 32 ? -14.164 20.172 -14.695 1 88.06 32 HIS B C 1
ATOM 5519 O O . HIS B 1 32 ? -14.617 20.938 -13.836 1 88.06 32 HIS B O 1
ATOM 5525 N N . ILE B 1 33 ? -12.93 20.156 -15.109 1 89.88 33 ILE B N 1
ATOM 5526 C CA . ILE B 1 33 ? -12 21.172 -14.609 1 89.88 33 ILE B CA 1
ATOM 5527 C C . ILE B 1 33 ? -12.508 22.562 -14.984 1 89.88 33 ILE B C 1
ATOM 5529 O O . ILE B 1 33 ? -12.531 23.469 -14.148 1 89.88 33 ILE B O 1
ATOM 5533 N N . LYS B 1 34 ? -12.977 22.672 -16.203 1 91.5 34 LYS B N 1
ATOM 5534 C CA . LYS B 1 34 ? -13.492 23.938 -16.672 1 91.5 34 LYS B CA 1
ATOM 5535 C C . LYS B 1 34 ? -14.75 24.344 -15.914 1 91.5 34 LYS B C 1
ATOM 5537 O O . LYS B 1 34 ? -14.914 25.516 -15.562 1 91.5 34 LYS B O 1
ATOM 5542 N N . MET B 1 35 ? -15.578 23.453 -15.711 1 91.62 35 MET B N 1
ATOM 5543 C CA . MET B 1 35 ? -16.812 23.719 -14.969 1 91.62 35 MET B CA 1
ATOM 5544 C C . MET B 1 35 ? -16.5 24.156 -13.547 1 91.62 35 MET B C 1
ATOM 5546 O O . MET B 1 35 ? -17.125 25.094 -13.031 1 91.62 35 MET B O 1
ATOM 5550 N N . ALA B 1 36 ? -15.578 23.5 -12.906 1 92.38 36 ALA B N 1
ATOM 5551 C CA . ALA B 1 36 ? -15.188 23.844 -11.539 1 92.38 36 ALA B CA 1
ATOM 5552 C C . ALA B 1 36 ? -14.555 25.234 -11.484 1 92.38 36 ALA B C 1
ATOM 5554 O O . ALA B 1 36 ? -14.828 26 -10.562 1 92.38 36 ALA B O 1
ATOM 5555 N N . GLN B 1 37 ? -13.75 25.484 -12.469 1 92.56 37 GLN B N 1
ATOM 5556 C CA . GLN B 1 37 ? -13.094 26.797 -12.531 1 92.56 37 GLN B CA 1
ATOM 5557 C C . GLN B 1 37 ? -14.102 27.906 -12.75 1 92.56 37 GLN B C 1
ATOM 5559 O O . GLN B 1 37 ? -13.93 29.016 -12.242 1 92.56 37 GLN B O 1
ATOM 5564 N N . SER B 1 38 ? -15.156 27.625 -13.469 1 93.06 38 SER B N 1
ATOM 5565 C CA . SER B 1 38 ? -16.172 28.625 -13.789 1 93.06 38 SER B CA 1
ATOM 5566 C C . SER B 1 38 ? -16.938 29.047 -12.547 1 93.06 38 SER B C 1
ATOM 5568 O O . SER B 1 38 ? -17.594 30.094 -12.539 1 93.06 38 SER B O 1
ATOM 5570 N N . GLN B 1 39 ? -16.828 28.266 -11.461 1 93.06 39 GLN B N 1
ATOM 5571 C CA . GLN B 1 39 ? -17.547 28.594 -10.227 1 93.06 39 GLN B CA 1
ATOM 5572 C C . GLN B 1 39 ? -16.875 29.75 -9.484 1 93.06 39 GLN B C 1
ATOM 5574 O O . GLN B 1 39 ? -17.453 30.312 -8.562 1 93.06 39 GLN B O 1
ATOM 5579 N N . GLY B 1 40 ? -15.633 30.094 -9.914 1 93.31 40 GLY B N 1
ATOM 5580 C CA . GLY B 1 40 ? -14.945 31.219 -9.305 1 93.31 40 GLY B CA 1
ATOM 5581 C C . GLY B 1 40 ? -14 30.797 -8.188 1 93.31 40 GLY B C 1
ATOM 5582 O O . GLY B 1 40 ? -13.906 29.625 -7.855 1 93.31 40 GLY B O 1
ATOM 5583 N N . PRO B 1 41 ? -13.32 31.75 -7.621 1 94.31 41 PRO B N 1
ATOM 5584 C CA . PRO B 1 41 ? -12.328 31.438 -6.586 1 94.31 41 PRO B CA 1
ATOM 5585 C C . PRO B 1 41 ? -12.969 31.016 -5.266 1 94.31 41 PRO B C 1
ATOM 5587 O O . PRO B 1 41 ? -14.055 31.5 -4.918 1 94.31 41 PRO B O 1
ATOM 5590 N N . ASN B 1 42 ? -12.312 30.156 -4.559 1 96 42 ASN B N 1
ATOM 5591 C CA . ASN B 1 42 ? -12.648 29.734 -3.205 1 96 42 ASN B CA 1
ATOM 5592 C C . ASN B 1 42 ? -14.023 29.078 -3.152 1 96 42 ASN B C 1
ATOM 5594 O O . ASN B 1 42 ? -14.789 29.297 -2.211 1 96 42 ASN B O 1
ATOM 5598 N N . THR B 1 43 ? -14.398 28.469 -4.246 1 96.94 43 THR B N 1
ATOM 5599 C CA . THR B 1 43 ? -15.578 27.625 -4.297 1 96.94 43 THR B CA 1
ATOM 5600 C C . THR B 1 43 ? -15.195 26.156 -4.156 1 96.94 43 THR B C 1
ATOM 5602 O O . THR B 1 43 ? -14.164 25.719 -4.684 1 96.94 43 THR B O 1
ATOM 5605 N N . CYS B 1 44 ? -15.992 25.438 -3.426 1 96.62 44 CYS B N 1
ATOM 5606 C CA . CYS B 1 44 ? -15.672 24.047 -3.168 1 96.62 44 CYS B CA 1
ATOM 5607 C C . CYS B 1 44 ? -16.875 23.141 -3.459 1 96.62 44 CYS B C 1
ATOM 5609 O O . CYS B 1 44 ? -18.016 23.578 -3.361 1 96.62 44 CYS B O 1
ATOM 5611 N N . ALA B 1 45 ? -16.578 21.906 -3.744 1 96.25 45 ALA B N 1
ATOM 5612 C CA . ALA B 1 45 ? -17.609 20.938 -4.105 1 96.25 45 ALA B CA 1
ATOM 5613 C C . ALA B 1 45 ? -18.234 20.312 -2.863 1 96.25 45 ALA B C 1
ATOM 5615 O O . ALA B 1 45 ? -17.531 20 -1.896 1 96.25 45 ALA B O 1
ATOM 5616 N N . VAL B 1 46 ? -19.5 20.203 -2.822 1 96.88 46 VAL B N 1
ATOM 5617 C CA . VAL B 1 46 ? -20.281 19.453 -1.843 1 96.88 46 VAL B CA 1
ATOM 5618 C C . VAL B 1 46 ? -20.922 18.234 -2.512 1 96.88 46 VAL B C 1
ATOM 5620 O O . VAL B 1 46 ? -21.672 18.375 -3.477 1 96.88 46 VAL B O 1
ATOM 5623 N N . GLU B 1 47 ? -20.562 17.125 -2.002 1 96.38 47 GLU B N 1
ATOM 5624 C CA . GLU B 1 47 ? -21.094 15.875 -2.539 1 96.38 47 GLU B CA 1
ATOM 5625 C C . GLU B 1 47 ? -22.359 15.453 -1.794 1 96.38 47 GLU B C 1
ATOM 5627 O O . GLU B 1 47 ? -22.359 15.32 -0.567 1 96.38 47 GLU B O 1
ATOM 5632 N N . GLU B 1 48 ? -23.406 15.227 -2.502 1 96.75 48 GLU B N 1
ATOM 5633 C CA . GLU B 1 48 ? -24.688 14.844 -1.913 1 96.75 48 GLU B CA 1
ATOM 5634 C C . GLU B 1 48 ? -25.156 13.484 -2.422 1 96.75 48 GLU B C 1
ATOM 5636 O O . GLU B 1 48 ? -24.953 13.156 -3.594 1 96.75 48 GLU B O 1
ATOM 5641 N N . VAL B 1 49 ? -25.734 12.703 -1.538 1 94.81 49 VAL B N 1
ATOM 5642 C CA . VAL B 1 49 ? -26.281 11.398 -1.896 1 94.81 49 VAL B CA 1
ATOM 5643 C C . VAL B 1 49 ? -27.797 11.5 -2.018 1 94.81 49 VAL B C 1
ATOM 5645 O O . VAL B 1 49 ? -28.516 11.5 -1.011 1 94.81 49 VAL B O 1
ATOM 5648 N N . PRO B 1 50 ? -28.266 11.531 -3.209 1 94.38 50 PRO B N 1
ATOM 5649 C CA . PRO B 1 50 ? -29.703 11.703 -3.391 1 94.38 50 PRO B CA 1
ATOM 5650 C C . PRO B 1 50 ? -30.531 10.656 -2.646 1 94.38 50 PRO B C 1
ATOM 5652 O O . PRO B 1 50 ? -30.141 9.484 -2.6 1 94.38 50 PRO B O 1
ATOM 5655 N N . GLY B 1 51 ? -31.578 11.109 -2.059 1 90.81 51 GLY B N 1
ATOM 5656 C CA . GLY B 1 51 ? -32.469 10.195 -1.359 1 90.81 51 GLY B CA 1
ATOM 5657 C C . GLY B 1 51 ? -32.125 10.016 0.105 1 90.81 51 GLY B C 1
ATOM 5658 O O . GLY B 1 51 ? -32.844 9.352 0.852 1 90.81 51 GLY B O 1
ATOM 5659 N N . THR B 1 52 ? -30.969 10.516 0.439 1 88.38 52 THR B N 1
ATOM 5660 C CA . THR B 1 52 ? -30.547 10.469 1.833 1 88.38 52 THR B CA 1
ATOM 5661 C C . THR B 1 52 ? -30.219 11.867 2.348 1 88.38 52 THR B C 1
ATOM 5663 O O . THR B 1 52 ? -30.297 12.844 1.595 1 88.38 52 THR B O 1
ATOM 5666 N N . ASN B 1 53 ? -29.938 11.984 3.561 1 87.38 53 ASN B N 1
ATOM 5667 C CA . ASN B 1 53 ? -29.531 13.258 4.152 1 87.38 53 ASN B CA 1
ATOM 5668 C C . ASN B 1 53 ? -28.016 13.367 4.258 1 87.38 53 ASN B C 1
ATOM 5670 O O . ASN B 1 53 ? -27.5 14.266 4.922 1 87.38 53 ASN B O 1
ATOM 5674 N N . LYS B 1 54 ? -27.375 12.508 3.535 1 90.88 54 LYS B N 1
ATOM 5675 C CA . LYS B 1 54 ? -25.922 12.5 3.637 1 90.88 54 LYS B CA 1
ATOM 5676 C C . LYS B 1 54 ? -25.297 13.516 2.682 1 90.88 54 LYS B C 1
ATOM 5678 O O . LYS B 1 54 ? -25.594 13.508 1.485 1 90.88 54 LYS B O 1
ATOM 5683 N N . LYS B 1 55 ? -24.562 14.375 3.211 1 94.88 55 LYS B N 1
ATOM 5684 C CA . LYS B 1 55 ? -23.797 15.383 2.48 1 94.88 55 LYS B CA 1
ATOM 5685 C C . LYS B 1 55 ? -22.344 15.422 2.961 1 94.88 55 LYS B C 1
ATOM 5687 O O . LYS B 1 55 ? -22.078 15.297 4.156 1 94.88 55 LYS B O 1
ATOM 5692 N N . PHE B 1 56 ? -21.453 15.594 2 1 95.06 56 PHE B N 1
ATOM 5693 C CA . PHE B 1 56 ? -20.031 15.664 2.342 1 95.06 56 PHE B CA 1
ATOM 5694 C C . PHE B 1 56 ? -19.406 16.938 1.791 1 95.06 56 PHE B C 1
ATOM 5696 O O . PHE B 1 56 ? -19.359 17.141 0.576 1 95.06 56 PHE B O 1
ATOM 5703 N N . TRP B 1 57 ? -18.984 17.75 2.646 1 95.56 57 TRP B N 1
ATOM 5704 C CA . TRP B 1 57 ? -18.234 18.938 2.254 1 95.56 57 TRP B CA 1
ATOM 5705 C C . TRP B 1 57 ? -16.766 18.594 2.006 1 95.56 57 TRP B C 1
ATOM 5707 O O . TRP B 1 57 ? -16 18.422 2.953 1 95.56 57 TRP B O 1
ATOM 5717 N N . THR B 1 58 ? -16.328 18.594 0.792 1 91.88 58 THR B N 1
ATOM 5718 C CA . THR B 1 58 ? -15.008 18.094 0.414 1 91.88 58 THR B CA 1
ATOM 5719 C C . THR B 1 58 ? -13.93 19.141 0.679 1 91.88 58 THR B C 1
ATOM 5721 O O . THR B 1 58 ? -12.75 18.812 0.793 1 91.88 58 THR B O 1
ATOM 5724 N N . GLU B 1 59 ? -14.305 20.391 0.688 1 91 59 GLU B N 1
ATOM 5725 C CA . GLU B 1 59 ? -13.391 21.531 0.79 1 91 59 GLU B CA 1
ATOM 5726 C C . GLU B 1 59 ? -12.375 21.516 -0.349 1 91 59 GLU B C 1
ATOM 5728 O O . GLU B 1 59 ? -11.25 21.984 -0.182 1 91 59 GLU B O 1
ATOM 5733 N N . CYS B 1 60 ? -12.742 20.906 -1.424 1 89.69 60 CYS B N 1
ATOM 5734 C CA . CYS B 1 60 ? -11.945 20.844 -2.646 1 89.69 60 CYS B CA 1
ATOM 5735 C C . CYS B 1 60 ? -12.742 21.359 -3.84 1 89.69 60 CYS B C 1
ATOM 5737 O O . CYS B 1 60 ? -13.938 21.094 -3.957 1 89.69 60 CYS B O 1
ATOM 5739 N N . LYS B 1 61 ? -12.031 22.062 -4.645 1 89.81 61 LYS B N 1
ATOM 5740 C CA . LYS B 1 61 ? -12.695 22.594 -5.832 1 89.81 61 LYS B CA 1
ATOM 5741 C C . LYS B 1 61 ? -12.922 21.5 -6.871 1 89.81 61 LYS B C 1
ATOM 5743 O O . LYS B 1 61 ? -13.969 21.453 -7.516 1 89.81 61 LYS B O 1
ATOM 5748 N N . TYR B 1 62 ? -11.961 20.703 -7.004 1 91.88 62 TYR B N 1
ATOM 5749 C CA . TYR B 1 62 ? -12 19.672 -8.039 1 91.88 62 TYR B CA 1
ATOM 5750 C C . TYR B 1 62 ? -12.383 18.328 -7.449 1 91.88 62 TYR B C 1
ATOM 5752 O O . TYR B 1 62 ? -11.539 17.625 -6.867 1 91.88 62 TYR B O 1
ATOM 5760 N N . TRP B 1 63 ? -13.664 18 -7.543 1 92.31 63 TRP B N 1
ATOM 5761 C CA . TRP B 1 63 ? -14.234 16.781 -7.008 1 92.31 63 TRP B CA 1
ATOM 5762 C C . TRP B 1 63 ? -15.25 16.172 -7.977 1 92.31 63 TRP B C 1
ATOM 5764 O O . TRP B 1 63 ? -16.219 16.844 -8.367 1 92.31 63 TRP B O 1
ATOM 5774 N N . MET B 1 64 ? -15.023 14.938 -8.328 1 89.69 64 MET B N 1
ATOM 5775 C CA . MET B 1 64 ? -15.93 14.289 -9.273 1 89.69 64 MET B CA 1
ATOM 5776 C C . MET B 1 64 ? -16.984 13.461 -8.531 1 89.69 64 MET B C 1
ATOM 5778 O O . MET B 1 64 ? -16.703 12.906 -7.469 1 89.69 64 MET B O 1
ATOM 5782 N N . ASN B 1 65 ? -18.172 13.453 -9.141 1 89.75 65 ASN B N 1
ATOM 5783 C CA . ASN B 1 65 ? -19.203 12.594 -8.57 1 89.75 65 ASN B CA 1
ATOM 5784 C C . ASN B 1 65 ? -18.812 11.125 -8.625 1 89.75 65 ASN B C 1
ATOM 5786 O O . ASN B 1 65 ? -18.047 10.719 -9.5 1 89.75 65 ASN B O 1
ATOM 5790 N N . ARG B 1 66 ? -19.266 10.375 -7.68 1 92.25 66 ARG B N 1
ATOM 5791 C CA . ARG B 1 66 ? -18.984 8.945 -7.578 1 92.25 66 ARG B CA 1
ATOM 5792 C C . ARG B 1 66 ? -20.219 8.172 -7.133 1 92.25 66 ARG B C 1
ATOM 5794 O O . ARG B 1 66 ? -21.328 8.719 -7.121 1 92.25 66 ARG B O 1
ATOM 5801 N N . GLU B 1 67 ? -20.078 6.891 -6.996 1 93.31 67 GLU B N 1
ATOM 5802 C CA . GLU B 1 67 ? -21.156 6.039 -6.492 1 93.31 67 GLU B CA 1
ATOM 5803 C C . GLU B 1 67 ? -20.906 5.645 -5.039 1 93.31 67 GLU B C 1
ATOM 5805 O O . GLU B 1 67 ? -19.812 5.203 -4.684 1 93.31 67 GLU B O 1
ATOM 5810 N N . ILE B 1 68 ? -21.891 5.953 -4.238 1 95 68 ILE B N 1
ATOM 5811 C CA . ILE B 1 68 ? -21.812 5.559 -2.836 1 95 68 ILE B CA 1
ATOM 5812 C C . ILE B 1 68 ? -22.938 4.57 -2.516 1 95 68 ILE B C 1
ATOM 5814 O O . ILE B 1 68 ? -24.109 4.945 -2.477 1 95 68 ILE B O 1
ATOM 5818 N N . CYS B 1 69 ? -22.547 3.293 -2.355 1 94.88 69 CYS B N 1
ATOM 5819 C CA . CYS B 1 69 ? -23.453 2.205 -2.014 1 94.88 69 CYS B CA 1
ATOM 5820 C C . CYS B 1 69 ? -24.562 2.082 -3.047 1 94.88 69 CYS B C 1
ATOM 5822 O O . CYS B 1 69 ? -25.734 1.988 -2.691 1 94.88 69 CYS B O 1
ATOM 5824 N N . GLY B 1 70 ? -24.219 2.252 -4.246 1 92.69 70 GLY B N 1
ATOM 5825 C CA . GLY B 1 70 ? -25.141 2.006 -5.352 1 92.69 70 GLY B CA 1
ATOM 5826 C C . GLY B 1 70 ? -25.875 3.252 -5.809 1 92.69 70 GLY B C 1
ATOM 5827 O O . GLY B 1 70 ? -26.672 3.199 -6.742 1 92.69 70 GLY B O 1
ATOM 5828 N N . VAL B 1 71 ? -25.609 4.402 -5.152 1 95 71 VAL B N 1
ATOM 5829 C CA . VAL B 1 71 ? -26.297 5.645 -5.512 1 95 71 VAL B CA 1
ATOM 5830 C C . VAL B 1 71 ? -25.297 6.625 -6.117 1 95 71 VAL B C 1
ATOM 5832 O O . VAL B 1 71 ? -24.266 6.941 -5.5 1 95 71 VAL B O 1
ATOM 5835 N N . LYS B 1 72 ? -25.625 7.094 -7.277 1 95.25 72 LYS B N 1
ATOM 5836 C CA . LYS B 1 72 ? -24.781 8.117 -7.902 1 95.25 72 LYS B CA 1
ATOM 5837 C C . LYS B 1 72 ? -24.938 9.461 -7.191 1 95.25 72 LYS B C 1
ATOM 5839 O O . LYS B 1 72 ? -26.047 9.953 -7.016 1 95.25 72 LYS B O 1
ATOM 5844 N N . THR B 1 73 ? -23.828 10.023 -6.855 1 96 73 THR B N 1
ATOM 5845 C CA . THR B 1 73 ? -23.875 11.258 -6.086 1 96 73 THR B CA 1
ATOM 5846 C C . THR B 1 73 ? -24 12.469 -7.008 1 96 73 THR B C 1
ATOM 5848 O O . THR B 1 73 ? -23.797 12.352 -8.219 1 96 73 THR B O 1
ATOM 5851 N N . VAL B 1 74 ? -24.406 13.594 -6.395 1 96.38 74 VAL B N 1
ATOM 5852 C CA . VAL B 1 74 ? -24.516 14.859 -7.105 1 96.38 74 VAL B CA 1
ATOM 5853 C C . VAL B 1 74 ? -23.578 15.891 -6.461 1 96.38 74 VAL B C 1
ATOM 5855 O O . VAL B 1 74 ? -23.438 15.922 -5.238 1 96.38 74 VAL B O 1
ATOM 5858 N N . ILE B 1 75 ? -22.984 16.703 -7.371 1 95.19 75 ILE B N 1
ATOM 5859 C CA . ILE B 1 75 ? -22.031 17.703 -6.887 1 95.19 75 ILE B CA 1
ATOM 5860 C C . ILE B 1 75 ? -22.672 19.094 -6.949 1 95.19 75 ILE B C 1
ATOM 5862 O O . ILE B 1 75 ? -23.266 19.469 -7.969 1 95.19 75 ILE B O 1
ATOM 5866 N N . ARG B 1 76 ? -22.625 19.734 -5.84 1 95.25 76 ARG B N 1
ATOM 5867 C CA . ARG B 1 76 ? -23 21.156 -5.758 1 95.25 76 ARG B CA 1
ATOM 5868 C C . ARG B 1 76 ? -21.828 22 -5.25 1 95.25 76 ARG B C 1
ATOM 5870 O O . ARG B 1 76 ? -20.953 21.484 -4.551 1 95.25 76 ARG B O 1
ATOM 5877 N N . TYR B 1 77 ? -21.797 23.25 -5.66 1 95.56 77 TYR B N 1
ATOM 5878 C CA . TYR B 1 77 ? -20.703 24.125 -5.223 1 95.56 77 TYR B CA 1
ATOM 5879 C C . TYR B 1 77 ? -21.203 25.156 -4.215 1 95.56 77 TYR B C 1
ATOM 5881 O O . TYR B 1 77 ? -22.312 25.688 -4.352 1 95.56 77 TYR B O 1
ATOM 5889 N N . GLU B 1 78 ? -20.469 25.328 -3.234 1 96.25 78 GLU B N 1
ATOM 5890 C CA . GLU B 1 78 ? -20.625 26.375 -2.229 1 96.25 78 GLU B CA 1
ATOM 5891 C C . GLU B 1 78 ? -19.281 27.047 -1.906 1 96.25 78 GLU B C 1
ATOM 5893 O O . GLU B 1 78 ? -18.234 26.609 -2.396 1 96.25 78 GLU B O 1
ATOM 5898 N N . CYS B 1 79 ? -19.359 28.156 -1.228 1 96.81 79 CYS B N 1
ATOM 5899 C CA . CYS B 1 79 ? -18.109 28.766 -0.797 1 96.81 79 CYS B CA 1
ATOM 5900 C C . CYS B 1 79 ? -17.344 27.844 0.133 1 96.81 79 CYS B C 1
ATOM 5902 O O . CYS B 1 79 ? -17.938 27.172 0.987 1 96.81 79 CYS B O 1
ATOM 5904 N N . CYS B 1 80 ? -16.078 27.797 -0.07 1 95.94 80 CYS B N 1
ATOM 5905 C CA . CYS B 1 80 ? -15.227 27.047 0.843 1 95.94 80 CYS B CA 1
ATOM 5906 C C . CYS B 1 80 ? -15.312 27.609 2.258 1 95.94 80 CYS B C 1
ATOM 5908 O O . CYS B 1 80 ? -15.867 28.688 2.469 1 95.94 80 CYS B O 1
ATOM 5910 N N . GLU B 1 81 ? -14.766 26.797 3.154 1 94.19 81 GLU B N 1
ATOM 5911 C CA . GLU B 1 81 ? -14.734 27.25 4.547 1 94.19 81 GLU B CA 1
ATOM 5912 C C . GLU B 1 81 ? -14.062 28.609 4.68 1 94.19 81 GLU B C 1
ATOM 5914 O O . GLU B 1 81 ? -12.984 28.828 4.129 1 94.19 81 GLU B O 1
ATOM 5919 N N . GLY B 1 82 ? -14.758 29.531 5.387 1 94.81 82 GLY B N 1
ATOM 5920 C CA . GLY B 1 82 ? -14.172 30.812 5.715 1 94.81 82 GLY B CA 1
ATOM 5921 C C . GLY B 1 82 ? -14.414 31.875 4.656 1 94.81 82 GLY B C 1
ATOM 5922 O O . GLY B 1 82 ? -14.078 33.031 4.844 1 94.81 82 GLY B O 1
ATOM 5923 N N . PHE B 1 83 ? -15.039 31.531 3.557 1 96.56 83 PHE B N 1
ATOM 5924 C CA . PHE B 1 83 ? -15.25 32.469 2.463 1 96.56 83 PHE B CA 1
ATOM 5925 C C . PHE B 1 83 ? -16.734 32.688 2.217 1 96.56 83 PHE B C 1
ATOM 5927 O O . PHE B 1 83 ? -17.578 31.906 2.674 1 96.56 83 PHE B O 1
ATOM 5934 N N . GLN B 1 84 ? -17.031 33.812 1.624 1 96.19 84 GLN B N 1
ATOM 5935 C CA . GLN B 1 84 ? -18.406 34.156 1.313 1 96.19 84 GLN B CA 1
ATOM 5936 C C . GLN B 1 84 ? -18.5 34.938 0.002 1 96.19 84 GLN B C 1
ATOM 5938 O O . GLN B 1 84 ? -17.484 35.406 -0.515 1 96.19 84 GLN B O 1
ATOM 5943 N N . GLN B 1 85 ? -19.672 35 -0.514 1 96.06 85 GLN B N 1
ATOM 5944 C CA . GLN B 1 85 ? -19.875 35.75 -1.756 1 96.06 85 GLN B CA 1
ATOM 5945 C C . GLN B 1 85 ? -19.906 37.25 -1.507 1 96.06 85 GLN B C 1
ATOM 5947 O O . GLN B 1 85 ? -20.344 37.688 -0.447 1 96.06 85 GLN B O 1
ATOM 5952 N N . VAL B 1 86 ? -19.359 37.906 -2.361 1 94.69 86 VAL B N 1
ATOM 5953 C CA . VAL B 1 86 ? -19.406 39.375 -2.373 1 94.69 86 VAL B CA 1
ATOM 5954 C C . VAL B 1 86 ? -20.188 39.844 -3.592 1 94.69 86 VAL B C 1
ATOM 5956 O O . VAL B 1 86 ? -20.047 39.281 -4.684 1 94.69 86 VAL B O 1
ATOM 5959 N N . LYS B 1 87 ? -21.031 40.844 -3.369 1 91.5 87 LYS B N 1
ATOM 5960 C CA . LYS B 1 87 ? -21.891 41.344 -4.441 1 91.5 87 LYS B CA 1
ATOM 5961 C C . LYS B 1 87 ? -21.062 41.781 -5.645 1 91.5 87 LYS B C 1
ATOM 5963 O O . LYS B 1 87 ? -20.062 42.5 -5.488 1 91.5 87 LYS B O 1
ATOM 5968 N N . HIS B 1 88 ? -21.406 41.281 -6.812 1 90.12 88 HIS B N 1
ATOM 5969 C CA . HIS B 1 88 ? -20.859 41.625 -8.117 1 90.12 88 HIS B CA 1
ATOM 5970 C C . HIS B 1 88 ? -19.422 41.125 -8.273 1 90.12 88 HIS B C 1
ATOM 5972 O O . HIS B 1 88 ? -18.672 41.656 -9.086 1 90.12 88 HIS B O 1
ATOM 5978 N N . LYS B 1 89 ? -18.953 40.312 -7.445 1 91.75 89 LYS B N 1
ATOM 5979 C CA . LYS B 1 89 ? -17.641 39.656 -7.594 1 91.75 89 LYS B CA 1
ATOM 5980 C C . LYS B 1 89 ? -17.797 38.156 -7.863 1 91.75 89 LYS B C 1
ATOM 5982 O O . LYS B 1 89 ? -18.734 37.531 -7.375 1 91.75 89 LYS B O 1
ATOM 5987 N N . PRO B 1 90 ? -16.953 37.688 -8.625 1 91.62 90 PRO B N 1
ATOM 5988 C CA . PRO B 1 90 ? -17.078 36.281 -8.953 1 91.62 90 PRO B CA 1
ATOM 5989 C C . PRO B 1 90 ? -16.719 35.375 -7.781 1 91.62 90 PRO B C 1
ATOM 5991 O O . PRO B 1 90 ? -15.82 35.688 -7.004 1 91.62 90 PRO B O 1
ATOM 5994 N N . GLY B 1 91 ? -17.406 34.25 -7.738 1 95.06 91 GLY B N 1
ATOM 5995 C CA . GLY B 1 91 ? -17.109 33.219 -6.758 1 95.06 91 GLY B CA 1
ATOM 5996 C C . GLY B 1 91 ? -17.281 33.688 -5.328 1 95.06 91 GLY B C 1
ATOM 5997 O O . GLY B 1 91 ? -18.25 34.375 -5.004 1 95.06 91 GLY B O 1
ATOM 5998 N N . CYS B 1 92 ? -16.406 33.156 -4.52 1 96.81 92 CYS B N 1
ATOM 5999 C CA . CYS B 1 92 ? -16.422 33.5 -3.1 1 96.81 92 CYS B CA 1
ATOM 6000 C C . CYS B 1 92 ? -15.172 34.25 -2.703 1 96.81 92 CYS B C 1
ATOM 6002 O O . CYS B 1 92 ? -14.281 33.719 -2.045 1 96.81 92 CYS B O 1
ATOM 6004 N N . SER B 1 93 ? -15.203 35.562 -2.961 1 96.12 93 SER B N 1
ATOM 6005 C CA . SER B 1 93 ? -14.016 36.375 -2.768 1 96.12 93 SER B CA 1
ATOM 6006 C C . SER B 1 93 ? -14.047 37.094 -1.411 1 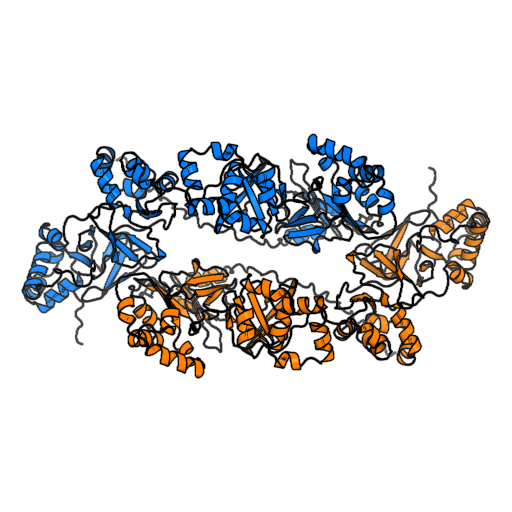96.12 93 SER B C 1
ATOM 6008 O O . SER B 1 93 ? -13.078 37.75 -1.026 1 96.12 93 SER B O 1
ATOM 6010 N N . GLY B 1 94 ? -15.117 37 -0.691 1 96.75 94 GLY B N 1
ATOM 6011 C CA . GLY B 1 94 ? -15.203 37.531 0.653 1 96.75 94 GLY B CA 1
ATOM 6012 C C . GLY B 1 94 ? -14.633 36.625 1.712 1 96.75 94 GLY B C 1
ATOM 6013 O O . GLY B 1 94 ? -14.797 35.406 1.635 1 96.75 94 GLY B O 1
ATOM 6014 N N . VAL B 1 95 ? -13.922 37.188 2.682 1 96.94 95 VAL B N 1
ATOM 6015 C CA . VAL B 1 95 ? -13.375 36.406 3.791 1 96.94 95 VAL B CA 1
ATOM 6016 C C . VAL B 1 95 ? -14.156 36.719 5.066 1 96.94 95 VAL B C 1
ATOM 6018 O O . VAL B 1 95 ? -14.227 37.875 5.504 1 96.94 95 VAL B O 1
ATOM 6021 N N . LYS B 1 96 ? -14.68 35.688 5.629 1 95.06 96 LYS B N 1
ATOM 6022 C CA . LYS B 1 96 ? -15.453 35.844 6.859 1 95.06 96 LYS B CA 1
ATOM 6023 C C . LYS B 1 96 ? -14.531 36.031 8.062 1 95.06 96 LYS B C 1
ATOM 6025 O O . LYS B 1 96 ? -13.43 35.5 8.109 1 95.06 96 LYS B O 1
ATOM 6030 N N . PRO B 1 97 ? -14.992 36.844 9.016 1 93.69 97 PRO B N 1
ATOM 6031 C CA . PRO B 1 97 ? -14.195 36.938 10.242 1 93.69 97 PRO B CA 1
ATOM 6032 C C . PRO B 1 97 ? -14.062 35.594 10.969 1 93.69 97 PRO B C 1
ATOM 6034 O O . PRO B 1 97 ? -15 34.812 10.961 1 93.69 97 PRO B O 1
ATOM 6037 N N . MET B 1 98 ? -12.953 35.406 11.562 1 93.44 98 MET B N 1
ATOM 6038 C CA . MET B 1 98 ? -12.734 34.188 12.328 1 93.44 98 MET B CA 1
ATOM 6039 C C . MET B 1 98 ? -13.352 34.281 13.719 1 93.44 98 MET B C 1
ATOM 6041 O O . MET B 1 98 ? -13.391 35.375 14.305 1 93.44 98 MET B O 1
ATOM 6045 N N . THR B 1 99 ? -13.844 33.219 14.188 1 93.44 99 THR B N 1
ATOM 6046 C CA . THR B 1 99 ? -14.391 33.125 15.539 1 93.44 99 THR B CA 1
ATOM 6047 C C . THR B 1 99 ? -13.711 32 16.312 1 93.44 99 THR B C 1
ATOM 6049 O O . THR B 1 99 ? -12.812 31.344 15.797 1 93.44 99 THR B O 1
ATOM 6052 N N . ASN B 1 100 ? -14.039 31.859 17.625 1 94.44 100 ASN B N 1
ATOM 6053 C CA . ASN B 1 100 ? -13.508 30.75 18.422 1 94.44 100 ASN B CA 1
ATOM 6054 C C . ASN B 1 100 ? -14.141 29.422 18.016 1 94.44 100 ASN B C 1
ATOM 6056 O O . ASN B 1 100 ? -15.078 29.391 17.219 1 94.44 100 ASN B O 1
ATOM 6060 N N . VAL B 1 101 ? -13.68 28.328 18.562 1 96.88 101 VAL B N 1
ATOM 6061 C CA . VAL B 1 101 ? -14.094 27 18.156 1 96.88 101 VAL B CA 1
ATOM 6062 C C . VAL B 1 101 ? -15.57 26.781 18.484 1 96.88 101 VAL B C 1
ATOM 6064 O O . VAL B 1 101 ? -16.297 26.109 17.75 1 96.88 101 VAL B O 1
ATOM 6067 N N . LEU B 1 102 ? -16.062 27.344 19.609 1 96.69 102 LEU B N 1
ATOM 6068 C CA . LEU B 1 102 ? -17.453 27.156 20.016 1 96.69 102 LEU B CA 1
ATOM 6069 C C . LEU B 1 102 ? -18.391 27.844 19.047 1 96.69 102 LEU B C 1
ATOM 6071 O O . LEU B 1 102 ? -19.359 27.234 18.578 1 96.69 102 LEU B O 1
ATOM 6075 N N . ASP B 1 103 ? -18.141 29.062 18.75 1 96.06 103 ASP B N 1
ATOM 6076 C CA . ASP B 1 103 ? -18.984 29.828 17.844 1 96.06 103 ASP B CA 1
ATOM 6077 C C . ASP B 1 103 ? -18.906 29.266 16.422 1 96.06 103 ASP B C 1
ATOM 6079 O O . ASP B 1 103 ? -19.906 29.266 15.695 1 96.06 103 ASP B O 1
ATOM 6083 N N . THR B 1 104 ? -17.688 28.859 16.078 1 97.12 104 THR B N 1
ATOM 6084 C CA . THR B 1 104 ? -17.531 28.219 14.773 1 97.12 104 THR B CA 1
ATOM 6085 C C . THR B 1 104 ? -18.422 26.969 14.688 1 97.12 104 THR B C 1
ATOM 6087 O O . THR B 1 104 ? -19.125 26.766 13.703 1 97.12 104 THR B O 1
ATOM 6090 N N . ALA B 1 105 ? -18.391 26.094 15.727 1 98.31 105 ALA B N 1
ATOM 6091 C CA . ALA B 1 105 ? -19.219 24.891 15.773 1 98.31 105 ALA B CA 1
ATOM 6092 C C . ALA B 1 105 ? -20.703 25.234 15.688 1 98.31 105 ALA B C 1
ATOM 6094 O O . ALA B 1 105 ? -21.469 24.578 14.984 1 98.31 105 ALA B O 1
ATOM 6095 N N . ARG B 1 106 ? -21.094 26.297 16.375 1 97.56 106 ARG B N 1
ATOM 6096 C CA . ARG B 1 106 ? -22.484 26.719 16.359 1 97.56 106 ARG B CA 1
ATOM 6097 C C . ARG B 1 106 ? -22.906 27.188 14.961 1 97.56 106 ARG B C 1
ATOM 6099 O O . ARG B 1 106 ? -23.984 26.828 14.477 1 97.56 106 ARG B O 1
ATOM 6106 N N . GLU B 1 107 ? -22.062 27.969 14.32 1 96.31 107 GLU B N 1
ATOM 6107 C CA . GLU B 1 107 ? -22.328 28.484 12.984 1 96.31 107 GLU B CA 1
ATOM 6108 C C . GLU B 1 107 ? -22.453 27.344 11.977 1 96.31 107 GLU B C 1
ATOM 6110 O O . GLU B 1 107 ? -23.188 27.453 10.984 1 96.31 107 GLU B O 1
ATOM 6115 N N . LEU B 1 108 ? -21.781 26.25 12.266 1 96.62 108 LEU B N 1
ATOM 6116 C CA . LEU B 1 108 ? -21.781 25.094 11.375 1 96.62 108 LEU B CA 1
ATOM 6117 C C . LEU B 1 108 ? -23.031 24.25 11.594 1 96.62 108 LEU B C 1
ATOM 6119 O O . LEU B 1 108 ? -23.281 23.297 10.844 1 96.62 108 LEU B O 1
ATOM 6123 N N . GLY B 1 109 ? -23.75 24.531 12.633 1 96.19 109 GLY B N 1
ATOM 6124 C CA . GLY B 1 109 ? -25 23.828 12.867 1 96.19 109 GLY B CA 1
ATOM 6125 C C . GLY B 1 109 ? -24.938 22.844 14.016 1 96.19 109 GLY B C 1
ATOM 6126 O O . GLY B 1 109 ? -25.906 22.156 14.32 1 96.19 109 GLY B O 1
ATOM 6127 N N . ALA B 1 110 ? -23.781 22.703 14.664 1 98.31 110 ALA B N 1
ATOM 6128 C CA . ALA B 1 110 ? -23.656 21.812 15.82 1 98.31 110 ALA B CA 1
ATOM 6129 C C . ALA B 1 110 ? -24.172 22.469 17.094 1 98.31 110 ALA B C 1
ATOM 6131 O O . ALA B 1 110 ? -23.453 22.547 18.094 1 98.31 110 ALA B O 1
ATOM 6132 N N . THR B 1 111 ? -25.422 22.875 17.109 1 98.44 111 THR B N 1
ATOM 6133 C CA . THR B 1 111 ? -25.984 23.688 18.172 1 98.44 111 THR B CA 1
ATOM 6134 C C . THR B 1 111 ? -26.188 22.844 19.438 1 98.44 111 THR B C 1
ATOM 6136 O O . THR B 1 111 ? -25.922 23.328 20.547 1 98.44 111 THR B O 1
ATOM 6139 N N . TYR B 1 112 ? -26.625 21.531 19.312 1 97.94 112 TYR B N 1
ATOM 6140 C CA . TYR B 1 112 ? -26.781 20.672 20.469 1 97.94 112 TYR B CA 1
ATOM 6141 C C . TYR B 1 112 ? -25.469 20.516 21.203 1 97.94 112 TYR B C 1
ATOM 6143 O O . TYR B 1 112 ? -25.406 20.641 22.438 1 97.94 112 TYR B O 1
ATOM 6151 N N . PHE B 1 113 ? -24.516 20.25 20.531 1 98.12 113 PHE B N 1
ATOM 6152 C CA . PHE B 1 113 ? -23.203 20.016 21.094 1 98.12 113 PHE B CA 1
ATOM 6153 C C . PHE B 1 113 ? -22.734 21.219 21.891 1 98.12 113 PHE B C 1
ATOM 6155 O O . PHE B 1 113 ? -22.266 21.078 23.031 1 98.12 113 PHE B O 1
ATOM 6162 N N . VAL B 1 114 ? -22.797 22.438 21.234 1 98 114 VAL B N 1
ATOM 6163 C CA . VAL B 1 114 ? -22.375 23.672 21.875 1 98 114 VAL B CA 1
ATOM 6164 C C . VAL B 1 114 ? -23.188 23.906 23.141 1 98 114 VAL B C 1
ATOM 6166 O O . VAL B 1 114 ? -22.656 24.328 24.172 1 98 114 VAL B O 1
ATOM 6169 N N . ASP B 1 115 ? -24.5 23.641 23.078 1 97 115 ASP B N 1
ATOM 6170 C CA . ASP B 1 115 ? -25.359 23.781 24.25 1 97 115 ASP B CA 1
ATOM 6171 C C . ASP B 1 115 ? -24.922 22.844 25.375 1 97 115 ASP B C 1
ATOM 6173 O O . ASP B 1 115 ? -24.891 23.234 26.547 1 97 115 ASP B O 1
ATOM 6177 N N . TYR B 1 116 ? -24.578 21.656 25.016 1 97 116 TYR B N 1
ATOM 6178 C CA . TYR B 1 116 ? -24.125 20.688 26.016 1 97 116 TYR B CA 1
ATOM 6179 C C . TYR B 1 116 ? -22.797 21.109 26.609 1 97 116 TYR B C 1
ATOM 6181 O O . TYR B 1 116 ? -22.562 20.922 27.812 1 97 116 TYR B O 1
ATOM 6189 N N . LEU B 1 117 ? -21.891 21.625 25.844 1 96.12 117 LEU B N 1
ATOM 6190 C CA . LEU B 1 117 ? -20.625 22.141 26.344 1 96.12 117 LEU B CA 1
ATOM 6191 C C . LEU B 1 117 ? -20.859 23.25 27.359 1 96.12 117 LEU B C 1
ATOM 6193 O O . LEU B 1 117 ? -20.188 23.312 28.391 1 96.12 117 LEU B O 1
ATOM 6197 N N . THR B 1 118 ? -21.812 24.125 27 1 93.94 118 THR B N 1
ATOM 6198 C CA . THR B 1 118 ? -22.156 25.234 27.875 1 93.94 118 THR B CA 1
ATOM 6199 C C . THR B 1 118 ? -22.766 24.719 29.188 1 93.94 118 THR B C 1
ATOM 6201 O O . THR B 1 118 ? -22.391 25.172 30.266 1 93.94 118 THR B O 1
ATOM 6204 N N . GLN B 1 119 ? -23.641 23.781 29.062 1 92.75 119 GLN B N 1
ATOM 6205 C CA . GLN B 1 119 ? -24.281 23.188 30.234 1 92.75 119 GLN B CA 1
ATOM 6206 C C . GLN B 1 119 ? -23.25 22.531 31.141 1 92.75 119 GLN B C 1
ATOM 6208 O O . GLN B 1 119 ? -23.391 22.578 32.375 1 92.75 119 GLN B O 1
ATOM 6213 N N . ALA B 1 120 ? -22.266 21.984 30.562 1 92.69 120 ALA B N 1
ATOM 6214 C CA . ALA B 1 120 ? -21.266 21.234 31.312 1 92.69 120 ALA B CA 1
ATOM 6215 C C . ALA B 1 120 ? -20.188 22.156 31.859 1 92.69 120 ALA B C 1
ATOM 6217 O O . ALA B 1 120 ? -19.25 21.703 32.531 1 92.69 120 ALA B O 1
ATOM 6218 N N . GLY B 1 121 ? -20.172 23.453 31.5 1 90.69 121 GLY B N 1
ATOM 6219 C CA . GLY B 1 121 ? -19.203 24.406 32 1 90.69 121 GLY B CA 1
ATOM 6220 C C . GLY B 1 121 ? -17.906 24.406 31.234 1 90.69 121 GLY B C 1
ATOM 6221 O O . GLY B 1 121 ? -16.859 24.812 31.766 1 90.69 121 GLY B O 1
ATOM 6222 N N . LEU B 1 122 ? -17.891 23.891 30.094 1 91.62 122 LEU B N 1
ATOM 6223 C CA . LEU B 1 122 ? -16.656 23.797 29.312 1 91.62 122 LEU B CA 1
ATOM 6224 C C . LEU B 1 122 ? -16.562 24.938 28.312 1 91.62 122 LEU B C 1
ATOM 6226 O O . LEU B 1 122 ? -15.531 25.125 27.672 1 91.62 122 LEU B O 1
ATOM 6230 N N . ALA B 1 123 ? -17.578 25.734 28.141 1 92 123 ALA B N 1
ATOM 6231 C CA . ALA B 1 123 ? -17.688 26.766 27.109 1 92 123 ALA B CA 1
ATOM 6232 C C . ALA B 1 123 ? -16.688 27.891 27.344 1 92 123 ALA B C 1
ATOM 6234 O O . ALA B 1 123 ? -16.047 28.375 26.406 1 92 123 ALA B O 1
ATOM 6235 N N . ASP B 1 124 ? -16.5 28.312 28.531 1 89 124 ASP B N 1
ATOM 6236 C CA . ASP B 1 124 ? -15.656 29.469 28.828 1 89 124 ASP B CA 1
ATOM 6237 C C . ASP B 1 124 ? -14.203 29.188 28.469 1 89 124 ASP B C 1
ATOM 6239 O O . ASP B 1 124 ? -13.523 30.047 27.891 1 89 124 ASP B O 1
ATOM 6243 N N . SER B 1 125 ? -13.766 28 28.781 1 86.75 125 SER B N 1
ATOM 6244 C CA . SER B 1 125 ? -12.391 27.641 28.438 1 86.75 125 SER B CA 1
ATOM 6245 C C . SER B 1 125 ? -12.195 27.578 26.938 1 86.75 125 SER B C 1
ATOM 6247 O O . SER B 1 125 ? -11.094 27.828 26.438 1 86.75 125 SER B O 1
ATOM 6249 N N . LEU B 1 126 ? -13.211 27.297 26.25 1 91.25 126 LEU B N 1
ATOM 6250 C CA . LEU B 1 126 ? -13.125 27.125 24.797 1 91.25 126 LEU B CA 1
ATOM 6251 C C . LEU B 1 126 ? -13.281 28.469 24.094 1 91.25 126 LEU B C 1
ATOM 6253 O O . LEU B 1 126 ? -12.953 28.594 22.922 1 91.25 126 LEU B O 1
ATOM 6257 N N . ARG B 1 127 ? -13.773 29.484 24.781 1 85.5 127 ARG B N 1
ATOM 6258 C CA . ARG B 1 127 ? -13.938 30.828 24.219 1 85.5 127 ARG B CA 1
ATOM 6259 C C . ARG B 1 127 ? -12.664 31.656 24.391 1 85.5 127 ARG B C 1
ATOM 6261 O O . ARG B 1 127 ? -12.367 32.5 23.562 1 85.5 127 ARG B O 1
ATOM 6268 N N . GLN B 1 128 ? -11.992 31.391 25.422 1 74.81 128 GLN B N 1
ATOM 6269 C CA . GLN B 1 128 ? -10.828 32.219 25.75 1 74.81 128 GLN B CA 1
ATOM 6270 C C . GLN B 1 128 ? -9.602 31.75 24.969 1 74.81 128 GLN B C 1
ATOM 6272 O O . GLN B 1 128 ? -9.531 30.609 24.531 1 74.81 128 GLN B O 1
ATOM 6277 N N . ALA B 1 129 ? -8.789 32.938 24.734 1 66.12 129 ALA B N 1
ATOM 6278 C CA . ALA B 1 129 ? -7.516 32.688 24.078 1 66.12 129 ALA B CA 1
ATOM 6279 C C . ALA B 1 129 ? -6.605 31.797 24.938 1 66.12 129 ALA B C 1
ATOM 6281 O O . ALA B 1 129 ? -6.492 32.031 26.141 1 66.12 129 ALA B O 1
ATOM 6282 N N . GLY B 1 130 ? -6.398 30.578 24.578 1 73.25 130 GLY B N 1
ATOM 6283 C CA . GLY B 1 130 ? -5.531 29.656 25.281 1 73.25 130 GLY B CA 1
ATOM 6284 C C . GLY B 1 130 ? -4.957 28.578 24.375 1 73.25 130 GLY B C 1
ATOM 6285 O O . GLY B 1 130 ? -4.457 28.875 23.297 1 73.25 130 GLY B O 1
ATOM 6286 N N . ALA B 1 131 ? -5.016 27.5 24.891 1 84.19 131 ALA B N 1
ATOM 6287 C CA . ALA B 1 131 ? -4.453 26.344 24.188 1 84.19 131 ALA B CA 1
ATOM 6288 C C . ALA B 1 131 ? -5.312 25.953 22.984 1 84.19 131 ALA B C 1
ATOM 6290 O O . ALA B 1 131 ? -6.543 26.047 23.047 1 84.19 131 ALA B O 1
ATOM 6291 N N . ALA B 1 132 ? -4.668 25.719 21.891 1 94.06 132 ALA B N 1
ATOM 6292 C CA . ALA B 1 132 ? -5.371 25.297 20.688 1 94.06 132 ALA B CA 1
ATOM 6293 C C . ALA B 1 132 ? -6.105 23.984 20.906 1 94.06 132 ALA B C 1
ATOM 6295 O O . ALA B 1 132 ? -5.641 23.125 21.656 1 94.06 132 ALA B O 1
ATOM 6296 N N . VAL B 1 133 ? -7.285 23.891 20.312 1 96.25 133 VAL B N 1
ATOM 6297 C CA . VAL B 1 133 ? -8.102 22.688 20.5 1 96.25 133 VAL B CA 1
ATOM 6298 C C . VAL B 1 133 ? -8.727 22.281 19.172 1 96.25 133 VAL B C 1
ATOM 6300 O O . VAL B 1 133 ? -8.984 23.125 18.297 1 96.25 133 VAL B O 1
ATOM 6303 N N . THR B 1 134 ? -8.883 21.047 18.969 1 97.88 134 THR B N 1
ATOM 6304 C CA . THR B 1 134 ? -9.703 20.516 17.875 1 97.88 134 THR B CA 1
ATOM 6305 C C . THR B 1 134 ? -11 19.922 18.422 1 97.88 134 THR B C 1
ATOM 6307 O O . THR B 1 134 ? -10.977 19.141 19.375 1 97.88 134 THR B O 1
ATOM 6310 N N . LEU B 1 135 ? -12.086 20.344 17.891 1 98.44 135 LEU B N 1
ATOM 6311 C CA . LEU B 1 135 ? -13.383 19.797 18.234 1 98.44 135 LEU B CA 1
ATOM 6312 C C . LEU B 1 135 ? -13.883 18.844 17.141 1 98.44 135 LEU B C 1
ATOM 6314 O O . LEU B 1 135 ? -13.961 19.234 15.977 1 98.44 135 LEU B O 1
ATOM 6318 N N . PHE B 1 136 ? -14.109 17.672 17.531 1 98.75 136 PHE B N 1
ATOM 6319 C CA . PHE B 1 136 ? -14.93 16.797 16.703 1 98.75 136 PHE B CA 1
ATOM 6320 C C . PHE B 1 136 ? -16.406 16.922 17.078 1 98.75 136 PHE B C 1
ATOM 6322 O O . PHE B 1 136 ? -16.906 16.156 17.906 1 98.75 136 PHE B O 1
ATOM 6329 N N . ALA B 1 137 ? -17.062 17.828 16.406 1 98.81 137 ALA B N 1
ATOM 6330 C CA . ALA B 1 137 ? -18.406 18.234 16.812 1 98.81 137 ALA B CA 1
ATOM 6331 C C . ALA B 1 137 ? -19.469 17.391 16.125 1 98.81 137 ALA B C 1
ATOM 6333 O O . ALA B 1 137 ? -19.625 17.422 14.906 1 98.81 137 ALA B O 1
ATOM 6334 N N . PRO B 1 138 ? -20.266 16.656 16.891 1 98.62 138 PRO B N 1
ATOM 6335 C CA . PRO B 1 138 ? -21.344 15.883 16.266 1 98.62 138 PRO B CA 1
ATOM 6336 C C . PRO B 1 138 ? -22.453 16.781 15.734 1 98.62 138 PRO B C 1
ATOM 6338 O O . PRO B 1 138 ? -22.781 17.812 16.328 1 98.62 138 PRO B O 1
ATOM 6341 N N . THR B 1 139 ? -22.984 16.359 14.688 1 97.81 139 THR B N 1
ATOM 6342 C CA . THR B 1 139 ? -24.172 17.031 14.172 1 97.81 139 THR B CA 1
ATOM 6343 C C . THR B 1 139 ? -25.359 16.828 15.109 1 97.81 139 THR B C 1
ATOM 6345 O O . THR B 1 139 ? -25.344 15.945 15.961 1 97.81 139 THR B O 1
ATOM 6348 N N . ASN B 1 140 ? -26.375 17.703 14.938 1 97.81 140 ASN B N 1
ATOM 6349 C CA . ASN B 1 140 ? -27.594 17.516 15.727 1 97.81 140 ASN B CA 1
ATOM 6350 C C . ASN B 1 140 ? -28.219 16.156 15.461 1 97.81 140 ASN B C 1
ATOM 6352 O O . ASN B 1 140 ? -28.703 15.508 16.391 1 97.81 140 ASN B O 1
ATOM 6356 N N . GLU B 1 141 ? -28.156 15.727 14.219 1 95.69 141 GLU B N 1
ATOM 6357 C CA . GLU B 1 141 ? -28.703 14.438 13.82 1 95.69 141 GLU B CA 1
ATOM 6358 C C . GLU B 1 141 ? -28 13.281 14.531 1 95.69 141 GLU B C 1
ATOM 6360 O O . GLU B 1 141 ? -28.609 12.266 14.852 1 95.69 141 GLU B O 1
ATOM 6365 N N . ALA B 1 142 ? -26.734 13.406 14.758 1 96.56 142 ALA B N 1
ATOM 6366 C CA . ALA B 1 142 ? -25.953 12.375 15.445 1 96.56 142 ALA B CA 1
ATOM 6367 C C . ALA B 1 142 ? -26.5 12.125 16.844 1 96.56 142 ALA B C 1
ATOM 6369 O O . ALA B 1 142 ? -26.547 10.984 17.312 1 96.56 142 ALA B O 1
ATOM 6370 N N . PHE B 1 143 ? -26.891 13.148 17.562 1 96.88 143 PHE B N 1
ATOM 6371 C CA . PHE B 1 143 ? -27.469 13.016 18.891 1 96.88 143 PHE B CA 1
ATOM 6372 C C . PHE B 1 143 ? -28.844 12.375 18.828 1 96.88 143 PHE B C 1
ATOM 6374 O O . PHE B 1 143 ? -29.203 11.578 19.688 1 96.88 143 PHE B O 1
ATOM 6381 N N . GLU B 1 144 ? -29.578 12.703 17.797 1 94.88 144 GLU B N 1
ATOM 6382 C CA . GLU B 1 144 ? -30.938 12.203 17.641 1 94.88 144 GLU B CA 1
ATOM 6383 C C . GLU B 1 144 ? -30.953 10.711 17.344 1 94.88 144 GLU B C 1
ATOM 6385 O O . GLU B 1 144 ? -31.891 10.008 17.703 1 94.88 144 GLU B O 1
ATOM 6390 N N . THR B 1 145 ? -29.922 10.25 16.75 1 91.19 145 THR B N 1
ATOM 6391 C CA . THR B 1 145 ? -29.906 8.867 16.297 1 91.19 145 THR B CA 1
ATOM 6392 C C . THR B 1 145 ? -29.219 7.961 17.312 1 91.19 145 THR B C 1
ATOM 6394 O O . THR B 1 145 ? -29.047 6.766 17.078 1 91.19 145 THR B O 1
ATOM 6397 N N . MET B 1 146 ? -28.797 8.469 18.422 1 94.06 146 MET B N 1
ATOM 6398 C CA . MET B 1 146 ? -28.172 7.652 19.469 1 94.06 146 MET B CA 1
ATOM 6399 C C . MET B 1 146 ? -29.172 6.633 20.016 1 94.06 146 MET B C 1
ATOM 6401 O O . MET B 1 146 ? -30.359 6.922 20.141 1 94.06 146 MET B O 1
ATOM 6405 N N . SER B 1 147 ? -28.672 5.527 20.391 1 90.88 147 SER B N 1
ATOM 6406 C CA . SER B 1 147 ? -29.516 4.543 21.062 1 90.88 147 SER B CA 1
ATOM 6407 C C . SER B 1 147 ? -30 5.055 22.406 1 90.88 147 SER B C 1
ATOM 6409 O O . SER B 1 147 ? -29.344 5.879 23.047 1 90.88 147 SER B O 1
ATOM 6411 N N . PRO B 1 148 ? -31.141 4.52 22.844 1 93.69 148 PRO B N 1
ATOM 6412 C CA . PRO B 1 148 ? -31.688 4.977 24.125 1 93.69 148 PRO B CA 1
ATOM 6413 C C . PRO B 1 148 ? -30.734 4.742 25.297 1 93.69 148 PRO B C 1
ATOM 6415 O O . PRO B 1 148 ? -30.594 5.602 26.172 1 93.69 148 PRO B O 1
ATOM 6418 N N . LEU B 1 149 ? -30.062 3.715 25.25 1 91.69 149 LEU B N 1
ATOM 6419 C CA . LEU B 1 149 ? -29.125 3.391 26.312 1 91.69 149 LEU B CA 1
ATOM 6420 C C . LEU B 1 149 ? -27.953 4.375 26.328 1 91.69 149 LEU B C 1
ATOM 6422 O O . LEU B 1 149 ? -27.578 4.875 27.391 1 91.69 14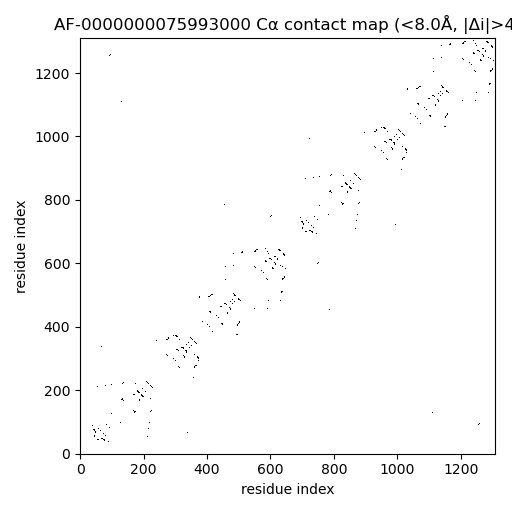9 LEU B O 1
ATOM 6426 N N . LYS B 1 150 ? -27.453 4.664 25.219 1 91.56 150 LYS B N 1
ATOM 6427 C CA . LYS B 1 150 ? -26.312 5.574 25.125 1 91.56 150 LYS B CA 1
ATOM 6428 C C . LYS B 1 150 ? -26.734 7.012 25.406 1 91.56 150 LYS B C 1
ATOM 6430 O O . LYS B 1 150 ? -25.953 7.789 25.969 1 91.56 150 LYS B O 1
ATOM 6435 N N . ARG B 1 151 ? -27.906 7.324 25.031 1 94.38 151 ARG B N 1
ATOM 6436 C CA . ARG B 1 151 ? -28.438 8.656 25.312 1 94.38 151 ARG B CA 1
ATOM 6437 C C . ARG B 1 151 ? -28.547 8.898 26.812 1 94.38 151 ARG B C 1
ATOM 6439 O O . ARG B 1 151 ? -28.234 9.984 27.312 1 94.38 151 ARG B O 1
ATOM 6446 N N . LYS B 1 152 ? -29 7.855 27.484 1 94.62 152 LYS B N 1
ATOM 6447 C CA . LYS B 1 152 ? -29.109 7.949 28.938 1 94.62 152 LYS B CA 1
ATOM 6448 C C . LYS B 1 152 ? -27.734 8.109 29.578 1 94.62 152 LYS B C 1
ATOM 6450 O O . LYS B 1 152 ? -27.547 8.922 30.484 1 94.62 152 LYS B O 1
ATOM 6455 N N . GLU B 1 153 ? -26.828 7.363 29.078 1 93 153 GLU B N 1
ATOM 6456 C CA . GLU B 1 153 ? -25.453 7.457 29.578 1 93 153 GLU B CA 1
ATOM 6457 C C . GLU B 1 153 ? -24.875 8.852 29.328 1 93 153 GLU B C 1
ATOM 6459 O O . GLU B 1 153 ? -24.172 9.391 30.188 1 93 153 GLU B O 1
ATOM 6464 N N . PHE B 1 154 ? -25.125 9.367 28.234 1 94.94 154 PHE B N 1
ATOM 6465 C CA . PHE B 1 154 ? -24.656 10.695 27.844 1 94.94 154 PHE B CA 1
ATOM 6466 C C . PHE B 1 154 ? -25.234 11.758 28.781 1 94.94 154 PHE B C 1
ATOM 6468 O O . PHE B 1 154 ? -24.5 12.602 29.281 1 94.94 154 PHE B O 1
ATOM 6475 N N . GLN B 1 155 ? -26.516 11.648 29.031 1 93.69 155 GLN B N 1
ATOM 6476 C CA . GLN B 1 155 ? -27.188 12.617 29.906 1 93.69 155 GLN B CA 1
ATOM 6477 C C . GLN B 1 155 ? -26.625 12.57 31.312 1 93.69 155 GLN B C 1
ATOM 6479 O O . GLN B 1 155 ? -26.453 13.609 31.969 1 93.69 155 GLN B O 1
ATOM 6484 N N . GLU B 1 156 ? -26.312 11.414 31.703 1 92.88 156 GLU B N 1
ATOM 6485 C CA . GLU B 1 156 ? -25.719 11.25 33.031 1 92.88 156 GLU B CA 1
ATOM 6486 C C . GLU B 1 156 ? -24.328 11.859 33.062 1 92.88 156 GLU B C 1
ATOM 6488 O O . GLU B 1 156 ? -23.922 12.414 34.094 1 92.88 156 GLU B O 1
ATOM 6493 N N . SER B 1 157 ? -23.625 11.773 31.969 1 91.5 157 SER B N 1
ATOM 6494 C CA . SER B 1 157 ? -22.281 12.312 31.906 1 91.5 157 SER B CA 1
ATOM 6495 C C . SER B 1 157 ? -22.281 13.836 31.984 1 91.5 157 SER B C 1
ATOM 6497 O O . SER B 1 157 ? -21.312 14.445 32.438 1 91.5 157 SER B O 1
ATOM 6499 N N . LEU B 1 158 ? -23.375 14.453 31.547 1 92.06 158 LEU B N 1
ATOM 6500 C CA . LEU B 1 158 ? -23.469 15.906 31.5 1 92.06 158 LEU B CA 1
ATOM 6501 C C . LEU B 1 158 ? -23.547 16.484 32.906 1 92.06 158 LEU B C 1
ATOM 6503 O O . LEU B 1 158 ? -23.266 17.672 33.125 1 92.06 158 LEU B O 1
ATOM 6507 N N . LYS B 1 159 ? -23.875 15.695 33.875 1 89.06 159 LYS B N 1
ATOM 6508 C CA . LYS B 1 159 ? -24.016 16.141 35.25 1 89.06 159 LYS B CA 1
ATOM 6509 C C . LYS B 1 159 ? -22.656 16.219 35.938 1 89.06 159 LYS B C 1
ATOM 6511 O O . LYS B 1 159 ? -22.516 16.859 36.969 1 89.06 159 LYS B O 1
ATOM 6516 N N . LYS B 1 160 ? -21.672 15.703 35.281 1 85.56 160 LYS B N 1
ATOM 6517 C CA . LYS B 1 160 ? -20.328 15.742 35.812 1 85.56 160 LYS B CA 1
ATOM 6518 C C . LYS B 1 160 ? -19.547 16.938 35.281 1 85.56 160 LYS B C 1
ATOM 6520 O O . LYS B 1 160 ? -19.719 17.312 34.125 1 85.56 160 LYS B O 1
ATOM 6525 N N . PRO B 1 161 ? -18.797 17.672 36.062 1 77.94 161 PRO B N 1
ATOM 6526 C CA . PRO B 1 161 ? -18.031 18.828 35.594 1 77.94 161 PRO B CA 1
ATOM 6527 C C . PRO B 1 161 ? -17.109 18.484 34.438 1 77.94 161 PRO B C 1
ATOM 6529 O O . PRO B 1 161 ? -16.906 19.312 33.531 1 77.94 161 PRO B O 1
ATOM 6532 N N . GLU B 1 162 ? -16.484 17.406 34.438 1 86.5 162 GLU B N 1
ATOM 6533 C CA . GLU B 1 162 ? -15.633 16.906 33.344 1 86.5 162 GLU B CA 1
ATOM 6534 C C . GLU B 1 162 ? -16.266 15.711 32.656 1 86.5 162 GLU B C 1
ATOM 6536 O O . GLU B 1 162 ? -15.781 14.578 32.812 1 86.5 162 GLU B O 1
ATOM 6541 N N . SER B 1 163 ? -17.359 16.156 31.844 1 92 163 SER B N 1
ATOM 6542 C CA . SER B 1 163 ? -18.094 15.102 31.156 1 92 163 SER B CA 1
ATOM 6543 C C . SER B 1 163 ? -17.156 14.281 30.266 1 92 163 SER B C 1
ATOM 6545 O O . SER B 1 163 ? -16.578 14.805 29.328 1 92 163 SER B O 1
ATOM 6547 N N . PRO B 1 164 ? -17.078 12.992 30.484 1 92.88 164 PRO B N 1
ATOM 6548 C CA . PRO B 1 164 ? -16.234 12.133 29.656 1 92.88 164 PRO B CA 1
ATOM 6549 C C . PRO B 1 164 ? -16.641 12.148 28.188 1 92.88 164 PRO B C 1
ATOM 6551 O O . PRO B 1 164 ? -15.789 12.148 27.297 1 92.88 164 PRO B O 1
ATOM 6554 N N . TYR B 1 165 ? -17.938 12.219 27.891 1 95.19 165 TYR B N 1
ATOM 6555 C CA . TYR B 1 165 ? -18.422 12.258 26.516 1 95.19 165 TYR B CA 1
ATOM 6556 C C . TYR B 1 165 ? -17.922 13.492 25.797 1 95.19 165 TYR B C 1
ATOM 6558 O O . TYR B 1 165 ? -17.375 13.398 24.688 1 95.19 165 TYR B O 1
ATOM 6566 N N . LEU B 1 166 ? -18.078 14.617 26.469 1 96.69 166 LEU B N 1
ATOM 6567 C CA . LEU B 1 166 ? -17.734 15.875 25.812 1 96.69 166 LEU B CA 1
ATOM 6568 C C . LEU B 1 166 ? -16.219 16 25.656 1 96.69 166 LEU B C 1
ATOM 6570 O O . LEU B 1 166 ? -15.742 16.391 24.594 1 96.69 166 LEU B O 1
ATOM 6574 N N . LEU B 1 167 ? -15.43 15.609 26.672 1 96.19 167 LEU B N 1
ATOM 6575 C CA . LEU B 1 167 ? -13.977 15.695 26.609 1 96.19 167 LEU B CA 1
ATOM 6576 C C . LEU B 1 167 ? -13.414 14.734 25.578 1 96.19 167 LEU B C 1
ATOM 6578 O O . LEU B 1 167 ? -12.359 14.992 25 1 96.19 167 LEU B O 1
ATOM 6582 N N . HIS B 1 168 ? -14.133 13.625 25.312 1 96.94 168 HIS B N 1
ATOM 6583 C CA . HIS B 1 168 ? -13.688 12.633 24.344 1 96.94 168 HIS B CA 1
ATOM 6584 C C . HIS B 1 168 ? -13.875 13.141 22.922 1 96.94 168 HIS B C 1
ATOM 6586 O O . HIS B 1 168 ? -13.406 12.508 21.969 1 96.94 168 HIS B O 1
ATOM 6592 N N . HIS B 1 169 ? -14.531 14.344 22.75 1 98.19 169 HIS B N 1
ATOM 6593 C CA . HIS B 1 169 ? -14.711 14.961 21.438 1 98.19 169 HIS B CA 1
ATOM 6594 C C . HIS B 1 169 ? -13.68 16.062 21.203 1 98.19 169 HIS B C 1
ATOM 6596 O O . HIS B 1 169 ? -13.766 16.797 20.219 1 98.19 169 HIS B O 1
ATOM 6602 N N . MET B 1 170 ? -12.719 16.188 22.094 1 96.88 170 MET B N 1
ATOM 6603 C CA . MET B 1 170 ? -11.773 17.297 22.031 1 96.88 170 MET B CA 1
ATOM 6604 C C . MET B 1 170 ? -10.336 16.797 22.078 1 96.88 170 MET B C 1
ATOM 6606 O O . MET B 1 170 ? -10.023 15.852 22.812 1 96.88 170 MET B O 1
ATOM 6610 N N . VAL B 1 171 ? -9.523 17.422 21.297 1 96.69 171 VAL B N 1
ATOM 6611 C CA . VAL B 1 171 ? -8.086 17.156 21.281 1 96.69 171 VAL B CA 1
ATOM 6612 C C . VAL B 1 171 ? -7.324 18.453 21.531 1 96.69 171 VAL B C 1
ATOM 6614 O O . VAL B 1 171 ? -7.672 19.516 21 1 96.69 171 VAL B O 1
ATOM 6617 N N . GLY B 1 172 ? -6.293 18.391 22.359 1 94.75 172 GLY B N 1
ATOM 6618 C CA . GLY B 1 172 ? -5.59 19.578 22.828 1 94.75 172 GLY B CA 1
ATOM 6619 C C . GLY B 1 172 ? -4.566 20.094 21.844 1 94.75 172 GLY B C 1
ATOM 6620 O O . GLY B 1 172 ? -3.463 20.484 22.234 1 94.75 172 GLY B O 1
ATOM 6621 N N . ARG B 1 173 ? -4.789 20.109 20.578 1 95.44 173 ARG B N 1
ATOM 6622 C CA . ARG B 1 173 ? -3.988 20.688 19.5 1 95.44 173 ARG B CA 1
ATOM 6623 C C . ARG B 1 173 ? -4.789 20.766 18.203 1 95.44 173 ARG B C 1
ATOM 6625 O O . ARG B 1 173 ? -5.859 20.156 18.094 1 95.44 173 ARG B O 1
ATOM 6632 N N . LYS B 1 174 ? -4.293 21.484 17.297 1 96.69 174 LYS B N 1
ATOM 6633 C CA . LYS B 1 174 ? -4.922 21.562 15.977 1 96.69 174 LYS B CA 1
ATOM 6634 C C . LYS B 1 174 ? -4.629 20.328 15.148 1 96.69 174 LYS B C 1
ATOM 6636 O O . LYS B 1 174 ? -3.467 19.953 14.969 1 96.69 174 LYS B O 1
ATOM 6641 N N . LEU B 1 175 ? -5.648 19.688 14.75 1 96.94 175 LEU B N 1
ATOM 6642 C CA . LEU B 1 175 ? -5.531 18.531 13.867 1 96.94 175 LEU B CA 1
ATOM 6643 C C . LEU B 1 175 ? -6.164 18.812 12.508 1 96.94 175 LEU B C 1
ATOM 6645 O O . LEU B 1 175 ? -7.387 18.766 12.367 1 96.94 175 LEU B O 1
ATOM 6649 N N . GLN B 1 176 ? -5.316 19.062 11.547 1 95.88 176 GLN B N 1
ATOM 6650 C CA . GLN B 1 176 ? -5.781 19.25 10.18 1 95.88 176 GLN B CA 1
ATOM 6651 C C . GLN B 1 176 ? -5.855 17.922 9.43 1 95.88 176 GLN B C 1
ATOM 6653 O O . GLN B 1 176 ? -5.039 17.031 9.664 1 95.88 176 GLN B O 1
ATOM 6658 N N . SER B 1 177 ? -6.801 17.828 8.531 1 95.62 177 SER B N 1
ATOM 6659 C CA . SER B 1 177 ? -7.004 16.578 7.805 1 95.62 177 SER B CA 1
ATOM 6660 C C . SER B 1 177 ? -5.777 16.219 6.977 1 95.62 177 SER B C 1
ATOM 6662 O O . SER B 1 177 ? -5.555 15.039 6.672 1 95.62 177 SER B O 1
ATOM 6664 N N . SER B 1 178 ? -4.984 17.141 6.594 1 91.12 178 SER B N 1
ATOM 6665 C CA . SER B 1 178 ? -3.768 16.891 5.828 1 91.12 178 SER B CA 1
ATOM 6666 C C . SER B 1 178 ? -2.77 16.062 6.633 1 91.12 178 SER B C 1
ATOM 6668 O O . SER B 1 178 ? -1.867 15.453 6.062 1 91.12 178 SER B O 1
ATOM 6670 N N . ASN B 1 179 ? -2.979 16.062 7.926 1 90.81 179 ASN B N 1
ATOM 6671 C CA . ASN B 1 179 ? -2.082 15.32 8.797 1 90.81 179 ASN B CA 1
ATOM 6672 C C . ASN B 1 179 ? -2.656 13.945 9.148 1 90.81 179 ASN B C 1
ATOM 6674 O O . ASN B 1 179 ? -2.07 13.211 9.938 1 90.81 179 ASN B O 1
ATOM 6678 N N . PHE B 1 180 ? -3.785 13.664 8.57 1 94.12 180 PHE B N 1
ATOM 6679 C CA . PHE B 1 180 ? -4.383 12.367 8.836 1 94.12 180 PHE B CA 1
ATOM 6680 C C . PHE B 1 180 ? -3.744 11.289 7.969 1 94.12 180 PHE B C 1
ATOM 6682 O O . PHE B 1 180 ? -3.426 11.531 6.801 1 94.12 180 PHE B O 1
ATOM 6689 N N . ASP B 1 181 ? -3.475 10.18 8.578 1 89.88 181 ASP B N 1
ATOM 6690 C CA . ASP B 1 181 ? -2.945 9.016 7.875 1 89.88 181 ASP B CA 1
ATOM 6691 C C . ASP B 1 181 ? -4.004 7.922 7.746 1 89.88 181 ASP B C 1
ATOM 6693 O O . ASP B 1 181 ? -5.168 8.133 8.094 1 89.88 181 ASP B O 1
ATOM 6697 N N . ALA B 1 182 ? -3.605 6.848 7.172 1 90.44 182 ALA B N 1
ATOM 6698 C CA . ALA B 1 182 ? -4.516 5.711 7.055 1 90.44 182 ALA B CA 1
ATOM 6699 C C . ALA B 1 182 ? -5.035 5.281 8.422 1 90.44 182 ALA B C 1
ATOM 6701 O O . ALA B 1 182 ? -6.18 4.844 8.555 1 90.44 182 ALA B O 1
ATOM 6702 N N . ASP B 1 183 ? -4.227 5.441 9.391 1 94 183 ASP B N 1
ATOM 6703 C CA . ASP B 1 183 ? -4.578 5.16 10.773 1 94 183 ASP B CA 1
ATOM 6704 C C . ASP B 1 183 ? -3.779 6.039 11.734 1 94 183 ASP B C 1
ATOM 6706 O O . ASP B 1 183 ? -2.555 5.926 11.812 1 94 183 ASP B O 1
ATOM 6710 N N . LEU B 1 184 ? -4.488 6.848 12.469 1 95.88 184 LEU B N 1
ATOM 6711 C CA . LEU B 1 184 ? -3.865 7.781 13.398 1 95.88 184 LEU B CA 1
ATOM 6712 C C . LEU B 1 184 ? -4.543 7.727 14.766 1 95.88 184 LEU B C 1
ATOM 6714 O O . LEU B 1 184 ? -5.766 7.859 14.859 1 95.88 184 LEU B O 1
ATOM 6718 N N . GLU B 1 185 ? -3.771 7.496 15.789 1 95.5 185 GLU B N 1
ATOM 6719 C CA . GLU B 1 185 ? -4.285 7.559 17.156 1 95.5 185 GLU B CA 1
ATOM 6720 C C . GLU B 1 185 ? -3.879 8.859 17.844 1 95.5 185 GLU B C 1
ATOM 6722 O O . GLU B 1 185 ? -2.709 9.25 17.812 1 95.5 185 GLU B O 1
ATOM 6727 N N . VAL B 1 186 ? -4.852 9.539 18.375 1 96.19 186 VAL B N 1
ATOM 6728 C CA . VAL B 1 186 ? -4.586 10.805 19.047 1 96.19 186 VAL B CA 1
ATOM 6729 C C . VAL B 1 186 ? -5.234 10.789 20.438 1 96.19 186 VAL B C 1
ATOM 6731 O O . VAL B 1 186 ? -6.348 10.289 20.594 1 96.19 186 VAL B O 1
ATOM 6734 N N . GLU B 1 187 ? -4.555 11.305 21.406 1 95.88 187 GLU B N 1
ATOM 6735 C CA . GLU B 1 187 ? -5.098 11.383 22.75 1 95.88 187 GLU B CA 1
ATOM 6736 C C . GLU B 1 187 ? -6.133 12.5 22.859 1 95.88 187 GLU B C 1
ATOM 6738 O O . GLU B 1 187 ? -5.875 13.633 22.453 1 95.88 187 GLU B O 1
ATOM 6743 N N . SER B 1 188 ? -7.312 12.172 23.312 1 95.94 188 SER B N 1
ATOM 6744 C CA . SER B 1 188 ? -8.336 13.18 23.578 1 95.94 188 SER B CA 1
ATOM 6745 C C . SER B 1 188 ? -8.109 13.867 24.922 1 95.94 188 SER B C 1
ATOM 6747 O O . SER B 1 188 ? -7.164 13.531 25.641 1 95.94 188 SER B O 1
ATOM 6749 N N . LEU B 1 189 ? -8.891 14.836 25.203 1 94.62 189 LEU B N 1
ATOM 6750 C CA . LEU B 1 189 ? -8.773 15.547 26.469 1 94.62 189 LEU B CA 1
ATOM 6751 C C . LEU B 1 189 ? -9.391 14.742 27.609 1 94.62 189 LEU B C 1
ATOM 6753 O O . LEU B 1 189 ? -9.297 15.133 28.781 1 94.62 189 LEU B O 1
ATOM 6757 N N . TYR B 1 190 ? -10.125 13.656 27.266 1 93 190 TYR B N 1
ATOM 6758 C CA . TYR B 1 190 ? -10.578 12.719 28.281 1 93 190 TYR B CA 1
ATOM 6759 C C . TYR B 1 190 ? -9.453 11.781 28.703 1 93 190 TYR B C 1
ATOM 6761 O O . TYR B 1 190 ? -9.258 10.727 28.109 1 93 190 TYR B O 1
ATOM 6769 N N . ASP B 1 191 ? -8.758 12.227 29.766 1 77.19 191 ASP B N 1
ATOM 6770 C CA . ASP B 1 191 ? -7.484 11.852 30.375 1 77.19 191 ASP B CA 1
ATOM 6771 C C . ASP B 1 191 ? -7.07 10.445 29.969 1 77.19 191 ASP B C 1
ATOM 6773 O O . ASP B 1 191 ? -7.457 9.469 30.609 1 77.19 191 ASP B O 1
ATOM 6777 N N . GLY B 1 192 ? -6.184 10.305 28.875 1 79.81 192 GLY B N 1
ATOM 6778 C CA . GLY B 1 192 ? -5.441 9.125 28.453 1 79.81 192 GLY B CA 1
ATOM 6779 C C . GLY B 1 192 ? -6.145 8.328 27.375 1 79.81 192 GLY B C 1
ATOM 6780 O O . GLY B 1 192 ? -5.602 7.34 26.875 1 79.81 192 GLY B O 1
ATOM 6781 N N . GLN B 1 193 ? -7.363 8.812 27.031 1 92.62 193 GLN B N 1
ATOM 6782 C CA . GLN B 1 193 ? -8.094 8.023 26.047 1 92.62 193 GLN B CA 1
ATOM 6783 C C . GLN B 1 193 ? -7.805 8.508 24.625 1 92.62 193 GLN B C 1
ATOM 6785 O O . GLN B 1 193 ? -7.66 9.711 24.391 1 92.62 193 GLN B O 1
ATOM 6790 N N . LYS B 1 194 ? -7.73 7.566 23.719 1 95.62 194 LYS B N 1
ATOM 6791 C CA . LYS B 1 194 ? -7.305 7.895 22.359 1 95.62 194 LYS B CA 1
ATOM 6792 C C . LYS B 1 194 ? -8.477 7.805 21.375 1 95.62 194 LYS B C 1
ATOM 6794 O O . LYS B 1 194 ? -9.414 7.043 21.594 1 95.62 194 LYS B O 1
ATOM 6799 N N . LEU B 1 195 ? -8.43 8.664 20.391 1 96.69 195 LEU B N 1
ATOM 6800 C CA . LEU B 1 195 ? -9.289 8.602 19.219 1 96.69 195 LEU B CA 1
ATOM 6801 C C . LEU B 1 195 ? -8.562 7.969 18.047 1 96.69 195 LEU B C 1
ATOM 6803 O O . LEU B 1 195 ? -7.359 8.18 17.859 1 96.69 195 LEU B O 1
ATOM 6807 N N . ARG B 1 196 ? -9.273 7.176 17.375 1 96.69 196 ARG B N 1
ATOM 6808 C CA . ARG B 1 196 ? -8.727 6.59 16.156 1 96.69 196 ARG B CA 1
ATOM 6809 C C . ARG B 1 196 ? -9.258 7.305 14.922 1 96.69 196 ARG B C 1
ATOM 6811 O O . ARG B 1 196 ? -10.469 7.316 14.68 1 96.69 196 ARG B O 1
ATOM 6818 N N . ILE B 1 197 ? -8.336 7.891 14.188 1 98 197 ILE B N 1
ATOM 6819 C CA . ILE B 1 197 ? -8.695 8.633 12.984 1 98 197 ILE B CA 1
ATOM 6820 C C . ILE B 1 197 ? -8.203 7.875 11.75 1 98 197 ILE B C 1
ATOM 6822 O O . ILE B 1 197 ? -7.043 7.453 11.695 1 98 197 ILE B O 1
ATOM 6826 N N . ASN B 1 198 ? -9.094 7.668 10.797 1 97.62 198 ASN B N 1
ATOM 6827 C CA . ASN B 1 198 ? -8.742 6.922 9.594 1 97.62 198 ASN B CA 1
ATOM 6828 C C . ASN B 1 198 ? -9.094 7.695 8.328 1 97.62 198 ASN B C 1
ATOM 6830 O O . ASN B 1 198 ? -10.188 8.25 8.219 1 97.62 198 ASN B O 1
ATOM 6834 N N . ARG B 1 199 ? -8.172 7.77 7.48 1 97.12 199 ARG B N 1
ATOM 6835 C CA . ARG B 1 199 ? -8.383 8.352 6.16 1 97.12 199 ARG B CA 1
ATOM 6836 C C . ARG B 1 199 ? -8.328 7.285 5.074 1 97.12 199 ARG B C 1
ATOM 6838 O O . ARG B 1 199 ? -7.363 6.516 5.004 1 97.12 199 ARG B O 1
ATOM 6845 N N . TYR B 1 200 ? -9.312 7.227 4.23 1 94.25 200 TYR B N 1
ATOM 6846 C CA . TYR B 1 200 ? -9.406 6.219 3.184 1 94.25 200 TYR B CA 1
ATOM 6847 C C . TYR B 1 200 ? -9.062 6.809 1.823 1 94.25 200 TYR B C 1
ATOM 6849 O O . TYR B 1 200 ? -9.133 8.023 1.631 1 94.25 200 TYR B O 1
ATOM 6857 N N . SER B 1 201 ? -8.695 5.961 0.868 1 89.56 201 SER B N 1
ATOM 6858 C CA . SER B 1 201 ? -8.258 6.391 -0.455 1 89.56 201 SER B CA 1
ATOM 6859 C C . SER B 1 201 ? -9.383 7.082 -1.216 1 89.56 201 SER B C 1
ATOM 6861 O O . SER B 1 201 ? -9.125 7.902 -2.1 1 89.56 201 SER B O 1
ATOM 6863 N N . ASN B 1 202 ? -10.602 6.789 -0.885 1 90.44 202 ASN B N 1
ATOM 6864 C CA . ASN B 1 202 ? -11.734 7.387 -1.574 1 90.44 202 ASN B CA 1
ATOM 6865 C C . ASN B 1 202 ? -12.07 8.766 -1.013 1 90.44 202 ASN B C 1
ATOM 6867 O O . ASN B 1 202 ? -13.047 9.391 -1.432 1 90.44 202 ASN B O 1
ATOM 6871 N N . GLY B 1 203 ? -11.336 9.203 0.027 1 92.06 203 GLY B N 1
ATOM 6872 C CA . GLY B 1 203 ? -11.508 10.547 0.555 1 92.06 203 GLY B CA 1
ATOM 6873 C C . GLY B 1 203 ? -12.336 10.586 1.83 1 92.06 203 GLY B C 1
ATOM 6874 O O . GLY B 1 203 ? -12.398 11.617 2.502 1 92.06 203 GLY B O 1
ATOM 6875 N N . MET B 1 204 ? -12.883 9.469 2.178 1 95.69 204 MET B N 1
ATOM 6876 C CA . MET B 1 204 ? -13.648 9.43 3.42 1 95.69 204 MET B CA 1
ATOM 6877 C C . MET B 1 204 ? -12.719 9.461 4.629 1 95.69 204 MET B C 1
ATOM 6879 O O . MET B 1 204 ? -11.625 8.906 4.59 1 95.69 204 MET B O 1
ATOM 6883 N N . ILE B 1 205 ? -13.148 10.148 5.652 1 97.5 205 ILE B N 1
ATOM 6884 C CA . ILE B 1 205 ? -12.422 10.242 6.918 1 97.5 205 ILE B CA 1
ATOM 6885 C C . ILE B 1 205 ? -13.344 9.836 8.07 1 97.5 205 ILE B C 1
ATOM 6887 O O . ILE B 1 205 ? -14.523 10.188 8.078 1 97.5 205 ILE B O 1
ATOM 6891 N N . THR B 1 206 ? -12.781 9.078 8.977 1 98.06 206 THR B N 1
ATOM 6892 C CA . THR B 1 206 ? -13.57 8.688 10.133 1 98.06 206 THR B CA 1
ATOM 6893 C C . THR B 1 206 ? -12.805 8.953 11.43 1 98.06 206 THR B C 1
ATOM 6895 O O . THR B 1 206 ? -11.578 8.984 11.43 1 98.06 206 THR B O 1
ATOM 6898 N N . VAL B 1 207 ? -13.523 9.227 12.469 1 98.25 207 VAL B N 1
ATOM 6899 C CA . VAL B 1 207 ? -13.039 9.289 13.844 1 98.25 207 VAL B CA 1
ATOM 6900 C C . VAL B 1 207 ? -13.797 8.289 14.703 1 98.25 207 VAL B C 1
ATOM 6902 O O . VAL B 1 207 ? -15 8.438 14.93 1 98.25 207 VAL B O 1
ATOM 6905 N N . ASN B 1 208 ? -13.086 7.305 15.203 1 97.25 208 ASN B N 1
ATOM 6906 C CA . ASN B 1 208 ? -13.719 6.172 15.859 1 97.25 208 ASN B CA 1
ATOM 6907 C C . ASN B 1 208 ? -14.852 5.598 15.016 1 97.25 208 ASN B C 1
ATOM 6909 O O . ASN B 1 208 ? -15.961 5.375 15.516 1 97.25 208 ASN B O 1
ATOM 6913 N N . CYS B 1 209 ? -14.617 5.535 13.781 1 96.94 209 CYS B N 1
ATOM 6914 C CA . CYS B 1 209 ? -15.469 4.941 12.758 1 96.94 209 CYS B CA 1
ATOM 6915 C C . CYS B 1 209 ? -16.719 5.781 12.539 1 96.94 209 CYS B C 1
ATOM 6917 O O . CYS B 1 209 ? -17.656 5.344 11.867 1 96.94 209 CYS B O 1
ATOM 6919 N N . GLY B 1 210 ? -16.828 6.945 13.133 1 96.69 210 GLY B N 1
ATOM 6920 C CA . GLY B 1 210 ? -17.812 7.941 12.758 1 96.69 210 GLY B CA 1
ATOM 6921 C C . GLY B 1 210 ? -17.375 8.828 11.609 1 96.69 210 GLY B C 1
ATOM 6922 O O . GLY B 1 210 ? -16.25 9.328 11.602 1 96.69 210 GLY B O 1
ATOM 6923 N N . PRO B 1 211 ? -18.125 9 10.633 1 96.81 211 PRO B N 1
ATOM 6924 C CA . PRO B 1 211 ? -17.688 9.742 9.453 1 96.81 211 PRO B CA 1
ATOM 6925 C C . PRO B 1 211 ? -17.562 11.242 9.711 1 96.81 211 PRO B C 1
ATOM 6927 O O . PRO B 1 211 ? -18.391 11.82 10.414 1 96.81 211 PRO B O 1
ATOM 6930 N N . VAL B 1 212 ? -16.5 11.852 9.188 1 98.12 212 VAL B N 1
ATOM 6931 C CA . VAL B 1 212 ? -16.344 13.305 9.164 1 98.12 212 VAL B CA 1
ATOM 6932 C C . VAL B 1 212 ? -17.094 13.891 7.973 1 98.12 212 VAL B C 1
ATOM 6934 O O . VAL B 1 212 ? -16.812 13.547 6.82 1 98.12 212 VAL B O 1
ATOM 6937 N N . VAL B 1 213 ? -18.062 14.773 8.211 1 97.19 213 VAL B N 1
ATOM 6938 C CA . VAL B 1 213 ? -18.922 15.266 7.137 1 97.19 213 VAL B CA 1
ATOM 6939 C C . VAL B 1 213 ? -18.406 16.609 6.637 1 97.19 213 VAL B C 1
ATOM 6941 O O . VAL B 1 213 ? -18.594 16.953 5.469 1 97.19 213 VAL B O 1
ATOM 6944 N N . ARG B 1 214 ? -17.828 17.391 7.492 1 97.25 214 ARG B N 1
ATOM 6945 C CA . ARG B 1 214 ? -17.188 18.656 7.156 1 97.25 214 ARG B CA 1
ATOM 6946 C C . ARG B 1 214 ? -15.875 18.828 7.918 1 97.25 214 ARG B C 1
ATOM 6948 O O . ARG B 1 214 ? -15.859 18.797 9.148 1 97.25 214 ARG B O 1
ATOM 6955 N N . LYS B 1 215 ? -14.828 18.969 7.094 1 97.19 215 LYS B N 1
ATOM 6956 C CA . LYS B 1 215 ? -13.516 18.938 7.738 1 97.19 215 LYS B CA 1
ATOM 6957 C C . LYS B 1 215 ? -12.867 20.312 7.711 1 97.19 215 LYS B C 1
ATOM 6959 O O . LYS B 1 215 ? -13.273 21.188 6.949 1 97.19 215 LYS B O 1
ATOM 6964 N N . ASP B 1 216 ? -11.922 20.562 8.617 1 96.94 216 ASP B N 1
ATOM 6965 C CA . ASP B 1 216 ? -10.93 21.625 8.578 1 96.94 216 ASP B CA 1
ATOM 6966 C C . ASP B 1 216 ? -11.594 23 8.648 1 96.94 216 ASP B C 1
ATOM 6968 O O . ASP B 1 216 ? -11.297 23.891 7.848 1 96.94 216 ASP B O 1
ATOM 6972 N N . GLN B 1 217 ? -12.508 23.141 9.562 1 98 217 GLN B N 1
ATOM 6973 C CA . GLN B 1 217 ? -13.062 24.453 9.828 1 98 217 GLN B CA 1
ATOM 6974 C C . GLN B 1 217 ? -12.195 25.234 10.82 1 98 217 GLN B C 1
ATOM 6976 O O . GLN B 1 217 ? -12.211 24.938 12.023 1 98 217 GLN B O 1
ATOM 6981 N N . GLU B 1 218 ? -11.531 26.25 10.367 1 96.69 218 GLU B N 1
ATOM 6982 C CA . GLU B 1 218 ? -10.523 26.953 11.148 1 96.69 218 GLU B CA 1
ATOM 6983 C C . GLU B 1 218 ? -11.172 27.953 12.109 1 96.69 218 GLU B C 1
ATOM 6985 O O . GLU B 1 218 ? -12.148 28.609 11.758 1 96.69 218 GLU B O 1
ATOM 6990 N N . ALA B 1 219 ? -10.656 27.984 13.273 1 96.31 219 ALA B N 1
ATOM 6991 C CA . ALA B 1 219 ? -11.039 28.938 14.312 1 96.31 219 ALA B CA 1
ATOM 6992 C C . ALA B 1 219 ? -9.812 29.641 14.891 1 96.31 219 ALA B C 1
ATOM 6994 O O . ALA B 1 219 ? -8.672 29.266 14.602 1 96.31 219 ALA B O 1
ATOM 6995 N N . LYS B 1 220 ? -10.047 30.703 15.633 1 93.94 220 LYS B N 1
ATOM 6996 C CA . LYS B 1 220 ? -8.969 31.484 16.234 1 93.94 220 LYS B CA 1
ATOM 6997 C C . LYS B 1 220 ? -8.117 30.625 17.172 1 93.94 220 LYS B C 1
ATOM 6999 O O . LYS B 1 220 ? -6.91 30.828 17.266 1 93.94 220 LYS B O 1
ATOM 7004 N N . ASN B 1 221 ? -8.781 29.734 17.812 1 95 221 ASN B N 1
ATOM 7005 C CA . ASN B 1 221 ? -8.078 28.938 18.828 1 95 221 ASN B CA 1
ATOM 7006 C C . ASN B 1 221 ? -8.141 27.438 18.5 1 95 221 ASN B C 1
ATOM 7008 O O . ASN B 1 221 ? -8.086 26.609 19.406 1 95 221 ASN B O 1
ATOM 7012 N N . GLY B 1 222 ? -8.352 27.125 17.234 1 96.5 222 GLY B N 1
ATOM 7013 C CA . GLY B 1 222 ? -8.367 25.703 16.938 1 96.5 222 GLY B CA 1
ATOM 7014 C C . GLY B 1 222 ? -9.023 25.359 15.617 1 96.5 222 GLY B C 1
ATOM 7015 O O . GLY B 1 222 ? -8.984 26.156 14.672 1 96.5 222 GLY B O 1
ATOM 7016 N N . ILE B 1 223 ? -9.461 24.047 15.523 1 97.56 223 ILE B N 1
ATOM 7017 C CA . ILE B 1 223 ? -10.109 23.516 14.336 1 97.56 223 ILE B CA 1
ATOM 7018 C C . ILE B 1 223 ? -11.375 22.766 14.727 1 97.56 223 ILE B C 1
ATOM 7020 O O . ILE B 1 223 ? -11.43 22.125 15.781 1 97.56 223 ILE B O 1
ATOM 7024 N N . VAL B 1 224 ? -12.383 22.875 13.914 1 98.56 224 VAL B N 1
ATOM 7025 C CA . VAL B 1 224 ? -13.625 22.141 14.133 1 98.56 224 VAL B CA 1
ATOM 7026 C C . VAL B 1 224 ? -13.875 21.188 12.969 1 98.56 224 VAL B C 1
ATOM 7028 O O . VAL B 1 224 ? -13.805 21.594 11.805 1 98.56 224 VAL B O 1
ATOM 7031 N N . HIS B 1 225 ? -14.047 19.969 13.258 1 98.69 225 HIS B N 1
ATOM 7032 C CA . HIS B 1 225 ? -14.562 18.969 12.32 1 98.69 225 HIS B CA 1
ATOM 7033 C C . HIS B 1 225 ? -15.984 18.547 12.688 1 98.69 225 HIS B C 1
ATOM 7035 O O . HIS B 1 225 ? -16.25 18.219 13.844 1 98.69 225 HIS B O 1
ATOM 7041 N N . LEU B 1 226 ? -16.875 18.609 11.734 1 98.56 226 LEU B N 1
ATOM 7042 C CA . LEU B 1 226 ? -18.219 18.094 11.969 1 98.56 226 LEU B CA 1
ATOM 7043 C C . LEU B 1 226 ? -18.281 16.594 11.711 1 98.56 226 LEU B C 1
ATOM 7045 O O . LEU B 1 226 ? -17.797 16.109 10.68 1 98.56 226 LEU B O 1
ATOM 7049 N N . ILE B 1 227 ? -18.812 15.828 12.656 1 98.25 227 ILE B N 1
ATOM 7050 C CA . ILE B 1 227 ? -18.906 14.383 12.523 1 98.25 227 ILE B CA 1
ATOM 7051 C C . ILE B 1 227 ? -20.359 13.938 12.688 1 98.25 227 ILE B C 1
ATOM 7053 O O . ILE B 1 227 ? -21.156 14.633 13.312 1 98.25 227 ILE B O 1
ATOM 7057 N N . ASP B 1 228 ? -20.672 12.844 12.102 1 96.88 228 ASP B N 1
ATOM 7058 C CA . ASP B 1 228 ? -22.047 12.359 12.117 1 96.88 228 ASP B CA 1
ATOM 7059 C C . ASP B 1 228 ? -22.203 11.211 13.117 1 96.88 228 ASP B C 1
ATOM 7061 O O . ASP B 1 228 ? -22.828 10.195 12.805 1 96.88 228 ASP B O 1
ATOM 7065 N N . GLN B 1 229 ? -21.531 11.305 14.25 1 96.06 229 GLN B N 1
ATOM 7066 C CA . GLN B 1 229 ? -21.594 10.305 15.305 1 96.06 229 GLN B CA 1
ATOM 7067 C C . GLN B 1 229 ? -21.125 10.875 16.641 1 96.06 229 GLN B C 1
ATOM 7069 O O . GLN B 1 229 ? -20.156 11.633 16.688 1 96.06 229 GLN B O 1
ATOM 7074 N N . VAL B 1 230 ? -21.828 10.523 17.672 1 97.69 230 VAL B N 1
ATOM 7075 C CA . VAL B 1 230 ? -21.344 10.875 19 1 97.69 230 VAL B CA 1
ATOM 7076 C C . VAL B 1 230 ? -20.266 9.883 19.438 1 97.69 230 VAL B C 1
ATOM 7078 O O . VAL B 1 230 ? -20.469 8.664 19.328 1 97.69 230 VAL B O 1
ATOM 7081 N N . LEU B 1 231 ? -19.172 10.383 19.844 1 97 231 LEU B N 1
ATOM 7082 C CA . LEU B 1 231 ? -18.062 9.523 20.266 1 97 231 LEU B CA 1
ATOM 7083 C C . LEU B 1 231 ? -18.297 9.016 21.688 1 97 231 LEU B C 1
ATOM 7085 O O . LEU B 1 231 ? -18.438 9.812 22.625 1 97 231 LEU B O 1
ATOM 7089 N N . VAL B 1 232 ? -18.328 7.738 21.844 1 94.25 232 VAL B N 1
ATOM 7090 C CA . VAL B 1 232 ? -18.562 7.109 23.141 1 94.25 232 VAL B CA 1
ATOM 7091 C C . VAL B 1 232 ? -17.219 6.84 23.828 1 94.25 232 VAL B C 1
ATOM 7093 O O . VAL B 1 232 ? -16.375 6.133 23.281 1 94.25 232 VAL B O 1
ATOM 7096 N N . PRO B 1 233 ? -17.016 7.426 24.969 1 93.69 233 PRO B N 1
ATOM 7097 C CA . PRO B 1 233 ? -15.758 7.172 25.688 1 93.69 233 PRO B CA 1
ATOM 7098 C C . PRO B 1 233 ? -15.672 5.75 26.219 1 93.69 233 PRO B C 1
ATOM 7100 O O . PRO B 1 233 ? -16.688 5.141 26.547 1 93.69 233 PRO B O 1
ATOM 7103 N N . PRO B 1 234 ? -14.43 5.277 26.25 1 88.81 234 PRO B N 1
ATOM 7104 C CA . PRO B 1 234 ? -14.266 3.945 26.828 1 88.81 234 PRO B CA 1
ATOM 7105 C C . PRO B 1 234 ? -14.594 3.914 28.328 1 88.81 234 PRO B C 1
ATOM 7107 O O . PRO B 1 234 ? -14.617 4.961 28.984 1 88.81 234 PRO B O 1
ATOM 7110 N N . GLY B 1 235 ? -14.875 2.793 28.781 1 80.38 235 GLY B N 1
ATOM 7111 C CA . GLY B 1 235 ? -15.18 2.623 30.188 1 80.38 235 GLY B CA 1
ATOM 7112 C C . GLY B 1 235 ? -13.977 2.84 31.094 1 80.38 235 GLY B C 1
ATOM 7113 O O . GLY B 1 235 ? -12.938 3.332 30.641 1 80.38 235 GLY B O 1
ATOM 7114 N N . ARG B 1 236 ? -14.078 2.529 32.375 1 74.31 236 ARG B N 1
ATOM 7115 C CA . ARG B 1 236 ? -13.086 2.771 33.438 1 74.31 236 ARG B CA 1
ATOM 7116 C C . ARG B 1 236 ? -11.805 2 33.156 1 74.31 236 ARG B C 1
ATOM 7118 O O . ARG B 1 236 ? -10.711 2.447 33.531 1 74.31 236 ARG B O 1
ATOM 7125 N N . THR B 1 237 ? -11.938 0.923 32.438 1 75.56 237 THR B N 1
ATOM 7126 C CA . THR B 1 237 ? -10.773 0.086 32.156 1 75.56 237 THR B CA 1
ATOM 7127 C C . THR B 1 237 ? -10.078 0.517 30.875 1 75.56 237 THR B C 1
ATOM 7129 O O . THR B 1 237 ? -9.062 -0.072 30.484 1 75.56 237 THR B O 1
ATOM 7132 N N . GLY B 1 238 ? -10.547 1.544 30.328 1 84.06 238 GLY B N 1
ATOM 7133 C CA . GLY B 1 238 ? -9.953 2.006 29.078 1 84.06 238 GLY B CA 1
ATOM 7134 C C . GLY B 1 238 ? -10.398 1.201 27.875 1 84.06 238 GLY B C 1
ATOM 7135 O O . GLY B 1 238 ? -11.32 0.384 27.969 1 84.06 238 GLY B O 1
ATOM 7136 N N . THR B 1 239 ? -9.805 1.532 26.812 1 87.25 239 THR B N 1
ATOM 7137 C CA . THR B 1 239 ? -10.125 0.804 25.578 1 87.25 239 THR B CA 1
ATOM 7138 C C . THR B 1 239 ? -9.477 -0.579 25.594 1 87.25 239 THR B C 1
ATOM 7140 O O . THR B 1 239 ? -8.281 -0.71 25.875 1 87.25 239 THR B O 1
ATOM 7143 N N . LEU B 1 240 ? -10.281 -1.59 25.375 1 93 240 LEU B N 1
ATOM 7144 C CA . LEU B 1 240 ? -9.836 -2.979 25.391 1 93 240 LEU B CA 1
ATOM 7145 C C . LEU B 1 240 ? -9.328 -3.408 24.031 1 93 240 LEU B C 1
ATOM 7147 O O . LEU B 1 240 ? -9.656 -2.789 23.016 1 93 240 LEU B O 1
ATOM 7151 N N . THR B 1 241 ? -8.414 -4.445 24.062 1 95.44 241 THR B N 1
ATOM 7152 C CA . THR B 1 241 ? -7.977 -5.039 22.812 1 95.44 241 THR B CA 1
ATOM 7153 C C . THR B 1 241 ? -9.094 -5.875 22.188 1 95.44 241 THR B C 1
ATOM 7155 O O . THR B 1 241 ? -10.086 -6.184 22.844 1 95.44 241 THR B O 1
ATOM 7158 N N . ILE B 1 242 ? -8.953 -6.266 20.969 1 96.5 242 ILE B N 1
ATOM 7159 C CA . ILE B 1 242 ? -9.961 -7.016 20.234 1 96.5 242 ILE B CA 1
ATOM 7160 C C . ILE B 1 242 ? -10.289 -8.312 20.969 1 96.5 242 ILE B C 1
ATOM 7162 O O . ILE B 1 242 ? -11.453 -8.594 21.25 1 96.5 242 ILE B O 1
ATOM 7166 N N . PRO B 1 243 ? -9.266 -9.094 21.422 1 96.25 243 PRO B N 1
ATOM 7167 C CA . PRO B 1 243 ? -9.609 -10.336 22.125 1 96.25 243 PRO B CA 1
ATOM 7168 C C . PRO B 1 243 ? -10.328 -10.086 23.453 1 96.25 243 PRO B C 1
ATOM 7170 O O . PRO B 1 243 ? -11.242 -10.828 23.812 1 96.25 243 PRO B O 1
ATOM 7173 N N . GLU B 1 244 ? -9.977 -9.055 24.125 1 95.31 244 GLU B N 1
ATOM 7174 C CA . GLU B 1 244 ? -10.602 -8.727 25.406 1 95.31 244 GLU B CA 1
ATOM 7175 C C . GLU B 1 244 ? -12.07 -8.367 25.219 1 95.31 244 GLU B C 1
ATOM 7177 O O . GLU B 1 244 ? -12.922 -8.758 26.016 1 95.31 244 GLU B O 1
ATOM 7182 N N . ILE B 1 245 ? -12.328 -7.602 24.188 1 95.94 245 ILE B N 1
ATOM 7183 C CA . ILE B 1 245 ? -13.703 -7.219 23.906 1 95.94 245 ILE B CA 1
ATOM 7184 C C . ILE B 1 245 ? -14.539 -8.461 23.625 1 95.94 245 ILE B C 1
ATOM 7186 O O . ILE B 1 245 ? -15.664 -8.586 24.109 1 95.94 245 ILE B O 1
ATOM 7190 N N . LEU B 1 246 ? -14.031 -9.391 22.859 1 96.44 246 LEU B N 1
ATOM 7191 C CA . LEU B 1 246 ? -14.75 -10.602 22.484 1 96.44 246 LEU B CA 1
ATOM 7192 C C . LEU B 1 246 ? -15.109 -11.422 23.719 1 96.44 246 LEU B C 1
ATOM 7194 O O . LEU B 1 246 ? -16.203 -11.969 23.812 1 96.44 246 LEU B O 1
ATOM 7198 N N . VAL B 1 247 ? -14.219 -11.492 24.672 1 94.31 247 VAL B N 1
ATOM 7199 C CA . VAL B 1 247 ? -14.43 -12.297 25.875 1 94.31 247 VAL B CA 1
ATOM 7200 C C . VAL B 1 247 ? -15.453 -11.625 26.781 1 94.31 247 VAL B C 1
ATOM 7202 O O . VAL B 1 247 ? -16.297 -12.297 27.391 1 94.31 247 VAL B O 1
ATOM 7205 N N . GLU B 1 248 ? -15.508 -10.312 26.812 1 93.56 248 GLU B N 1
ATOM 7206 C CA . GLU B 1 248 ? -16.359 -9.562 27.734 1 93.56 248 GLU B CA 1
ATOM 7207 C C . GLU B 1 248 ? -17.781 -9.438 27.219 1 93.56 248 GLU B C 1
ATOM 7209 O O . GLU B 1 248 ? -18.734 -9.422 27.984 1 93.56 248 GLU B O 1
ATOM 7214 N N . ASP B 1 249 ? -18.094 -9.125 25.953 1 92.19 249 ASP B N 1
ATOM 7215 C CA . ASP B 1 249 ? -19.391 -8.828 25.344 1 92.19 249 ASP B CA 1
ATOM 7216 C C . ASP B 1 249 ? -20.344 -10.008 25.484 1 92.19 249 ASP B C 1
ATOM 7218 O O . ASP B 1 249 ? -21.531 -9.828 25.719 1 92.19 249 ASP B O 1
ATOM 7222 N N . GLY B 1 250 ? -20.016 -11.281 25.484 1 93.12 250 GLY B N 1
ATOM 7223 C CA . GLY B 1 250 ? -20.844 -12.461 25.656 1 93.12 250 GLY B CA 1
ATOM 7224 C C . GLY B 1 250 ? -21.531 -12.891 24.391 1 93.12 250 GLY B C 1
ATOM 7225 O O . GLY B 1 250 ? -22.047 -14.016 24.297 1 93.12 250 GLY B O 1
ATOM 7226 N N . ARG B 1 251 ? -21.75 -12.133 23.359 1 95.44 251 ARG B N 1
ATOM 7227 C CA . ARG B 1 251 ? -22.422 -12.477 22.109 1 95.44 251 ARG B CA 1
ATOM 7228 C C . ARG B 1 251 ? -21.484 -13.242 21.172 1 95.44 251 ARG B C 1
ATOM 7230 O O . ARG B 1 251 ? -21.906 -13.734 20.125 1 95.44 251 ARG B O 1
ATOM 7237 N N . PHE B 1 252 ? -20.156 -13.25 21.594 1 97.81 252 PHE B N 1
ATOM 7238 C CA . PHE B 1 252 ? -19.141 -13.852 20.734 1 97.81 252 PHE B CA 1
ATOM 7239 C C . PHE B 1 252 ? -18.469 -15.016 21.453 1 97.81 252 PHE B C 1
ATOM 7241 O O . PHE B 1 252 ? -17.25 -15.195 21.328 1 97.81 252 PHE B O 1
ATOM 7248 N N . ARG B 1 253 ? -19.203 -15.805 22.156 1 96.44 253 ARG B N 1
ATOM 7249 C CA . ARG B 1 253 ? -18.641 -16.875 22.984 1 96.44 253 ARG B CA 1
ATOM 7250 C C . ARG B 1 253 ? -17.922 -17.906 22.109 1 96.44 253 ARG B C 1
ATOM 7252 O O . ARG B 1 253 ? -16.828 -18.344 22.438 1 96.44 253 ARG B O 1
ATOM 7259 N N . GLU B 1 254 ? -18.516 -18.328 21.031 1 95 254 GLU B N 1
ATOM 7260 C CA . GLU B 1 254 ? -17.922 -19.344 20.156 1 95 254 GLU B CA 1
ATOM 7261 C C . GLU B 1 254 ? -16.641 -18.828 19.531 1 95 254 GLU B C 1
ATOM 7263 O O . GLU B 1 254 ? -15.625 -19.531 19.484 1 95 254 GLU B O 1
ATOM 7268 N N . LEU B 1 255 ? -16.672 -17.625 19.031 1 96.25 255 LEU B N 1
ATOM 7269 C CA . LEU B 1 255 ? -15.492 -17.031 18.422 1 96.25 255 LEU B CA 1
ATOM 7270 C C . LEU B 1 255 ? -14.367 -16.859 19.438 1 96.25 255 LEU B C 1
ATOM 7272 O O . LEU B 1 255 ? -13.211 -17.172 19.156 1 96.25 255 LEU B O 1
ATOM 7276 N N . ALA B 1 256 ? -14.719 -16.391 20.641 1 96.25 256 ALA B N 1
ATOM 7277 C CA . ALA B 1 256 ? -13.734 -16.188 21.703 1 96.25 256 ALA B CA 1
ATOM 7278 C C . ALA B 1 256 ? -13.078 -17.516 22.094 1 96.25 256 ALA B C 1
ATOM 7280 O O . ALA B 1 256 ? -11.859 -17.594 22.25 1 96.25 256 ALA B O 1
ATOM 7281 N N . THR B 1 257 ? -13.906 -18.516 22.234 1 94.44 257 THR B N 1
ATOM 7282 C CA . THR B 1 257 ? -13.398 -19.828 22.609 1 94.44 257 THR B CA 1
ATOM 7283 C C . THR B 1 257 ? -12.461 -20.375 21.531 1 94.44 257 THR B C 1
ATOM 7285 O O . THR B 1 257 ? -11.383 -20.891 21.844 1 94.44 257 THR B O 1
ATOM 7288 N N . THR B 1 258 ? -12.852 -20.219 20.297 1 94.25 258 THR B N 1
ATOM 7289 C CA . THR B 1 258 ? -12.031 -20.672 19.172 1 94.25 258 THR B CA 1
ATOM 7290 C C . THR B 1 258 ? -10.711 -19.922 19.125 1 94.25 258 THR B C 1
ATOM 7292 O O . THR B 1 258 ? -9.656 -20.5 18.859 1 94.25 258 THR B O 1
ATOM 7295 N N . LEU B 1 259 ? -10.781 -18.703 19.375 1 95.25 259 LEU B N 1
ATOM 7296 C CA . LEU B 1 259 ? -9.594 -17.859 19.375 1 95.25 259 LEU B CA 1
ATOM 7297 C C . LEU B 1 259 ? -8.633 -18.266 20.5 1 95.25 259 LEU B C 1
ATOM 7299 O O . LEU B 1 259 ? -7.426 -18.375 20.266 1 95.25 259 LEU B O 1
ATOM 7303 N N . LEU B 1 260 ? -9.141 -18.531 21.656 1 92.75 260 LEU B N 1
ATOM 7304 C CA . LEU B 1 260 ? -8.336 -18.922 22.812 1 92.75 260 LEU B CA 1
ATOM 7305 C C . LEU B 1 260 ? -7.656 -20.266 22.562 1 92.75 260 LEU B C 1
ATOM 7307 O O . LEU B 1 260 ? -6.547 -20.5 23.062 1 92.75 260 LEU B O 1
ATOM 7311 N N . GLN B 1 261 ? -8.297 -21.094 21.781 1 92.56 261 GLN B N 1
ATOM 7312 C CA . GLN B 1 261 ? -7.742 -22.391 21.469 1 92.56 261 GLN B CA 1
ATOM 7313 C C . GLN B 1 261 ? -6.637 -22.297 20.422 1 92.56 261 GLN B C 1
ATOM 7315 O O . GLN B 1 261 ? -5.914 -23.25 20.172 1 92.56 261 GLN B O 1
ATOM 7320 N N . SER B 1 262 ? -6.574 -21.156 19.859 1 91.12 262 SER B N 1
ATOM 7321 C CA . SER B 1 262 ? -5.574 -20.922 18.828 1 91.12 262 SER B CA 1
ATOM 7322 C C . SER B 1 262 ? -4.48 -19.984 19.312 1 91.12 262 SER B C 1
ATOM 7324 O O . SER B 1 262 ? -4.691 -19.203 20.25 1 91.12 262 SER B O 1
ATOM 7326 N N . ASN B 1 263 ? -3.348 -20.047 18.812 1 87.56 263 ASN B N 1
ATOM 7327 C CA . ASN B 1 263 ? -2.256 -19.156 19.172 1 87.56 263 ASN B CA 1
ATOM 7328 C C . ASN B 1 263 ? -2.432 -17.781 18.531 1 87.56 263 ASN B C 1
ATOM 7330 O O . ASN B 1 263 ? -1.594 -16.891 18.703 1 87.56 263 ASN B O 1
ATOM 7334 N N . LEU B 1 264 ? -3.557 -17.641 17.891 1 92.62 264 LEU B N 1
ATOM 7335 C CA . LEU B 1 264 ? -3.805 -16.375 17.203 1 92.62 264 LEU B CA 1
ATOM 7336 C C . LEU B 1 264 ? -4.137 -15.273 18.203 1 92.62 264 LEU B C 1
ATOM 7338 O O . LEU B 1 264 ? -3.934 -14.086 17.922 1 92.62 264 LEU B O 1
ATOM 7342 N N . VAL B 1 265 ? -4.59 -15.609 19.406 1 92.81 265 VAL B N 1
ATOM 7343 C CA . VAL B 1 265 ? -5.004 -14.648 20.438 1 92.81 265 VAL B CA 1
ATOM 7344 C C . VAL B 1 265 ? -3.82 -13.766 20.812 1 92.81 265 VAL B C 1
ATOM 7346 O O . VAL B 1 265 ? -3.967 -12.547 20.969 1 92.81 265 VAL B O 1
ATOM 7349 N N . ASN B 1 266 ? -2.695 -14.305 20.938 1 90.44 266 ASN B N 1
ATOM 7350 C CA . ASN B 1 266 ? -1.506 -13.547 21.312 1 90.44 266 ASN B CA 1
ATOM 7351 C C . ASN B 1 266 ? -1.063 -12.609 20.188 1 90.44 266 ASN B C 1
ATOM 7353 O O . ASN B 1 266 ? -0.675 -11.469 20.453 1 90.44 266 ASN B O 1
ATOM 7357 N N . GLU B 1 267 ? -1.126 -13.18 19.031 1 89.25 267 GLU B N 1
ATOM 7358 C CA . GLU B 1 267 ? -0.793 -12.344 17.891 1 89.25 267 GLU B CA 1
ATOM 7359 C C . GLU B 1 267 ? -1.718 -11.133 17.797 1 89.25 267 GLU B C 1
ATOM 7361 O O . GLU B 1 267 ? -1.265 -10.016 17.547 1 89.25 267 GLU B O 1
ATOM 7366 N N . LEU B 1 268 ? -2.994 -11.312 18.078 1 92.81 268 LEU B N 1
ATOM 7367 C CA . LEU B 1 268 ? -3.98 -10.242 17.969 1 92.81 268 LEU B CA 1
ATOM 7368 C C . LEU B 1 268 ? -3.867 -9.273 19.141 1 92.81 268 LEU B C 1
ATOM 7370 O O . LEU B 1 268 ? -4.168 -8.086 19 1 92.81 268 LEU B O 1
ATOM 7374 N N . ARG B 1 269 ? -3.393 -9.781 20.203 1 90.44 269 ARG B N 1
ATOM 7375 C CA . ARG B 1 269 ? -3.244 -8.938 21.375 1 90.44 269 ARG B CA 1
ATOM 7376 C C . ARG B 1 269 ? -2.068 -7.977 21.219 1 90.44 269 ARG B C 1
ATOM 7378 O O . ARG B 1 269 ? -2.158 -6.809 21.609 1 90.44 269 ARG B O 1
ATOM 7385 N N . LEU B 1 270 ? -1.014 -8.438 20.641 1 84.69 270 LEU B N 1
ATOM 7386 C CA . LEU B 1 270 ? 0.23 -7.676 20.594 1 84.69 270 LEU B CA 1
ATOM 7387 C C . LEU B 1 270 ? 0.339 -6.906 19.281 1 84.69 270 LEU B C 1
ATOM 7389 O O . LEU B 1 270 ? 1.127 -5.961 19.172 1 84.69 270 LEU B O 1
ATOM 7393 N N . GLY B 1 271 ? -0.481 -7.363 18.375 1 85.81 271 GLY B N 1
ATOM 7394 C CA . GLY B 1 271 ? -0.362 -6.75 17.062 1 85.81 271 GLY B CA 1
ATOM 7395 C C . GLY B 1 271 ? -1.474 -5.762 16.766 1 85.81 271 GLY B C 1
ATOM 7396 O O . GLY B 1 271 ? -2.219 -5.367 17.656 1 85.81 271 GLY B O 1
ATOM 7397 N N . GLY B 1 272 ? -1.438 -5.336 15.375 1 88.38 272 GLY B N 1
ATOM 7398 C CA . GLY B 1 272 ? -2.434 -4.395 14.891 1 88.38 272 GLY B CA 1
ATOM 7399 C C . GLY B 1 272 ? -1.827 -3.156 14.258 1 88.38 272 GLY B C 1
ATOM 7400 O O . GLY B 1 272 ? -0.603 -3.029 14.18 1 88.38 272 GLY B O 1
ATOM 7401 N N . PRO B 1 273 ? -2.84 -2.309 13.828 1 94.88 273 PRO B N 1
ATOM 7402 C CA . PRO B 1 273 ? -4.293 -2.361 13.992 1 94.88 273 PRO B CA 1
ATOM 7403 C C . PRO B 1 273 ? -4.953 -3.375 13.055 1 94.88 273 PRO B C 1
ATOM 7405 O O . PRO B 1 273 ? -4.43 -3.66 11.977 1 94.88 273 PRO B O 1
ATOM 7408 N N . TYR B 1 274 ? -6.191 -3.939 13.508 1 97.38 274 TYR B N 1
ATOM 7409 C CA . TYR B 1 274 ? -6.945 -4.945 12.766 1 97.38 274 TYR B CA 1
ATOM 7410 C C . TYR B 1 274 ? -8.406 -4.535 12.633 1 97.38 274 TYR B C 1
ATOM 7412 O O . TYR B 1 274 ? -8.883 -3.656 13.352 1 97.38 274 TYR B O 1
ATOM 7420 N N . THR B 1 275 ? -9.055 -5.051 11.703 1 97.94 275 THR B N 1
ATOM 7421 C CA . THR B 1 275 ? -10.508 -5.156 11.68 1 97.94 275 THR B CA 1
ATOM 7422 C C . THR B 1 275 ? -10.945 -6.605 11.859 1 97.94 275 THR B C 1
ATOM 7424 O O . THR B 1 275 ? -10.625 -7.465 11.031 1 97.94 275 THR B O 1
ATOM 7427 N N . LEU B 1 276 ? -11.547 -6.848 12.891 1 98.31 276 LEU B N 1
ATOM 7428 C CA . LEU B 1 276 ? -12.094 -8.188 13.109 1 98.31 276 LEU B CA 1
ATOM 7429 C C . LEU B 1 276 ? -13.547 -8.258 12.641 1 98.31 276 LEU B C 1
ATOM 7431 O O . LEU B 1 276 ? -14.383 -7.469 13.078 1 98.31 276 LEU B O 1
ATOM 7435 N N . LEU B 1 277 ? -13.805 -9.109 11.75 1 98.12 277 LEU B N 1
ATOM 7436 C CA . LEU B 1 277 ? -15.164 -9.453 11.359 1 98.12 277 LEU B CA 1
ATOM 7437 C C . LEU B 1 277 ? -15.727 -10.555 12.25 1 98.12 277 LEU B C 1
ATOM 7439 O O . LEU B 1 277 ? -15.453 -11.734 12.039 1 98.12 277 LEU B O 1
ATOM 7443 N N . ALA B 1 278 ? -16.547 -10.164 13.172 1 98.25 278 ALA B N 1
ATOM 7444 C CA . ALA B 1 278 ? -16.922 -11.078 14.25 1 98.25 278 ALA B CA 1
ATOM 7445 C C . ALA B 1 278 ? -18.328 -11.633 14.047 1 98.25 278 ALA B C 1
ATOM 7447 O O . ALA B 1 278 ? -19.312 -10.906 14.18 1 98.25 278 ALA B O 1
ATOM 7448 N N . PRO B 1 279 ? -18.438 -12.953 13.82 1 97.75 279 PRO B N 1
ATOM 7449 C CA . PRO B 1 279 ? -19.766 -13.547 13.773 1 97.75 279 PRO B CA 1
ATOM 7450 C C . PRO B 1 279 ? -20.391 -13.703 15.164 1 97.75 279 PRO B C 1
ATOM 7452 O O . PRO B 1 279 ? -19.688 -14 16.125 1 97.75 279 PRO B O 1
ATOM 7455 N N . LEU B 1 280 ? -21.656 -13.539 15.219 1 97.19 280 LEU B N 1
ATOM 7456 C CA . LEU B 1 280 ? -22.406 -13.766 16.453 1 97.19 280 LEU B CA 1
ATOM 7457 C C . LEU B 1 280 ? -22.531 -15.258 16.75 1 97.19 280 LEU B C 1
ATOM 7459 O O . LEU B 1 280 ? -22.312 -16.094 15.867 1 97.19 280 LEU B O 1
ATOM 7463 N N . ASP B 1 281 ? -22.828 -15.547 18 1 97 281 ASP B N 1
ATOM 7464 C CA . ASP B 1 281 ? -23.047 -16.938 18.375 1 97 281 ASP B CA 1
ATOM 7465 C C . ASP B 1 281 ? -24.141 -17.578 17.531 1 97 281 ASP B C 1
ATOM 7467 O O . ASP B 1 281 ? -24.031 -18.734 17.141 1 97 281 ASP B O 1
ATOM 7471 N N . GLU B 1 282 ? -25.172 -16.844 17.172 1 95.88 282 GLU B N 1
ATOM 7472 C CA . GLU B 1 282 ? -26.281 -17.328 16.344 1 95.88 282 GLU B CA 1
ATOM 7473 C C . GLU B 1 282 ? -25.781 -17.75 14.953 1 95.88 282 GLU B C 1
ATOM 7475 O O . GLU B 1 282 ? -26.344 -18.656 14.344 1 95.88 282 GLU B O 1
ATOM 7480 N N . SER B 1 283 ? -24.781 -17.078 14.484 1 95.69 283 SER B N 1
ATOM 7481 C CA . SER B 1 283 ? -24.203 -17.406 13.18 1 95.69 283 SER B CA 1
ATOM 7482 C C . SER B 1 283 ? -23.547 -18.781 13.188 1 95.69 283 SER B C 1
ATOM 7484 O O . SER B 1 283 ? -23.641 -19.516 12.203 1 95.69 283 SER B O 1
ATOM 7486 N N . PHE B 1 284 ? -22.938 -19.156 14.32 1 94.62 284 PHE B N 1
ATOM 7487 C CA . PHE B 1 284 ? -22.312 -20.469 14.453 1 94.62 284 PHE B CA 1
ATOM 7488 C C . PHE B 1 284 ? -23.375 -21.562 14.57 1 94.62 284 PHE B C 1
ATOM 7490 O O . PHE B 1 284 ? -23.156 -22.703 14.125 1 94.62 284 PHE B O 1
ATOM 7497 N N . GLU B 1 285 ? -24.469 -21.219 15.133 1 93.25 285 GLU B N 1
ATOM 7498 C CA . GLU B 1 285 ? -25.531 -22.188 15.344 1 93.25 285 GLU B CA 1
ATOM 7499 C C . GLU B 1 285 ? -26.172 -22.594 14.016 1 93.25 285 GLU B C 1
ATOM 7501 O O . GLU B 1 285 ? -26.797 -23.656 13.922 1 93.25 285 GLU B O 1
ATOM 7506 N N . LYS B 1 286 ? -26.016 -21.719 13 1 92.31 286 LYS B N 1
ATOM 7507 C CA . LYS B 1 286 ? -26.547 -22.016 11.68 1 92.31 286 LYS B CA 1
ATOM 7508 C C . LYS B 1 286 ? -25.766 -23.141 11.016 1 92.31 286 LYS B C 1
ATOM 7510 O O . LYS B 1 286 ? -26.234 -23.75 10.047 1 92.31 286 LYS B O 1
ATOM 7515 N N . ILE B 1 287 ? -24.609 -23.406 11.516 1 90.44 287 ILE B N 1
ATOM 7516 C CA . ILE B 1 287 ? -23.719 -24.438 10.977 1 90.44 287 ILE B CA 1
ATOM 7517 C C . ILE B 1 287 ? -23.953 -25.75 11.727 1 90.44 287 ILE B C 1
ATOM 7519 O O . ILE B 1 287 ? -24.078 -25.766 12.953 1 90.44 287 ILE B O 1
ATOM 7523 N N . SER B 1 288 ? -23.984 -26.859 11.023 1 88.44 288 SER B N 1
ATOM 7524 C CA . SER B 1 288 ? -24.203 -28.172 11.641 1 88.44 288 SER B CA 1
ATOM 7525 C C . SER B 1 288 ? -23.125 -28.5 12.664 1 88.44 288 SER B C 1
ATOM 7527 O O . SER B 1 288 ? -21.984 -28.016 12.547 1 88.44 288 SER B O 1
ATOM 7529 N N . LEU B 1 289 ? -23.531 -29.203 13.625 1 89.12 289 LEU B N 1
ATOM 7530 C CA . LEU B 1 289 ? -22.609 -29.578 14.688 1 89.12 289 LEU B CA 1
ATOM 7531 C C . LEU B 1 289 ? -21.391 -30.297 14.117 1 89.12 289 LEU B C 1
ATOM 7533 O O . LEU B 1 289 ? -20.25 -30.047 14.547 1 89.12 289 LEU B O 1
ATOM 7537 N N . ALA B 1 290 ? -21.641 -31.109 13.172 1 81.75 290 ALA B N 1
ATOM 7538 C CA . ALA B 1 290 ? -20.547 -31.875 12.555 1 81.75 290 ALA B CA 1
ATOM 7539 C C . ALA B 1 290 ? -19.594 -30.953 11.812 1 81.75 290 ALA B C 1
ATOM 7541 O O . ALA B 1 290 ? -18.375 -31.109 11.93 1 81.75 290 ALA B O 1
ATOM 7542 N N . GLU B 1 291 ? -20.156 -30.047 11.109 1 82.94 291 GLU B N 1
ATOM 7543 C CA . GLU B 1 291 ? -19.344 -29.109 10.359 1 82.94 291 GLU B CA 1
ATOM 7544 C C . GLU B 1 291 ? -18.562 -28.188 11.289 1 82.94 291 GLU B C 1
ATOM 7546 O O . GLU B 1 291 ? -17.391 -27.875 11.039 1 82.94 291 GLU B O 1
ATOM 7551 N N . ARG B 1 292 ? -19.156 -27.781 12.336 1 89.75 292 ARG B N 1
ATOM 7552 C CA . ARG B 1 292 ? -18.5 -26.922 13.312 1 89.75 292 ARG B CA 1
ATOM 7553 C C . ARG B 1 292 ? -17.328 -27.641 13.969 1 89.75 292 ARG B C 1
ATOM 7555 O O . ARG B 1 292 ? -16.266 -27.047 14.164 1 89.75 292 ARG B O 1
ATOM 7562 N N . ALA B 1 293 ? -17.594 -28.859 14.273 1 87.06 293 ALA B N 1
ATOM 7563 C CA . ALA B 1 293 ? -16.547 -29.656 14.898 1 87.06 293 ALA B CA 1
ATOM 7564 C C . ALA B 1 293 ? -15.352 -29.828 13.961 1 87.06 293 ALA B C 1
ATOM 7566 O O . ALA B 1 293 ? -14.195 -29.797 14.398 1 87.06 293 ALA B O 1
ATOM 7567 N N . ARG B 1 294 ? -15.648 -29.906 12.742 1 81.25 294 ARG B N 1
ATOM 7568 C CA . ARG B 1 294 ? -14.586 -30.047 11.75 1 81.25 294 ARG B CA 1
ATOM 7569 C C . ARG B 1 294 ? -13.812 -28.75 11.586 1 81.25 294 ARG B C 1
ATOM 7571 O O . ARG B 1 294 ? -12.586 -28.75 11.461 1 81.25 294 ARG B O 1
ATOM 7578 N N . MET B 1 295 ? -14.477 -27.703 11.586 1 86.62 295 MET B N 1
ATOM 7579 C CA . MET B 1 295 ? -13.891 -26.391 11.336 1 86.62 295 MET B CA 1
ATOM 7580 C C . MET B 1 295 ? -13.055 -25.938 12.523 1 86.62 295 MET B C 1
ATOM 7582 O O . MET B 1 295 ? -12.023 -25.297 12.352 1 86.62 295 MET B O 1
ATOM 7586 N N . THR B 1 296 ? -13.453 -26.312 13.727 1 88.38 296 THR B N 1
ATOM 7587 C CA . THR B 1 296 ? -12.812 -25.766 14.914 1 88.38 296 THR B CA 1
ATOM 7588 C C . THR B 1 296 ? -11.938 -26.812 15.586 1 88.38 296 THR B C 1
ATOM 7590 O O . THR B 1 296 ? -11.078 -26.469 16.406 1 88.38 296 THR B O 1
ATOM 7593 N N . GLY B 1 297 ? -12.195 -28.062 15.242 1 86.31 297 GLY B N 1
ATOM 7594 C CA . GLY B 1 297 ? -11.469 -29.141 15.906 1 86.31 297 GLY B CA 1
ATOM 7595 C C . GLY B 1 297 ? -10.055 -29.312 15.391 1 86.31 297 GLY B C 1
ATOM 7596 O O . GLY B 1 297 ? -9.141 -29.609 16.156 1 86.31 297 GLY B O 1
ATOM 7597 N N . ASP B 1 298 ? -9.859 -29.141 14.102 1 87.81 298 ASP B N 1
ATOM 7598 C CA . ASP B 1 298 ? -8.531 -29.203 13.492 1 87.81 298 ASP B CA 1
ATOM 7599 C C . ASP B 1 298 ? -7.781 -27.891 13.648 1 87.81 298 ASP B C 1
ATOM 7601 O O . ASP B 1 298 ? -8.297 -26.828 13.281 1 87.81 298 ASP B O 1
ATOM 7605 N N . PRO B 1 299 ? -6.543 -27.969 14.234 1 90.5 299 PRO B N 1
ATOM 7606 C CA . PRO B 1 299 ? -5.809 -26.734 14.5 1 90.5 299 PRO B CA 1
ATOM 7607 C C . PRO B 1 299 ? -5.578 -25.906 13.242 1 90.5 299 PRO B C 1
ATOM 7609 O O . PRO B 1 299 ? -5.676 -24.672 13.281 1 90.5 299 PRO B O 1
ATOM 7612 N N . GLU B 1 300 ? -5.242 -26.5 12.109 1 89.5 300 GLU B N 1
ATOM 7613 C CA . GLU B 1 300 ? -4.984 -25.766 10.875 1 89.5 300 GLU B CA 1
ATOM 7614 C C . GLU B 1 300 ? -6.262 -25.125 10.336 1 89.5 300 GLU B C 1
ATOM 7616 O O . GLU B 1 300 ? -6.238 -23.984 9.867 1 89.5 300 GLU B O 1
ATOM 7621 N N . SER B 1 301 ? -7.324 -25.906 10.414 1 90.81 301 SER B N 1
ATOM 7622 C CA . SER B 1 301 ? -8.609 -25.375 9.977 1 90.81 301 SER B CA 1
ATOM 7623 C C . SER B 1 301 ? -9.094 -24.25 10.875 1 90.81 301 SER B C 1
ATOM 7625 O O . SER B 1 301 ? -9.617 -23.25 10.391 1 90.81 301 SER B O 1
ATOM 7627 N N . ARG B 1 302 ? -8.875 -24.469 12.133 1 94.19 302 ARG B N 1
ATOM 7628 C CA . ARG B 1 302 ? -9.242 -23.453 13.109 1 94.19 302 ARG B CA 1
ATOM 7629 C C . ARG B 1 302 ? -8.523 -22.125 12.844 1 94.19 302 ARG B C 1
ATOM 7631 O O . ARG B 1 302 ? -9.141 -21.062 12.82 1 94.19 302 ARG B O 1
ATOM 7638 N N . LEU B 1 303 ? -7.258 -22.25 12.602 1 94.69 303 LEU B N 1
ATOM 7639 C CA . LEU B 1 303 ? -6.445 -21.062 12.328 1 94.69 303 LEU B CA 1
ATOM 7640 C C . LEU B 1 303 ? -6.871 -20.406 11.016 1 94.69 303 LEU B C 1
ATOM 7642 O O . LEU B 1 303 ? -6.969 -19.172 10.945 1 94.69 303 LEU B O 1
ATOM 7646 N N . ALA B 1 304 ? -7.098 -21.188 10.008 1 93.62 304 ALA B N 1
ATOM 7647 C CA . ALA B 1 304 ? -7.523 -20.656 8.719 1 93.62 304 ALA B CA 1
ATOM 7648 C C . ALA B 1 304 ? -8.859 -19.938 8.844 1 93.62 304 ALA B C 1
ATOM 7650 O O . ALA B 1 304 ? -9.055 -18.859 8.25 1 93.62 304 ALA B O 1
ATOM 7651 N N . LEU B 1 305 ? -9.734 -20.531 9.562 1 95.38 305 LEU B N 1
ATOM 7652 C CA . LEU B 1 305 ? -11.047 -19.922 9.781 1 95.38 305 LEU B CA 1
ATOM 7653 C C . LEU B 1 305 ? -10.914 -18.562 10.461 1 95.38 305 LEU B C 1
ATOM 7655 O O . LEU B 1 305 ? -11.477 -17.578 10 1 95.38 305 LEU B O 1
ATOM 7659 N N . LEU B 1 306 ? -10.133 -18.531 11.523 1 96.94 306 LEU B N 1
ATOM 7660 C CA . LEU B 1 306 ? -9.969 -17.312 12.312 1 96.94 306 LEU B CA 1
ATOM 7661 C C . LEU B 1 306 ? -9.289 -16.219 11.492 1 96.94 306 LEU B C 1
ATOM 7663 O O . LEU B 1 306 ? -9.75 -15.078 11.469 1 96.94 306 LEU B O 1
ATOM 7667 N N . LYS B 1 307 ? -8.234 -16.594 10.82 1 96.94 307 LYS B N 1
ATOM 7668 C CA . LYS B 1 307 ? -7.461 -15.625 10.047 1 96.94 307 LYS B CA 1
ATOM 7669 C C . LYS B 1 307 ? -8.281 -15.062 8.891 1 96.94 307 LYS B C 1
ATOM 7671 O O . LYS B 1 307 ? -8.016 -13.961 8.414 1 96.94 307 LYS B O 1
ATOM 7676 N N . ASN B 1 308 ? -9.25 -15.844 8.438 1 96.81 308 ASN B N 1
ATOM 7677 C CA . ASN B 1 308 ? -10.125 -15.375 7.367 1 96.81 308 ASN B CA 1
ATOM 7678 C C . ASN B 1 308 ? -11.062 -14.281 7.852 1 96.81 308 ASN B C 1
ATOM 7680 O O . ASN B 1 308 ? -11.688 -13.594 7.043 1 96.81 308 ASN B O 1
ATOM 7684 N N . HIS B 1 309 ? -11.133 -14.039 9.141 1 98 309 HIS B N 1
ATOM 7685 C CA . HIS B 1 309 ? -12.016 -13.031 9.727 1 98 309 HIS B CA 1
ATOM 7686 C C . HIS B 1 309 ? -11.219 -11.82 10.195 1 98 309 HIS B C 1
ATOM 7688 O O . HIS B 1 309 ? -11.766 -10.945 10.875 1 98 309 HIS B O 1
ATOM 7694 N N . VAL B 1 310 ? -9.977 -11.75 9.875 1 98 310 VAL B N 1
ATOM 7695 C CA . VAL B 1 310 ? -9.141 -10.648 10.352 1 98 310 VAL B CA 1
ATOM 7696 C C . VAL B 1 310 ? -8.539 -9.906 9.156 1 98 310 VAL B C 1
ATOM 7698 O O . VAL B 1 310 ? -7.852 -10.5 8.328 1 98 310 VAL B O 1
ATOM 7701 N N . ILE B 1 311 ? -8.844 -8.672 9.055 1 97 311 ILE B N 1
ATOM 7702 C CA . ILE B 1 311 ? -8.227 -7.773 8.078 1 97 311 ILE B CA 1
ATOM 7703 C C . ILE B 1 311 ? -7.059 -7.039 8.719 1 97 311 ILE B C 1
ATOM 7705 O O . ILE B 1 311 ? -7.207 -6.426 9.781 1 97 311 ILE B O 1
ATOM 7709 N N . PRO B 1 312 ? -5.824 -7.039 8.133 1 95.31 312 PRO B N 1
ATOM 7710 C CA . PRO B 1 312 ? -4.645 -6.445 8.766 1 95.31 312 PRO B CA 1
ATOM 7711 C C . PRO B 1 312 ? -4.574 -4.934 8.57 1 95.31 312 PRO B C 1
ATOM 7713 O O . PRO B 1 312 ? -3.5 -4.395 8.289 1 95.31 312 PRO B O 1
ATOM 7716 N N . HIS B 1 313 ? -5.629 -4.203 8.719 1 94.62 313 HIS B N 1
ATOM 7717 C CA . HIS B 1 313 ? -5.77 -2.75 8.766 1 94.62 313 HIS B CA 1
ATOM 7718 C C . HIS B 1 313 ? -7.191 -2.35 9.148 1 94.62 313 HIS B C 1
ATOM 7720 O O . HIS B 1 313 ? -8.094 -3.188 9.156 1 94.62 313 HIS B O 1
ATOM 7726 N N . VAL B 1 314 ? -7.359 -1.156 9.414 1 96.88 314 VAL B N 1
ATOM 7727 C CA . VAL B 1 314 ? -8.656 -0.713 9.93 1 96.88 314 VAL B CA 1
ATOM 7728 C C . VAL B 1 314 ? -9.594 -0.408 8.766 1 96.88 314 VAL B C 1
ATOM 7730 O O . VAL B 1 314 ? -9.242 0.347 7.855 1 96.88 314 VAL B O 1
ATOM 7733 N N . MET B 1 315 ? -10.742 -1.026 8.812 1 96.19 315 MET B N 1
ATOM 7734 C CA . MET B 1 315 ? -11.805 -0.769 7.84 1 96.19 315 MET B CA 1
ATOM 7735 C C . MET B 1 315 ? -13.117 -0.452 8.539 1 96.19 315 MET B C 1
ATOM 7737 O O . MET B 1 315 ? -13.805 -1.356 9.023 1 96.19 315 MET B O 1
ATOM 7741 N N . CYS B 1 316 ? -13.43 0.814 8.555 1 96.19 316 CYS B N 1
ATOM 7742 C CA . CYS B 1 316 ? -14.703 1.262 9.094 1 96.19 316 CYS B CA 1
ATOM 7743 C C . CYS B 1 316 ? -15.781 1.27 8.016 1 96.19 316 CYS B C 1
ATOM 7745 O O . CYS B 1 316 ? -15.484 1.469 6.836 1 96.19 316 CYS B O 1
ATOM 7747 N N . THR B 1 317 ? -17.031 1.094 8.398 1 92.69 317 THR B N 1
ATOM 7748 C CA . THR B 1 317 ? -18.156 0.957 7.477 1 92.69 317 THR B CA 1
ATOM 7749 C C . THR B 1 317 ? -18.266 2.178 6.57 1 92.69 317 THR B C 1
ATOM 7751 O O . THR B 1 317 ? -18.5 2.045 5.367 1 92.69 317 THR B O 1
ATOM 7754 N N . PRO B 1 318 ? -18.078 3.434 7.121 1 91.44 318 PRO B N 1
ATOM 7755 C CA . PRO B 1 318 ? -18.203 4.59 6.227 1 91.44 318 PRO B CA 1
ATOM 7756 C C . PRO B 1 318 ? -17.109 4.617 5.148 1 91.44 318 PRO B C 1
ATOM 7758 O O . PRO B 1 318 ? -17.266 5.32 4.148 1 91.44 318 PRO B O 1
ATOM 7761 N N . GLY B 1 319 ? -16.062 3.93 5.367 1 93.81 319 GLY B N 1
ATOM 7762 C CA . GLY B 1 319 ? -15 3.846 4.375 1 93.81 319 GLY B CA 1
ATOM 7763 C C . GLY B 1 319 ? -15.336 2.916 3.225 1 93.81 319 GLY B C 1
ATOM 7764 O O . GLY B 1 319 ? -14.656 2.928 2.193 1 93.81 319 GLY B O 1
ATOM 7765 N N . ILE B 1 320 ? -16.406 2.152 3.389 1 95.88 320 ILE B N 1
ATOM 7766 C CA . ILE B 1 320 ? -16.859 1.223 2.359 1 95.88 320 ILE B CA 1
ATOM 7767 C C . ILE B 1 320 ? -17.938 1.884 1.508 1 95.88 320 ILE B C 1
ATOM 7769 O O . ILE B 1 320 ? -19.109 1.959 1.916 1 95.88 320 ILE B O 1
ATOM 7773 N N . ILE B 1 321 ? -17.547 2.357 0.361 1 94.5 321 ILE B N 1
ATOM 7774 C CA . ILE B 1 321 ? -18.516 3.098 -0.433 1 94.5 321 ILE B CA 1
ATOM 7775 C C . ILE B 1 321 ? -18.859 2.312 -1.697 1 94.5 321 ILE B C 1
ATOM 7777 O O . ILE B 1 321 ? -19.891 2.559 -2.332 1 94.5 321 ILE B O 1
ATOM 7781 N N . ASP B 1 322 ? -17.875 1.482 -2.088 1 92.69 322 ASP B N 1
ATOM 7782 C CA . ASP B 1 322 ? -18.031 0.614 -3.25 1 92.69 322 ASP B CA 1
ATOM 7783 C C . ASP B 1 322 ? -17.406 -0.756 -2.996 1 92.69 322 ASP B C 1
ATOM 7785 O O . ASP B 1 322 ? -17.188 -1.144 -1.844 1 92.69 322 ASP B O 1
ATOM 7789 N N . LYS B 1 323 ? -17.281 -1.492 -4.039 1 93.06 323 LYS B N 1
ATOM 7790 C CA . LYS B 1 323 ? -16.688 -2.82 -3.875 1 93.06 323 LYS B CA 1
ATOM 7791 C C . LYS B 1 323 ? -15.195 -2.73 -3.613 1 93.06 323 LYS B C 1
ATOM 7793 O O . LYS B 1 323 ? -14.469 -2.045 -4.34 1 93.06 323 LYS B O 1
ATOM 7798 N N . HIS B 1 324 ? -14.836 -3.348 -2.496 1 94.12 324 HIS B N 1
ATOM 7799 C CA . HIS B 1 324 ? -13.43 -3.4 -2.113 1 94.12 324 HIS B CA 1
ATOM 7800 C C . HIS B 1 324 ? -12.953 -4.844 -1.984 1 94.12 324 HIS B C 1
ATOM 7802 O O . HIS B 1 324 ? -13.523 -5.625 -1.221 1 94.12 324 HIS B O 1
ATOM 7808 N N . LYS B 1 325 ? -11.961 -5.184 -2.771 1 94.75 325 LYS B N 1
ATOM 7809 C CA . LYS B 1 325 ? -11.289 -6.465 -2.602 1 94.75 325 LYS B CA 1
ATOM 7810 C C . LYS B 1 325 ? -10.18 -6.367 -1.56 1 94.75 325 LYS B C 1
ATOM 7812 O O . LYS B 1 325 ? -9.227 -5.602 -1.728 1 94.75 325 LYS B O 1
ATOM 7817 N N . ILE B 1 326 ? -10.258 -7.16 -0.513 1 94.94 326 ILE B N 1
ATOM 7818 C CA . ILE B 1 326 ? -9.328 -7.043 0.6 1 94.94 326 ILE B CA 1
ATOM 7819 C C . ILE B 1 326 ? -8.711 -8.406 0.904 1 94.94 326 ILE B C 1
ATOM 7821 O O . ILE B 1 326 ? -9.406 -9.43 0.866 1 94.94 326 ILE B O 1
ATOM 7825 N N . ARG B 1 327 ? -7.414 -8.406 1.222 1 93.62 327 ARG B N 1
ATOM 7826 C CA . ARG B 1 327 ? -6.73 -9.625 1.627 1 93.62 327 ARG B CA 1
ATOM 7827 C C . ARG B 1 327 ? -6.777 -9.805 3.141 1 93.62 327 ARG B C 1
ATOM 7829 O O . ARG B 1 327 ? -6.465 -8.875 3.889 1 93.62 327 ARG B O 1
ATOM 7836 N N . THR B 1 328 ? -7.16 -10.93 3.611 1 96.19 328 THR B N 1
ATOM 7837 C CA . THR B 1 328 ? -7.215 -11.219 5.039 1 96.19 328 THR B CA 1
ATOM 7838 C C . THR B 1 328 ? -5.852 -11.656 5.559 1 96.19 328 THR B C 1
ATOM 7840 O O . THR B 1 328 ? -4.906 -11.812 4.781 1 96.19 328 THR B O 1
ATOM 7843 N N . LEU B 1 329 ? -5.82 -11.836 6.832 1 93.75 329 LEU B N 1
ATOM 7844 C CA . LEU B 1 329 ? -4.594 -12.305 7.461 1 93.75 329 LEU B CA 1
ATOM 7845 C C . LEU B 1 329 ? -4.238 -13.703 6.98 1 93.75 329 LEU B C 1
ATOM 7847 O O . LEU B 1 329 ? -3.064 -14.086 6.973 1 93.75 329 LEU B O 1
ATOM 7851 N N . GLY B 1 330 ? -5.27 -14.43 6.605 1 90.38 330 GLY B N 1
ATOM 7852 C CA . GLY B 1 330 ? -5.062 -15.781 6.113 1 90.38 330 GLY B CA 1
ATOM 7853 C C . GLY B 1 330 ? -4.633 -15.828 4.656 1 90.38 330 GLY B C 1
ATOM 7854 O O . GLY B 1 330 ? -4.328 -16.906 4.129 1 90.38 330 GLY B O 1
ATOM 7855 N N . GLY B 1 331 ? -4.656 -14.688 4.02 1 87.88 331 GLY B N 1
ATOM 7856 C CA . GLY B 1 331 ? -4.207 -14.625 2.637 1 87.88 331 GLY B CA 1
ATOM 7857 C C . GLY B 1 331 ? -5.344 -14.672 1.634 1 87.88 331 GLY B C 1
ATOM 7858 O O . GLY B 1 331 ? -5.156 -14.344 0.46 1 87.88 331 GLY B O 1
ATOM 7859 N N . ASP B 1 332 ? -6.5 -15.008 2.066 1 91 332 ASP B N 1
ATOM 7860 C CA . ASP B 1 332 ? -7.664 -15.062 1.188 1 91 332 ASP B CA 1
ATOM 7861 C C . ASP B 1 332 ? -8.188 -13.656 0.883 1 91 332 ASP B C 1
ATOM 7863 O O . ASP B 1 332 ? -7.918 -12.711 1.63 1 91 332 ASP B O 1
ATOM 7867 N N . HIS B 1 333 ? -8.938 -13.609 -0.206 1 93.38 333 HIS B N 1
ATOM 7868 C CA . HIS B 1 333 ? -9.555 -12.344 -0.575 1 93.38 333 HIS B CA 1
ATOM 7869 C C . HIS B 1 333 ? -11.039 -12.328 -0.229 1 93.38 333 HIS B C 1
ATOM 7871 O O . HIS B 1 333 ? -11.742 -13.305 -0.471 1 93.38 333 HIS B O 1
ATOM 7877 N N . ILE B 1 334 ? -11.375 -11.289 0.359 1 95.94 334 ILE B N 1
ATOM 7878 C CA . ILE B 1 334 ? -12.797 -11.07 0.607 1 95.94 334 ILE B CA 1
ATOM 7879 C C . ILE B 1 334 ? -13.234 -9.758 -0.04 1 95.94 334 ILE B C 1
ATOM 7881 O O . ILE B 1 334 ? -12.406 -8.891 -0.324 1 95.94 334 ILE B O 1
ATOM 7885 N N . HIS B 1 335 ? -14.562 -9.688 -0.27 1 96.5 335 HIS B N 1
ATOM 7886 C CA . HIS B 1 335 ? -15.133 -8.5 -0.904 1 96.5 335 HIS B CA 1
ATOM 7887 C C . HIS B 1 335 ? -16.031 -7.734 0.063 1 96.5 335 HIS B C 1
ATOM 7889 O O . HIS B 1 335 ? -17.031 -8.273 0.552 1 96.5 335 HIS B O 1
ATOM 7895 N N . LEU B 1 336 ? -15.625 -6.547 0.29 1 97.12 336 LEU B N 1
ATOM 7896 C CA . LEU B 1 336 ? -16.484 -5.637 1.047 1 97.12 336 LEU B CA 1
ATOM 7897 C C . LEU B 1 336 ? -17.281 -4.734 0.112 1 97.12 336 LEU B C 1
ATOM 7899 O O . LEU B 1 336 ? -16.734 -4.184 -0.846 1 97.12 336 LEU B O 1
ATOM 7903 N N . HIS B 1 337 ? -18.531 -4.637 0.331 1 96.06 337 HIS B N 1
ATOM 7904 C CA . HIS B 1 337 ? -19.359 -3.762 -0.492 1 96.06 337 HIS B CA 1
ATOM 7905 C C . HIS B 1 337 ? -20.594 -3.299 0.269 1 96.06 337 HIS B C 1
ATOM 7907 O O . HIS B 1 337 ? -20.844 -3.744 1.393 1 96.06 337 HIS B O 1
ATOM 7913 N N . CYS B 1 338 ? -21.25 -2.303 -0.309 1 95.62 338 CYS B N 1
ATOM 7914 C CA . CYS B 1 338 ? -22.453 -1.78 0.333 1 95.62 338 CYS B CA 1
ATOM 7915 C C . CYS B 1 338 ? -23.531 -1.474 -0.698 1 95.62 338 CYS B C 1
ATOM 7917 O O . CYS B 1 338 ? -23.25 -1.378 -1.894 1 95.62 338 CYS B O 1
ATOM 7919 N N . ASN B 1 339 ? -24.703 -1.515 -0.231 1 92.94 339 ASN B N 1
ATOM 7920 C CA . ASN B 1 339 ? -25.891 -1.03 -0.948 1 92.94 339 ASN B CA 1
ATOM 7921 C C . ASN B 1 339 ? -26.859 -0.315 -0.013 1 92.94 339 ASN B C 1
ATOM 7923 O O . ASN B 1 339 ? -26.484 0.049 1.107 1 92.94 339 ASN B O 1
ATOM 7927 N N . GLN B 1 340 ? -28 -0.054 -0.422 1 88.56 340 GLN B N 1
ATOM 7928 C CA . GLN B 1 340 ? -28.953 0.723 0.358 1 88.56 340 GLN B CA 1
ATOM 7929 C C . GLN B 1 340 ? -29.375 -0.031 1.614 1 88.56 340 GLN B C 1
ATOM 7931 O O . GLN B 1 340 ? -29.828 0.579 2.59 1 88.56 340 GLN B O 1
ATOM 7936 N N . SER B 1 341 ? -29.156 -1.321 1.607 1 90.19 341 SER B N 1
ATOM 7937 C CA . SER B 1 341 ? -29.594 -2.139 2.73 1 90.19 341 SER B CA 1
ATOM 7938 C C . SER B 1 341 ? -28.516 -2.256 3.795 1 90.19 341 SER B C 1
ATOM 7940 O O . SER B 1 341 ? -28.781 -2.639 4.934 1 90.19 341 SER B O 1
ATOM 7942 N N . GLY B 1 342 ? -27.328 -2.025 3.348 1 93 342 GLY B N 1
ATOM 7943 C CA . GLY B 1 342 ? -26.25 -2.094 4.328 1 93 342 GLY B CA 1
ATOM 7944 C C . GLY B 1 342 ? -24.922 -2.518 3.725 1 93 342 GLY B C 1
ATOM 7945 O O . GLY B 1 342 ? -24.703 -2.363 2.521 1 93 342 GLY B O 1
ATOM 7946 N N . THR B 1 343 ? -24.047 -2.916 4.602 1 95.62 343 THR B N 1
ATOM 7947 C CA . THR B 1 343 ? -22.703 -3.338 4.195 1 95.62 343 THR B CA 1
ATOM 7948 C C . THR B 1 343 ? -22.578 -4.859 4.227 1 95.62 343 THR B C 1
ATOM 7950 O O . THR B 1 343 ? -23.203 -5.52 5.059 1 95.62 343 THR B O 1
ATOM 7953 N N . PHE B 1 344 ? -21.797 -5.355 3.32 1 97.12 344 PHE B N 1
ATOM 7954 C CA . PHE B 1 344 ? -21.656 -6.797 3.156 1 97.12 344 PHE B CA 1
ATOM 7955 C C . PHE B 1 344 ? -20.203 -7.199 3.051 1 97.12 344 PHE B C 1
ATOM 7957 O O . PHE B 1 344 ? -19.375 -6.434 2.549 1 97.12 344 PHE B O 1
ATOM 7964 N N . VAL B 1 345 ? -19.859 -8.328 3.584 1 97.25 345 VAL B N 1
ATOM 7965 C CA . VAL B 1 345 ? -18.625 -9.055 3.312 1 97.25 345 VAL B CA 1
ATOM 7966 C C . VAL B 1 345 ? -18.938 -10.312 2.498 1 97.25 345 VAL B C 1
ATOM 7968 O O . VAL B 1 345 ? -19.531 -11.258 3.01 1 97.25 345 VAL B O 1
ATOM 7971 N N . ASN B 1 346 ? -18.391 -10.266 1.309 1 95.56 346 ASN B N 1
ATOM 7972 C CA . ASN B 1 346 ? -18.906 -11.266 0.374 1 95.56 346 ASN B CA 1
ATOM 7973 C C . ASN B 1 346 ? -20.422 -11.258 0.322 1 95.56 346 ASN B C 1
ATOM 7975 O O . ASN B 1 346 ? -21.031 -10.242 -0.016 1 95.56 346 ASN B O 1
ATOM 7979 N N . ASP B 1 347 ? -21.141 -12.32 0.774 1 92.38 347 ASP B N 1
ATOM 7980 C CA . ASP B 1 347 ? -22.594 -12.391 0.759 1 92.38 347 ASP B CA 1
ATOM 7981 C C . ASP B 1 347 ? -23.172 -12.281 2.172 1 92.38 347 ASP B C 1
ATOM 7983 O O . ASP B 1 347 ? -24.375 -12.43 2.373 1 92.38 347 ASP B O 1
ATOM 7987 N N . VAL B 1 348 ? -22.297 -11.961 3.061 1 95.94 348 VAL B N 1
ATOM 7988 C CA . VAL B 1 348 ? -22.719 -11.914 4.457 1 95.94 348 VAL B CA 1
ATOM 7989 C C . VAL B 1 348 ? -22.938 -10.461 4.879 1 95.94 348 VAL B C 1
ATOM 7991 O O . VAL B 1 348 ? -22.062 -9.617 4.707 1 95.94 348 VAL B O 1
ATOM 7994 N N . LYS B 1 349 ? -24.047 -10.18 5.516 1 95.38 349 LYS B N 1
ATOM 7995 C CA . LYS B 1 349 ? -24.391 -8.828 5.949 1 95.38 349 LYS B CA 1
ATOM 7996 C C . LYS B 1 349 ? -23.719 -8.492 7.277 1 95.38 349 LYS B C 1
ATOM 7998 O O . LYS B 1 349 ? -23.625 -9.344 8.164 1 95.38 349 LYS B O 1
ATOM 8003 N N . THR B 1 350 ? -23.25 -7.293 7.418 1 95.19 350 THR B N 1
ATOM 8004 C CA . THR B 1 350 ? -22.719 -6.785 8.688 1 95.19 350 THR B CA 1
ATOM 8005 C C . THR B 1 350 ? -23.797 -6 9.43 1 95.19 350 THR B C 1
ATOM 8007 O O . THR B 1 350 ? -24.719 -5.469 8.82 1 95.19 350 THR B O 1
ATOM 8010 N N . THR B 1 351 ? -23.688 -5.977 10.711 1 92.38 351 THR B N 1
ATOM 8011 C CA . THR B 1 351 ? -24.562 -5.113 11.492 1 92.38 351 THR B CA 1
ATOM 8012 C C . THR B 1 351 ? -24.062 -3.672 11.469 1 92.38 351 THR B C 1
ATOM 8014 O O . THR B 1 351 ? -22.953 -3.402 11.023 1 92.38 351 THR B O 1
ATOM 8017 N N . SER B 1 352 ? -24.891 -2.768 11.906 1 86.31 352 SER B N 1
ATOM 8018 C CA . SER B 1 352 ? -24.516 -1.354 11.93 1 86.31 352 SER B CA 1
ATOM 8019 C C . SER B 1 352 ? -23.625 -1.033 13.109 1 86.31 352 SER B C 1
ATOM 8021 O O . SER B 1 352 ? -22.984 0.028 13.148 1 86.31 352 SER B O 1
ATOM 8023 N N . GLU B 1 353 ? -23.547 -1.932 13.945 1 89.25 353 GLU B N 1
ATOM 8024 C CA . GLU B 1 353 ? -22.75 -1.715 15.148 1 89.25 353 GLU B CA 1
ATOM 8025 C C . GLU B 1 353 ? -21.266 -1.979 14.891 1 89.25 353 GLU B C 1
ATOM 8027 O O . GLU B 1 353 ? -20.906 -2.99 14.281 1 89.25 353 GLU B O 1
ATOM 8032 N N . VAL B 1 354 ? -20.484 -1.016 15.273 1 93.38 354 VAL B N 1
ATOM 8033 C CA . VAL B 1 354 ? -19.031 -1.163 15.219 1 93.38 354 VAL B CA 1
ATOM 8034 C C . VAL B 1 354 ? -18.438 -0.951 16.609 1 93.38 354 VAL B C 1
ATOM 8036 O O . VAL B 1 354 ? -18.859 -0.05 17.344 1 93.38 354 VAL B O 1
ATOM 8039 N N . MET B 1 355 ? -17.547 -1.804 16.984 1 94.94 355 MET B N 1
ATOM 8040 C CA . MET B 1 355 ? -16.891 -1.661 18.281 1 94.94 355 MET B CA 1
ATOM 8041 C C . MET B 1 355 ? -15.438 -1.214 18.094 1 94.94 355 MET B C 1
ATOM 8043 O O . MET B 1 355 ? -14.695 -1.797 17.297 1 94.94 355 MET B O 1
ATOM 8047 N N . ILE B 1 356 ? -15.062 -0.188 18.828 1 95.31 356 ILE B N 1
ATOM 8048 C CA . ILE B 1 356 ? -13.703 0.342 18.75 1 95.31 356 ILE B CA 1
ATOM 8049 C C . ILE B 1 356 ? -12.82 -0.354 19.781 1 95.31 356 ILE B C 1
ATOM 8051 O O . ILE B 1 356 ? -13.188 -0.463 20.953 1 95.31 356 ILE B O 1
ATOM 8055 N N . ALA B 1 357 ? -11.711 -0.884 19.328 1 96 357 ALA B N 1
ATOM 8056 C CA . ALA B 1 357 ? -10.727 -1.527 20.203 1 96 357 ALA B CA 1
ATOM 8057 C C . ALA B 1 357 ? -9.406 -0.759 20.188 1 96 357 ALA B C 1
ATOM 8059 O O . ALA B 1 357 ? -9.203 0.129 19.359 1 96 357 ALA B O 1
ATOM 8060 N N . LYS B 1 358 ? -8.57 -1.045 21.141 1 94.31 358 LYS B N 1
ATOM 8061 C CA . LYS B 1 358 ? -7.242 -0.44 21.25 1 94.31 358 LYS B CA 1
ATOM 8062 C C . LYS B 1 358 ? -6.41 -0.724 20 1 94.31 358 LYS B C 1
ATOM 8064 O O . LYS B 1 358 ? -5.668 0.143 19.531 1 94.31 358 LYS B O 1
ATOM 8069 N N . ASN B 1 359 ? -6.543 -1.921 19.547 1 95.19 359 ASN B N 1
ATOM 8070 C CA . ASN B 1 359 ? -5.707 -2.334 18.422 1 95.19 359 ASN B CA 1
ATOM 8071 C C . ASN B 1 359 ? -6.539 -2.576 17.172 1 95.19 359 ASN B C 1
ATOM 8073 O O . ASN B 1 359 ? -6.23 -3.475 16.375 1 95.19 359 ASN B O 1
ATOM 8077 N N . GLY B 1 360 ? -7.648 -1.879 17.016 1 96.62 360 GLY B N 1
ATOM 8078 C CA . GLY B 1 360 ? -8.422 -1.998 15.797 1 96.62 360 GLY B CA 1
ATOM 8079 C C . GLY B 1 360 ? -9.914 -1.794 16.016 1 96.62 360 GLY B C 1
ATOM 8080 O O . GLY B 1 360 ? -10.32 -0.952 16.812 1 96.62 360 GLY B O 1
ATOM 8081 N N . VAL B 1 361 ? -10.719 -2.461 15.156 1 97.19 361 VAL B N 1
ATOM 8082 C CA . VAL B 1 361 ? -12.164 -2.338 15.227 1 97.19 361 VAL B CA 1
ATOM 8083 C C . VAL B 1 361 ? -12.812 -3.707 15.016 1 97.19 361 VAL B C 1
ATOM 8085 O O . VAL B 1 361 ? -12.18 -4.621 14.477 1 97.19 361 VAL B O 1
ATOM 8088 N N . ILE B 1 362 ? -14.039 -3.855 15.508 1 97.69 362 ILE B N 1
ATOM 8089 C CA . ILE B 1 362 ? -14.805 -5.086 15.344 1 97.69 362 ILE B CA 1
ATOM 8090 C C . ILE B 1 362 ? -16.094 -4.793 14.594 1 97.69 362 ILE B C 1
ATOM 8092 O O . ILE B 1 362 ? -16.891 -3.949 15.016 1 97.69 362 ILE B O 1
ATOM 8096 N N . ASN B 1 363 ? -16.234 -5.375 13.5 1 97.38 363 ASN B N 1
ATOM 8097 C CA . ASN B 1 363 ? -17.5 -5.379 12.758 1 97.38 363 ASN B CA 1
ATOM 8098 C C . ASN B 1 363 ? -18.266 -6.68 12.969 1 97.38 363 ASN B C 1
ATOM 8100 O O . ASN B 1 363 ? -17.688 -7.766 12.914 1 97.38 363 ASN B O 1
ATOM 8104 N N . ILE B 1 364 ? -19.516 -6.609 13.203 1 97.31 364 ILE B N 1
ATOM 8105 C CA . ILE B 1 364 ? -20.312 -7.781 13.562 1 97.31 364 ILE B CA 1
ATOM 8106 C C . ILE B 1 364 ? -20.938 -8.391 12.305 1 97.31 364 ILE B C 1
ATOM 8108 O O . ILE B 1 364 ? -21.531 -7.676 11.5 1 97.31 364 ILE B O 1
ATOM 8112 N N . LEU B 1 365 ? -20.797 -9.68 12.172 1 97.06 365 LEU B N 1
ATOM 8113 C CA . LEU B 1 365 ? -21.328 -10.406 11.016 1 97.06 365 LEU B CA 1
ATOM 8114 C C . LEU B 1 365 ? -22.531 -11.242 11.414 1 97.06 365 LEU B C 1
ATOM 8116 O O . LEU B 1 365 ? -22.609 -11.727 12.547 1 97.06 365 LEU B O 1
ATOM 8120 N N . THR B 1 366 ? -23.391 -11.445 10.438 1 96.06 366 THR B N 1
ATOM 8121 C CA . THR B 1 366 ? -24.594 -12.227 10.68 1 96.06 366 THR B CA 1
ATOM 8122 C C . THR B 1 366 ? -24.375 -13.688 10.289 1 96.06 366 THR B C 1
ATOM 8124 O O . THR B 1 366 ? -25.234 -14.531 10.531 1 96.06 366 THR B O 1
ATOM 8127 N N . ASP B 1 367 ? -23.234 -14 9.656 1 96.38 367 ASP B N 1
ATOM 8128 C CA . ASP B 1 367 ? -22.844 -15.367 9.305 1 96.38 367 ASP B CA 1
ATOM 8129 C C . ASP B 1 367 ? -21.344 -15.547 9.383 1 96.38 367 ASP B C 1
ATOM 8131 O O . ASP B 1 367 ? -20.594 -14.57 9.438 1 96.38 367 ASP B O 1
ATOM 8135 N N . VAL B 1 368 ? -20.922 -16.781 9.438 1 96.06 368 VAL B N 1
ATOM 8136 C CA . VAL B 1 368 ? -19.5 -17.109 9.492 1 96.06 368 VAL B CA 1
ATOM 8137 C C . VAL B 1 368 ? -18.906 -17.109 8.078 1 96.06 368 VAL B C 1
ATOM 8139 O O . VAL B 1 368 ? -19.531 -17.609 7.145 1 96.06 368 VAL B O 1
ATOM 8142 N N . LEU B 1 369 ? -17.797 -16.516 7.922 1 95.5 369 LEU B N 1
ATOM 8143 C CA . LEU B 1 369 ? -17.062 -16.562 6.656 1 95.5 369 LEU B CA 1
ATOM 8144 C C . LEU B 1 369 ? -16.203 -17.812 6.57 1 95.5 369 LEU B C 1
ATOM 8146 O O . LEU B 1 369 ? -15.078 -17.828 7.059 1 95.5 369 LEU B O 1
ATOM 8150 N N . VAL B 1 370 ? -16.672 -18.797 5.949 1 92.69 370 VAL B N 1
ATOM 8151 C CA . VAL B 1 370 ? -15.953 -20.078 5.879 1 92.69 370 VAL B CA 1
ATOM 8152 C C . VAL B 1 370 ? -15.062 -20.094 4.637 1 92.69 370 VAL B C 1
ATOM 8154 O O . VAL B 1 370 ? -15.555 -20.094 3.51 1 92.69 370 VAL B O 1
ATOM 8157 N N . PRO B 1 371 ? -13.766 -20.156 4.801 1 92.88 371 PRO B N 1
ATOM 8158 C CA . PRO B 1 371 ? -12.883 -20.234 3.637 1 92.88 371 PRO B CA 1
ATOM 8159 C C . PRO B 1 371 ? -12.844 -21.641 3.021 1 92.88 371 PRO B C 1
ATOM 8161 O O . PRO B 1 371 ? -13.258 -22.609 3.658 1 92.88 371 PRO B O 1
ATOM 8164 N N . GLU B 1 372 ? -12.367 -21.688 1.842 1 90.62 372 GLU B N 1
ATOM 8165 C CA . GLU B 1 372 ? -12.281 -22.969 1.141 1 90.62 372 GLU B CA 1
ATOM 8166 C C . GLU B 1 372 ? -11.398 -23.953 1.899 1 90.62 372 GLU B C 1
ATOM 8168 O O . GLU B 1 372 ? -11.703 -25.141 1.956 1 90.62 372 GLU B O 1
ATOM 8173 N N . ARG B 1 373 ? -10.414 -23.5 2.5 1 90.44 373 ARG B N 1
ATOM 8174 C CA . ARG B 1 373 ? -9.398 -24.344 3.137 1 90.44 373 ARG B CA 1
ATOM 8175 C C . ARG B 1 373 ? -9.977 -25.078 4.34 1 90.44 373 ARG B C 1
ATOM 8177 O O . ARG B 1 373 ? -9.367 -26.031 4.848 1 90.44 373 ARG B O 1
ATOM 8184 N N . VAL B 1 374 ? -11.141 -24.672 4.785 1 91.88 374 VAL B N 1
ATOM 8185 C CA . VAL B 1 374 ? -11.75 -25.297 5.953 1 91.88 374 VAL B CA 1
ATOM 8186 C C . VAL B 1 374 ? -12.836 -26.281 5.504 1 91.88 374 VAL B C 1
ATOM 8188 O O . VAL B 1 374 ? -13.328 -27.078 6.301 1 91.88 374 VAL B O 1
ATOM 8191 N N . ARG B 1 375 ? -13.148 -26.328 4.266 1 90.06 375 ARG B N 1
ATOM 8192 C CA . ARG B 1 375 ? -14.18 -27.203 3.721 1 90.06 375 ARG B CA 1
ATOM 8193 C C . ARG B 1 375 ? -13.586 -28.531 3.26 1 90.06 375 ARG B C 1
ATOM 8195 O O . ARG B 1 375 ? -12.43 -28.578 2.816 1 90.06 375 ARG B O 1
ATOM 8202 N N . SER B 1 376 ? -14.398 -29.531 3.391 1 90.44 376 SER B N 1
ATOM 8203 C CA . SER B 1 376 ? -13.969 -30.812 2.84 1 90.44 376 SER B CA 1
ATOM 8204 C C . SER B 1 376 ? -13.961 -30.781 1.316 1 90.44 376 SER B C 1
ATOM 8206 O O . SER B 1 376 ? -14.602 -29.922 0.704 1 90.44 376 SER B O 1
ATOM 8208 N N . VAL B 1 377 ? -13.273 -31.734 0.763 1 93.25 377 VAL B N 1
ATOM 8209 C CA . VAL B 1 377 ? -13.195 -31.828 -0.691 1 93.25 377 VAL B CA 1
ATOM 8210 C C . VAL B 1 377 ? -14.602 -32 -1.268 1 93.25 377 VAL B C 1
ATOM 8212 O O . VAL B 1 377 ? -14.938 -31.422 -2.299 1 93.25 377 VAL B O 1
ATOM 8215 N N . LEU B 1 378 ? -15.445 -32.781 -0.583 1 93.06 378 LEU B N 1
ATOM 8216 C CA . LEU B 1 378 ? -16.797 -33 -1.073 1 93.06 378 LEU B CA 1
ATOM 8217 C C . LEU B 1 378 ? -17.609 -31.719 -1.01 1 93.06 378 LEU B C 1
ATOM 8219 O O . LEU B 1 378 ? -18.312 -31.375 -1.958 1 93.06 378 LEU B O 1
ATOM 8223 N N . ASP B 1 379 ? -17.469 -31.016 0.062 1 90.44 379 ASP B N 1
ATOM 8224 C CA . ASP B 1 379 ? -18.188 -29.766 0.203 1 90.44 379 ASP B CA 1
ATOM 8225 C C . ASP B 1 379 ? -17.734 -28.75 -0.863 1 90.44 379 ASP B C 1
ATOM 8227 O O . ASP B 1 379 ? -18.562 -27.984 -1.377 1 90.44 379 ASP B O 1
ATOM 8231 N N . LEU B 1 380 ? -16.438 -28.766 -1.121 1 93 380 LEU B N 1
ATOM 8232 C CA . LEU B 1 380 ? -15.93 -27.906 -2.188 1 93 380 LEU B CA 1
ATOM 8233 C C . LEU B 1 380 ? -16.562 -28.266 -3.525 1 93 380 LEU B C 1
ATOM 8235 O O . LEU B 1 380 ? -16.938 -27.391 -4.301 1 93 380 LEU B O 1
ATOM 8239 N N . ALA B 1 381 ? -16.641 -29.516 -3.76 1 96 381 ALA B N 1
ATOM 8240 C CA . ALA B 1 381 ? -17.219 -30 -5.016 1 96 381 ALA B CA 1
ATOM 8241 C C . ALA B 1 381 ? -18.688 -29.625 -5.125 1 96 381 ALA B C 1
ATOM 8243 O O . ALA B 1 381 ? -19.156 -29.203 -6.188 1 96 381 ALA B O 1
ATOM 8244 N N . VAL B 1 382 ? -19.406 -29.766 -4.027 1 93 382 VAL B N 1
ATOM 8245 C CA . VAL B 1 382 ? -20.828 -29.484 -3.996 1 93 382 VAL B CA 1
ATOM 8246 C C . VAL B 1 382 ? -21.078 -28 -4.266 1 93 382 VAL B C 1
ATOM 8248 O O . VAL B 1 382 ? -22.047 -27.625 -4.934 1 93 382 VAL B O 1
ATOM 8251 N N . GLN B 1 383 ? -20.172 -27.203 -3.783 1 89.19 383 GLN B N 1
ATOM 8252 C CA . GLN B 1 383 ? -20.328 -25.766 -3.926 1 89.19 383 GLN B CA 1
ATOM 8253 C C . GLN B 1 383 ? -19.953 -25.297 -5.328 1 89.19 383 GLN B C 1
ATOM 8255 O O . GLN B 1 383 ? -20.312 -24.203 -5.75 1 89.19 383 GLN B O 1
ATOM 8260 N N . SER B 1 384 ? -19.203 -26.109 -5.984 1 92.69 384 SER B N 1
ATOM 8261 C CA . SER B 1 384 ? -18.766 -25.75 -7.332 1 92.69 384 SER B CA 1
ATOM 8262 C C . SER B 1 384 ? -19.906 -25.875 -8.336 1 92.69 384 SER B C 1
ATOM 8264 O O . SER B 1 384 ? -20.672 -26.844 -8.289 1 92.69 384 SER B O 1
ATOM 8266 N N . ASN B 1 385 ? -20.094 -24.922 -9.234 1 91.31 385 ASN B N 1
ATOM 8267 C CA . ASN B 1 385 ? -21.156 -24.953 -10.234 1 91.31 385 ASN B CA 1
ATOM 8268 C C . ASN B 1 385 ? -20.828 -25.906 -11.375 1 91.31 385 ASN B C 1
ATOM 8270 O O . ASN B 1 385 ? -21.719 -26.25 -12.164 1 91.31 385 ASN B O 1
ATOM 8274 N N . ASN B 1 386 ? -19.672 -26.438 -11.422 1 94.62 386 ASN B N 1
ATOM 8275 C CA . ASN B 1 386 ? -19.25 -27.25 -12.555 1 94.62 386 ASN B CA 1
ATOM 8276 C C . ASN B 1 386 ? -19.047 -28.703 -12.156 1 94.62 386 ASN B C 1
ATOM 8278 O O . ASN B 1 386 ? -18.547 -29.5 -12.945 1 94.62 386 ASN B O 1
ATOM 8282 N N . LEU B 1 387 ? -19.422 -29.031 -10.906 1 97.94 387 LEU B N 1
ATOM 8283 C CA . LEU B 1 387 ? -19.141 -30.391 -10.438 1 97.94 387 LEU B CA 1
ATOM 8284 C C . LEU B 1 387 ? -20.391 -31.031 -9.844 1 97.94 387 LEU B C 1
ATOM 8286 O O . LEU B 1 387 ? -20.297 -31.75 -8.852 1 97.94 387 LEU B O 1
ATOM 8290 N N . LYS B 1 388 ? -21.547 -30.797 -10.375 1 96.75 388 LYS B N 1
ATOM 8291 C CA . LYS B 1 388 ? -22.812 -31.328 -9.859 1 96.75 388 LYS B CA 1
ATOM 8292 C C . LYS B 1 388 ? -22.891 -32.844 -10.031 1 96.75 388 LYS B C 1
ATOM 8294 O O . LYS B 1 388 ? -23.266 -33.562 -9.102 1 96.75 388 LYS B O 1
ATOM 8299 N N . THR B 1 389 ? -22.609 -33.344 -11.227 1 96.38 389 THR B N 1
ATOM 8300 C CA . THR B 1 389 ? -22.688 -34.75 -11.508 1 96.38 389 THR B CA 1
ATOM 8301 C C . THR B 1 389 ? -21.703 -35.531 -10.617 1 96.38 389 THR B C 1
ATOM 8303 O O . THR B 1 389 ? -22.078 -36.562 -10.031 1 96.38 389 THR B O 1
ATOM 8306 N N . PHE B 1 390 ? -20.531 -35.031 -10.539 1 97 390 PHE B N 1
ATOM 8307 C CA . PHE B 1 390 ? -19.531 -35.688 -9.695 1 97 390 PHE B CA 1
ATOM 8308 C C . PHE B 1 390 ? -20.016 -35.781 -8.25 1 97 390 PHE B C 1
ATOM 8310 O O . PHE B 1 390 ? -19.891 -36.844 -7.629 1 97 390 PHE B O 1
ATOM 8317 N N . SER B 1 391 ? -20.516 -34.656 -7.707 1 96.19 391 SER B N 1
ATOM 8318 C CA . SER B 1 391 ? -21 -34.594 -6.328 1 96.19 391 SER B CA 1
ATOM 8319 C C . SER B 1 391 ? -22.156 -35.562 -6.109 1 96.19 391 SER B C 1
ATOM 8321 O O . SER B 1 391 ? -22.234 -36.219 -5.074 1 96.19 391 SER B O 1
ATOM 8323 N N . THR B 1 392 ? -23.031 -35.625 -7.055 1 95.06 392 THR B N 1
ATOM 8324 C CA . THR B 1 392 ? -24.172 -36.531 -6.957 1 95.06 392 THR B CA 1
ATOM 8325 C C . THR B 1 392 ? -23.703 -38 -6.949 1 95.06 392 THR B C 1
ATOM 8327 O O . THR B 1 392 ? -24.188 -38.812 -6.145 1 95.06 392 THR B O 1
ATOM 8330 N N . LEU B 1 393 ? -22.766 -38.312 -7.82 1 95.75 393 LEU B N 1
ATOM 8331 C CA . LEU B 1 393 ? -22.234 -39.688 -7.875 1 95.75 393 LEU B CA 1
ATOM 8332 C C . LEU B 1 393 ? -21.547 -40.031 -6.566 1 95.75 393 LEU B C 1
ATOM 8334 O O . LEU B 1 393 ? -21.703 -41.156 -6.059 1 95.75 393 LEU B O 1
ATOM 8338 N N . ALA B 1 394 ? -20.781 -39.094 -6.078 1 95.38 394 ALA B N 1
ATOM 8339 C CA . ALA B 1 394 ? -20.062 -39.344 -4.824 1 95.38 394 ALA B CA 1
ATOM 8340 C C . ALA B 1 394 ? -21.047 -39.625 -3.686 1 95.38 394 ALA B C 1
ATOM 8342 O O . ALA B 1 394 ? -20.828 -40.531 -2.889 1 95.38 394 ALA B O 1
ATOM 8343 N N . ARG B 1 395 ? -22.094 -38.875 -3.617 1 92.69 395 ARG B N 1
ATOM 8344 C CA . ARG B 1 395 ? -23.078 -39 -2.551 1 92.69 395 ARG B CA 1
ATOM 8345 C C . ARG B 1 395 ? -23.859 -40.312 -2.684 1 92.69 395 ARG B C 1
ATOM 8347 O O . ARG B 1 395 ? -24.297 -40.875 -1.683 1 92.69 395 ARG B O 1
ATOM 8354 N N . SER B 1 396 ? -24.062 -40.719 -3.902 1 92.25 396 SER B N 1
ATOM 8355 C CA . SER B 1 396 ? -24.812 -41.969 -4.141 1 92.25 396 SER B CA 1
ATOM 8356 C C . SER B 1 396 ? -23.984 -43.188 -3.781 1 92.25 396 SER B C 1
ATOM 8358 O O . SER B 1 396 ? -24.531 -44.281 -3.65 1 92.25 396 SER B O 1
ATOM 8360 N N . THR B 1 397 ? -22.734 -42.969 -3.637 1 91.44 397 THR B N 1
ATOM 8361 C CA . THR B 1 397 ? -21.844 -44.062 -3.283 1 91.44 397 THR B CA 1
ATOM 8362 C C . THR B 1 397 ? -21.328 -43.906 -1.859 1 91.44 397 THR B C 1
ATOM 8364 O O . THR B 1 397 ? -21.641 -42.906 -1.183 1 91.44 397 THR B O 1
ATOM 8367 N N . ASP B 1 398 ? -20.625 -44.844 -1.359 1 87.25 398 ASP B N 1
ATOM 8368 C CA . ASP B 1 398 ? -20.016 -44.781 -0.034 1 87.25 398 ASP B CA 1
ATOM 8369 C C . ASP B 1 398 ? -18.781 -43.875 -0.033 1 87.25 398 ASP B C 1
ATOM 8371 O O . ASP B 1 398 ? -18.156 -43.688 1.012 1 87.25 398 ASP B O 1
ATOM 8375 N N . MET B 1 399 ? -18.547 -43.312 -1.214 1 89.12 399 MET B N 1
ATOM 8376 C CA . MET B 1 399 ? -17.344 -42.5 -1.339 1 89.12 399 MET B CA 1
ATOM 8377 C C . MET B 1 399 ? -17.547 -41.156 -0.637 1 89.12 399 MET B C 1
ATOM 8379 O O . MET B 1 399 ? -16.562 -40.469 -0.33 1 89.12 399 MET B O 1
ATOM 8383 N N . ALA B 1 400 ? -18.75 -40.719 -0.402 1 90.69 400 ALA B N 1
ATOM 8384 C CA . ALA B 1 400 ? -19.047 -39.469 0.281 1 90.69 400 ALA B CA 1
ATOM 8385 C C . ALA B 1 400 ? -18.359 -39.406 1.646 1 90.69 400 ALA B C 1
ATOM 8387 O O . ALA B 1 400 ? -17.781 -38.375 2.016 1 90.69 400 ALA B O 1
ATOM 8388 N N . GLN B 1 401 ? -18.344 -40.5 2.295 1 88.12 401 GLN B N 1
ATOM 8389 C CA . GLN B 1 401 ? -17.75 -40.562 3.629 1 88.12 401 GLN B CA 1
ATOM 8390 C C . GLN B 1 401 ? -16.234 -40.406 3.564 1 88.12 401 GLN B C 1
ATOM 8392 O O . GLN B 1 401 ? -15.641 -39.75 4.422 1 88.12 401 GLN B O 1
ATOM 8397 N N . GLU B 1 402 ? -15.664 -40.969 2.551 1 86.81 402 GLU B N 1
ATOM 8398 C CA . GLU B 1 402 ? -14.219 -40.875 2.373 1 86.81 402 GLU B CA 1
ATOM 8399 C C . GLU B 1 402 ? -13.812 -39.438 2.037 1 86.81 402 GLU B C 1
ATOM 8401 O O . GLU B 1 402 ? -12.781 -38.938 2.502 1 86.81 402 GLU B O 1
ATOM 8406 N N . LEU B 1 403 ? -14.625 -38.812 1.297 1 91.19 403 LEU B N 1
ATOM 8407 C CA . LEU B 1 403 ? -14.328 -37.469 0.826 1 91.19 403 LEU B CA 1
ATOM 8408 C C . LEU B 1 403 ? -14.578 -36.438 1.925 1 91.19 403 LEU B C 1
ATOM 8410 O O . LEU B 1 403 ? -14.109 -35.281 1.839 1 91.19 403 LEU B O 1
ATOM 8414 N N . LEU B 1 404 ? -15.305 -36.812 2.957 1 86.75 404 LEU B N 1
ATOM 8415 C CA . LEU B 1 404 ? -15.641 -35.938 4.059 1 86.75 404 LEU B CA 1
ATOM 8416 C C . LEU B 1 404 ? -14.68 -36.125 5.23 1 86.75 404 LEU B C 1
ATOM 8418 O O . LEU B 1 404 ? -14.625 -35.281 6.137 1 86.75 404 LEU B O 1
ATOM 8422 N N . ARG B 1 405 ? -13.875 -37.156 5.211 1 83.25 405 ARG B N 1
ATOM 8423 C CA . ARG B 1 405 ? -13.039 -37.5 6.352 1 83.25 405 ARG B CA 1
ATOM 8424 C C . ARG B 1 405 ? -11.914 -36.5 6.539 1 83.25 405 ARG B C 1
ATOM 8426 O O . ARG B 1 405 ? -11.141 -36.25 5.609 1 83.25 405 ARG B O 1
ATOM 8433 N N . PRO B 1 406 ? -11.734 -35.969 7.758 1 77.75 406 PRO B N 1
ATOM 8434 C CA . PRO B 1 406 ? -10.742 -34.906 7.988 1 77.75 406 PRO B CA 1
ATOM 8435 C C . PRO B 1 406 ? -9.312 -35.438 8.031 1 77.75 406 PRO B C 1
ATOM 8437 O O . PRO B 1 406 ? -8.359 -34.719 7.738 1 77.75 406 PRO B O 1
ATOM 8440 N N . ASN B 1 407 ? -9.07 -36.625 8.359 1 78.38 407 ASN B N 1
ATOM 8441 C CA . ASN B 1 407 ? -7.719 -37.156 8.586 1 78.38 407 ASN B CA 1
ATOM 8442 C C . ASN B 1 407 ? -7.145 -37.812 7.336 1 78.38 407 ASN B C 1
ATOM 8444 O O . ASN B 1 407 ? -6.074 -38.406 7.387 1 78.38 407 ASN B O 1
ATOM 8448 N N . VAL B 1 408 ? -7.91 -37.688 6.297 1 83 408 VAL B N 1
ATOM 8449 C CA . VAL B 1 408 ? -7.395 -38.25 5.059 1 83 408 VAL B CA 1
ATOM 8450 C C . VAL B 1 408 ? -7.035 -37.125 4.082 1 83 408 VAL B C 1
ATOM 8452 O O . VAL B 1 408 ? -7.754 -36.156 3.979 1 83 408 VAL B O 1
ATOM 8455 N N . THR B 1 409 ? -5.852 -37.219 3.557 1 90.81 409 THR B N 1
ATOM 8456 C CA . THR B 1 409 ? -5.438 -36.25 2.539 1 90.81 409 THR B CA 1
ATOM 8457 C C . THR B 1 409 ? -5.566 -36.844 1.144 1 90.81 409 THR B C 1
ATOM 8459 O O . THR B 1 409 ? -5.035 -37.938 0.877 1 90.81 409 THR B O 1
ATOM 8462 N N . ILE B 1 410 ? -6.391 -36.219 0.351 1 94.75 410 ILE B N 1
ATOM 8463 C CA . ILE B 1 410 ? -6.637 -36.781 -0.971 1 94.75 410 ILE B CA 1
ATOM 8464 C C . ILE B 1 410 ? -6.578 -35.656 -2.023 1 94.75 410 ILE B C 1
ATOM 8466 O O . ILE B 1 410 ? -6.68 -34.469 -1.697 1 94.75 410 ILE B O 1
ATOM 8470 N N . THR B 1 411 ? -6.332 -36 -3.205 1 97.25 411 THR B N 1
ATOM 8471 C CA . THR B 1 411 ? -6.465 -35.125 -4.387 1 97.25 411 THR B CA 1
ATOM 8472 C C . THR B 1 411 ? -7.484 -35.719 -5.359 1 97.25 411 THR B C 1
ATOM 8474 O O . THR B 1 411 ? -7.418 -36.906 -5.699 1 97.25 411 THR B O 1
ATOM 8477 N N . VAL B 1 412 ? -8.43 -34.906 -5.684 1 97.69 412 VAL B N 1
ATOM 8478 C CA . VAL B 1 412 ? -9.492 -35.344 -6.578 1 97.69 412 VAL B CA 1
ATOM 8479 C C . VAL B 1 412 ? -9.336 -34.688 -7.941 1 97.69 412 VAL B C 1
ATOM 8481 O O . VAL B 1 412 ? -9.281 -33.438 -8.039 1 97.69 412 VAL B O 1
ATOM 8484 N N . PHE B 1 413 ? -9.172 -35.469 -8.914 1 98.31 413 PHE B N 1
ATOM 8485 C CA . PHE B 1 413 ? -9.328 -35 -10.281 1 98.31 413 PHE B CA 1
ATOM 8486 C C . PHE B 1 413 ? -10.773 -35.094 -10.734 1 98.31 413 PHE B C 1
ATOM 8488 O O . PHE B 1 413 ? -11.172 -36.094 -11.336 1 98.31 413 PHE B O 1
ATOM 8495 N N . ALA B 1 414 ? -11.516 -34.031 -10.516 1 98.38 414 ALA B N 1
ATOM 8496 C CA . ALA B 1 414 ? -12.969 -34.062 -10.703 1 98.38 414 ALA B CA 1
ATOM 8497 C C . ALA B 1 414 ? -13.352 -33.688 -12.125 1 98.38 414 ALA B C 1
ATOM 8499 O O . ALA B 1 414 ? -13.094 -32.562 -12.547 1 98.38 414 ALA B O 1
ATOM 8500 N N . PRO B 1 415 ? -14 -34.625 -12.844 1 98.5 415 PRO B N 1
ATOM 8501 C CA . PRO B 1 415 ? -14.477 -34.219 -14.164 1 98.5 415 PRO B CA 1
ATOM 8502 C C . PRO B 1 415 ? -15.594 -33.188 -14.094 1 98.5 415 PRO B C 1
ATOM 8504 O O . PRO B 1 415 ? -16.453 -33.25 -13.203 1 98.5 415 PRO B O 1
ATOM 8507 N N . SER B 1 416 ? -15.562 -32.312 -14.984 1 98.44 416 SER B N 1
ATOM 8508 C CA . SER B 1 416 ? -16.609 -31.281 -15.07 1 98.44 416 SER B CA 1
ATOM 8509 C C . SER B 1 416 ? -17.938 -31.875 -15.531 1 98.44 416 SER B C 1
ATOM 8511 O O . SER B 1 416 ? -17.969 -33.031 -15.992 1 98.44 416 SER B O 1
ATOM 8513 N N . ASP B 1 417 ? -19.016 -31.094 -15.336 1 98.12 417 ASP B N 1
ATOM 8514 C CA . ASP B 1 417 ? -20.312 -31.531 -15.836 1 98.12 417 ASP B CA 1
ATOM 8515 C C . ASP B 1 417 ? -20.281 -31.734 -17.344 1 98.12 417 ASP B C 1
ATOM 8517 O O . ASP B 1 417 ? -20.859 -32.688 -17.859 1 98.12 417 ASP B O 1
ATOM 8521 N N . LYS B 1 418 ? -19.609 -30.906 -18.031 1 97.75 418 LYS B N 1
ATOM 8522 C CA . LYS B 1 418 ? -19.469 -31.031 -19.484 1 97.75 418 LYS B CA 1
ATOM 8523 C C . LYS B 1 418 ? -18.75 -32.312 -19.844 1 97.75 418 LYS B C 1
ATOM 8525 O O . LYS B 1 418 ? -19.062 -32.969 -20.859 1 97.75 418 LYS B O 1
ATOM 8530 N N . ALA B 1 419 ? -17.734 -32.688 -19.094 1 98.06 419 ALA B N 1
ATOM 8531 C CA . ALA B 1 419 ? -17.016 -33.938 -19.312 1 98.06 419 ALA B CA 1
ATOM 8532 C C . ALA B 1 419 ? -17.938 -35.156 -19.203 1 98.06 419 ALA B C 1
ATOM 8534 O O . ALA B 1 419 ? -17.875 -36.062 -20.016 1 98.06 419 ALA B O 1
ATOM 8535 N N . PHE B 1 420 ? -18.828 -35.188 -18.203 1 97.56 420 PHE B N 1
ATOM 8536 C CA . PHE B 1 420 ? -19.781 -36.281 -18.016 1 97.56 420 PHE B CA 1
ATOM 8537 C C . PHE B 1 420 ? -20.797 -36.281 -19.156 1 97.56 420 PHE B C 1
ATOM 8539 O O . PHE B 1 420 ? -21.219 -37.375 -19.594 1 97.56 420 PHE B O 1
ATOM 8546 N N . GLU B 1 421 ? -21.203 -35.125 -19.578 1 96.69 421 GLU B N 1
ATOM 8547 C CA . GLU B 1 421 ? -22.172 -35 -20.656 1 96.69 421 GLU B CA 1
ATOM 8548 C C . GLU B 1 421 ? -21.625 -35.562 -21.953 1 96.69 421 GLU B C 1
ATOM 8550 O O . GLU B 1 421 ? -22.375 -36.031 -22.812 1 96.69 421 GLU B O 1
ATOM 8555 N N . ALA B 1 422 ? -20.328 -35.531 -22.109 1 95.75 422 ALA B N 1
ATOM 8556 C CA . ALA B 1 422 ? -19.688 -36 -23.328 1 95.75 422 ALA B CA 1
ATOM 8557 C C . ALA B 1 422 ? -19.625 -37.5 -23.375 1 95.75 422 ALA B C 1
ATOM 8559 O O . ALA B 1 422 ? -19.359 -38.094 -24.422 1 95.75 422 ALA B O 1
ATOM 8560 N N . LEU B 1 423 ? -19.938 -38.219 -22.281 1 96.06 423 LEU B N 1
ATOM 8561 C CA . LEU B 1 423 ? -19.969 -39.688 -22.281 1 96.06 423 LEU B CA 1
ATOM 8562 C C . LEU B 1 423 ? -21.156 -40.219 -23.062 1 96.06 423 LEU B C 1
ATOM 8564 O O . LEU B 1 423 ? -22.203 -39.531 -23.141 1 96.06 423 LEU B O 1
ATOM 8568 N N . PRO B 1 424 ? -20.984 -41.438 -23.594 1 94.69 424 PRO B N 1
ATOM 8569 C CA . PRO B 1 424 ? -22.156 -42.062 -24.219 1 94.69 424 PRO B CA 1
ATOM 8570 C C . PRO B 1 424 ? -23.312 -42.219 -23.25 1 94.69 424 PRO B C 1
ATOM 8572 O O . PRO B 1 424 ? -23.109 -42.5 -22.062 1 94.69 424 PRO B O 1
ATOM 8575 N N . GLU B 1 425 ? -24.5 -42.125 -23.75 1 95.06 425 GLU B N 1
ATOM 8576 C CA . GLU B 1 425 ? -25.703 -42.156 -22.922 1 95.06 425 GLU B CA 1
ATOM 8577 C C . GLU B 1 425 ? -25.781 -43.469 -22.125 1 95.06 425 GLU B C 1
ATOM 8579 O O . GLU B 1 425 ? -26.156 -43.469 -20.953 1 95.06 425 GLU B O 1
ATOM 8584 N N . GLU B 1 426 ? -25.406 -44.5 -22.719 1 94.94 426 GLU B N 1
ATOM 8585 C CA . GLU B 1 426 ? -25.453 -45.781 -22.047 1 94.94 426 GLU B CA 1
ATOM 8586 C C . GLU B 1 426 ? -24.531 -45.812 -20.828 1 94.94 426 GLU B C 1
ATOM 8588 O O . GLU B 1 426 ? -24.906 -46.344 -19.781 1 94.94 426 GLU B O 1
ATOM 8593 N N . ARG B 1 427 ? -23.406 -45.25 -21 1 94.25 427 ARG B N 1
ATOM 8594 C CA . ARG B 1 427 ? -22.453 -45.219 -19.906 1 94.25 427 ARG B CA 1
ATOM 8595 C C . ARG B 1 427 ? -22.922 -44.281 -18.781 1 94.25 427 ARG B C 1
ATOM 8597 O O . ARG B 1 427 ? -22.75 -44.594 -17.609 1 94.25 427 ARG B O 1
ATOM 8604 N N . ARG B 1 428 ? -23.5 -43.188 -19.109 1 94.94 428 ARG B N 1
ATOM 8605 C CA . ARG B 1 428 ? -24.031 -42.25 -18.125 1 94.94 428 ARG B CA 1
ATOM 8606 C C . ARG B 1 428 ? -25.125 -42.906 -17.281 1 94.94 428 ARG B C 1
ATOM 8608 O O . ARG B 1 428 ? -25.141 -42.75 -16.062 1 94.94 428 ARG B O 1
ATOM 8615 N N . GLN B 1 429 ? -25.953 -43.656 -18.016 1 93.75 429 GLN B N 1
ATOM 8616 C CA . GLN B 1 429 ? -27.031 -44.344 -17.328 1 93.75 429 GLN B CA 1
ATOM 8617 C C . GLN B 1 429 ? -26.5 -45.438 -16.406 1 93.75 429 GLN B C 1
ATOM 8619 O O . GLN B 1 429 ? -26.984 -45.594 -15.281 1 93.75 429 GLN B O 1
ATOM 8624 N N . ARG B 1 430 ? -25.531 -46.094 -16.844 1 94.81 430 ARG B N 1
ATOM 8625 C CA . ARG B 1 430 ? -24.938 -47.156 -16.031 1 94.81 430 ARG B CA 1
ATOM 8626 C C . ARG B 1 430 ? -24.312 -46.594 -14.758 1 94.81 430 ARG B C 1
ATOM 8628 O O . ARG B 1 430 ? -24.406 -47.188 -13.688 1 94.81 430 ARG B O 1
ATOM 8635 N N . LEU B 1 431 ? -23.734 -45.469 -14.906 1 94.12 431 LEU B N 1
ATOM 8636 C CA . LEU B 1 431 ? -23.078 -44.812 -13.766 1 94.12 431 LEU B CA 1
ATOM 8637 C C . LEU B 1 431 ? -24.125 -44.375 -12.742 1 94.12 431 LEU B C 1
ATOM 8639 O O . LEU B 1 431 ? -23.844 -44.344 -11.539 1 94.12 431 LEU B O 1
ATOM 8643 N N . GLN B 1 432 ? -25.281 -44.031 -13.227 1 91.31 432 GLN B N 1
ATOM 8644 C CA . GLN B 1 432 ? -26.344 -43.562 -12.344 1 91.31 432 GLN B CA 1
ATOM 8645 C C . GLN B 1 432 ? -27.047 -44.719 -11.664 1 91.31 432 GLN B C 1
ATOM 8647 O O . GLN B 1 432 ? -27.484 -44.625 -10.516 1 91.31 432 GLN B O 1
ATOM 8652 N N . GLU B 1 433 ? -27.031 -45.844 -12.375 1 92.75 433 GLU B N 1
ATOM 8653 C CA . GLU B 1 433 ? -27.844 -46.969 -11.898 1 92.75 433 GLU B CA 1
ATOM 8654 C C . GLU B 1 433 ? -27 -47.969 -11.109 1 92.75 433 GLU B C 1
ATOM 8656 O O . GLU B 1 433 ? -27.516 -48.656 -10.242 1 92.75 433 GLU B O 1
ATOM 8661 N N . ASN B 1 434 ? -25.781 -48.062 -11.438 1 94.75 434 ASN B N 1
ATOM 8662 C CA . ASN B 1 434 ? -24.891 -49.031 -10.82 1 94.75 434 ASN B CA 1
ATOM 8663 C C . ASN B 1 434 ? -23.906 -48.375 -9.852 1 94.75 434 ASN B C 1
ATOM 8665 O O . ASN B 1 434 ? -22.891 -47.844 -10.266 1 94.75 434 ASN B O 1
ATOM 8669 N N . THR B 1 435 ? -24.109 -48.625 -8.656 1 93.75 435 THR B N 1
ATOM 8670 C CA . THR B 1 435 ? -23.344 -47.969 -7.609 1 93.75 435 THR B CA 1
ATOM 8671 C C . THR B 1 435 ? -21.891 -48.469 -7.617 1 93.75 435 THR B C 1
ATOM 8673 O O . THR B 1 435 ? -20.969 -47.719 -7.312 1 93.75 435 THR B O 1
ATOM 8676 N N . ASP B 1 436 ? -21.75 -49.656 -7.961 1 93.31 436 ASP B N 1
ATOM 8677 C CA . ASP B 1 436 ? -20.406 -50.219 -7.977 1 93.31 436 ASP B CA 1
ATOM 8678 C C . ASP B 1 436 ? -19.562 -49.625 -9.102 1 93.31 436 ASP B C 1
ATOM 8680 O O . ASP B 1 436 ? -18.359 -49.375 -8.93 1 93.31 436 ASP B O 1
ATOM 8684 N N . GLU B 1 437 ? -20.188 -49.5 -10.219 1 93 437 GLU B N 1
ATOM 8685 C CA . GLU B 1 437 ? -19.484 -48.844 -11.336 1 93 437 GLU B CA 1
ATOM 8686 C C . GLU B 1 437 ? -19.125 -47.406 -11.016 1 93 437 GLU B C 1
ATOM 8688 O O . GLU B 1 437 ? -18.031 -46.938 -11.359 1 93 437 GLU B O 1
ATOM 8693 N N . ALA B 1 438 ? -20.078 -46.75 -10.406 1 94.75 438 ALA B N 1
ATOM 8694 C CA . ALA B 1 438 ? -19.828 -45.375 -10 1 94.75 438 ALA B CA 1
ATOM 8695 C C . ALA B 1 438 ? -18.688 -45.281 -8.992 1 94.75 438 ALA B C 1
ATOM 8697 O O . ALA B 1 438 ? -17.828 -44.406 -9.086 1 94.75 438 ALA B O 1
ATOM 8698 N N . ARG B 1 439 ? -18.688 -46.156 -8.07 1 93.75 439 ARG B N 1
ATOM 8699 C CA . ARG B 1 439 ? -17.641 -46.188 -7.051 1 93.75 439 ARG B CA 1
ATOM 8700 C C . ARG B 1 439 ? -16.266 -46.438 -7.68 1 93.75 439 ARG B C 1
ATOM 8702 O O . ARG B 1 439 ? -15.297 -45.75 -7.328 1 93.75 439 ARG B O 1
ATOM 8709 N N . ARG B 1 440 ? -16.203 -47.375 -8.57 1 92.12 440 ARG B N 1
ATOM 8710 C CA . ARG B 1 440 ? -14.938 -47.656 -9.242 1 92.12 440 ARG B CA 1
ATOM 8711 C C . ARG B 1 440 ? -14.445 -46.469 -10.039 1 92.12 440 ARG B C 1
ATOM 8713 O O . ARG B 1 440 ? -13.242 -46.188 -10.055 1 92.12 440 ARG B O 1
ATOM 8720 N N . LEU B 1 441 ? -15.375 -45.844 -10.695 1 93.94 441 LEU B N 1
ATOM 8721 C CA . LEU B 1 441 ? -15.016 -44.656 -11.461 1 93.94 441 LEU B CA 1
ATOM 8722 C C . LEU B 1 441 ? -14.422 -43.594 -10.547 1 93.94 441 LEU B C 1
ATOM 8724 O O . LEU B 1 441 ? -13.375 -43 -10.852 1 93.94 441 LEU B O 1
ATOM 8728 N N . LEU B 1 442 ? -15.109 -43.312 -9.469 1 94.88 442 LEU B N 1
ATOM 8729 C CA . LEU B 1 442 ? -14.68 -42.281 -8.531 1 94.88 442 LEU B CA 1
ATOM 8730 C C . LEU B 1 442 ? -13.32 -42.625 -7.934 1 94.88 442 LEU B C 1
ATOM 8732 O O . LEU B 1 442 ? -12.461 -41.75 -7.793 1 94.88 442 LEU B O 1
ATOM 8736 N N . GLN B 1 443 ? -13.125 -43.875 -7.582 1 94.12 443 GLN B N 1
ATOM 8737 C CA . GLN B 1 443 ? -11.859 -44.312 -7.008 1 94.12 443 GLN B CA 1
ATOM 8738 C C . GLN B 1 443 ? -10.703 -44.094 -7.973 1 94.12 443 GLN B C 1
ATOM 8740 O O . GLN B 1 443 ? -9.578 -43.781 -7.547 1 94.12 443 GLN B O 1
ATOM 8745 N N . TYR B 1 444 ? -10.977 -44.156 -9.258 1 95.62 444 TYR B N 1
ATOM 8746 C CA . TYR B 1 444 ? -9.945 -43.938 -10.266 1 95.62 444 TYR B CA 1
ATOM 8747 C C . TYR B 1 444 ? -9.625 -42.469 -10.414 1 95.62 444 TYR B C 1
ATOM 8749 O O . TYR B 1 444 ? -8.578 -42.094 -10.953 1 95.62 444 TYR B O 1
ATOM 8757 N N . HIS B 1 445 ? -10.492 -41.594 -9.875 1 97.19 445 HIS B N 1
ATOM 8758 C CA . HIS B 1 445 ? -10.297 -40.156 -10 1 97.19 445 HIS B CA 1
ATOM 8759 C C . HIS B 1 445 ? -9.75 -39.531 -8.711 1 97.19 445 HIS B C 1
ATOM 8761 O O . HIS B 1 445 ? -9.594 -38.312 -8.609 1 97.19 445 HIS B O 1
ATOM 8767 N N . ILE B 1 446 ? -9.477 -40.375 -7.73 1 95.88 446 ILE B N 1
ATOM 8768 C CA . ILE B 1 446 ? -9.023 -39.906 -6.426 1 95.88 446 ILE B CA 1
ATOM 8769 C C . ILE B 1 446 ? -7.672 -40.531 -6.09 1 95.88 446 ILE B C 1
ATOM 8771 O O . ILE B 1 446 ? -7.492 -41.75 -6.223 1 95.88 446 ILE B O 1
ATOM 8775 N N . ILE B 1 447 ? -6.746 -39.688 -5.766 1 95.5 447 ILE B N 1
ATOM 8776 C CA . ILE B 1 447 ? -5.445 -40.219 -5.359 1 95.5 447 ILE B CA 1
ATOM 8777 C C . ILE B 1 447 ? -5.184 -39.844 -3.896 1 95.5 447 ILE B C 1
ATOM 8779 O O . ILE B 1 447 ? -5.816 -38.938 -3.35 1 95.5 447 ILE B O 1
ATOM 8783 N N . GLN B 1 448 ? -4.211 -40.594 -3.336 1 90.81 448 GLN B N 1
ATOM 8784 C CA . GLN B 1 448 ? -3.828 -40.312 -1.956 1 90.81 448 GLN B CA 1
ATOM 8785 C C . GLN B 1 448 ? -2.812 -39.156 -1.886 1 90.81 448 GLN B C 1
ATOM 8787 O O . GLN B 1 448 ? -1.929 -39.062 -2.74 1 90.81 448 GLN B O 1
ATOM 8792 N N . GLY B 1 449 ? -3.02 -38.344 -0.881 1 91.5 449 GLY B N 1
ATOM 8793 C CA . GLY B 1 449 ? -2.1 -37.25 -0.662 1 91.5 449 GLY B CA 1
ATOM 8794 C C . GLY B 1 449 ? -2.533 -35.938 -1.342 1 91.5 449 GLY B C 1
ATOM 8795 O O . GLY B 1 449 ? -3.398 -35.969 -2.221 1 91.5 449 GLY B O 1
ATOM 8796 N N . LYS B 1 450 ? -2.012 -34.844 -0.891 1 92.5 450 LYS B N 1
ATOM 8797 C CA . LYS B 1 450 ? -2.242 -33.562 -1.512 1 92.5 450 LYS B CA 1
ATOM 8798 C C . LYS B 1 450 ? -1.21 -33.281 -2.6 1 92.5 450 LYS B C 1
ATOM 8800 O O . LYS B 1 450 ? -0.035 -33.031 -2.305 1 92.5 450 LYS B O 1
ATOM 8805 N N . VAL B 1 451 ? -1.628 -33.312 -3.799 1 94.94 451 VAL B N 1
ATOM 8806 C CA . VAL B 1 451 ? -0.751 -33.062 -4.938 1 94.94 451 VAL B CA 1
ATOM 8807 C C . VAL B 1 451 ? -1.175 -31.781 -5.645 1 94.94 451 VAL B C 1
ATOM 8809 O O . VAL B 1 451 ? -2.123 -31.781 -6.43 1 94.94 451 VAL B O 1
ATOM 8812 N N . LYS B 1 452 ? -0.463 -30.719 -5.406 1 95.12 452 LYS B N 1
ATOM 8813 C CA . LYS B 1 452 ? -0.695 -29.438 -6.055 1 95.12 452 LYS B CA 1
ATOM 8814 C C . LYS B 1 452 ? 0.054 -29.344 -7.383 1 95.12 452 LYS B C 1
ATOM 8816 O O . LYS B 1 452 ? 1.004 -30.094 -7.613 1 95.12 452 LYS B O 1
ATOM 8821 N N . THR B 1 453 ? -0.392 -28.375 -8.156 1 96.25 453 THR B N 1
ATOM 8822 C CA . THR B 1 453 ? 0.191 -28.266 -9.492 1 96.25 453 THR B CA 1
ATOM 8823 C C . THR B 1 453 ? 1.657 -27.844 -9.406 1 96.25 453 THR B C 1
ATOM 8825 O O . THR B 1 453 ? 2.436 -28.109 -10.328 1 96.25 453 THR B O 1
ATOM 8828 N N . ASP B 1 454 ? 2.102 -27.266 -8.375 1 95.12 454 ASP B N 1
ATOM 8829 C CA . ASP B 1 454 ? 3.492 -26.844 -8.25 1 95.12 454 ASP B CA 1
ATOM 8830 C C . ASP B 1 454 ? 4.418 -28.031 -8.023 1 95.12 454 ASP B C 1
ATOM 8832 O O . ASP B 1 454 ? 5.637 -27.906 -8.125 1 95.12 454 ASP B O 1
ATOM 8836 N N . THR B 1 455 ? 3.861 -29.25 -7.797 1 94.56 455 THR B N 1
ATOM 8837 C CA . THR B 1 455 ? 4.676 -30.438 -7.605 1 94.56 455 THR B CA 1
ATOM 8838 C C . THR B 1 455 ? 4.57 -31.359 -8.812 1 94.56 455 THR B C 1
ATOM 8840 O O . THR B 1 455 ? 5.141 -32.469 -8.82 1 94.56 455 THR B O 1
ATOM 8843 N N . PHE B 1 456 ? 3.855 -30.906 -9.805 1 95.19 456 PHE B N 1
ATOM 8844 C CA . PHE B 1 456 ? 3.666 -31.719 -11 1 95.19 456 PHE B CA 1
ATOM 8845 C C . PHE B 1 456 ? 4.977 -31.891 -11.75 1 95.19 456 PHE B C 1
ATOM 8847 O O . PHE B 1 456 ? 5.691 -30.922 -11.992 1 95.19 456 PHE B O 1
ATOM 8854 N N . SER B 1 457 ? 5.312 -33.062 -12.055 1 93.69 457 SER B N 1
ATOM 8855 C CA . SER B 1 457 ? 6.359 -33.406 -13.008 1 93.69 457 SER B CA 1
ATOM 8856 C C . SER B 1 457 ? 5.809 -34.281 -14.148 1 93.69 457 SER B C 1
ATOM 8858 O O . SER B 1 457 ? 4.973 -35.156 -13.922 1 93.69 457 SER B O 1
ATOM 8860 N N . ASP B 1 458 ? 6.277 -33.938 -15.336 1 93.44 458 ASP B N 1
ATOM 8861 C CA . ASP B 1 458 ? 5.738 -34.656 -16.5 1 93.44 458 ASP B CA 1
ATOM 8862 C C . ASP B 1 458 ? 5.953 -36.156 -16.375 1 93.44 458 ASP B C 1
ATOM 8864 O O . ASP B 1 458 ? 7.039 -36.594 -16 1 93.44 458 ASP B O 1
ATOM 8868 N N . ASN B 1 459 ? 4.871 -36.938 -16.625 1 90.5 459 ASN B N 1
ATOM 8869 C CA . ASN B 1 459 ? 4.859 -38.406 -16.641 1 90.5 459 ASN B CA 1
ATOM 8870 C C . ASN B 1 459 ? 4.973 -39 -15.234 1 90.5 459 ASN B C 1
ATOM 8872 O O . ASN B 1 459 ? 5.215 -40.188 -15.07 1 90.5 459 ASN B O 1
ATOM 8876 N N . GLN B 1 460 ? 4.855 -38.125 -14.281 1 90.44 460 GLN B N 1
ATOM 8877 C CA . GLN B 1 460 ? 4.828 -38.625 -12.914 1 90.44 460 GLN B CA 1
ATOM 8878 C C . GLN B 1 460 ? 3.627 -39.531 -12.68 1 90.44 460 GLN B C 1
ATOM 8880 O O . GLN B 1 460 ? 2.514 -39.219 -13.109 1 90.44 460 GLN B O 1
ATOM 8885 N N . LYS B 1 461 ? 3.873 -40.656 -12.086 1 90.75 461 LYS B N 1
ATOM 8886 C CA . LYS B 1 461 ? 2.799 -41.594 -11.781 1 90.75 461 LYS B CA 1
ATOM 8887 C C . LYS B 1 461 ? 2.355 -41.469 -10.328 1 90.75 461 LYS B C 1
ATOM 8889 O O . LYS B 1 461 ? 3.189 -41.375 -9.422 1 90.75 461 LYS B O 1
ATOM 8894 N N . VAL B 1 462 ? 1.098 -41.375 -10.156 1 92.25 462 VAL B N 1
ATOM 8895 C CA . VAL B 1 462 ? 0.526 -41.281 -8.812 1 92.25 462 VAL B CA 1
ATOM 8896 C C . VAL B 1 462 ? -0.491 -42.375 -8.602 1 92.25 462 VAL B C 1
ATOM 8898 O O . VAL B 1 462 ? -1.232 -42.75 -9.523 1 92.25 462 VAL B O 1
ATOM 8901 N N . GLU B 1 463 ? -0.513 -42.844 -7.453 1 92.81 463 GLU B N 1
ATOM 8902 C CA . GLU B 1 463 ? -1.364 -44 -7.16 1 92.81 463 GLU B CA 1
ATOM 8903 C C . GLU B 1 463 ? -2.783 -43.562 -6.809 1 92.81 463 GLU B C 1
ATOM 8905 O O . GLU B 1 463 ? -2.973 -42.594 -6.074 1 92.81 463 GLU B O 1
ATOM 8910 N N . THR B 1 464 ? -3.801 -44.188 -7.402 1 93.44 464 THR B N 1
ATOM 8911 C CA . THR B 1 464 ? -5.195 -43.938 -7.074 1 93.44 464 THR B CA 1
ATOM 8912 C C . THR B 1 464 ? -5.578 -44.594 -5.754 1 93.44 464 THR B C 1
ATOM 8914 O O . THR B 1 464 ? -4.82 -45.406 -5.215 1 93.44 464 THR B O 1
ATOM 8917 N N . THR B 1 465 ? -6.73 -44.125 -5.328 1 85 465 THR B N 1
ATOM 8918 C CA . THR B 1 465 ? -7.238 -44.719 -4.09 1 85 465 THR B CA 1
ATOM 8919 C C . THR B 1 465 ? -7.641 -46.188 -4.301 1 85 465 THR B C 1
ATOM 8921 O O . THR B 1 465 ? -8.227 -46.531 -5.328 1 85 465 THR B O 1
ATOM 8924 N N . GLY B 1 466 ? -7.238 -47.125 -3.586 1 73.25 466 GLY B N 1
ATOM 8925 C CA . GLY B 1 466 ? -7.469 -48.562 -3.682 1 73.25 466 GLY B CA 1
ATOM 8926 C C . GLY B 1 466 ? -6.273 -49.312 -4.227 1 73.25 466 GLY B C 1
ATOM 8927 O O . GLY B 1 466 ? -6.27 -50.531 -4.23 1 73.25 466 GLY B O 1
ATOM 8928 N N . LYS B 1 467 ? -5.215 -48.562 -4.68 1 67.62 467 LYS B N 1
ATOM 8929 C CA . LYS B 1 467 ? -3.893 -49.031 -5.066 1 67.62 467 LYS B CA 1
ATOM 8930 C C . LYS B 1 467 ? -3.986 -50.031 -6.234 1 67.62 467 LYS B C 1
ATOM 8932 O O . LYS B 1 467 ? -3.201 -50.969 -6.324 1 67.62 467 LYS B O 1
ATOM 8937 N N . LYS B 1 468 ? -4.98 -49.812 -6.996 1 77.12 468 LYS B N 1
ATOM 8938 C CA . LYS B 1 468 ? -5.141 -50.75 -8.109 1 77.12 468 LYS B CA 1
ATOM 8939 C C . LYS B 1 468 ? -4.656 -50.125 -9.414 1 77.12 468 LYS B C 1
ATOM 8941 O O . LYS B 1 468 ? -4.25 -50.844 -10.328 1 77.12 468 LYS B O 1
ATOM 8946 N N . ASN B 1 469 ? -4.664 -48.844 -9.383 1 88.06 469 ASN B N 1
ATOM 8947 C CA . ASN B 1 469 ? -4.324 -48.156 -10.625 1 88.06 469 ASN B CA 1
ATOM 8948 C C . ASN B 1 469 ? -3.426 -46.969 -10.375 1 88.06 469 ASN B C 1
ATOM 8950 O O . ASN B 1 469 ? -3.209 -46.562 -9.227 1 88.06 469 ASN B O 1
ATOM 8954 N N . GLN B 1 470 ? -2.795 -46.562 -11.43 1 91.56 470 GLN B N 1
ATOM 8955 C CA . GLN B 1 470 ? -1.978 -45.344 -11.406 1 91.56 470 GLN B CA 1
ATOM 8956 C C . GLN B 1 470 ? -2.467 -44.312 -12.43 1 91.56 470 GLN B C 1
ATOM 8958 O O . GLN B 1 470 ? -3.076 -44.688 -13.438 1 91.56 470 GLN B O 1
ATOM 8963 N N . LEU B 1 471 ? -2.279 -43.125 -12.07 1 94.69 471 LEU B N 1
ATOM 8964 C CA . LEU B 1 471 ? -2.541 -42.031 -12.992 1 94.69 471 LEU B CA 1
ATOM 8965 C C . LEU B 1 471 ? -1.242 -41.344 -13.398 1 94.69 471 LEU B C 1
ATOM 8967 O O . LEU B 1 471 ? -0.347 -41.156 -12.57 1 94.69 471 LEU B O 1
ATOM 8971 N N . ARG B 1 472 ? -1.116 -40.969 -14.625 1 93.88 472 ARG B N 1
ATOM 8972 C CA . ARG B 1 472 ? 0.045 -40.219 -15.109 1 93.88 472 ARG B CA 1
ATOM 8973 C C . ARG B 1 472 ? -0.235 -38.719 -15.148 1 93.88 472 ARG B C 1
ATOM 8975 O O . ARG B 1 472 ? -1.189 -38.281 -15.789 1 93.88 472 ARG B O 1
ATOM 8982 N N . LEU B 1 473 ? 0.547 -38 -14.453 1 94.81 473 LEU B N 1
ATOM 8983 C CA . LEU B 1 473 ? 0.461 -36.531 -14.523 1 94.81 473 LEU B CA 1
ATOM 8984 C C . LEU B 1 473 ? 1.188 -36 -15.758 1 94.81 473 LEU B C 1
ATOM 8986 O O . LEU B 1 473 ? 2.227 -36.531 -16.141 1 94.81 473 LEU B O 1
ATOM 8990 N N . LYS B 1 474 ? 0.641 -34.969 -16.344 1 95.44 474 LYS B N 1
ATOM 8991 C CA . LYS B 1 474 ? 1.222 -34.438 -17.578 1 95.44 474 LYS B CA 1
ATOM 8992 C C . LYS B 1 474 ? 1.479 -32.938 -17.484 1 95.44 474 LYS B C 1
ATOM 8994 O O . LYS B 1 474 ? 0.668 -32.219 -16.922 1 95.44 474 LYS B O 1
ATOM 8999 N N . VAL B 1 475 ? 2.58 -32.562 -18.016 1 95.56 475 VAL B N 1
ATOM 9000 C CA . VAL B 1 475 ? 2.943 -31.172 -18.156 1 95.56 475 VAL B CA 1
ATOM 9001 C C . VAL B 1 475 ? 3.121 -30.828 -19.625 1 95.56 475 VAL B C 1
ATOM 9003 O O . VAL B 1 475 ? 3.932 -31.438 -20.328 1 95.56 475 VAL B O 1
ATOM 9006 N N . TYR B 1 476 ? 2.295 -29.938 -20.125 1 95.12 476 TYR B N 1
ATOM 9007 C CA . TYR B 1 476 ? 2.377 -29.391 -21.484 1 95.12 476 TYR B CA 1
ATOM 9008 C C . TYR B 1 476 ? 2.754 -27.922 -21.469 1 95.12 476 TYR B C 1
ATOM 9010 O O . TYR B 1 476 ? 2.791 -27.297 -20.406 1 95.12 476 TYR B O 1
ATOM 9018 N N . ARG B 1 477 ? 3.158 -27.469 -22.641 1 92.25 477 ARG B N 1
ATOM 9019 C CA . ARG B 1 477 ? 3.395 -26.031 -22.719 1 92.25 477 ARG B CA 1
ATOM 9020 C C . ARG B 1 477 ? 2.15 -25.25 -22.312 1 92.25 477 ARG B C 1
ATOM 9022 O O . ARG B 1 477 ? 1.129 -25.297 -23 1 92.25 477 ARG B O 1
ATOM 9029 N N . LYS B 1 478 ? 2.189 -24.578 -21.219 1 90.81 478 LYS B N 1
ATOM 9030 C CA . LYS B 1 478 ? 1.151 -23.688 -20.719 1 90.81 478 LYS B CA 1
ATOM 9031 C C . LYS B 1 478 ? -0.1 -24.469 -20.328 1 90.81 478 LYS B C 1
ATOM 9033 O O . LYS B 1 478 ? -1.201 -23.922 -20.297 1 90.81 478 LYS B O 1
ATOM 9038 N N . ALA B 1 479 ? 0.043 -25.734 -20.078 1 95 479 ALA B N 1
ATOM 9039 C CA . ALA B 1 479 ? -1.098 -26.547 -19.672 1 95 479 ALA B CA 1
ATOM 9040 C C . ALA B 1 479 ? -0.65 -27.719 -18.812 1 95 479 ALA B C 1
ATOM 9042 O O . ALA B 1 479 ? 0.516 -28.109 -18.844 1 95 479 ALA B O 1
ATOM 9043 N N . LEU B 1 480 ? -1.587 -28.156 -18 1 97.06 480 LEU B N 1
ATOM 9044 C CA . LEU B 1 480 ? -1.388 -29.344 -17.172 1 97.06 480 LEU B CA 1
ATOM 9045 C C . LEU B 1 480 ? -2.506 -30.359 -17.406 1 97.06 480 LEU B C 1
ATOM 9047 O O . LEU B 1 480 ? -3.617 -29.984 -17.781 1 97.06 480 LEU B O 1
ATOM 9051 N N . GLY B 1 481 ? -2.129 -31.609 -17.234 1 97.38 481 GLY B N 1
ATOM 9052 C CA . GLY B 1 481 ? -3.129 -32.656 -17.438 1 97.38 481 GLY B CA 1
ATOM 9053 C C . GLY B 1 481 ? -2.896 -33.875 -16.594 1 97.38 481 GLY B C 1
ATOM 9054 O O . GLY B 1 481 ? -1.946 -33.938 -15.812 1 97.38 481 GLY B O 1
ATOM 9055 N N . VAL B 1 482 ? -3.797 -34.812 -16.672 1 97.62 482 VAL B N 1
ATOM 9056 C CA . VAL B 1 482 ? -3.738 -36.156 -16.094 1 97.62 482 VAL B CA 1
ATOM 9057 C C . VAL B 1 482 ? -4.27 -37.156 -17.094 1 97.62 482 VAL B C 1
ATOM 9059 O O . VAL B 1 482 ? -5.395 -37.031 -17.578 1 97.62 482 VAL B O 1
ATOM 9062 N N . GLU B 1 483 ? -3.428 -38.125 -17.391 1 96.38 483 GLU B N 1
ATOM 9063 C CA . GLU B 1 483 ? -3.75 -39.062 -18.453 1 96.38 483 GLU B CA 1
ATOM 9064 C C . GLU B 1 483 ? -4.094 -38.344 -19.75 1 96.38 483 GLU B C 1
ATOM 9066 O O . GLU B 1 483 ? -3.301 -37.531 -20.25 1 96.38 483 GLU B O 1
ATOM 9071 N N . SER B 1 484 ? -5.262 -38.5 -20.297 1 96.62 484 SER B N 1
ATOM 9072 C CA . SER B 1 484 ? -5.605 -37.844 -21.547 1 96.62 484 SER B CA 1
ATOM 9073 C C . SER B 1 484 ? -6.465 -36.594 -21.281 1 96.62 484 SER B C 1
ATOM 9075 O O . SER B 1 484 ? -6.891 -35.938 -22.219 1 96.62 484 SER B O 1
ATOM 9077 N N . ALA B 1 485 ? -6.703 -36.25 -20.031 1 98.12 485 ALA B N 1
ATOM 9078 C CA . ALA B 1 485 ? -7.539 -35.094 -19.672 1 98.12 485 ALA B CA 1
ATOM 9079 C C . ALA B 1 485 ? -6.684 -33.875 -19.359 1 98.12 485 ALA B C 1
ATOM 9081 O O . ALA B 1 485 ? -5.523 -34 -18.969 1 98.12 485 ALA B O 1
ATOM 9082 N N . MET B 1 486 ? -7.281 -32.656 -19.562 1 98 486 MET B N 1
ATOM 9083 C CA . MET B 1 486 ? -6.645 -31.406 -19.219 1 98 486 MET B CA 1
ATOM 9084 C C . MET B 1 486 ? -7.258 -30.812 -17.953 1 98 486 MET B C 1
ATOM 9086 O O . MET B 1 486 ? -8.461 -30.938 -17.719 1 98 486 MET B O 1
ATOM 9090 N N . ILE B 1 487 ? -6.422 -30.234 -17.141 1 98.25 487 ILE B N 1
ATOM 9091 C CA . ILE B 1 487 ? -6.906 -29.547 -15.953 1 98.25 487 ILE B CA 1
ATOM 9092 C C . ILE B 1 487 ? -7.426 -28.156 -16.344 1 98.25 487 ILE B C 1
ATOM 9094 O O . ILE B 1 487 ? -6.695 -27.359 -16.938 1 98.25 487 ILE B O 1
ATOM 9098 N N . THR B 1 488 ? -8.664 -27.875 -16.062 1 97.5 488 THR B N 1
ATOM 9099 C CA . THR B 1 488 ? -9.273 -26.609 -16.422 1 97.5 488 THR B CA 1
ATOM 9100 C C . THR B 1 488 ? -9.25 -25.641 -15.242 1 97.5 488 THR B C 1
ATOM 9102 O O . THR B 1 488 ? -9.148 -24.422 -15.43 1 97.5 488 THR B O 1
ATOM 9105 N N . LYS B 1 489 ? -9.414 -26.078 -14.062 1 97 489 LYS B N 1
ATOM 9106 C CA . LYS B 1 489 ? -9.25 -25.344 -12.812 1 97 489 LYS B CA 1
ATOM 9107 C C . LYS B 1 489 ? -8.406 -26.125 -11.82 1 97 489 LYS B C 1
ATOM 9109 O O . LYS B 1 489 ? -8.703 -27.281 -11.508 1 97 489 LYS B O 1
ATOM 9114 N N . ALA B 1 490 ? -7.398 -25.406 -11.406 1 96.94 490 ALA B N 1
ATOM 9115 C CA . ALA B 1 490 ? -6.418 -26.125 -10.609 1 96.94 490 ALA B CA 1
ATOM 9116 C C . ALA B 1 490 ? -6.426 -25.656 -9.164 1 96.94 490 ALA B C 1
ATOM 9118 O O . ALA B 1 490 ? -6.879 -24.547 -8.867 1 96.94 490 ALA B O 1
ATOM 9119 N N . ASP B 1 491 ? -6.039 -26.547 -8.266 1 96.12 491 ASP B N 1
ATOM 9120 C CA . ASP B 1 491 ? -5.566 -26.25 -6.918 1 96.12 491 ASP B CA 1
ATOM 9121 C C . ASP B 1 491 ? -6.68 -25.656 -6.059 1 96.12 491 ASP B C 1
ATOM 9123 O O . ASP B 1 491 ? -6.465 -24.672 -5.34 1 96.12 491 ASP B O 1
ATOM 9127 N N . LYS B 1 492 ? -7.867 -26.109 -6.23 1 95.88 492 LYS B N 1
ATOM 9128 C CA . LYS B 1 492 ? -8.883 -25.781 -5.23 1 95.88 492 LYS B CA 1
ATOM 9129 C C . LYS B 1 492 ? -8.633 -26.547 -3.932 1 95.88 492 LYS B C 1
ATOM 9131 O O . LYS B 1 492 ? -8.922 -27.734 -3.836 1 95.88 492 LYS B O 1
ATOM 9136 N N . GLU B 1 493 ? -8.102 -25.891 -2.939 1 93.25 493 GLU B N 1
ATOM 9137 C CA . GLU B 1 493 ? -7.605 -26.547 -1.729 1 93.25 493 GLU B CA 1
ATOM 9138 C C . GLU B 1 493 ? -8.648 -26.5 -0.615 1 93.25 493 GLU B C 1
ATOM 9140 O O . GLU B 1 493 ? -9.172 -25.438 -0.285 1 93.25 493 GLU B O 1
ATOM 9145 N N . GLY B 1 494 ? -8.977 -27.609 -0.138 1 91.88 494 GLY B N 1
ATOM 9146 C CA . GLY B 1 494 ? -9.836 -27.766 1.025 1 91.88 494 GLY B CA 1
ATOM 9147 C C . GLY B 1 494 ? -9.094 -28.234 2.264 1 91.88 494 GLY B C 1
ATOM 9148 O O . GLY B 1 494 ? -7.859 -28.156 2.318 1 91.88 494 GLY B O 1
ATOM 9149 N N . GLN B 1 495 ? -9.82 -28.625 3.252 1 90.94 495 GLN B N 1
ATOM 9150 C CA . GLN B 1 495 ? -9.258 -29.047 4.527 1 90.94 495 GLN B CA 1
ATOM 9151 C C . GLN B 1 495 ? -8.508 -30.375 4.383 1 90.94 495 GLN B C 1
ATOM 9153 O O . GLN B 1 495 ? -7.375 -30.5 4.855 1 90.94 495 GLN B O 1
ATOM 9158 N N . ASN B 1 496 ? -9.188 -31.328 3.73 1 90.69 496 ASN B N 1
ATOM 9159 C CA . ASN B 1 496 ? -8.633 -32.656 3.701 1 90.69 496 ASN B CA 1
ATOM 9160 C C . ASN B 1 496 ? -8.078 -33 2.322 1 90.69 496 ASN B C 1
ATOM 9162 O O . ASN B 1 496 ? -7.82 -34.188 2.027 1 90.69 496 ASN B O 1
ATOM 9166 N N . GLY B 1 497 ? -8.016 -31.984 1.438 1 93.62 497 GLY B N 1
ATOM 9167 C CA . GLY B 1 497 ? -7.473 -32.344 0.135 1 93.62 497 GLY B CA 1
ATOM 9168 C C . GLY B 1 497 ? -7.543 -31.219 -0.872 1 93.62 497 GLY B C 1
ATOM 9169 O O . GLY B 1 497 ? -7.699 -30.047 -0.496 1 93.62 497 GLY B O 1
ATOM 9170 N N . ILE B 1 498 ? -7.305 -31.609 -2.189 1 96.44 498 ILE B N 1
ATOM 9171 C CA . ILE B 1 498 ? -7.258 -30.672 -3.309 1 96.44 498 ILE B CA 1
ATOM 9172 C C . ILE B 1 498 ? -8.148 -31.172 -4.441 1 96.44 498 ILE B C 1
ATOM 9174 O O . ILE B 1 498 ? -8.227 -32.375 -4.688 1 96.44 498 ILE B O 1
ATOM 9178 N N . ILE B 1 499 ? -8.828 -30.219 -5.07 1 97.69 499 ILE B N 1
ATOM 9179 C CA . ILE B 1 499 ? -9.617 -30.562 -6.25 1 97.69 499 ILE B CA 1
ATOM 9180 C C . ILE B 1 499 ? -9 -29.922 -7.488 1 97.69 499 ILE B C 1
ATOM 9182 O O . ILE B 1 499 ? -8.719 -28.719 -7.496 1 97.69 499 ILE B O 1
ATOM 9186 N N . HIS B 1 500 ? -8.688 -30.719 -8.438 1 98.31 500 HIS B N 1
ATOM 9187 C CA . HIS B 1 500 ? -8.422 -30.266 -9.797 1 98.31 500 HIS B CA 1
ATOM 9188 C C . HIS B 1 500 ? -9.586 -30.594 -10.719 1 98.31 500 HIS B C 1
ATOM 9190 O O . HIS B 1 500 ? -9.969 -31.766 -10.852 1 98.31 500 HIS B O 1
ATOM 9196 N N . ILE B 1 501 ? -10.156 -29.641 -11.391 1 98.56 501 ILE B N 1
ATOM 9197 C CA . ILE B 1 501 ? -11.242 -29.906 -12.328 1 98.56 501 ILE B CA 1
ATOM 9198 C C . ILE B 1 501 ? -10.672 -30.266 -13.695 1 98.56 501 ILE B C 1
ATOM 9200 O O . ILE B 1 501 ? -9.789 -29.578 -14.211 1 98.56 501 ILE B O 1
ATOM 9204 N N . ILE B 1 502 ? -11.164 -31.375 -14.266 1 98.62 502 ILE B N 1
ATOM 9205 C CA . ILE B 1 502 ? -10.633 -31.844 -15.531 1 98.62 502 ILE B CA 1
ATOM 9206 C C . ILE B 1 502 ? -11.742 -31.891 -16.578 1 98.62 502 ILE B C 1
ATOM 9208 O O . ILE B 1 502 ? -12.922 -31.891 -16.234 1 98.62 502 ILE B O 1
ATOM 9212 N N . ASP B 1 503 ? -11.414 -31.984 -17.859 1 98.12 503 ASP B N 1
ATOM 9213 C CA . ASP B 1 503 ? -12.375 -31.781 -18.938 1 98.12 503 ASP B CA 1
ATOM 9214 C C . ASP B 1 503 ? -12.789 -33.125 -19.562 1 98.12 503 ASP B C 1
ATOM 9216 O O . ASP B 1 503 ? -13.492 -33.125 -20.578 1 98.12 503 ASP B O 1
ATOM 9220 N N . LYS B 1 504 ? -12.297 -34.25 -19 1 97.56 504 LYS B N 1
ATOM 9221 C CA . LYS B 1 504 ? -12.625 -35.594 -19.516 1 97.56 504 LYS B CA 1
ATOM 9222 C C . LYS B 1 504 ? -12.734 -36.594 -18.375 1 97.56 504 LYS B C 1
ATOM 9224 O O . LYS B 1 504 ? -11.953 -36.531 -17.422 1 97.56 504 LYS B O 1
ATOM 9229 N N . VAL B 1 505 ? -13.727 -37.531 -18.484 1 97.69 505 VAL B N 1
ATOM 9230 C CA . VAL B 1 505 ? -13.836 -38.625 -17.531 1 97.69 505 VAL B CA 1
ATOM 9231 C C . VAL B 1 505 ? -12.75 -39.656 -17.797 1 97.69 505 VAL B C 1
ATOM 9233 O O . VAL B 1 505 ? -12.57 -40.094 -18.938 1 97.69 505 VAL B O 1
ATOM 9236 N N . LEU B 1 506 ? -12.039 -40 -16.781 1 96.69 506 LEU B N 1
ATOM 9237 C CA . LEU B 1 506 ? -10.945 -40.938 -16.938 1 96.69 506 LEU B CA 1
ATOM 9238 C C . LEU B 1 506 ? -11.461 -42.375 -16.875 1 96.69 506 LEU B C 1
ATOM 9240 O O . LEU B 1 506 ? -12.367 -42.688 -16.109 1 96.69 506 LEU B O 1
ATOM 9244 N N . THR B 1 507 ? -10.906 -43.188 -17.672 1 92.56 507 THR B N 1
ATOM 9245 C CA . THR B 1 507 ? -11.18 -44.625 -17.672 1 92.56 507 THR B CA 1
ATOM 9246 C C . THR B 1 507 ? -9.883 -45.438 -17.594 1 92.56 507 THR B C 1
ATOM 9248 O O . THR B 1 507 ? -8.938 -45.156 -18.344 1 92.56 507 THR B O 1
ATOM 9251 N N . PRO B 1 508 ? -9.828 -46.312 -16.641 1 92.38 508 PRO B N 1
ATOM 9252 C CA . PRO B 1 508 ? -8.609 -47.125 -16.547 1 92.38 508 PRO B CA 1
ATOM 9253 C C . PRO B 1 508 ? -8.312 -47.938 -17.812 1 92.38 508 PRO B C 1
ATOM 9255 O O . PRO B 1 508 ? -9.219 -48.562 -18.375 1 92.38 508 PRO B O 1
ATOM 9258 N N . PRO B 1 509 ? -7.07 -47.812 -18.234 1 91.62 509 PRO B N 1
ATOM 9259 C CA . PRO B 1 509 ? -6.719 -48.625 -19.391 1 91.62 509 PRO B CA 1
ATOM 9260 C C . PRO B 1 509 ? -6.691 -50.125 -19.094 1 91.62 509 PRO B C 1
ATOM 9262 O O . PRO B 1 509 ? -6.254 -50.531 -18.016 1 91.62 50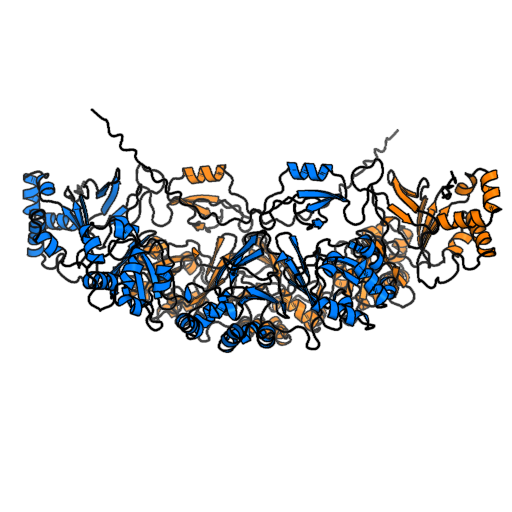9 PRO B O 1
ATOM 9265 N N . GLU B 1 510 ? -7.078 -50.969 -20.016 1 88.56 510 GLU B N 1
ATOM 9266 C CA . GLU B 1 510 ? -7.184 -52.406 -19.781 1 88.56 510 GLU B CA 1
ATOM 9267 C C . GLU B 1 510 ? -6.086 -53.156 -20.531 1 88.56 510 GLU B C 1
ATOM 9269 O O . GLU B 1 510 ? -5.695 -54.25 -20.125 1 88.56 510 GLU B O 1
ATOM 9274 N N . ARG B 1 511 ? -5.605 -52.625 -21.547 1 91.69 511 ARG B N 1
ATOM 9275 C CA . ARG B 1 511 ? -4.66 -53.312 -22.422 1 91.69 511 ARG B CA 1
ATOM 9276 C C . ARG B 1 511 ? -3.387 -52.5 -22.609 1 91.69 511 ARG B C 1
ATOM 9278 O O . ARG B 1 511 ? -3.396 -51.281 -22.422 1 91.69 511 ARG B O 1
ATOM 9285 N N . SER B 1 512 ? -2.336 -53.219 -22.922 1 90.38 512 SER B N 1
ATOM 9286 C CA . SER B 1 512 ? -1.122 -52.531 -23.359 1 90.38 512 SER B CA 1
ATOM 9287 C C . SER B 1 512 ? -1.253 -52.062 -24.812 1 90.38 512 SER B C 1
ATOM 9289 O O . SER B 1 512 ? -2.189 -52.469 -25.516 1 90.38 512 SER B O 1
ATOM 9291 N N . THR B 1 513 ? -0.375 -51.25 -25.172 1 91 513 THR B N 1
ATOM 9292 C CA . THR B 1 513 ? -0.4 -50.719 -26.531 1 91 513 THR B CA 1
ATOM 9293 C C . THR B 1 513 ? -0.304 -51.844 -27.562 1 91 513 THR B C 1
ATOM 9295 O O . THR B 1 513 ? -1.085 -51.875 -28.516 1 91 513 THR B O 1
ATOM 9298 N N . LEU B 1 514 ? 0.6 -52.75 -27.359 1 89 514 LEU B N 1
ATOM 9299 C CA . LEU B 1 514 ? 0.814 -53.844 -28.312 1 89 514 LEU B CA 1
ATOM 9300 C C . LEU B 1 514 ? -0.401 -54.75 -28.359 1 89 514 LEU B C 1
ATOM 9302 O O . LEU B 1 514 ? -0.812 -55.188 -29.438 1 89 514 LEU B O 1
ATOM 9306 N N . GLU B 1 515 ? -0.93 -55.062 -27.203 1 91.94 515 GLU B N 1
ATOM 9307 C CA . GLU B 1 515 ? -2.137 -55.875 -27.156 1 91.94 515 GLU B CA 1
ATOM 9308 C C . GLU B 1 515 ? -3.289 -55.219 -27.891 1 91.94 515 GLU B C 1
ATOM 9310 O O . GLU B 1 515 ? -4.016 -55.875 -28.641 1 91.94 515 GLU B O 1
ATOM 9315 N N . MET B 1 516 ? -3.369 -53.938 -27.641 1 93.44 516 MET B N 1
ATOM 9316 C CA . MET B 1 516 ? -4.438 -53.188 -28.281 1 93.44 516 MET B CA 1
ATOM 9317 C C . MET B 1 516 ? -4.285 -53.188 -29.797 1 93.44 516 MET B C 1
ATOM 9319 O O . MET B 1 516 ? -5.258 -53.406 -30.531 1 93.44 516 MET B O 1
ATOM 9323 N N . LEU B 1 517 ? -3.082 -53.031 -30.344 1 94.12 517 LEU B N 1
ATOM 9324 C CA . LEU B 1 517 ? -2.811 -53 -31.781 1 94.12 517 LEU B CA 1
ATOM 9325 C C . LEU B 1 517 ? -3.025 -54.375 -32.375 1 94.12 517 LEU B C 1
ATOM 9327 O O . LEU B 1 517 ? -3.566 -54.5 -33.5 1 94.12 517 LEU B O 1
ATOM 9331 N N . GLU B 1 518 ? -2.711 -55.438 -31.703 1 93.94 518 GLU B N 1
ATOM 9332 C CA . GLU B 1 518 ? -2.811 -56.812 -32.219 1 93.94 518 GLU B CA 1
ATOM 9333 C C . GLU B 1 518 ? -4.262 -57.25 -32.281 1 93.94 518 GLU B C 1
ATOM 9335 O O . GLU B 1 518 ? -4.637 -58.031 -33.156 1 93.94 518 GLU B O 1
ATOM 9340 N N . GLU B 1 519 ? -4.973 -56.812 -31.344 1 94.88 519 GLU B N 1
ATOM 9341 C CA . GLU B 1 519 ? -6.367 -57.25 -31.266 1 94.88 519 GLU B CA 1
ATOM 9342 C C . GLU B 1 519 ? -7.215 -56.531 -32.344 1 94.88 519 GLU B C 1
ATOM 9344 O O . GLU B 1 519 ? -8.297 -57.031 -32.688 1 94.88 519 GLU B O 1
ATOM 9349 N N . ASN B 1 520 ? -6.758 -55.469 -32.75 1 95.06 520 ASN B N 1
ATOM 9350 C CA . ASN B 1 520 ? -7.492 -54.688 -33.75 1 95.06 520 ASN B CA 1
ATOM 9351 C C . ASN B 1 520 ? -6.992 -55 -35.188 1 95.06 520 ASN B C 1
ATOM 9353 O O . ASN B 1 520 ? -5.891 -54.594 -35.562 1 95.06 520 ASN B O 1
ATOM 9357 N N . SER B 1 521 ? -7.789 -55.594 -35.969 1 93.88 521 SER B N 1
ATOM 9358 C CA . SER B 1 521 ? -7.398 -56.094 -37.281 1 93.88 521 SER B CA 1
ATOM 9359 C C . SER B 1 521 ? -7.059 -54.938 -38.219 1 93.88 521 SER B C 1
ATOM 9361 O O . SER B 1 521 ? -6.359 -55.125 -39.219 1 93.88 521 SER B O 1
ATOM 9363 N N . ASN B 1 522 ? -7.527 -53.781 -37.875 1 95.62 522 ASN B N 1
ATOM 9364 C CA . ASN B 1 522 ? -7.27 -52.594 -38.719 1 95.62 522 ASN B CA 1
ATOM 9365 C C . ASN B 1 522 ? -5.797 -52.219 -38.688 1 95.62 522 ASN B C 1
ATOM 9367 O O . ASN B 1 522 ? -5.352 -51.406 -39.5 1 95.62 522 ASN B O 1
ATOM 9371 N N . PHE B 1 523 ? -5 -52.781 -37.781 1 97.25 523 PHE B N 1
ATOM 9372 C CA . PHE B 1 523 ? -3.604 -52.406 -37.625 1 97.25 523 PHE B CA 1
ATOM 9373 C C . PHE B 1 523 ? -2.684 -53.594 -37.938 1 97.25 523 PHE B C 1
ATOM 9375 O O . PHE B 1 523 ? -1.518 -53.594 -37.531 1 97.25 523 PHE B O 1
ATOM 9382 N N . SER B 1 524 ? -3.141 -54.625 -38.625 1 95.94 524 SER B N 1
ATOM 9383 C CA . SER B 1 524 ? -2.396 -55.844 -38.812 1 95.94 524 SER B CA 1
ATOM 9384 C C . SER B 1 524 ? -1.084 -55.594 -39.562 1 95.94 524 SER B C 1
ATOM 9386 O O . SER B 1 524 ? -0.062 -56.219 -39.25 1 95.94 524 SER B O 1
ATOM 9388 N N . MET B 1 525 ? -1.088 -54.719 -40.5 1 95.25 525 MET B N 1
ATOM 9389 C CA . MET B 1 525 ? 0.133 -54.406 -41.25 1 95.25 525 MET B CA 1
ATOM 9390 C C . MET B 1 525 ? 1.155 -53.719 -40.375 1 95.25 525 MET B C 1
ATOM 9392 O O . MET B 1 525 ? 2.348 -54 -40.438 1 95.25 525 MET B O 1
ATOM 9396 N N . PHE B 1 526 ? 0.683 -52.781 -39.625 1 96.31 526 PHE B N 1
ATOM 9397 C CA . PHE B 1 526 ? 1.576 -52.094 -38.688 1 96.31 526 PHE B CA 1
ATOM 9398 C C . PHE B 1 526 ? 2.127 -53.031 -37.656 1 96.31 526 PHE B C 1
ATOM 9400 O O . PHE B 1 526 ? 3.305 -52.969 -37.281 1 96.31 526 PHE B O 1
ATOM 9407 N N . THR B 1 527 ? 1.247 -53.906 -37.094 1 95.31 527 THR B N 1
ATOM 9408 C CA . THR B 1 527 ? 1.674 -54.875 -36.094 1 95.31 527 THR B CA 1
ATOM 9409 C C . THR B 1 527 ? 2.719 -55.812 -36.688 1 95.31 527 THR B C 1
ATOM 9411 O O . THR B 1 527 ? 3.643 -56.25 -36 1 95.31 527 THR B O 1
ATOM 9414 N N . ASP B 1 528 ? 2.498 -56.188 -37.906 1 94.56 528 ASP B N 1
ATOM 9415 C CA . ASP B 1 528 ? 3.482 -57.031 -38.594 1 94.56 528 ASP B CA 1
ATOM 9416 C C . ASP B 1 528 ? 4.832 -56.312 -38.688 1 94.56 528 ASP B C 1
ATOM 9418 O O . ASP B 1 528 ? 5.879 -56.938 -38.469 1 94.56 528 ASP B O 1
ATOM 9422 N N . ALA B 1 529 ? 4.77 -55.062 -39.031 1 95.19 529 ALA B N 1
ATOM 9423 C CA . ALA B 1 529 ? 5.992 -54.25 -39.094 1 95.19 529 ALA B CA 1
ATOM 9424 C C . ALA B 1 529 ? 6.703 -54.25 -37.75 1 95.19 529 ALA B C 1
ATOM 9426 O O . ALA B 1 529 ? 7.922 -54.438 -37.688 1 95.19 529 ALA B O 1
ATOM 9427 N N . ILE B 1 530 ? 6.031 -54.031 -36.656 1 94.5 530 ILE B N 1
ATOM 9428 C CA . ILE B 1 530 ? 6.582 -54 -35.312 1 94.5 530 ILE B CA 1
ATOM 9429 C C . ILE B 1 530 ? 7.188 -55.375 -34.969 1 94.5 530 ILE B C 1
ATOM 9431 O O . ILE B 1 530 ? 8.289 -55.438 -34.406 1 94.5 530 ILE B O 1
ATOM 9435 N N . ARG B 1 531 ? 6.457 -56.438 -35.344 1 92.12 531 ARG B N 1
ATOM 9436 C CA . ARG B 1 531 ? 6.922 -57.781 -35.062 1 92.12 531 ARG B CA 1
ATOM 9437 C C . ARG B 1 531 ? 8.25 -58.062 -35.75 1 92.12 531 ARG B C 1
ATOM 9439 O O . ARG B 1 531 ? 9.133 -58.688 -35.188 1 92.12 531 ARG B O 1
ATOM 9446 N N . ARG B 1 532 ? 8.352 -57.625 -36.906 1 93.94 532 ARG B N 1
ATOM 9447 C CA . ARG B 1 532 ? 9.578 -57.812 -37.656 1 93.94 532 ARG B CA 1
ATOM 9448 C C . ARG B 1 532 ? 10.742 -57.062 -37.031 1 93.94 532 ARG B C 1
ATOM 9450 O O . ARG B 1 532 ? 11.859 -57.594 -36.969 1 93.94 532 ARG B O 1
ATOM 9457 N N . VAL B 1 533 ? 10.469 -55.844 -36.625 1 93.62 533 VAL B N 1
ATOM 9458 C CA . VAL B 1 533 ? 11.508 -55.094 -35.938 1 93.62 533 VAL B CA 1
ATOM 9459 C C . VAL B 1 533 ? 11.891 -55.781 -34.625 1 93.62 533 VAL B C 1
ATOM 9461 O O . VAL B 1 533 ? 13.07 -55.875 -34.281 1 93.62 533 VAL B O 1
ATOM 9464 N N . ARG B 1 534 ? 10.922 -56.344 -33.906 1 90.69 534 ARG B N 1
ATOM 9465 C CA . ARG B 1 534 ? 11.133 -57 -32.625 1 90.69 534 ARG B CA 1
ATOM 9466 C C . ARG B 1 534 ? 11.898 -58.312 -32.781 1 90.69 534 ARG B C 1
ATOM 9468 O O . ARG B 1 534 ? 12.523 -58.812 -31.828 1 90.69 534 ARG B O 1
ATOM 9475 N N . LYS B 1 535 ? 11.812 -58.906 -33.938 1 89.56 535 LYS B N 1
ATOM 9476 C CA . LYS B 1 535 ? 12.586 -60.125 -34.219 1 89.56 535 LYS B CA 1
ATOM 9477 C C . LYS B 1 535 ? 14.086 -59.844 -34.156 1 89.56 535 LYS B C 1
ATOM 9479 O O . LYS B 1 535 ? 14.859 -60.719 -33.688 1 89.56 535 LYS B O 1
ATOM 9484 N N . VAL B 1 536 ? 14.422 -58.688 -34.531 1 88.81 536 VAL B N 1
ATOM 9485 C CA . VAL B 1 536 ? 15.82 -58.312 -34.531 1 88.81 536 VAL B CA 1
ATOM 9486 C C . VAL B 1 536 ? 16.188 -57.688 -33.188 1 88.81 536 VAL B C 1
ATOM 9488 O O . VAL B 1 536 ? 17.266 -57.938 -32.625 1 88.81 536 VAL B O 1
ATOM 9491 N N . GLU B 1 537 ? 15.219 -56.844 -32.688 1 89 537 GLU B N 1
ATOM 9492 C CA . GLU B 1 537 ? 15.391 -56.156 -31.391 1 89 537 GLU B CA 1
ATOM 9493 C C . GLU B 1 537 ? 14.219 -56.438 -30.453 1 89 537 GLU B C 1
ATOM 9495 O O . GLU B 1 537 ? 13.281 -55.656 -30.359 1 89 537 GLU B O 1
ATOM 9500 N N . PRO B 1 538 ? 14.312 -57.406 -29.719 1 82.56 538 PRO B N 1
ATOM 9501 C CA . PRO B 1 538 ? 13.18 -57.875 -28.906 1 82.56 538 PRO B CA 1
ATOM 9502 C C . PRO B 1 538 ? 12.773 -56.844 -27.859 1 82.56 538 PRO B C 1
ATOM 9504 O O . PRO B 1 538 ? 11.625 -56.812 -27.406 1 82.56 538 PRO B O 1
ATOM 9507 N N . GLU B 1 539 ? 13.625 -55.906 -27.547 1 77.88 539 GLU B N 1
ATOM 9508 C CA . GLU B 1 539 ? 13.328 -54.938 -26.5 1 77.88 539 GLU B CA 1
ATOM 9509 C C . GLU B 1 539 ? 12.57 -53.75 -27.062 1 77.88 539 GLU B C 1
ATOM 9511 O O . GLU B 1 539 ? 12.094 -52.906 -26.297 1 77.88 539 GLU B O 1
ATOM 9516 N N . PHE B 1 540 ? 12.484 -53.875 -28.328 1 77.31 540 PHE B N 1
ATOM 9517 C CA . PHE B 1 540 ? 11.789 -52.75 -28.984 1 77.31 540 PHE B CA 1
ATOM 9518 C C . PHE B 1 540 ? 10.336 -52.688 -28.531 1 77.31 540 PHE B C 1
ATOM 9520 O O . PHE B 1 540 ? 9.609 -53.688 -28.609 1 77.31 540 PHE B O 1
ATOM 9527 N N . LEU B 1 541 ? 9.727 -51.562 -27.922 1 69 541 LEU B N 1
ATOM 9528 C CA . LEU B 1 541 ? 8.391 -51.281 -27.438 1 69 541 LEU B CA 1
ATOM 9529 C C . LEU B 1 541 ? 7.992 -52.219 -26.312 1 69 541 LEU B C 1
ATOM 9531 O O . LEU B 1 541 ? 6.801 -52.406 -26.031 1 69 541 LEU B O 1
ATOM 9535 N N . SER B 1 542 ? 8.656 -53.375 -26.078 1 60.06 542 SER B N 1
ATOM 9536 C CA . SER B 1 542 ? 8.227 -54.344 -25.094 1 60.06 542 SER B CA 1
ATOM 9537 C C . SER B 1 542 ? 8.383 -53.812 -23.672 1 60.06 542 SER B C 1
ATOM 9539 O O . SER B 1 542 ? 7.559 -54.094 -22.797 1 60.06 542 SER B O 1
ATOM 9541 N N . GLY B 1 543 ? 9.641 -53.656 -23.047 1 51.28 543 GLY B N 1
ATOM 9542 C CA . GLY B 1 543 ? 9.984 -53.688 -21.641 1 51.28 543 GLY B CA 1
ATOM 9543 C C . GLY B 1 543 ? 9.992 -52.312 -21 1 51.28 543 GLY B C 1
ATOM 9544 O O . GLY B 1 543 ? 9.859 -51.312 -21.688 1 51.28 543 GLY B O 1
ATOM 9545 N N . PRO B 1 544 ? 9.727 -52.531 -19.609 1 48.66 544 PRO B N 1
ATOM 9546 C CA . PRO B 1 544 ? 9.875 -51.281 -18.844 1 48.66 544 PRO B CA 1
ATOM 9547 C C . PRO B 1 544 ? 11.148 -50.5 -19.203 1 48.66 544 PRO B C 1
ATOM 9549 O O . PRO B 1 544 ? 12.25 -51.062 -19.094 1 48.66 544 PRO B O 1
ATOM 9552 N N . LYS B 1 545 ? 11.203 -49.906 -20.297 1 52.25 545 LYS B N 1
ATOM 9553 C CA . LYS B 1 545 ? 12.367 -49.031 -20.312 1 52.25 545 LYS B CA 1
ATOM 9554 C C . LYS B 1 545 ? 12.695 -48.5 -18.922 1 52.25 545 LYS B C 1
ATOM 9556 O O . LYS B 1 545 ? 11.805 -48.344 -18.094 1 52.25 545 LYS B O 1
ATOM 9561 N N . PRO B 1 546 ? 13.781 -48.938 -18.562 1 47.22 546 PRO B N 1
ATOM 9562 C CA . PRO B 1 546 ? 14.078 -48.406 -17.234 1 47.22 546 PRO B CA 1
ATOM 9563 C C . PRO B 1 546 ? 13.203 -47.219 -16.859 1 47.22 546 PRO B C 1
ATOM 9565 O O . PRO B 1 546 ? 12.859 -47.031 -15.68 1 47.22 546 PRO B O 1
ATOM 9568 N N . SER B 1 547 ? 13.133 -46.281 -17.844 1 50.44 547 SER B N 1
ATOM 9569 C CA . SER B 1 547 ? 12.398 -45.062 -17.578 1 50.44 547 SER B CA 1
ATOM 9570 C C . SER B 1 547 ? 10.906 -45.219 -17.859 1 50.44 547 SER B C 1
ATOM 9572 O O . SER B 1 547 ? 10.523 -45.906 -18.812 1 50.44 547 SER B O 1
ATOM 9574 N N . GLN B 1 548 ? 10.07 -45.594 -16.906 1 59.31 548 GLN B N 1
ATOM 9575 C CA . GLN B 1 548 ? 8.633 -45.406 -16.703 1 59.31 548 GLN B CA 1
ATOM 9576 C C . GLN B 1 548 ? 8.047 -44.438 -17.719 1 59.31 548 GLN B C 1
ATOM 9578 O O . GLN B 1 548 ? 7.246 -43.562 -17.359 1 59.31 548 GLN B O 1
ATOM 9583 N N . ILE B 1 549 ? 8.516 -44.594 -18.906 1 69.94 549 ILE B N 1
ATOM 9584 C CA . ILE B 1 549 ? 8.094 -43.531 -19.812 1 69.94 549 ILE B CA 1
ATOM 9585 C C . ILE B 1 549 ? 6.828 -43.969 -20.547 1 69.94 549 ILE B C 1
ATOM 9587 O O . ILE B 1 549 ? 6.711 -45.125 -20.969 1 69.94 549 ILE B O 1
ATOM 9591 N N . SER B 1 550 ? 5.852 -43.25 -20.562 1 85.75 550 SER B N 1
ATOM 9592 C CA . SER B 1 550 ? 4.652 -43.406 -21.375 1 85.75 550 SER B CA 1
ATOM 9593 C C . SER B 1 550 ? 4.867 -42.875 -22.797 1 85.75 550 SER B C 1
ATOM 9595 O O . SER B 1 550 ? 5.578 -41.875 -22.984 1 85.75 550 SER B O 1
ATOM 9597 N N . PHE B 1 551 ? 4.398 -43.625 -23.797 1 91 551 PHE B N 1
ATOM 9598 C CA . PHE B 1 551 ? 4.684 -43.188 -25.156 1 91 551 PHE B CA 1
ATOM 9599 C C . PHE B 1 551 ? 3.395 -42.875 -25.906 1 91 551 PHE B C 1
ATOM 9601 O O . PHE B 1 551 ? 2.301 -43.156 -25.422 1 91 551 PHE B O 1
ATOM 9608 N N . THR B 1 552 ? 3.533 -42.188 -26.969 1 95.56 552 THR B N 1
ATOM 9609 C CA . THR B 1 552 ? 2.498 -41.938 -27.969 1 95.56 552 THR B CA 1
ATOM 9610 C C . THR B 1 552 ? 2.812 -42.688 -29.266 1 95.56 552 THR B C 1
ATOM 9612 O O . THR B 1 552 ? 3.943 -42.625 -29.75 1 95.56 552 THR B O 1
ATOM 9615 N N . ILE B 1 553 ? 1.874 -43.406 -29.766 1 96.56 553 ILE B N 1
ATOM 9616 C CA . ILE B 1 553 ? 2.045 -44.062 -31.047 1 96.56 553 ILE B CA 1
ATOM 9617 C C . ILE B 1 553 ? 1.039 -43.5 -32.062 1 96.56 553 ILE B C 1
ATOM 9619 O O . ILE B 1 553 ? -0.167 -43.5 -31.797 1 96.56 553 ILE B O 1
ATOM 9623 N N . PHE B 1 554 ? 1.578 -43 -33.125 1 97.81 554 PHE B N 1
ATOM 9624 C CA . PHE B 1 554 ? 0.744 -42.719 -34.281 1 97.81 554 PHE B CA 1
ATOM 9625 C C . PHE B 1 554 ? 0.563 -43.938 -35.156 1 97.81 554 PHE B C 1
ATOM 9627 O O . PHE B 1 554 ? 1.372 -44.219 -36.062 1 97.81 554 PHE B O 1
ATOM 9634 N N . ALA B 1 555 ? -0.548 -44.656 -34.969 1 97.94 555 ALA B N 1
ATOM 9635 C CA . ALA B 1 555 ? -0.732 -45.969 -35.594 1 97.94 555 ALA B CA 1
ATOM 9636 C C . ALA B 1 555 ? -1.447 -45.844 -36.938 1 97.94 555 ALA B C 1
ATOM 9638 O O . ALA B 1 555 ? -2.621 -45.469 -36.969 1 97.94 555 ALA B O 1
ATOM 9639 N N . PRO B 1 556 ? -0.776 -46.156 -38 1 97.75 556 PRO B N 1
ATOM 9640 C CA . PRO B 1 556 ? -1.456 -46.125 -39.312 1 97.75 556 PRO B CA 1
ATOM 9641 C C . PRO B 1 556 ? -2.373 -47.312 -39.531 1 97.75 556 PRO B C 1
ATOM 9643 O O . PRO B 1 556 ? -2.039 -48.438 -39.125 1 97.75 556 PRO B O 1
ATOM 9646 N N . THR B 1 557 ? -3.422 -47.125 -40.156 1 97.31 557 THR B N 1
ATOM 9647 C CA . THR B 1 557 ? -4.344 -48.188 -40.5 1 97.31 557 THR B CA 1
ATOM 9648 C C . THR B 1 557 ? -3.812 -49 -41.688 1 97.31 557 THR B C 1
ATOM 9650 O O . THR B 1 557 ? -2.859 -48.594 -42.344 1 97.31 557 THR B O 1
ATOM 9653 N N . ASN B 1 558 ? -4.477 -50.156 -41.844 1 96.56 558 ASN B N 1
ATOM 9654 C CA . ASN B 1 558 ? -4.137 -50.938 -43.031 1 96.56 558 ASN B CA 1
ATOM 9655 C C . ASN B 1 558 ? -4.363 -50.156 -44.312 1 96.56 558 ASN B C 1
ATOM 9657 O O . ASN B 1 558 ? -3.584 -50.25 -45.281 1 96.56 558 ASN B O 1
ATOM 9661 N N . LYS B 1 559 ? -5.398 -49.344 -44.312 1 96.06 559 LYS B N 1
ATOM 9662 C CA . LYS B 1 559 ? -5.691 -48.5 -45.469 1 96.06 559 LYS B CA 1
ATOM 9663 C C . LYS B 1 559 ? -4.562 -47.5 -45.719 1 96.06 559 LYS B C 1
ATOM 9665 O O . LYS B 1 559 ? -4.246 -47.188 -46.875 1 96.06 559 LYS B O 1
ATOM 9670 N N . ALA B 1 560 ? -3.945 -47 -44.688 1 96.25 560 ALA B N 1
ATOM 9671 C CA . ALA B 1 560 ? -2.818 -46.062 -44.781 1 96.25 560 ALA B CA 1
ATOM 9672 C C . ALA B 1 560 ? -1.631 -46.75 -45.469 1 96.25 560 ALA B C 1
ATOM 9674 O O . ALA B 1 560 ? -0.968 -46.125 -46.312 1 96.25 560 ALA B O 1
ATOM 9675 N N . PHE B 1 561 ? -1.348 -47.969 -45.156 1 93.94 561 PHE B N 1
ATOM 9676 C CA . PHE B 1 561 ? -0.265 -48.719 -45.781 1 93.94 561 PHE B CA 1
ATOM 9677 C C . PHE B 1 561 ? -0.538 -48.969 -47.25 1 93.94 561 PHE B C 1
ATOM 9679 O O . PHE B 1 561 ? 0.372 -48.875 -48.094 1 93.94 561 PHE B O 1
ATOM 9686 N N . LYS B 1 562 ? -1.771 -49.25 -47.531 1 92.62 562 LYS B N 1
ATOM 9687 C CA . LYS B 1 562 ? -2.154 -49.594 -48.906 1 92.62 562 LYS B CA 1
ATOM 9688 C C . LYS B 1 562 ? -2.078 -48.344 -49.812 1 92.62 562 LYS B C 1
ATOM 9690 O O . LYS B 1 562 ? -2.043 -48.5 -51.031 1 92.62 562 LYS B O 1
ATOM 9695 N N . ARG B 1 563 ? -2.08 -47.25 -49.188 1 91.94 563 ARG B N 1
ATOM 9696 C CA . ARG B 1 563 ? -1.938 -46.031 -49.969 1 91.94 563 ARG B CA 1
ATOM 9697 C C . ARG B 1 563 ? -0.511 -45.875 -50.5 1 91.94 563 ARG B C 1
ATOM 9699 O O . ARG B 1 563 ? -0.263 -45.094 -51.406 1 91.94 563 ARG B O 1
ATOM 9706 N N . MET B 1 564 ? 0.419 -46.594 -49.906 1 90.5 564 MET B N 1
ATOM 9707 C CA . MET B 1 564 ? 1.799 -46.594 -50.375 1 90.5 564 MET B CA 1
ATOM 9708 C C . MET B 1 564 ? 1.93 -47.375 -51.688 1 90.5 564 MET B C 1
ATOM 9710 O O . MET B 1 564 ? 1.141 -48.281 -51.938 1 90.5 564 MET B O 1
ATOM 9714 N N . ARG B 1 565 ? 2.934 -47.062 -52.531 1 88.69 565 ARG B N 1
ATOM 9715 C CA . ARG B 1 565 ? 3.225 -47.844 -53.688 1 88.69 565 ARG B CA 1
ATOM 9716 C C . ARG B 1 565 ? 3.713 -49.25 -53.312 1 88.69 565 ARG B C 1
ATOM 9718 O O . ARG B 1 565 ? 4.508 -49.406 -52.375 1 88.69 565 ARG B O 1
ATOM 9725 N N . ASN B 1 566 ? 3.17 -50.188 -54 1 85.75 566 ASN B N 1
ATOM 9726 C CA . ASN B 1 566 ? 3.441 -51.594 -53.656 1 85.75 566 ASN B CA 1
ATOM 9727 C C . ASN B 1 566 ? 4.938 -51.844 -53.562 1 85.75 566 ASN B C 1
ATOM 9729 O O . ASN B 1 566 ? 5.398 -52.5 -52.625 1 85.75 566 ASN B O 1
ATOM 9733 N N . HIS B 1 567 ? 5.66 -51.281 -54.5 1 87.88 567 HIS B N 1
ATOM 9734 C CA . HIS B 1 567 ? 7.102 -51.531 -54.531 1 87.88 567 HIS B CA 1
ATOM 9735 C C . HIS B 1 567 ? 7.777 -50.906 -53.312 1 87.88 567 HIS B C 1
ATOM 9737 O O . HIS B 1 567 ? 8.719 -51.469 -52.75 1 87.88 567 HIS B O 1
ATOM 9743 N N . GLU B 1 568 ? 7.246 -49.75 -52.906 1 88 568 GLU B N 1
ATOM 9744 C CA . GLU B 1 568 ? 7.797 -49.031 -51.75 1 88 568 GLU B CA 1
ATOM 9745 C C . GLU B 1 568 ? 7.512 -49.781 -50.469 1 88 568 GLU B C 1
ATOM 9747 O O . GLU B 1 568 ? 8.383 -49.906 -49.594 1 88 568 GLU B O 1
ATOM 9752 N N . MET B 1 569 ? 6.344 -50.312 -50.406 1 89.31 569 MET B N 1
ATOM 9753 C CA . MET B 1 569 ? 5.926 -51.062 -49.219 1 89.31 569 MET B CA 1
ATOM 9754 C C . MET B 1 569 ? 6.73 -52.344 -49.062 1 89.31 569 MET B C 1
ATOM 9756 O O . MET B 1 569 ? 7.211 -52.656 -47.969 1 89.31 569 MET B O 1
ATOM 9760 N N . GLU B 1 570 ? 6.887 -53.031 -50.188 1 89.06 570 GLU B N 1
ATOM 9761 C CA . GLU B 1 570 ? 7.629 -54.281 -50.188 1 89.06 570 GLU B CA 1
ATOM 9762 C C . GLU B 1 570 ? 9.094 -54.062 -49.812 1 89.06 570 GLU B C 1
ATOM 9764 O O . GLU B 1 570 ? 9.672 -54.812 -49.031 1 89.06 570 GLU B O 1
ATOM 9769 N N . SER B 1 571 ? 9.609 -53.062 -50.406 1 91.19 571 SER B N 1
ATOM 9770 C CA . SER B 1 571 ? 11 -52.719 -50.125 1 91.19 571 SER B CA 1
ATOM 9771 C C . SER B 1 571 ? 11.195 -52.344 -48.656 1 91.19 571 SER B C 1
ATOM 9773 O O . SER B 1 571 ? 12.188 -52.719 -48.031 1 91.19 571 SER B O 1
ATOM 977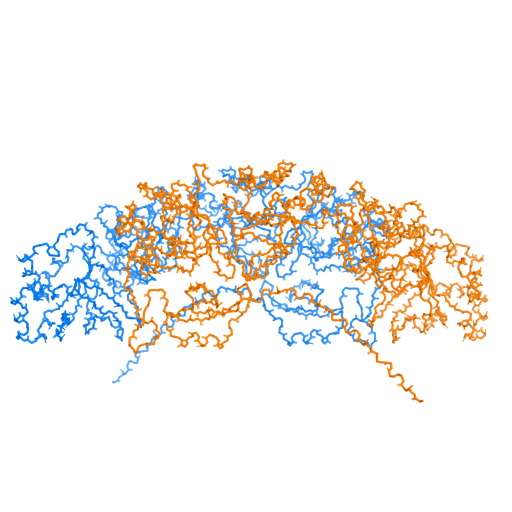5 N N . LEU B 1 572 ? 10.273 -51.594 -48.156 1 90.44 572 LEU B N 1
ATOM 9776 C CA . LEU B 1 572 ? 10.312 -51.156 -46.75 1 90.44 572 LEU B CA 1
ATOM 9777 C C . LEU B 1 572 ? 10.25 -52.344 -45.812 1 90.44 572 LEU B C 1
ATOM 9779 O O . LEU B 1 572 ? 11.023 -52.438 -44.844 1 90.44 572 LEU B O 1
ATOM 9783 N N . MET B 1 573 ? 9.383 -53.312 -46.156 1 89.94 573 MET B N 1
ATOM 9784 C CA . MET B 1 573 ? 9.133 -54.469 -45.25 1 89.94 573 MET B CA 1
ATOM 9785 C C . MET B 1 573 ? 10.297 -55.438 -45.312 1 89.94 573 MET B C 1
ATOM 9787 O O . MET B 1 573 ? 10.5 -56.219 -44.375 1 89.94 573 MET B O 1
ATOM 9791 N N . LYS B 1 574 ? 11.094 -55.375 -46.344 1 89.44 574 LYS B N 1
ATOM 9792 C CA . LYS B 1 574 ? 12.195 -56.312 -46.531 1 89.44 574 LYS B CA 1
ATOM 9793 C C . LYS B 1 574 ? 13.484 -55.781 -45.906 1 89.44 574 LYS B C 1
ATOM 9795 O O . LYS B 1 574 ? 14.336 -56.531 -45.469 1 89.44 574 LYS B O 1
ATOM 9800 N N . ASN B 1 575 ? 13.594 -54.469 -45.875 1 92 575 ASN B N 1
ATOM 9801 C CA . ASN B 1 575 ? 14.789 -53.812 -45.312 1 92 575 ASN B CA 1
ATOM 9802 C C . ASN B 1 575 ? 14.648 -53.562 -43.812 1 92 575 ASN B C 1
ATOM 9804 O O . ASN B 1 575 ? 13.961 -52.625 -43.406 1 92 575 ASN B O 1
ATOM 9808 N N . GLU B 1 576 ? 15.398 -54.25 -43.031 1 90.81 576 GLU B N 1
ATOM 9809 C CA . GLU B 1 576 ? 15.266 -54.219 -41.594 1 90.81 576 GLU B CA 1
ATOM 9810 C C . GLU B 1 576 ? 15.594 -52.844 -41.031 1 90.81 576 GLU B C 1
ATOM 9812 O O . GLU B 1 576 ? 14.898 -52.344 -40.125 1 90.81 576 GLU B O 1
ATOM 9817 N N . LYS B 1 577 ? 16.625 -52.219 -41.531 1 91.44 577 LYS B N 1
ATOM 9818 C CA . LYS B 1 577 ? 17.047 -50.906 -41.062 1 91.44 577 LYS B CA 1
ATOM 9819 C C . LYS B 1 577 ? 16.016 -49.844 -41.375 1 91.44 577 LYS B C 1
ATOM 9821 O O . LYS B 1 577 ? 15.664 -49.031 -40.531 1 91.44 577 LYS B O 1
ATOM 9826 N N . SER B 1 578 ? 15.562 -49.875 -42.594 1 93.44 578 SER B N 1
ATOM 9827 C CA . SER B 1 578 ? 14.555 -48.906 -43.031 1 93.44 578 SER B CA 1
ATOM 9828 C C . SER B 1 578 ? 13.234 -49.094 -42.312 1 93.44 578 SER B C 1
ATOM 9830 O O . SER B 1 578 ? 12.539 -48.156 -42 1 93.44 578 SER B O 1
ATOM 9832 N N . LEU B 1 579 ? 12.891 -50.375 -42.062 1 94.56 579 LEU B N 1
ATOM 9833 C CA . LEU B 1 579 ? 11.648 -50.688 -41.375 1 94.56 579 LEU B CA 1
ATOM 9834 C C . LEU B 1 579 ? 11.688 -50.188 -39.906 1 94.56 579 LEU B C 1
ATOM 9836 O O . LEU B 1 579 ? 10.688 -49.688 -39.406 1 94.56 579 LEU B O 1
ATOM 9840 N N . LYS B 1 580 ? 12.797 -50.375 -39.25 1 94.12 580 LYS B N 1
ATOM 9841 C CA . LYS B 1 580 ? 12.953 -49.906 -37.906 1 94.12 580 LYS B CA 1
ATOM 9842 C C . LYS B 1 580 ? 12.781 -48.375 -37.812 1 94.12 580 LYS B C 1
ATOM 9844 O O . LYS B 1 580 ? 12.055 -47.875 -36.969 1 94.12 580 LYS B O 1
ATOM 9849 N N . LYS B 1 581 ? 13.445 -47.688 -38.719 1 94.38 581 LYS B N 1
ATOM 9850 C CA . LYS B 1 581 ? 13.328 -46.219 -38.781 1 94.38 581 LYS B CA 1
ATOM 9851 C C . LYS B 1 581 ? 11.891 -45.781 -39.031 1 94.38 581 LYS B C 1
ATOM 9853 O O . LYS B 1 581 ? 11.422 -44.781 -38.469 1 94.38 581 LYS B O 1
ATOM 9858 N N . PHE B 1 582 ? 11.305 -46.531 -39.875 1 94.81 582 PHE B N 1
ATOM 9859 C CA . PHE B 1 582 ? 9.906 -46.281 -40.188 1 94.81 582 PHE B CA 1
ATOM 9860 C C . PHE B 1 582 ? 9.023 -46.406 -38.969 1 94.81 582 PHE B C 1
ATOM 9862 O O . PHE B 1 582 ? 8.227 -45.5 -38.656 1 94.81 582 PHE B O 1
ATOM 9869 N N . VAL B 1 583 ? 9.156 -47.469 -38.25 1 95.75 583 VAL B N 1
ATOM 9870 C CA . VAL B 1 583 ? 8.344 -47.719 -37.062 1 95.75 583 VAL B CA 1
ATOM 9871 C C . VAL B 1 583 ? 8.672 -46.656 -36 1 95.75 583 VAL B C 1
ATOM 9873 O O . VAL B 1 583 ? 7.766 -46.094 -35.344 1 95.75 583 VAL B O 1
ATOM 9876 N N . GLN B 1 584 ? 9.938 -46.312 -35.844 1 95.06 584 GLN B N 1
ATOM 9877 C CA . GLN B 1 584 ? 10.391 -45.344 -34.875 1 95.06 584 GLN B CA 1
ATOM 9878 C C . GLN B 1 584 ? 9.797 -43.969 -35.188 1 95.06 584 GLN B C 1
ATOM 9880 O O . GLN B 1 584 ? 9.57 -43.156 -34.281 1 95.06 584 GLN B O 1
ATOM 9885 N N . ASN B 1 585 ? 9.547 -43.656 -36.438 1 96.31 585 ASN B N 1
ATOM 9886 C CA . ASN B 1 585 ? 8.984 -42.406 -36.844 1 96.31 585 ASN B CA 1
ATOM 9887 C C . ASN B 1 585 ? 7.512 -42.281 -36.469 1 96.31 585 ASN B C 1
ATOM 9889 O O . ASN B 1 585 ? 6.91 -41.219 -36.625 1 96.31 585 ASN B O 1
ATOM 9893 N N . HIS B 1 586 ? 6.91 -43.344 -35.875 1 97.38 586 HIS B N 1
ATOM 9894 C CA . HIS B 1 586 ? 5.523 -43.344 -35.438 1 97.38 586 HIS B CA 1
ATOM 9895 C C . HIS B 1 586 ? 5.43 -43.375 -33.906 1 97.38 586 HIS B C 1
ATOM 9897 O O . HIS B 1 586 ? 4.332 -43.5 -33.375 1 97.38 586 HIS B O 1
ATOM 9903 N N . ILE B 1 587 ? 6.574 -43.312 -33.219 1 94.88 587 ILE B N 1
ATOM 9904 C CA . ILE B 1 587 ? 6.613 -43.469 -31.781 1 94.88 587 ILE B CA 1
ATOM 9905 C C . ILE B 1 587 ? 7.219 -42.219 -31.156 1 94.88 587 ILE B C 1
ATOM 9907 O O . ILE B 1 587 ? 8.289 -41.781 -31.562 1 94.88 587 ILE B O 1
ATOM 9911 N N . VAL B 1 588 ? 6.504 -41.656 -30.25 1 94.56 588 VAL B N 1
ATOM 9912 C CA . VAL B 1 588 ? 6.984 -40.531 -29.453 1 94.56 588 VAL B CA 1
ATOM 9913 C C . VAL B 1 588 ? 7.18 -40.969 -28 1 94.56 588 VAL B C 1
ATOM 9915 O O . VAL B 1 588 ? 6.27 -41.531 -27.391 1 94.56 588 VAL B O 1
ATOM 9918 N N . ASP B 1 589 ? 8.359 -40.688 -27.406 1 89.5 589 ASP B N 1
ATOM 9919 C CA . ASP B 1 589 ? 8.656 -41.094 -26.031 1 89.5 589 ASP B CA 1
ATOM 9920 C C . ASP B 1 589 ? 8.07 -40.094 -25.031 1 89.5 589 ASP B C 1
ATOM 9922 O O . ASP B 1 589 ? 8.789 -39.531 -24.203 1 89.5 589 ASP B O 1
ATOM 9926 N N . ASN B 1 590 ? 6.832 -39.875 -25.125 1 91.5 590 ASN B N 1
ATOM 9927 C CA . ASN B 1 590 ? 6.008 -39.031 -24.266 1 91.5 590 ASN B CA 1
ATOM 9928 C C . ASN B 1 590 ? 4.523 -39.188 -24.578 1 91.5 590 ASN B C 1
ATOM 9930 O O . ASN B 1 590 ? 4.137 -39.312 -25.734 1 91.5 590 ASN B O 1
ATOM 9934 N N . MET B 1 591 ? 3.793 -39.25 -23.609 1 93.5 591 MET B N 1
ATOM 9935 C CA . MET B 1 591 ? 2.352 -39.344 -23.828 1 93.5 591 MET B CA 1
ATOM 9936 C C . MET B 1 591 ? 1.761 -38 -24.156 1 93.5 591 MET B C 1
ATOM 9938 O O . MET B 1 591 ? 1.915 -37.031 -23.391 1 93.5 591 MET B O 1
ATOM 9942 N N . MET B 1 592 ? 1.103 -37.844 -25.25 1 95.19 592 MET B N 1
ATOM 9943 C CA . MET B 1 592 ? 0.529 -36.562 -25.656 1 95.19 592 MET B CA 1
ATOM 9944 C C . MET B 1 592 ? -0.948 -36.719 -26.016 1 95.19 592 MET B C 1
ATOM 9946 O O . MET B 1 592 ? -1.3 -37.438 -26.953 1 95.19 592 MET B O 1
ATOM 9950 N N . SER B 1 593 ? -1.723 -36.062 -25.234 1 96.31 593 SER B N 1
ATOM 9951 C CA . SER B 1 593 ? -3.164 -36.031 -25.469 1 96.31 593 SER B CA 1
ATOM 9952 C C . SER B 1 593 ? -3.531 -35.125 -26.641 1 96.31 593 SER B C 1
ATOM 9954 O O . SER B 1 593 ? -2.871 -34.094 -26.859 1 96.31 593 SER B O 1
ATOM 9956 N N . SER B 1 594 ? -4.574 -35.469 -27.328 1 96.19 594 SER B N 1
ATOM 9957 C CA . SER B 1 594 ? -5.047 -34.656 -28.438 1 96.19 594 SER B CA 1
ATOM 9958 C C . SER B 1 594 ? -5.473 -33.281 -27.953 1 96.19 594 SER B C 1
ATOM 9960 O O . SER B 1 594 ? -5.406 -32.281 -28.703 1 96.19 594 SER B O 1
ATOM 9962 N N . ARG B 1 595 ? -5.871 -33.156 -26.703 1 94.44 595 ARG B N 1
ATOM 9963 C CA . ARG B 1 595 ? -6.402 -31.922 -26.156 1 94.44 595 ARG B CA 1
ATOM 9964 C C . ARG B 1 595 ? -5.273 -30.969 -25.766 1 94.44 595 ARG B C 1
ATOM 9966 O O . ARG B 1 595 ? -5.52 -29.797 -25.484 1 94.44 595 ARG B O 1
ATOM 9973 N N . SER B 1 596 ? -4.059 -31.438 -25.75 1 95.44 596 SER B N 1
ATOM 9974 C CA . SER B 1 596 ? -2.916 -30.578 -25.438 1 95.44 596 SER B CA 1
ATOM 9975 C C . SER B 1 596 ? -2.533 -29.703 -26.625 1 95.44 596 SER B C 1
ATOM 9977 O O . SER B 1 596 ? -1.757 -28.766 -26.484 1 95.44 596 SER B O 1
ATOM 9979 N N . PHE B 1 597 ? -3.059 -29.953 -27.797 1 96.19 597 PHE B N 1
ATOM 9980 C CA . PHE B 1 597 ? -2.752 -29.188 -29 1 96.19 597 PHE B CA 1
ATOM 9981 C C . PHE B 1 597 ? -3.811 -28.125 -29.25 1 96.19 597 PHE B C 1
ATOM 9983 O O . PHE B 1 597 ? -4.996 -28.438 -29.375 1 96.19 597 PHE B O 1
ATOM 9990 N N . ARG B 1 598 ? -3.387 -26.953 -29.344 1 94.38 598 ARG B N 1
ATOM 9991 C CA . ARG B 1 598 ? -4.301 -25.828 -29.531 1 94.38 598 ARG B CA 1
ATOM 9992 C C . ARG B 1 598 ? -4.379 -25.422 -31 1 94.38 598 ARG B C 1
ATOM 9994 O O . ARG B 1 598 ? -3.475 -25.719 -31.781 1 94.38 598 ARG B O 1
ATOM 10001 N N . SER B 1 599 ? -5.406 -24.703 -31.312 1 93.75 599 SER B N 1
ATOM 10002 C CA . SER B 1 599 ? -5.594 -24.219 -32.656 1 93.75 599 SER B CA 1
ATOM 10003 C C . SER B 1 599 ? -4.609 -23.094 -33 1 93.75 599 SER B C 1
ATOM 10005 O O . SER B 1 599 ? -4.16 -22.375 -32.094 1 93.75 599 SER B O 1
ATOM 10007 N N . ARG B 1 600 ? -4.148 -23.016 -34.25 1 91.81 600 ARG B N 1
ATOM 10008 C CA . ARG B 1 600 ? -3.318 -21.953 -34.812 1 91.81 600 ARG B CA 1
ATOM 10009 C C . ARG B 1 600 ? -1.88 -22.062 -34.312 1 91.81 600 ARG B C 1
ATOM 10011 O O . ARG B 1 600 ? -1.134 -21.078 -34.344 1 91.81 600 ARG B O 1
ATOM 10018 N N . LEU B 1 601 ? -1.585 -23.25 -33.781 1 95.62 601 LEU B N 1
ATOM 10019 C CA . LEU B 1 601 ? -0.217 -23.531 -33.344 1 95.62 601 LEU B CA 1
ATOM 10020 C C . LEU B 1 601 ? 0.331 -24.766 -34.031 1 95.62 601 LEU B C 1
ATOM 10022 O O . LEU B 1 601 ? -0.433 -25.656 -34.406 1 95.62 601 LEU B O 1
ATOM 10026 N N . PHE B 1 602 ? 1.558 -24.781 -34.219 1 96.5 602 PHE B N 1
ATOM 10027 C CA . PHE B 1 602 ? 2.285 -25.891 -34.812 1 96.5 602 PHE B CA 1
ATOM 10028 C C . PHE B 1 602 ? 3.279 -26.484 -33.844 1 96.5 602 PHE B C 1
ATOM 10030 O O . PHE B 1 602 ? 4.258 -25.844 -33.469 1 96.5 602 PHE B O 1
ATOM 10037 N N . TYR B 1 603 ? 3.057 -27.734 -33.469 1 97.25 603 TYR B N 1
ATOM 10038 C CA . TYR B 1 603 ? 3.867 -28.359 -32.438 1 97.25 603 TYR B CA 1
ATOM 10039 C C . TYR B 1 603 ? 4.953 -29.234 -33.062 1 97.25 603 TYR B C 1
ATOM 10041 O O . TYR B 1 603 ? 4.664 -30.125 -33.844 1 97.25 603 TYR B O 1
ATOM 10049 N N . ASP B 1 604 ? 6.207 -28.953 -32.75 1 96.06 604 ASP B N 1
ATOM 10050 C CA . ASP B 1 604 ? 7.305 -29.859 -33.094 1 96.06 604 ASP B CA 1
ATOM 10051 C C . ASP B 1 604 ? 7.383 -31 -32.062 1 96.06 604 ASP B C 1
ATOM 10053 O O . ASP B 1 604 ? 7.586 -30.781 -30.891 1 96.06 604 ASP B O 1
ATOM 10057 N N . VAL B 1 605 ? 7.16 -32.188 -32.594 1 96.12 605 VAL B N 1
ATOM 10058 C CA . VAL B 1 605 ? 7.172 -33.375 -31.734 1 96.12 605 VAL B CA 1
ATOM 10059 C C . VAL B 1 605 ? 8.305 -34.312 -32.156 1 96.12 605 VAL B C 1
ATOM 10061 O O . VAL B 1 605 ? 8.398 -34.688 -33.312 1 96.12 605 VAL B O 1
ATOM 10064 N N . HIS B 1 606 ? 9.164 -34.625 -31.219 1 94.5 606 HIS B N 1
ATOM 10065 C CA . HIS B 1 606 ? 10.273 -35.5 -31.5 1 94.5 606 HIS B CA 1
ATOM 10066 C C . HIS B 1 606 ? 9.844 -36.969 -31.406 1 94.5 606 HIS B C 1
ATOM 10068 O O . HIS B 1 606 ? 9.523 -37.469 -30.312 1 94.5 606 HIS B O 1
ATOM 10074 N N . THR B 1 607 ? 9.836 -37.625 -32.562 1 95.31 607 THR B N 1
ATOM 10075 C CA . THR B 1 607 ? 9.656 -39.094 -32.5 1 95.31 607 THR B CA 1
ATOM 10076 C C . THR B 1 607 ? 10.969 -39.781 -32.156 1 95.31 607 THR B C 1
ATOM 10078 O O . THR B 1 607 ? 11.969 -39.125 -31.875 1 95.31 607 THR B O 1
ATOM 10081 N N . GLU B 1 608 ? 10.977 -41.094 -32.094 1 93 608 GLU B N 1
ATOM 10082 C CA . GLU B 1 608 ? 12.203 -41.812 -31.781 1 93 608 GLU B CA 1
ATOM 10083 C C . GLU B 1 608 ? 13.203 -41.719 -32.938 1 93 608 GLU B C 1
ATOM 10085 O O . GLU B 1 608 ? 14.352 -42.156 -32.781 1 93 608 GLU B O 1
ATOM 10090 N N . TYR B 1 609 ? 12.789 -41.156 -34.031 1 92.75 609 TYR B N 1
ATOM 10091 C CA . TYR B 1 609 ? 13.695 -41.062 -35.156 1 92.75 609 TYR B CA 1
ATOM 10092 C C . TYR B 1 609 ? 13.852 -39.625 -35.625 1 92.75 609 TYR B C 1
ATOM 10094 O O . TYR B 1 609 ? 14.961 -39.094 -35.656 1 92.75 609 TYR B O 1
ATOM 10102 N N . GLU B 1 610 ? 12.75 -38.969 -35.938 1 93.94 610 GLU B N 1
ATOM 10103 C CA . GLU B 1 610 ? 12.805 -37.625 -36.469 1 93.94 610 GLU B CA 1
ATOM 10104 C C . GLU B 1 610 ? 11.758 -36.719 -35.781 1 93.94 610 GLU B C 1
ATOM 10106 O O . GLU B 1 610 ? 11.188 -37.125 -34.75 1 93.94 610 GLU B O 1
ATOM 10111 N N . MET B 1 611 ? 11.68 -35.469 -36.312 1 94.69 611 MET B N 1
ATOM 10112 C CA . MET B 1 611 ? 10.672 -34.531 -35.844 1 94.69 611 MET B CA 1
ATOM 10113 C C . MET B 1 611 ? 9.438 -34.531 -36.75 1 94.69 611 MET B C 1
ATOM 10115 O O . MET B 1 611 ? 9.562 -34.594 -37.969 1 94.69 611 MET B O 1
ATOM 10119 N N . VAL B 1 612 ? 8.289 -34.594 -36.125 1 96 612 VAL B N 1
ATOM 10120 C CA . VAL B 1 612 ? 7.039 -34.469 -36.875 1 96 612 VAL B CA 1
ATOM 10121 C C . VAL B 1 612 ? 6.281 -33.219 -36.375 1 96 612 VAL B C 1
ATOM 10123 O O . VAL B 1 612 ? 6.531 -32.719 -35.281 1 96 612 VAL B O 1
ATOM 10126 N N . LYS B 1 613 ? 5.422 -32.75 -37.219 1 95.81 613 LYS B N 1
ATOM 10127 C CA . LYS B 1 613 ? 4.637 -31.562 -36.875 1 95.81 613 LYS B CA 1
ATOM 10128 C C . LYS B 1 613 ? 3.178 -31.922 -36.625 1 95.81 613 LYS B C 1
ATOM 10130 O O . LYS B 1 613 ? 2.539 -32.594 -37.438 1 95.81 613 LYS B O 1
ATOM 10135 N N . VAL B 1 614 ? 2.734 -31.531 -35.469 1 97.5 614 VAL B N 1
ATOM 10136 C CA . VAL B 1 614 ? 1.334 -31.75 -35.125 1 97.5 614 VAL B CA 1
ATOM 10137 C C . VAL B 1 614 ? 0.594 -30.406 -35.094 1 97.5 614 VAL B C 1
ATOM 10139 O O . VAL B 1 614 ? 1.055 -29.453 -34.469 1 97.5 614 VAL B O 1
ATOM 10142 N N . HIS B 1 615 ? -0.513 -30.281 -35.781 1 96.56 615 HIS B N 1
ATOM 10143 C CA . HIS B 1 615 ? -1.281 -29.047 -35.844 1 96.56 615 HIS B CA 1
ATOM 10144 C C . HIS B 1 615 ? -2.746 -29.312 -36.156 1 96.56 615 HIS B C 1
ATOM 10146 O O . HIS B 1 615 ? -3.102 -30.438 -36.531 1 96.56 615 HIS B O 1
ATOM 10152 N N . LYS B 1 616 ? -3.525 -28.406 -35.875 1 95.81 616 LYS B N 1
ATOM 10153 C CA . LYS B 1 616 ? -4.938 -28.516 -36.219 1 95.81 616 LYS B CA 1
ATOM 10154 C C . LYS B 1 616 ? -5.238 -27.797 -37.562 1 95.81 616 LYS B C 1
ATOM 10156 O O . LYS B 1 616 ? -4.785 -26.672 -37.75 1 95.81 616 LYS B O 1
ATOM 10161 N N . ARG B 1 617 ? -5.828 -28.484 -38.438 1 92.88 617 ARG B N 1
ATOM 10162 C CA . ARG B 1 617 ? -6.281 -27.938 -39.719 1 92.88 617 ARG B CA 1
ATOM 10163 C C . ARG B 1 617 ? -7.797 -28.047 -39.844 1 92.88 617 ARG B C 1
ATOM 10165 O O . ARG B 1 617 ? -8.336 -29.156 -39.906 1 92.88 617 ARG B O 1
ATOM 10172 N N . ARG B 1 618 ? -8.523 -26.969 -39.906 1 91 618 ARG B N 1
ATOM 10173 C CA . ARG B 1 618 ? -9.977 -26.906 -40 1 91 618 ARG B CA 1
ATOM 10174 C C . ARG B 1 618 ? -10.633 -27.734 -38.906 1 91 618 ARG B C 1
ATOM 10176 O O . ARG B 1 618 ? -11.508 -28.562 -39.188 1 91 618 ARG B O 1
ATOM 10183 N N . GLY B 1 619 ? -10.031 -27.766 -37.781 1 88.38 619 GLY B N 1
ATOM 10184 C CA . GLY B 1 619 ? -10.617 -28.406 -36.625 1 88.38 619 GLY B CA 1
ATOM 10185 C C . GLY B 1 619 ? -10.141 -29.828 -36.406 1 88.38 619 GLY B C 1
ATOM 10186 O O . GLY B 1 619 ? -10.414 -30.438 -35.375 1 88.38 619 GLY B O 1
ATOM 10187 N N . HIS B 1 620 ? -9.406 -30.359 -37.375 1 93.62 620 HIS B N 1
ATOM 10188 C CA . HIS B 1 620 ? -8.922 -31.734 -37.281 1 93.62 620 HIS B CA 1
ATOM 10189 C C . HIS B 1 620 ? -7.441 -31.766 -36.906 1 93.62 620 HIS B C 1
ATOM 10191 O O . HIS B 1 620 ? -6.664 -30.922 -37.375 1 93.62 620 HIS B O 1
ATOM 10197 N N . LEU B 1 621 ? -7.109 -32.719 -36.125 1 96.81 621 LEU B N 1
ATOM 10198 C CA . LEU B 1 621 ? -5.719 -32.875 -35.719 1 96.81 621 LEU B CA 1
ATOM 10199 C C . LEU B 1 621 ? -4.918 -33.625 -36.75 1 96.81 621 LEU B C 1
ATOM 10201 O O . LEU B 1 621 ? -5.363 -34.656 -37.25 1 96.81 621 LEU B O 1
ATOM 10205 N N . MET B 1 622 ? -3.803 -33.031 -37.125 1 97.38 622 MET B N 1
ATOM 10206 C CA . MET B 1 622 ? -2.93 -33.594 -38.125 1 97.38 622 MET B CA 1
ATOM 10207 C C . MET B 1 622 ? -1.546 -33.906 -37.562 1 97.38 622 MET B C 1
ATOM 10209 O O . MET B 1 622 ? -1.079 -33.219 -36.656 1 97.38 622 MET B O 1
ATOM 10213 N N . VAL B 1 623 ? -0.958 -34.906 -38 1 97.88 623 VAL B N 1
ATOM 10214 C CA . VAL B 1 623 ? 0.473 -35.156 -37.844 1 97.88 623 VAL B CA 1
ATOM 10215 C C . VAL B 1 623 ? 1.147 -35.156 -39.188 1 97.88 623 VAL B C 1
ATOM 10217 O O . VAL B 1 623 ? 0.907 -36.062 -40 1 97.88 623 VAL B O 1
ATOM 10220 N N . ASN B 1 624 ? 2.008 -34.156 -39.406 1 95.88 624 ASN B N 1
ATOM 10221 C CA . ASN B 1 624 ? 2.436 -33.875 -40.781 1 95.88 624 ASN B CA 1
ATOM 10222 C C . ASN B 1 624 ? 1.245 -33.75 -41.719 1 95.88 624 ASN B C 1
ATOM 10224 O O . ASN B 1 624 ? 0.39 -32.875 -41.562 1 95.88 624 ASN B O 1
ATOM 10228 N N . ASN B 1 625 ? 1.128 -34.688 -42.688 1 93.88 625 ASN B N 1
ATOM 10229 C CA . ASN B 1 625 ? 0.009 -34.656 -43.625 1 93.88 625 ASN B CA 1
ATOM 10230 C C . ASN B 1 625 ? -1.013 -35.75 -43.312 1 93.88 625 ASN B C 1
ATOM 10232 O O . ASN B 1 625 ? -1.958 -35.938 -44.094 1 93.88 625 ASN B O 1
ATOM 10236 N N . ALA B 1 626 ? -0.856 -36.438 -42.25 1 97 626 ALA B N 1
ATOM 10237 C CA . ALA B 1 626 ? -1.768 -37.531 -41.875 1 97 626 ALA B CA 1
ATOM 10238 C C . ALA B 1 626 ? -2.854 -37.031 -40.906 1 97 626 ALA B C 1
ATOM 10240 O O . ALA B 1 626 ? -2.564 -36.312 -39.938 1 97 626 ALA B O 1
ATOM 10241 N N . HIS B 1 627 ? -4.086 -37.438 -41.156 1 96.94 627 HIS B N 1
ATOM 10242 C CA . HIS B 1 627 ? -5.195 -37.125 -40.281 1 96.94 627 HIS B CA 1
ATOM 10243 C C . HIS B 1 627 ? -5.25 -38.094 -39.094 1 96.94 627 HIS B C 1
ATOM 10245 O O . HIS B 1 627 ? -5.094 -39.312 -39.281 1 96.94 627 HIS B O 1
ATOM 10251 N N . ILE B 1 628 ? -5.434 -37.531 -37.969 1 97.38 628 ILE B N 1
ATOM 10252 C CA . ILE B 1 628 ? -5.73 -38.375 -36.844 1 97.38 628 ILE B CA 1
ATOM 10253 C C . ILE B 1 628 ? -7.227 -38.719 -36.812 1 97.38 628 ILE B C 1
ATOM 10255 O O . ILE B 1 628 ? -8.047 -37.844 -36.5 1 97.38 628 ILE B O 1
ATOM 10259 N N . ILE B 1 629 ? -7.57 -39.906 -37.094 1 95.69 629 ILE B N 1
ATOM 10260 C CA . ILE B 1 629 ? -8.953 -40.312 -37.281 1 95.69 629 ILE B CA 1
ATOM 10261 C C . ILE B 1 629 ? -9.57 -40.719 -35.938 1 95.69 629 ILE B C 1
ATOM 10263 O O . ILE B 1 629 ? -10.758 -40.469 -35.688 1 95.69 629 ILE B O 1
ATOM 10267 N N . GLU B 1 630 ? -8.891 -41.406 -35.094 1 95.31 630 GLU B N 1
ATOM 10268 C CA . GLU B 1 630 ? -9.305 -41.75 -33.75 1 95.31 630 GLU B CA 1
ATOM 10269 C C . GLU B 1 630 ? -8.242 -41.344 -32.719 1 95.31 630 GLU B C 1
ATOM 10271 O O . GLU B 1 630 ? -7.273 -42.062 -32.5 1 95.31 630 GLU B O 1
ATOM 10276 N N . PRO B 1 631 ? -8.562 -40.281 -32.125 1 95.88 631 PRO B N 1
ATOM 10277 C CA . PRO B 1 631 ? -7.574 -39.781 -31.141 1 95.88 631 PRO B CA 1
ATOM 10278 C C . PRO B 1 631 ? -7.762 -40.406 -29.766 1 95.88 631 PRO B C 1
ATOM 10280 O O . PRO B 1 631 ? -8.859 -40.844 -29.422 1 95.88 631 PRO B O 1
ATOM 10283 N N . ASP B 1 632 ? -6.656 -40.562 -28.969 1 95.94 632 ASP B N 1
ATOM 10284 C CA . ASP B 1 632 ? -6.637 -40.719 -27.516 1 95.94 632 ASP B CA 1
ATOM 10285 C C . ASP B 1 632 ? -7.117 -42.094 -27.109 1 95.94 632 ASP B C 1
ATOM 10287 O O . ASP B 1 632 ? -7.984 -42.219 -26.234 1 95.94 632 ASP B O 1
ATOM 10291 N N . VAL B 1 633 ? -6.691 -43.062 -27.75 1 95.62 633 VAL B N 1
ATOM 10292 C CA . VAL B 1 633 ? -6.859 -44.406 -27.219 1 95.62 633 VAL B CA 1
ATOM 10293 C C . VAL B 1 633 ? -5.816 -44.688 -26.125 1 95.62 633 VAL B C 1
ATOM 10295 O O . VAL B 1 633 ? -4.66 -44.969 -26.438 1 95.62 633 VAL B O 1
ATOM 10298 N N . VAL B 1 634 ? -6.27 -44.562 -24.906 1 95.56 634 VAL B N 1
ATOM 10299 C CA . VAL B 1 634 ? -5.348 -44.656 -23.781 1 95.56 634 VAL B CA 1
ATOM 10300 C C . VAL B 1 634 ? -5.059 -46.094 -23.453 1 95.56 634 VAL B C 1
ATOM 10302 O O . VAL B 1 634 ? -5.977 -46.938 -23.391 1 95.56 634 VAL B O 1
ATOM 10305 N N . THR B 1 635 ? -3.812 -46.469 -23.328 1 93.75 635 THR B N 1
ATOM 10306 C CA . THR B 1 635 ? -3.359 -47.812 -22.984 1 93.75 635 THR B CA 1
ATOM 10307 C C . THR B 1 635 ? -2.529 -47.781 -21.703 1 93.75 635 THR B C 1
ATOM 10309 O O . THR B 1 635 ? -2.291 -46.719 -21.125 1 93.75 635 THR B O 1
ATOM 10312 N N . LYS B 1 636 ? -2.119 -48.906 -21.156 1 90.38 636 LYS B N 1
ATOM 10313 C CA . LYS B 1 636 ? -1.364 -49 -19.922 1 90.38 636 LYS B CA 1
ATOM 10314 C C . LYS B 1 636 ? 0.001 -48.312 -20.047 1 90.38 636 LYS B C 1
ATOM 10316 O O . LYS B 1 636 ? 0.528 -47.781 -19.078 1 90.38 636 LYS B O 1
ATOM 10321 N N . ASP B 1 637 ? 0.497 -48.344 -21.281 1 89.38 637 ASP B N 1
ATOM 10322 C CA . ASP B 1 637 ? 1.863 -47.844 -21.453 1 89.38 637 ASP B CA 1
ATOM 10323 C C . ASP B 1 637 ? 1.891 -46.562 -22.25 1 89.38 637 ASP B C 1
ATOM 10325 O O . ASP B 1 637 ? 2.963 -46.031 -22.562 1 89.38 637 ASP B O 1
ATOM 10329 N N . GLY B 1 638 ? 0.72 -46.062 -22.609 1 92.81 638 GLY B N 1
ATOM 10330 C CA . GLY B 1 638 ? 0.73 -44.781 -23.344 1 92.81 638 GLY B CA 1
ATOM 10331 C C . GLY B 1 638 ? -0.605 -44.469 -23.969 1 92.81 638 GLY B C 1
ATOM 10332 O O . GLY B 1 638 ? -1.656 -44.625 -23.359 1 92.81 638 GLY B O 1
ATOM 10333 N N . ILE B 1 639 ? -0.488 -43.844 -25.141 1 95.88 639 ILE B N 1
ATOM 10334 C CA . ILE B 1 639 ? -1.668 -43.375 -25.875 1 95.88 639 ILE B CA 1
ATOM 10335 C C . ILE B 1 639 ? -1.48 -43.625 -27.359 1 95.88 639 ILE B C 1
ATOM 10337 O O . ILE B 1 639 ? -0.366 -43.531 -27.875 1 95.88 639 ILE B O 1
ATOM 10341 N N . VAL B 1 640 ? -2.523 -44.062 -28 1 96.56 640 VAL B N 1
ATOM 10342 C CA . VAL B 1 640 ? -2.473 -44.375 -29.438 1 96.56 640 VAL B CA 1
ATOM 10343 C C . VAL B 1 640 ? -3.391 -43.406 -30.203 1 96.56 640 VAL B C 1
ATOM 10345 O O . VAL B 1 640 ? -4.539 -43.219 -29.797 1 96.56 640 VAL B O 1
ATOM 10348 N N . HIS B 1 641 ? -2.846 -42.812 -31.203 1 97.75 641 HIS B N 1
ATOM 10349 C CA . HIS B 1 641 ? -3.611 -42.031 -32.156 1 97.75 641 HIS B CA 1
ATOM 10350 C C . HIS B 1 641 ? -3.654 -42.75 -33.531 1 97.75 641 HIS B C 1
ATOM 10352 O O . HIS B 1 641 ? -2.611 -43 -34.125 1 97.75 641 HIS B O 1
ATOM 10358 N N . CYS B 1 642 ? -4.832 -43 -34.031 1 97.88 642 CYS B N 1
ATOM 10359 C CA . CYS B 1 642 ? -4.98 -43.688 -35.312 1 97.88 642 CYS B CA 1
ATOM 10360 C C . CYS B 1 642 ? -4.855 -42.688 -36.469 1 97.88 642 CYS B C 1
ATOM 10362 O O . CYS B 1 642 ? -5.531 -41.656 -36.469 1 97.88 642 CYS B O 1
ATOM 10364 N N . ILE B 1 643 ? -3.998 -43.031 -37.438 1 98 643 ILE B N 1
ATOM 10365 C CA . ILE B 1 643 ? -3.781 -42.062 -38.5 1 98 643 ILE B CA 1
ATOM 10366 C C . ILE B 1 643 ? -4.098 -42.719 -39.844 1 98 643 ILE B C 1
ATOM 10368 O O . ILE B 1 643 ? -4.07 -43.938 -39.969 1 98 643 ILE B O 1
ATOM 10372 N N . ASP B 1 644 ? -4.34 -41.938 -40.875 1 97 644 ASP B N 1
ATOM 10373 C CA . ASP B 1 644 ? -4.816 -42.438 -42.156 1 97 644 ASP B CA 1
ATOM 10374 C C . ASP B 1 644 ? -3.701 -42.438 -43.188 1 97 644 ASP B C 1
ATOM 10376 O O . ASP B 1 644 ? -3.926 -42.781 -44.344 1 97 644 ASP B O 1
ATOM 10380 N N . LYS B 1 645 ? -2.529 -42 -42.812 1 96.38 645 LYS B N 1
ATOM 10381 C CA . LYS B 1 645 ? -1.347 -42.031 -43.688 1 96.38 645 LYS B CA 1
ATOM 10382 C C . LYS B 1 645 ? -0.099 -42.406 -42.875 1 96.38 645 LYS B C 1
ATOM 10384 O O . LYS B 1 645 ? 0.029 -42.031 -41.719 1 96.38 645 LYS B O 1
ATOM 10389 N N . VAL B 1 646 ? 0.78 -43.125 -43.5 1 96.31 646 VAL B N 1
ATOM 10390 C CA . VAL B 1 646 ? 2.012 -43.5 -42.812 1 96.31 646 VAL B CA 1
ATOM 10391 C C . VAL B 1 646 ? 2.949 -42.312 -42.719 1 96.31 646 VAL B C 1
ATOM 10393 O O . VAL B 1 646 ? 2.877 -41.406 -43.531 1 96.31 646 VAL B O 1
ATOM 10396 N N . LEU B 1 647 ? 3.746 -42.281 -41.719 1 96.19 647 LEU B N 1
ATOM 10397 C CA . LEU B 1 647 ? 4.77 -41.25 -41.531 1 96.19 647 LEU B CA 1
ATOM 10398 C C . LEU B 1 647 ? 6.117 -41.75 -42.062 1 96.19 647 LEU B C 1
ATOM 10400 O O . LEU B 1 647 ? 6.914 -42.312 -41.312 1 96.19 647 LEU B O 1
ATOM 10404 N N . MET B 1 648 ? 6.402 -41.469 -43.281 1 92.94 648 MET B N 1
ATOM 10405 C CA . MET B 1 648 ? 7.648 -41.906 -43.906 1 92.94 648 MET B CA 1
ATOM 10406 C C . MET B 1 648 ? 8.82 -41.031 -43.469 1 92.94 648 MET B C 1
ATOM 10408 O O . MET B 1 648 ? 8.695 -39.812 -43.406 1 92.94 648 MET B O 1
ATOM 10412 N N . PRO B 1 649 ? 9.977 -41.625 -43 1 91.12 649 PRO B N 1
ATOM 10413 C CA . PRO B 1 649 ? 11.156 -40.812 -42.656 1 91.12 649 PRO B CA 1
ATOM 10414 C C . PRO B 1 649 ? 11.672 -40.031 -43.844 1 91.12 649 PRO B C 1
ATOM 10416 O O . PRO B 1 649 ? 11.516 -40.438 -45 1 91.12 649 PRO B O 1
ATOM 10419 N N . LYS B 1 650 ? 12.094 -38.688 -43.656 1 73.62 650 LYS B N 1
ATOM 10420 C CA . LYS B 1 650 ? 12.633 -37.844 -44.719 1 73.62 650 LYS B CA 1
ATOM 10421 C C . LYS B 1 650 ? 13.93 -38.438 -45.281 1 73.62 650 LYS B C 1
ATOM 10423 O O . LYS B 1 650 ? 14.773 -38.906 -44.5 1 73.62 650 LYS B O 1
ATOM 10428 N N . HIS B 1 651 ? 14 -38.875 -46.531 1 64.25 651 HIS B N 1
ATOM 10429 C CA . HIS B 1 651 ? 15.211 -39.344 -47.188 1 64.25 651 HIS B CA 1
ATOM 10430 C C . HIS B 1 651 ? 16.281 -38.25 -47.188 1 64.25 651 HIS B C 1
ATOM 10432 O O . HIS B 1 651 ? 16.031 -37.125 -47.562 1 64.25 651 HIS B O 1
ATOM 10438 N N . HIS B 1 652 ? 17.094 -38.125 -46.188 1 47.25 652 HIS B N 1
ATOM 10439 C CA . HIS B 1 652 ? 18.234 -37.25 -46.375 1 47.25 652 HIS B CA 1
ATOM 10440 C C . HIS B 1 652 ? 19.016 -37.594 -47.625 1 47.25 652 HIS B C 1
ATOM 10442 O O . HIS B 1 652 ? 19.531 -38.688 -47.75 1 47.25 652 HIS B O 1
ATOM 10448 N N . ARG B 1 653 ? 18.688 -37.188 -48.781 1 36.81 653 ARG B N 1
ATOM 10449 C CA . ARG B 1 653 ? 19.625 -37.219 -49.906 1 36.81 653 ARG B CA 1
ATOM 10450 C C . ARG B 1 653 ? 21 -36.75 -49.5 1 36.81 653 ARG B C 1
ATOM 10452 O O . ARG B 1 653 ? 21.125 -35.688 -48.844 1 36.81 653 ARG B O 1
ATOM 10459 N N . HIS B 1 654 ? 21.859 -37.625 -49.094 1 31.59 654 HIS B N 1
ATOM 10460 C CA . HIS B 1 654 ? 23.25 -37.25 -49.344 1 31.59 654 HIS B CA 1
ATOM 10461 C C . HIS B 1 654 ? 23.375 -36.469 -50.656 1 31.59 654 HIS B C 1
ATOM 10463 O O . HIS B 1 654 ? 23.172 -37.062 -51.719 1 31.59 654 HIS B O 1
ATOM 10469 N N . LEU B 1 655 ? 22.719 -35.375 -50.844 1 25.31 655 LEU B N 1
ATOM 10470 C CA . LEU B 1 655 ? 23.562 -34.625 -51.75 1 25.31 655 LEU B CA 1
ATOM 10471 C C . LEU B 1 655 ? 24.906 -34.312 -51.125 1 25.31 655 LEU B C 1
ATOM 10473 O O . LEU B 1 655 ? 24.984 -34 -49.938 1 25.31 655 LEU B O 1
#

pLDDT: mean 89.94, std 14.76, range [22.97, 98.81]

Foldseek 3Di:
DPPPPPPPPPPPPPPPPPPPPPPCPPDQDPVQVVVLVQQDPQKFKKKAFPPDPAIATLLHSRDDWDFFQRTTIDIDIDGHFQFADDPPDGHTPHGHDFAFQLVLCVVVQLVVLSVLCVLLVNNVVRRDPDFAKEFAGEHPQQLVPDDPVVNVVQVVLSPHSPRLQSQQRMARAADACVPAEQWDWGDTSNPRAIWIWHAAPSGWIDILLWTFRAGFNDHPRYGYTYTHHRDDFDDPVYFAFPLVCLVPVPQQVVVNVLCVVAPVVVVSRPDAQKEFATEGPVQLVVDDPVLSCLQRVDRVSSVLQRQQRIARYADRQSSAGAWDWGATSSGDTWIWHHHPVAIDIRNWGWDPDKADGPHYIYIYTHHGDRDQASAFPLVVLVPDPFQPLVSVLCVLEPNVVVRRDQPFEKEFAGETPQQLVPDDPVVNVCSVVPNVVSVVQRQVRMFGHADFPVNDDAQDWTATHPRPDIWGWHDADVWTAIQQWTFPDGFSHYNRYGYTYTHHRDDDADAAPLVVLVVDPQQVLVNLLQVLLCVVPVPPSPDPPVPLWAKEFAGETPQQLVVDDPVVSVVCSVDNVQSVLQRQLGMARHADHPVSADAPDWDWGQTSHGTWIWHDDPRFIDIRPWTQPDTFPAHRRHTYTYTHHGDHDDPPPPD/DPPPPPPPPPPPPPPPPPPPPPPCPPDQDPVQVVVLVQQDPQKFKKKAFPPDPAIATLLHSRDDWDFFQRTTIDIDIDGHFQFADDPPDGHTPHGHDFAFQLVLCVVVQLVVLSVLCVLLVNNVVRRDPDFAKEFAGEHPQQLVPDDPVVNVVQVVLSPHSPRLQSQQRMARHADAPVPAEQWDWGDTSNPRAIWIWHAAPSGWIDILLWTFRAGFNDHPRYGYTYTHHRDDFDDPVYFAFPLVCLVPVPQQVVVNVLCVVAPVVVVSRPDAQKEFAGEGPVQLVVDDPVLSCLQRVDRVSSVLQRQQRIARYADRQSSAGAWDWGATSNGDTWIWHHHPVAIDIRNWGWDPDKADGPHYIYIYTHHGDRDQASAFPLVVLVPDPFQPLVSVLCVLEPNVVVRRDQPFEKEFAGETPQQLVPDDPVVNVCSVVPNVVSVVLRQVRMFGHADFPVNDDAQDWTATHVRPDIWGWHDADVWTAIQQWTFPDGFSHYNRYGYTYTHHRDDDADAAPLVVLVVDPQQVLVNLLQVLLCVVVVPPSPDDPVPLWAKEFAGETPQQLVVDDPVVSVVCSVDNVQSVLQRQLRMARHADHPVSADAPDWDWGQTSHGTWIWHDDPRFIDTRPWTQPDFFPAHRRHTYTYTHHGDHPDPPPPD

Radius of gyration: 40.88 Å; Cα contacts (8 Å, |Δi|>4): 2665; chains: 2; bounding box: 76×132×90 Å

Solvent-accessible surface area (backbone atoms only — not comparable to full-atom values): 69301 Å² total; per-residue (Å²): 133,85,77,78,77,79,78,79,78,76,76,75,77,74,75,74,72,78,67,71,78,65,81,68,78,69,72,79,52,68,67,57,53,50,56,44,56,69,52,30,53,55,33,13,28,29,42,31,39,78,96,54,90,52,57,35,46,66,71,32,51,85,69,77,69,49,59,52,23,84,40,66,35,44,74,43,76,42,55,22,84,61,33,31,70,38,92,97,46,68,31,16,36,19,34,54,68,75,41,33,39,54,58,47,38,36,74,72,53,20,46,59,51,46,51,50,34,47,73,25,66,50,40,65,70,48,60,46,81,47,76,8,29,19,36,53,41,26,34,50,65,23,64,70,68,48,51,72,67,57,49,53,53,50,58,58,30,49,75,35,72,77,23,48,48,64,30,47,32,26,27,79,30,40,70,51,69,89,74,57,38,66,70,39,78,42,59,25,61,30,88,83,37,66,42,44,33,33,43,42,95,88,68,41,36,26,53,70,60,24,40,52,33,34,66,66,38,74,25,34,31,18,23,33,28,36,21,62,35,71,61,78,57,62,58,96,84,44,64,42,39,56,65,55,44,36,63,67,71,61,54,23,50,60,56,36,53,54,35,68,75,35,77,56,46,59,54,53,64,77,38,71,47,23,20,34,53,42,35,35,44,70,24,55,66,74,45,53,70,68,57,48,47,52,30,59,64,38,69,68,25,29,49,46,40,54,25,55,32,28,30,80,39,74,73,42,69,73,66,46,31,43,82,39,83,42,59,25,67,56,65,49,75,45,38,36,30,34,39,89,87,42,43,27,51,64,92,33,47,42,55,91,58,69,47,82,29,64,34,29,34,37,39,36,26,64,39,71,69,77,52,58,49,46,29,32,44,48,56,50,34,59,71,35,90,50,20,54,59,52,39,50,53,31,60,71,27,80,52,39,60,64,40,54,36,72,89,44,47,27,22,33,56,42,33,26,42,68,19,56,66,69,44,56,68,68,58,52,50,43,42,74,71,32,53,65,57,34,44,53,48,51,32,69,34,25,26,69,37,71,75,48,75,42,52,51,12,32,57,38,73,43,51,20,48,85,70,78,49,72,45,36,30,38,56,51,92,94,44,46,29,46,66,72,24,42,54,76,42,71,66,46,47,24,54,20,19,29,38,29,31,22,62,38,68,80,71,85,50,87,42,42,55,65,56,51,40,66,72,35,72,58,24,48,59,50,46,49,52,52,51,56,41,26,74,78,37,63,64,58,96,61,58,80,44,90,61,78,64,33,25,22,33,54,44,30,30,43,70,16,58,64,69,44,54,66,68,57,50,52,51,35,72,70,33,66,70,58,36,41,46,36,55,28,40,29,29,24,87,42,60,70,38,70,78,77,61,54,78,80,33,39,32,49,41,63,28,70,62,47,75,43,42,36,34,47,57,97,85,38,50,26,48,65,92,18,45,50,77,45,70,64,45,62,26,68,49,28,29,34,30,31,23,59,36,66,56,74,68,83,77,76,69,83,118,134,86,75,77,78,78,78,80,76,76,76,75,76,74,76,74,70,78,67,69,80,63,80,68,80,70,71,79,52,67,69,57,53,50,55,44,56,71,52,31,52,54,33,13,28,31,43,32,38,77,96,56,91,53,56,36,46,65,72,32,50,85,69,78,68,51,57,51,25,84,39,68,36,45,74,44,77,44,53,22,84,60,33,30,71,36,93,97,45,67,33,16,33,20,34,55,67,76,42,32,40,53,58,46,38,38,75,72,52,19,46,57,51,46,51,50,36,46,72,27,66,49,42,66,72,48,63,45,81,48,74,7,29,20,37,54,40,26,34,51,64,22,65,69,68,48,52,72,68,56,48,51,54,50,58,58,30,48,74,36,75,76,25,48,48,64,29,46,31,27,26,79,29,42,70,51,70,88,72,56,37,66,70,34,79,44,60,25,60,31,86,85,38,68,41,44,33,33,41,41,95,88,68,42,36,25,50,70,60,24,39,52,33,34,65,67,37,75,25,34,30,19,23,32,28,35,21,62,35,70,60,78,58,62,60,96,84,44,65,42,39,58,66,56,47,34,62,66,71,59,54,22,50,61,55,36,52,54,35,68,77,36,78,57,46,59,53,54,63,76,37,71,46,24,21,35,53,42,35,34,45,70,24,57,67,74,44,53,68,68,57,48,47,53,30,60,64,38,69,69,26,28,48,47,41,53,26,55,32,27,29,78,40,73,72,42,69,72,66,47,31,44,82,39,82,43,61,23,67,56,65,49,77,44,37,35,30,34,40,90,90,44,42,26,51,63,92,34,46,42,56,91,58,70,46,79,29,65,35,28,35,38,39,34,26,64,40,70,70,78,51,57,48,46,29,31,44,47,56,50,34,59,69,35,90,48,20,54,60,52,38,50,53,33,61,71,28,80,52,39,60,63,41,56,36,73,92,43,48,26,21,33,53,41,34,25,42,66,19,58,66,69,45,57,68,68,58,51,50,44,43,73,71,31,54,66,58,34,44,54,49,51,32,68,34,25,26,68,38,70,75,49,73,41,51,51,12,32,58,37,72,42,50,21,48,86,71,78,49,70,45,36,30,38,55,50,93,96,43,45,30,45,66,70,25,42,53,78,42,73,65,47,47,24,55,19,18,30,37,30,32,21,61,39,70,80,70,86,51,86,40,43,56,67,56,50,40,65,72,35,73,56,22,47,59,50,44,50,53,52,50,56,43,26,72,79,38,65,65,59,97,65,58,82,45,91,62,76,64,32,24,23,32,54,43,31,31,44,68,16,57,64,70,45,56,67,69,58,50,52,51,37,74,70,34,66,70,58,36,41,48,36,56,28,40,28,29,24,87,41,60,71,38,69,77,76,61,53,78,83,32,39,33,47,41,62,29,71,63,47,76,44,41,36,32,47,57,95,87,40,50,25,48,64,91,19,46,49,78,46,69,65,46,61,25,69,49,28,29,35,29,32,22,59,35,66,57,74,69,81,79,74,69,82,116

Organism: Limulus polyphemus (NCBI:txid6850)

Sequence (1310 aa):
MEYLLHRKFFFFLLLTLSANPVIQCRRIPRWHIKMAQSQGPNTCAVEEVPGTNKKFWTECKYWMNREICGVKTVIRYECCEGFQQVKHKPGCSGVKPMTNVLDTARELGATYFVDYLTQAGLADSLRQAGAAVTLFAPTNEAFETMSPLKRKEFQESLKKPESPYLLHHMVGRKLQSSNFDADLEVESLYDGQKLRINRYSNGMITVNCGPVVRKDQEAKNGIVHLIDQVLVPPGRTGTLTIPEILVEDGRFRELATTLLQSNLVNELRLGGPYTLLAPLDESFEKISLAERARMTGDPESRLALLKNHVIPHVMCTPGIIDKHKIRTLGGDHIHLHCNQSGTFVNDVKTTSEVMIAKNGVINILTDVLVPERVRSVLDLAVQSNNLKTFSTLARSTDMAQELLRPNVTITVFAPSDKAFEALPEERRQRLQENTDEARRLLQYHIIQGKVKTDTFSDNQKVETTGKKNQLRLKVYRKALGVESAMITKADKEGQNGIIHIIDKVLTPPERSTLEMLEENSNFSMFTDAIRRVRKVEPEFLSGPKPSQISFTIFAPTNKAFKRMRNHEMESLMKNEKSLKKFVQNHIVDNMMSSRSFRSRLFYDVHTEYEMVKVHKRRGHLMVNNAHIIEPDVVTKDGIVHCIDKVLMPKHHRHLMEYLLHRKFFFFLLLTLSANPVIQCRRIPRWHIKMAQSQGPNTCAVEEVPGTNKKFWTECKYWMNREICGVKTVIRYECCEGFQQVKHKPGCSGVKPMTNVLDTARELGATYFVDYLTQAGLADSLRQAGAAVTLFAPTNEAFETMSPLKRKEFQESLKKPESPYLLHHMVGRKLQSSNFDADLEVESLYDGQKLRINRYSNGMITVNCGPVVRKDQEAKNGIVHLIDQVLVPPGRTGTLTIPEILVEDGRFRELATTLLQSNLVNELRLGGPYTLLAPLDESFEKISLAERARMTGDPESRLALLKNHVIPHVMCTPGIIDKHKIRTLGGDHIHLHCNQSGTFVNDVKTTSEVMIAKNGVINILTDVLVPERVRSVLDLAVQSNNLKTFSTLARSTDMAQELLRPNVTITVFAPSDKAFEALPEERRQRLQENTDEARRLLQYHIIQGKVKTDTFSDNQKVETTGKKNQLRLKVYRKALGVESAMITKADKEGQNGIIHIIDKVLTPPERSTLEMLEENSNFSMFTDAIRRVRKVEPEFLSGPKPSQISFTIFAPTNKAFKRMRNHEMESLMKNEKSLKKFVQNHIVDNMMSSRSFRSRLFYDVHTEYEMVKVHKRRGHLMVNNAHIIEPDVVTKDGIVHCIDKVLMPKHHRHL

Secondary structure (DSSP, 8-state):
-----------------------------HHHHHHHHHT-TTEEEEEE-TTSS-EEE---S-----EETTEE-EEEEEEPTTEE--TTSSSS-EEPPP--HHHHHHHTT-HHHHHHHHHTT-HHHHHSS-S-EEEEEEPHHHHHTS-HHHHHHHHHHTTSTT-HHHHTTEESS---GGG--SSEEEE-TTTT-EEEEEE-TTS-EEETTEEEEEEEEEETTEEEEEESSPPPPP-TT-PPPHHHHHHHHSTTHHHHHHHHTSTHHHHHHHS--EEEEEE-HHHHHTS-HHHHHHHHHSHHHHHHHHHTTEESS---GGG-SS-EEEE-TTS-EEEEEEETTEEEETTEEEEEEEEEETTEEEEEESS----GGGS-HHHHHHH-TT-HHHHHHHHHSTHHHHHH-TT--EEEEEEPHHHHHTS-HHHHHHHHH-HHHHHHHHHHTEEES---GGG--TT-EEEBTTSS-EEEEEEETTEEEETTEEEEEEEEE-SSEEEEEESS------S-HHHHHHH-GGGHHHHHHHHHHHHH-TTTTTS--SS---EEEEEE-HHHHHTS-HHHHHHHHH-HHHHHHHHHTTEESS---GGGPPTT-EEEEE-SSSEEEEEEETTEEEETTEEEEEEEEE-SSEEEEEESS--PPP-----/-----------------------------HHHHHHHHHT-TTEEEEEE-TTSS-EEE---S-----EETTEE-EEEEEEPTTEE--TTSSSS-EEPPP--HHHHHHHTT-HHHHHHHHHTT-HHHHHSS-S-EEEEEEPHHHHHTS-HHHHHHHHHHHTSTT-HHHHTTEESS---GGG--SSEEEE-TTTT-EEEEEE-TTS-EEETTEEEEEEEEEETTEEEEEESSPPPPP-TT-SPPHHHHHHHHSTTHHHHHHHHTSTHHHHHHHS--EEEEEE-HHHHHTS-HHHHHHHHHSHHHHHHHHHTTEESS---GGG-SS-EEEE-TTS-EEEEEEETTEEEETTEEEEEEEEEETTEEEEEESS----GGGS-HHHHHHH-TT-HHHHHHHHHSTHHHHHH-TT--EEEEEEPHHHHHTS-HHHHHHHHH-HHHHHHHHHHTEEES---GGG--TT-EEEBTTSS-EEEEEEETTEEEETTEEEEEEEEE-SSEEEEEESS------S-HHHHHHH-GGGHHHHHHHHHHHHH-TTTTTS--SS---EEEEEE-HHHHHTS-HHHHHHHHH-HHHHHHHHHTTEESS---GGGPPTT-EEEEEBSSSEEEEEEETTEEEETTEEEEEEEEE-SSEEEEEESS----------